Protein AF-A0A818WW73-F1 (afdb_monomer_lite)

Radius of gyration: 96.89 Å; chains: 1; bounding box: 258×107×318 Å

Sequence (1015 aa):
MNTISTVTRDISEFLKHPLIIWAENFIKIENKLSYEQLINSTCFHAIIRSIDPRLQNSRLPNEASDTSSRLVNLDFILRSIRSFVQVGLMSFFYFCFCIAMLCLPKDVLRYTIVAKLPNIYIIAHEPYTEYSFDEIERVLLLLFACSVSGGDQKDIHIQHLTTLDESIQQSLMPHIEELTNEINTIVQPQEYFFNDDFNTDNDKRLKCLFINLLNLINERDHYFEEILELEQDKDTLKQKLELYQSSSSNLINIGAGGGTNSGTNLHSTLSQTSLNTFLNDLETKNPGIEITDYKAKMRQMKSDLDDKMDIIETMREEFDLLQIELNRIKTENISLTQDARLVRVYRDEIDTLNHKLREKDKHEQELERYNKRFYEFDTLKNRVEELETENQILTQTQTHFDEQIKEYRCRINEMLQSETEIMKFKHDIETITNERDLIQEKLSNLLEDKVRLELDLNSTTHTVDTLNSELRQVKFRHDNDDSRSLSISFQIQQTIKSRLLKYDLENKQLNDQLTALKERYEIDMHMKRIDEEKQNIHIQLLNEQIHEYLNNLQCLEVKNDQLAKEKLSLHNQIQDHRIEYEKTRSEYEAHNKHLQLKLNTIQQREQMETTAKFQDIEQENKRLQDRLGEMMQQISQLQIEHDHLTIVKERECALNERIINLQLKYDQLAREHLTTEKRCEMYEKNLKHYETLEHDYLELKHNNECYSRQIAHVNNLEKELIDKQLQYEQLEKENFDFKKQVKQLNEYRLNEEENIRQLKTDYLLLKQRYNEEQFDELTKKLNDACDLTRQIQIKLKKKQDETENLKKTITQNELYIEKLKNDVKHEMDLREELQEKLLNDITVEINENEEKRKTEQVAEMQQRLELALKSDKVHTSIQRSLKETIETLNHHIQDLQSDKSRLQTDLQQATLRIESLQTENLKQHQLNEQIENDRTIALNSCQHFQQTNEQLINDHDQLQKLYTKLEHEFDTTINQLTDQRTTNRMLTKECKYIWIYFNRLKFKSSDSLLLNQFM

pLDDT: mean 75.67, std 18.08, range [29.25, 97.81]

Organism: NCBI:txid433720

InterPro domains:
  IPR036872 CH domain superfamily [G3DSA:1.10.418.10] (5-92)
  IPR036872 CH domain superfamily [G3DSA:1.10.418.10] (100-182)

Secondary structure (DSSP, 8-state):
----------HHHHTT-HHHHHHHHHHT-SSPPPHHHHHTTHHHHHHHHHH-GGGTT---SS---SHHHHHHHHHHHHHHHHHHHHHTTTTTTHHHHTTSTTTS-TTS------SPPP-HHHHHH-TTSHHHHHHHHHHHHHHHHHHHHSSTTHHHHHHHHHTS-HHHHHHHHHHHHHHHHHHTTS--HHHHHS-TT--SHHHHHHHHHHHHHHHHHHHHHHHHHHHHHHHHHHHHHHHHHHHHHHHHTTTTTS-----------------TTHHHHHHHHTTT--HHHHHHHHHHHHHHHHHHHHHHHHHHHHHHHHHHHHHHHHHHHHHHHHHHHHHHHHHHHHHHHHHHHHHHHHHHHHHHHHHHHHHHHHHHHHHHHHHHHHHHHHHHHHHHHHHHHHHHHHHHHHHHHHHHHHHHHHHHHHHHHHHHHHHHHHHHHHHHHHHHHHHHHHHHHHHHHHHHHHHHHHHHH-SS-------------------SSTTSTTTTSTTTTTTHHHHHHHHHHHHHHHHHHHHHHHHHHHHHHHHHHHHHHHHHHHHHHHHHHHHHHHHHHHHHHHHHHHHHHHHHHHHHHHHHHHHHHHHHHHHHHHHHHHHHHHHHHHHHHHHHHHHHHHHHHHHHHHHHHHHHHHHHHHHHHHHHHHHHHHHHHHHHHHHHHHHHHHHHHHHHHHHHHHHHHHHHHHHHHHHHHHHHHHHHHHHHHHHHHHHHHHHHHHHHHHHHHHHHHHHHHHHHHHHHHHHHHHHHHHHHHHTTS---S-------TTS-TTSHHHHHHHHHHHHHHHHHHHHHHHHHHHHHHHHHHHHHHHHHHHHHHHHHHHHHHHHHHHHHHHHHHHHHHHHHHHHHHHHHHHHHHHHHHHHHHHHHHHHHHHHHHHHHHHHHHHHHHHHHHHHHHHHHHHHHHHHHHHHHHHHHHHHHHHHHHHHHHHHHHHHHHHHHHHHHHHHHHHHHHHHHHHHHHHHHHHHHHHHHHHHHHHHHHHHHHHHHTTS--S-----

Foldseek 3Di:
DDDDDDDFQAVVNLCPALLNVVLCLQLVDVDRDDLVCLLQCVSLLSLLCVLDVVCVPPDQPDDPPALLSSLSSVVVSLVSLQCQQFCQVCVVCPVVCVVPVPDDDPQQQGQAQPDDQQDSNCCSPVVRGPSNSVSSVVSSLSSVCSCCPGHPCNVVSVVSLVPDDPVSNVSCVVSVVVCVVSCVVRDNVCVLPPDPPPPDPVSVVVVVVVSVVSVVSVVVVVVVVVVSVVVVVVVVVVVVVVVVVVVVVVVPPPDDDDDDDDDDDDDDDDDPVVVVVVVVCVVPDDVVVVVVVVVVVVVVVVVVVVVVVVVVVVVVVVVVVVVVVVVVVVVVVVVVVVVVVVVVVVVVVVVVVVVVVVVVVVVVVVVVVVVVVVVVVVVVVVVVVVVVVVVVVVVVVVVVVVVVVVVVVVVVVVVVVVVVVVVVVVVVVVVVVVVVVVVVVVVVVVVVVVVVVVVVVVVVVVVVVVVVVVVVVPDDDDDDDDDDDDDDDDDDDPPDPPDPCPPVPPVVVVVVVVVVVVVVVVVVVVVVVVVVVVVVVVVVVVVVVVVVVVVVVVVVVVVVVVVVVVVVVVVVVVVVVVVVVVVVVVVVVVVVVVVVVVVVVVVVVVVVVVVVVVVVVVVVVVVVVVVVVVVVVVVVVVVVVVVVVVVVVVVVVVVVVVVVVVVVVVVVVVVVVVVVVVVVVVVVVVVVVVVVVVVVVVVVVVVVVVVVVVVVVVVVVVVVVVVVVVVVVVVVVVVVVVVVVVVVVVVVVVVVVVVVVVVVVVVVVVVVPDDDDDDDPPPVPPDPVPVVVVVVVVVVVVVVVVVVVVVVVVVVVVVVVVVVVVVVVVVVVVVVVVVVVVVVVVVVVVVVVVVVVVVVVVVVVVVVVVVVVVVVVVVVVVVVVVVVVVVVVVVVVVVVVVVVVVVVVVVVVVVVVVVVVVVVVVVVVVVVVVVVVVVVVVVVVVVVVVVVVVVVVVVVVVVVVVVVVVVVVVVVVVVVVVVVVVVVVVVVVVVVVVVVVVVVVVVVVVPPPDDDDDD

Structure (mmCIF, N/CA/C/O backbone):
data_AF-A0A818WW73-F1
#
_entry.id   AF-A0A818WW73-F1
#
loop_
_atom_site.group_PDB
_atom_site.id
_atom_site.type_symbol
_atom_site.label_atom_id
_atom_site.label_alt_id
_atom_site.label_comp_id
_atom_site.label_asym_id
_atom_site.label_entity_id
_atom_site.label_seq_id
_atom_site.pdbx_PDB_ins_code
_atom_site.Cartn_x
_atom_site.Cartn_y
_atom_site.Cartn_z
_atom_site.occupancy
_atom_site.B_iso_or_equiv
_atom_site.auth_seq_id
_atom_site.auth_comp_id
_atom_site.auth_asym_id
_atom_site.auth_atom_id
_atom_site.pdbx_PDB_model_num
ATOM 1 N N . MET A 1 1 ? -43.833 8.501 -42.785 1.00 41.34 1 MET A N 1
ATOM 2 C CA . MET A 1 1 ? -43.471 9.437 -43.868 1.00 41.34 1 MET A CA 1
ATOM 3 C C . MET A 1 1 ? -43.776 10.844 -43.384 1.00 41.34 1 MET A C 1
ATOM 5 O O . MET A 1 1 ? -44.907 11.270 -43.532 1.00 41.34 1 MET A O 1
ATOM 9 N N . ASN A 1 2 ? -42.806 11.516 -42.761 1.00 32.44 2 ASN A N 1
ATOM 10 C CA . ASN A 1 2 ? -42.858 12.956 -42.501 1.00 32.44 2 ASN A CA 1
ATOM 11 C C . ASN A 1 2 ? -41.559 13.542 -43.055 1.00 32.44 2 ASN A C 1
ATOM 13 O O . ASN A 1 2 ? -40.473 13.234 -42.575 1.00 32.44 2 ASN A O 1
ATOM 17 N N . THR A 1 3 ? -41.697 14.303 -44.130 1.00 40.28 3 THR A N 1
ATOM 18 C CA . THR A 1 3 ? -40.670 15.140 -44.743 1.00 40.28 3 THR A CA 1
ATOM 19 C C . THR A 1 3 ? -40.278 16.246 -43.764 1.00 40.28 3 THR A C 1
ATOM 21 O O . THR A 1 3 ? -41.074 17.154 -43.536 1.00 40.28 3 THR A O 1
ATOM 24 N N . ILE A 1 4 ? -39.079 16.175 -43.181 1.00 36.81 4 ILE A N 1
ATOM 25 C CA . ILE A 1 4 ? -38.466 17.317 -42.492 1.00 36.81 4 ILE A CA 1
ATOM 26 C C . ILE A 1 4 ? -37.754 18.133 -43.569 1.00 36.81 4 ILE A C 1
ATOM 28 O O . ILE A 1 4 ? -36.726 17.726 -44.101 1.00 36.81 4 ILE A O 1
ATOM 32 N N . SER A 1 5 ? -38.365 19.252 -43.939 1.00 36.19 5 SER A N 1
ATOM 33 C CA . SER A 1 5 ? -37.747 20.323 -44.711 1.00 36.19 5 SER A CA 1
ATOM 34 C C . SER A 1 5 ? -36.681 20.999 -43.848 1.00 36.19 5 SER A C 1
ATOM 36 O O . SER A 1 5 ? -37.023 21.725 -42.915 1.00 36.19 5 SER A O 1
ATOM 38 N N . THR A 1 6 ? -35.404 20.763 -44.134 1.00 38.44 6 THR A N 1
ATOM 39 C CA . THR A 1 6 ? -34.298 21.580 -43.618 1.00 38.44 6 THR A CA 1
ATOM 40 C C . THR A 1 6 ? -34.402 22.964 -44.255 1.00 38.44 6 THR A C 1
ATOM 42 O O . THR A 1 6 ? -34.150 23.126 -45.450 1.00 38.44 6 THR A O 1
ATOM 45 N N . VAL A 1 7 ? -34.876 23.940 -43.483 1.00 45.25 7 VAL A N 1
ATOM 46 C CA . VAL A 1 7 ? -34.841 25.359 -43.846 1.00 45.25 7 VAL A CA 1
ATOM 47 C C . VAL A 1 7 ? -33.381 25.782 -43.763 1.00 45.25 7 VAL A C 1
ATOM 49 O O . VAL A 1 7 ? -32.854 25.844 -42.664 1.00 45.25 7 VAL A O 1
ATOM 52 N N . THR A 1 8 ? -32.732 26.024 -44.902 1.00 56.06 8 THR A N 1
ATOM 53 C CA . THR A 1 8 ? -31.373 26.575 -44.932 1.00 56.06 8 THR A CA 1
ATOM 54 C C . THR A 1 8 ? -31.412 28.038 -44.487 1.00 56.06 8 THR A C 1
ATOM 56 O O . THR A 1 8 ? -31.999 28.860 -45.197 1.00 56.06 8 THR A O 1
ATOM 59 N N . ARG A 1 9 ? -30.820 28.366 -43.336 1.00 69.56 9 ARG A N 1
ATOM 60 C CA . ARG A 1 9 ? -30.685 29.730 -42.808 1.00 69.56 9 ARG A CA 1
ATOM 61 C C . ARG A 1 9 ? -29.872 30.580 -43.785 1.00 69.56 9 ARG A C 1
ATOM 63 O O . ARG A 1 9 ? -28.780 30.193 -44.188 1.00 69.56 9 ARG A O 1
ATOM 70 N N . ASP A 1 10 ? -30.394 31.739 -44.177 1.00 78.38 10 ASP A N 1
ATOM 71 C CA . ASP A 1 10 ? -29.673 32.681 -45.045 1.00 78.38 10 ASP A CA 1
ATOM 72 C C . ASP A 1 10 ? -28.818 33.656 -44.209 1.00 78.38 10 ASP A C 1
ATOM 74 O O . ASP A 1 10 ? -29.130 33.936 -43.050 1.00 78.38 10 ASP A O 1
ATOM 78 N N . ILE A 1 11 ? -27.759 34.233 -44.788 1.00 83.31 11 ILE A N 1
ATOM 79 C CA . ILE A 1 11 ? -26.836 35.159 -44.092 1.00 83.31 11 ILE A CA 1
ATOM 80 C C . ILE A 1 11 ? -27.605 36.345 -43.488 1.00 83.31 11 ILE A C 1
ATOM 82 O O . ILE A 1 11 ? -27.305 36.814 -42.389 1.00 83.31 11 ILE A O 1
ATOM 86 N N . SER A 1 12 ? -28.639 36.815 -44.189 1.00 81.50 12 SER A N 1
ATOM 87 C CA . SER A 1 12 ? -29.499 37.920 -43.752 1.00 81.50 12 SER A CA 1
ATOM 88 C C . SER A 1 12 ? -30.340 37.597 -42.506 1.00 81.50 12 SER A C 1
ATOM 90 O O . SER A 1 12 ? -30.694 38.500 -41.741 1.00 81.50 12 SER A O 1
ATOM 92 N N . GLU A 1 13 ? -30.654 36.321 -42.290 1.00 83.88 13 GLU A N 1
ATOM 93 C CA . GLU A 1 13 ? -31.336 35.794 -41.108 1.00 83.88 13 GLU A CA 1
ATOM 94 C C . GLU A 1 13 ? -30.336 35.461 -39.994 1.00 83.88 13 GLU A C 1
ATOM 96 O O . GLU A 1 13 ? -30.617 35.690 -38.816 1.00 83.88 13 GLU A O 1
ATOM 101 N N . PHE A 1 14 ? -29.137 34.997 -40.356 1.00 85.94 14 PHE A N 1
ATOM 102 C CA . PHE A 1 14 ? -28.039 34.803 -39.416 1.00 85.94 14 PHE A CA 1
ATOM 103 C C . PHE A 1 14 ? -27.630 36.111 -38.740 1.00 85.94 14 PHE A C 1
ATOM 105 O O . PHE A 1 14 ? -27.636 36.168 -37.519 1.00 85.94 14 PHE A O 1
ATOM 112 N N . LEU A 1 15 ? -27.410 37.197 -39.488 1.00 86.19 15 LEU A N 1
ATOM 113 C CA . LEU A 1 15 ? -27.005 38.502 -38.936 1.00 86.19 15 LEU A CA 1
ATOM 114 C C . LEU A 1 15 ? -28.018 39.134 -37.959 1.00 86.19 15 LEU A C 1
ATOM 116 O O . LEU A 1 15 ? -27.677 40.079 -37.255 1.00 86.19 15 LEU A O 1
ATOM 120 N N . LYS A 1 16 ? -29.253 38.622 -37.885 1.00 85.19 16 LYS A N 1
ATOM 121 C CA . LYS A 1 16 ? -30.262 39.041 -36.894 1.00 85.19 16 LYS A CA 1
ATOM 122 C C . LYS A 1 16 ? -30.169 38.269 -35.574 1.00 85.19 16 LYS A C 1
ATOM 124 O O . LYS A 1 16 ? -31.027 38.443 -34.712 1.00 85.19 16 LYS A O 1
ATOM 129 N N . HIS A 1 17 ? -29.182 37.389 -35.423 1.00 87.00 17 HIS A N 1
ATOM 130 C CA . HIS A 1 17 ? -29.018 36.578 -34.225 1.00 87.00 17 HIS A CA 1
ATOM 131 C C . HIS A 1 17 ? -28.721 37.444 -32.983 1.00 87.00 17 HIS A C 1
ATOM 133 O O . HIS A 1 17 ? -27.925 38.383 -33.090 1.00 87.00 17 HIS A O 1
ATOM 139 N N . PRO A 1 18 ? -29.276 37.124 -31.795 1.00 85.69 18 PRO A N 1
ATOM 140 C CA . PRO A 1 18 ? -29.065 37.897 -30.567 1.00 85.69 18 PRO A CA 1
ATOM 141 C C . PRO A 1 18 ? -27.594 38.152 -30.217 1.00 85.69 18 PRO A C 1
ATOM 143 O O . PRO A 1 18 ? -27.231 39.278 -29.882 1.00 85.69 18 PRO A O 1
ATOM 146 N N . LEU A 1 19 ? -26.723 37.148 -30.370 1.00 86.56 19 LEU A N 1
ATOM 147 C CA . LEU A 1 19 ? -25.284 37.291 -30.097 1.00 86.56 19 LEU A CA 1
ATOM 148 C C . LEU A 1 19 ? -24.571 38.243 -31.071 1.00 86.56 19 LEU A C 1
ATOM 150 O O . LEU A 1 19 ? -23.595 38.891 -30.704 1.00 86.56 19 LEU A O 1
ATOM 154 N N . ILE A 1 20 ? -25.064 38.364 -32.305 1.00 88.75 20 ILE A N 1
ATOM 155 C CA . ILE A 1 20 ? -24.503 39.284 -33.303 1.00 88.75 20 ILE A CA 1
ATOM 156 C C . ILE A 1 20 ? -24.940 40.713 -33.000 1.00 88.75 20 ILE A C 1
ATOM 158 O O . ILE A 1 20 ? -24.119 41.626 -33.013 1.00 88.75 20 ILE A O 1
ATOM 162 N N . ILE A 1 21 ? -26.215 40.889 -32.648 1.00 86.06 21 ILE A N 1
ATOM 163 C CA . ILE A 1 21 ? -26.753 42.176 -32.199 1.00 86.06 21 ILE A CA 1
ATOM 164 C C . ILE A 1 21 ? -26.016 42.639 -30.935 1.00 86.06 21 ILE A C 1
ATOM 166 O O . ILE A 1 21 ? -25.683 43.818 -30.803 1.00 86.06 21 ILE A O 1
ATOM 170 N N . TRP A 1 22 ? -25.707 41.724 -30.013 1.00 88.31 22 TRP A N 1
ATOM 171 C CA . TRP A 1 22 ? -24.857 42.025 -28.864 1.00 88.31 22 TRP A CA 1
ATOM 172 C C . TRP A 1 22 ? -23.456 42.480 -29.291 1.00 88.31 22 TRP A C 1
ATOM 174 O O . TRP A 1 22 ? -23.020 43.547 -28.861 1.00 88.31 22 TRP A O 1
ATOM 184 N N . ALA A 1 23 ? -22.775 41.725 -30.157 1.00 87.75 23 ALA A N 1
ATOM 185 C CA . ALA A 1 23 ? -21.431 42.053 -30.633 1.00 87.75 23 ALA A CA 1
ATOM 186 C C . ALA A 1 23 ? -21.361 43.433 -31.319 1.00 87.75 23 ALA A C 1
ATOM 188 O O . ALA A 1 23 ? -20.428 44.203 -31.079 1.00 87.75 23 ALA A O 1
ATOM 189 N N . GLU A 1 24 ? -22.373 43.768 -32.126 1.00 86.75 24 GLU A N 1
ATOM 190 C CA . GLU A 1 24 ? -22.513 45.067 -32.796 1.00 86.75 24 GLU A CA 1
ATOM 191 C C . GLU A 1 24 ? -22.608 46.220 -31.782 1.00 86.75 24 GLU A C 1
ATOM 193 O O . GLU A 1 24 ? -21.880 47.214 -31.889 1.00 86.75 24 GLU A O 1
ATOM 198 N N . ASN A 1 25 ? -23.436 46.056 -30.744 1.00 83.81 25 ASN A N 1
ATOM 199 C CA . ASN A 1 25 ? -23.593 47.046 -29.677 1.00 83.81 25 ASN A CA 1
ATOM 200 C C . ASN A 1 25 ? -22.365 47.130 -28.757 1.00 83.81 25 ASN A C 1
ATOM 202 O O . ASN A 1 25 ? -22.019 48.214 -28.290 1.00 83.81 25 ASN A O 1
ATOM 206 N N . PHE A 1 26 ? -21.690 46.007 -28.498 1.00 83.81 26 PHE A N 1
ATOM 207 C CA . PHE A 1 26 ? -20.549 45.925 -27.583 1.00 83.81 26 PHE A CA 1
ATOM 208 C C . PHE A 1 26 ? -19.321 46.692 -28.100 1.00 83.81 26 PHE A C 1
ATOM 210 O O . PHE A 1 26 ? -18.644 47.369 -27.329 1.00 83.81 26 PHE A O 1
ATOM 217 N N . ILE A 1 27 ? -19.061 46.646 -29.412 1.00 82.31 27 ILE A N 1
ATOM 218 C CA . ILE A 1 27 ? -17.929 47.346 -30.050 1.00 82.31 27 ILE A CA 1
ATOM 219 C C . ILE A 1 27 ? -18.314 48.767 -30.510 1.00 82.31 27 ILE A C 1
ATOM 221 O O . ILE A 1 27 ? -17.436 49.565 -30.836 1.00 82.31 27 ILE A O 1
ATOM 225 N N . LYS A 1 28 ? -19.612 49.113 -30.500 1.00 75.19 28 LYS A N 1
ATOM 226 C CA . LYS A 1 28 ? -20.163 50.390 -30.997 1.00 75.19 28 LYS A CA 1
ATOM 227 C C . LYS A 1 28 ? -19.796 50.657 -32.458 1.00 75.19 28 LYS A C 1
ATOM 229 O O . LYS A 1 28 ? -19.246 51.705 -32.798 1.00 75.19 28 LYS A O 1
ATOM 234 N N . ILE A 1 29 ? -20.076 49.692 -33.327 1.00 71.56 29 ILE A N 1
ATOM 235 C CA . ILE A 1 29 ? -19.801 49.831 -34.759 1.00 71.56 29 ILE A CA 1
ATOM 236 C C . ILE A 1 29 ? -20.794 50.846 -35.352 1.00 71.56 29 ILE A C 1
ATOM 238 O O . ILE A 1 29 ? -22.000 50.685 -35.217 1.00 71.56 29 ILE A O 1
ATOM 242 N N . GLU A 1 30 ? -20.298 51.906 -36.003 1.00 59.56 30 GLU A N 1
ATOM 243 C CA . GLU A 1 30 ? -21.150 52.967 -36.581 1.00 59.56 30 GLU A CA 1
ATOM 244 C C . GLU A 1 30 ? -22.038 52.474 -37.744 1.00 59.56 30 GLU A C 1
ATOM 246 O O . GLU A 1 30 ? -23.065 53.078 -38.047 1.00 59.56 30 GLU A O 1
ATOM 251 N N . ASN A 1 31 ? -21.652 51.364 -38.384 1.00 68.50 31 ASN A N 1
ATOM 252 C CA . ASN A 1 31 ? -22.364 50.704 -39.479 1.00 68.50 31 ASN A CA 1
ATOM 253 C C . ASN A 1 31 ? -22.758 49.274 -39.082 1.00 68.50 31 ASN A C 1
ATOM 255 O O . ASN A 1 31 ? -22.082 48.655 -38.265 1.00 68.50 31 ASN A O 1
ATOM 259 N N . LYS A 1 32 ? -23.786 48.716 -39.739 1.00 75.38 32 LYS A N 1
ATOM 260 C CA . LYS A 1 32 ? -24.188 47.316 -39.530 1.00 75.38 32 LYS A CA 1
ATOM 261 C C . LYS A 1 32 ? -23.024 46.356 -39.758 1.00 75.38 32 LYS A C 1
ATOM 263 O O . LYS A 1 32 ? -22.343 46.454 -40.782 1.00 75.38 32 LYS A O 1
ATOM 268 N N . LEU A 1 33 ? -22.843 45.418 -38.828 1.00 82.94 33 LEU A N 1
ATOM 269 C CA . LEU A 1 33 ? -21.800 44.397 -38.898 1.00 82.94 33 LEU A CA 1
ATOM 270 C C . LEU A 1 33 ? -21.932 43.579 -40.195 1.00 82.94 33 LEU A C 1
ATOM 272 O O . LEU A 1 33 ? -22.988 43.011 -40.481 1.00 82.94 33 LEU A O 1
ATOM 276 N N . SER A 1 34 ? -20.854 43.513 -40.980 1.00 85.56 34 SER A N 1
ATOM 277 C CA . SER A 1 34 ? -20.803 42.673 -42.181 1.00 85.56 34 SER A CA 1
ATOM 278 C C . SER A 1 34 ? -20.417 41.241 -41.821 1.00 85.56 34 SER A C 1
ATOM 280 O O . SER A 1 34 ? -19.561 41.015 -40.966 1.00 85.56 34 SER A O 1
ATOM 282 N N . TYR A 1 35 ? -20.980 40.266 -42.534 1.00 87.19 35 TYR A N 1
ATOM 283 C CA . TYR A 1 35 ? -20.645 38.853 -42.349 1.00 87.19 35 TYR A CA 1
ATOM 284 C C . TYR A 1 35 ? -19.152 38.559 -42.599 1.00 87.19 35 TYR A C 1
ATOM 286 O O . TYR A 1 35 ? -18.544 37.750 -41.901 1.00 87.19 35 TYR A O 1
ATOM 294 N N . GLU A 1 36 ? -18.511 39.300 -43.509 1.00 85.31 36 GLU A N 1
ATOM 295 C CA . GLU A 1 36 ? -17.066 39.189 -43.760 1.00 85.31 36 GLU A CA 1
ATOM 296 C C . GLU A 1 36 ? -16.220 39.575 -42.538 1.00 85.31 36 GLU A C 1
ATOM 298 O O . GLU A 1 36 ? -15.144 39.021 -42.333 1.00 85.31 36 GLU A O 1
ATOM 303 N N . GLN A 1 37 ? -16.705 40.482 -41.681 1.00 85.94 37 GLN A N 1
ATOM 304 C CA . GLN A 1 37 ? -15.986 40.884 -40.466 1.00 85.94 37 GLN A CA 1
ATOM 305 C C . GLN A 1 37 ? -15.985 39.788 -39.389 1.00 85.94 37 GLN A C 1
ATOM 307 O O . GLN A 1 37 ? -15.089 39.763 -38.542 1.00 85.94 37 GLN A O 1
ATOM 312 N N . LEU A 1 38 ? -16.962 38.876 -39.426 1.00 87.94 38 LEU A N 1
ATOM 313 C CA . LEU A 1 38 ? -17.020 37.710 -38.544 1.00 87.94 38 LEU A CA 1
ATOM 314 C C . LEU A 1 38 ? -16.046 36.627 -39.018 1.00 87.94 38 LEU A C 1
ATOM 316 O O . LEU A 1 38 ? -15.199 36.186 -38.249 1.00 87.94 38 LEU A O 1
ATOM 320 N N . ILE A 1 39 ? -16.092 36.264 -40.302 1.00 88.19 39 ILE A N 1
ATOM 321 C CA . ILE A 1 39 ? -15.229 35.213 -40.869 1.00 88.19 39 ILE A CA 1
ATOM 322 C C . ILE A 1 39 ? -13.744 35.613 -40.850 1.00 88.19 39 ILE A C 1
ATOM 324 O O . ILE A 1 39 ? -12.871 34.772 -40.649 1.00 88.19 39 ILE A O 1
ATOM 328 N N . ASN A 1 40 ? -13.445 36.900 -41.041 1.00 87.75 40 ASN A N 1
ATOM 329 C CA . ASN A 1 40 ? -12.075 37.416 -41.038 1.00 87.75 40 ASN A CA 1
ATOM 330 C C . ASN A 1 40 ? -11.524 37.683 -39.626 1.00 87.75 40 ASN A C 1
ATOM 332 O O . ASN A 1 40 ? -10.411 38.198 -39.493 1.00 87.75 40 ASN A O 1
ATOM 336 N N . SER A 1 41 ? -12.300 37.370 -38.582 1.00 88.50 41 SER A N 1
ATOM 337 C CA . SER A 1 41 ? -11.969 37.577 -37.166 1.00 88.50 41 SER A CA 1
ATOM 338 C C . SER A 1 41 ? -11.741 39.031 -36.745 1.00 88.50 41 SER A C 1
ATOM 340 O O . SER A 1 41 ? -11.296 39.278 -35.625 1.00 88.50 41 SER A O 1
ATOM 342 N N . THR A 1 42 ? -12.064 40.016 -37.589 1.00 87.69 42 THR A N 1
ATOM 343 C CA . THR A 1 42 ? -11.888 41.443 -37.262 1.00 87.69 42 THR A CA 1
ATOM 344 C C . THR A 1 42 ? -12.858 41.890 -36.175 1.00 87.69 42 THR A C 1
ATOM 346 O O . THR A 1 42 ? -12.466 42.624 -35.267 1.00 87.69 42 THR A O 1
ATOM 349 N N . CYS A 1 43 ? -14.095 41.386 -36.209 1.00 89.06 43 CYS A N 1
ATOM 350 C CA . CYS A 1 43 ? -15.074 41.594 -35.147 1.00 89.06 43 CYS A CA 1
ATOM 351 C C . CYS A 1 43 ? -14.630 40.920 -33.840 1.00 89.06 43 CYS A C 1
ATOM 353 O O . CYS A 1 43 ? -14.523 41.586 -32.813 1.00 89.06 43 CYS A O 1
ATOM 355 N N . PHE A 1 44 ? -14.275 39.631 -33.878 1.00 91.69 44 PHE A N 1
ATOM 356 C CA . PHE A 1 44 ? -13.839 38.892 -32.687 1.00 91.69 44 PHE A CA 1
ATOM 357 C C . PHE A 1 44 ? -12.605 39.506 -32.024 1.00 91.69 44 PHE A C 1
ATOM 359 O O . PHE A 1 44 ? -12.533 39.577 -30.798 1.00 91.69 44 PHE A O 1
ATOM 366 N N . HIS A 1 45 ? -11.656 39.998 -32.826 1.00 89.38 45 HIS A N 1
ATOM 367 C CA . HIS A 1 45 ? -10.463 40.681 -32.329 1.00 89.38 45 HIS A CA 1
ATOM 368 C C . HIS A 1 45 ? -10.799 41.963 -31.569 1.00 89.38 45 HIS A C 1
ATOM 370 O O . HIS A 1 45 ? -10.239 42.218 -30.504 1.00 89.38 45 HIS A O 1
ATOM 376 N N . ALA A 1 46 ? -11.745 42.752 -32.078 1.00 87.31 46 ALA A N 1
ATOM 377 C CA . ALA A 1 46 ? -12.193 43.960 -31.401 1.00 87.31 46 ALA A CA 1
ATOM 378 C C . ALA A 1 46 ? -12.907 43.649 -30.071 1.00 87.31 46 ALA A C 1
ATOM 380 O O . ALA A 1 46 ? -12.667 44.353 -29.091 1.00 87.31 46 ALA A O 1
ATOM 381 N N . ILE A 1 47 ? -13.696 42.567 -30.009 1.00 88.62 47 ILE A N 1
ATOM 382 C CA . ILE A 1 47 ? -14.357 42.098 -28.776 1.00 88.62 47 ILE A CA 1
ATOM 383 C C . ILE A 1 47 ? -13.327 41.622 -27.745 1.00 88.62 47 ILE A C 1
ATOM 385 O O . ILE A 1 47 ? -13.333 42.076 -26.606 1.00 88.62 47 ILE A O 1
ATOM 389 N N . ILE A 1 48 ? -12.405 40.726 -28.114 1.00 86.69 48 ILE A N 1
ATOM 390 C CA . ILE A 1 48 ? -11.435 40.193 -27.143 1.00 86.69 48 ILE A CA 1
ATOM 391 C C . ILE A 1 48 ? -10.471 41.280 -26.646 1.00 86.69 48 ILE A C 1
ATOM 393 O O . ILE A 1 48 ? -10.012 41.222 -25.512 1.00 86.69 48 ILE A O 1
ATOM 397 N N . ARG A 1 49 ? -10.204 42.313 -27.454 1.00 86.69 49 ARG A N 1
ATOM 398 C CA . ARG A 1 49 ? -9.381 43.465 -27.065 1.00 86.69 49 ARG A CA 1
ATOM 399 C C . ARG A 1 49 ? -10.060 44.378 -26.042 1.00 86.69 49 ARG A C 1
ATOM 401 O O . ARG A 1 49 ? -9.355 44.987 -25.237 1.00 86.69 49 ARG A O 1
ATOM 408 N N . SER A 1 50 ? -11.385 44.521 -26.086 1.00 82.75 50 SER A N 1
ATOM 409 C CA . SER A 1 50 ? -12.112 45.262 -25.049 1.00 82.75 50 SER A CA 1
ATOM 410 C C . SER A 1 50 ? -12.275 44.436 -23.774 1.00 82.75 50 SER A C 1
ATOM 412 O O . SER A 1 50 ? -12.257 45.008 -22.690 1.00 82.75 50 SER A O 1
ATOM 414 N N . ILE A 1 51 ? -12.359 43.108 -23.892 1.00 82.06 51 ILE A N 1
ATOM 415 C CA . ILE A 1 51 ? -12.456 42.195 -22.746 1.00 82.06 51 ILE A CA 1
ATOM 416 C C . ILE A 1 51 ? -11.109 42.017 -22.028 1.00 82.06 51 ILE A C 1
ATOM 418 O O . ILE A 1 51 ? -11.071 42.034 -20.799 1.00 82.06 51 ILE A O 1
ATOM 422 N N . ASP A 1 52 ? -10.005 41.857 -22.765 1.00 80.00 52 ASP A N 1
ATOM 423 C CA . ASP A 1 52 ? -8.666 41.627 -22.214 1.00 80.00 52 ASP A CA 1
ATOM 424 C C . ASP A 1 52 ? -7.757 42.863 -22.380 1.00 80.00 52 ASP A C 1
ATOM 426 O O . ASP A 1 52 ? -7.216 43.104 -23.470 1.00 80.00 52 ASP A O 1
ATOM 430 N N . PRO A 1 53 ? -7.481 43.614 -21.293 1.00 75.69 53 PRO A N 1
ATOM 431 C CA . PRO A 1 53 ? -6.592 44.773 -21.325 1.00 75.69 53 PRO A CA 1
ATOM 432 C C . PRO A 1 53 ? -5.179 44.459 -21.838 1.00 75.69 53 PRO A C 1
ATOM 434 O O . PRO A 1 53 ? -4.499 45.343 -22.359 1.00 75.69 53 PRO A O 1
ATOM 437 N N . ARG A 1 54 ? -4.720 43.204 -21.728 1.00 77.25 54 ARG A N 1
ATOM 438 C CA . ARG A 1 54 ? -3.377 42.781 -22.163 1.00 77.25 54 ARG A CA 1
ATOM 439 C C . ARG A 1 54 ? -3.243 42.761 -23.683 1.00 77.25 54 ARG A C 1
ATOM 441 O O . ARG A 1 54 ? -2.143 42.925 -24.207 1.00 77.25 54 ARG A O 1
ATOM 448 N N . LEU A 1 55 ? -4.358 42.607 -24.397 1.00 79.44 55 LEU A N 1
ATOM 449 C CA . LEU A 1 55 ? -4.404 42.549 -25.858 1.00 79.44 55 LEU A CA 1
ATOM 450 C C . LEU A 1 55 ? -4.610 43.924 -26.509 1.00 79.44 55 LEU A C 1
ATOM 452 O O . LEU A 1 55 ? -4.654 44.006 -27.739 1.00 79.44 55 LEU A O 1
ATOM 456 N N . GLN A 1 56 ? -4.652 45.014 -25.728 1.00 75.19 56 GLN A N 1
ATOM 457 C CA . GLN A 1 56 ? -4.860 46.385 -26.219 1.00 75.19 56 GLN A CA 1
ATOM 458 C C . GLN A 1 56 ? -3.859 46.842 -27.288 1.00 75.19 56 GLN A C 1
ATOM 460 O O . GLN A 1 56 ? -4.206 47.714 -28.079 1.00 75.19 56 GLN A O 1
ATOM 465 N N . ASN A 1 57 ? -2.657 46.262 -27.349 1.00 74.69 57 ASN A N 1
ATOM 466 C CA . ASN A 1 57 ? -1.636 46.595 -28.351 1.00 74.69 57 ASN A CA 1
ATOM 467 C C . ASN A 1 57 ? -1.446 45.510 -29.428 1.00 74.69 57 ASN A C 1
ATOM 469 O O . ASN A 1 57 ? -0.592 45.662 -30.300 1.00 74.69 57 ASN A O 1
ATOM 473 N N . SER A 1 58 ? -2.227 44.425 -29.387 1.00 79.94 58 SER A N 1
ATOM 474 C CA . SER A 1 58 ? -2.149 43.342 -30.373 1.00 79.94 58 SER A CA 1
ATOM 475 C C . SER A 1 58 ? -2.842 43.726 -31.686 1.00 79.94 58 SER A C 1
ATOM 477 O O . SER A 1 58 ? -3.837 44.455 -31.690 1.00 79.94 58 SER A O 1
ATOM 479 N N . ARG A 1 59 ? -2.320 43.232 -32.812 1.00 80.81 59 ARG A N 1
ATOM 480 C CA . ARG A 1 59 ? -2.966 43.289 -34.132 1.00 80.81 59 ARG A CA 1
ATOM 481 C C . ARG A 1 59 ? -3.239 41.866 -34.608 1.00 80.81 59 ARG A C 1
ATOM 483 O O . ARG A 1 59 ? -2.537 40.950 -34.186 1.00 80.81 59 ARG A O 1
ATOM 490 N N . LEU A 1 60 ? -4.231 41.702 -35.481 1.00 82.44 60 LEU A N 1
ATOM 491 C CA . LEU A 1 60 ? -4.444 40.428 -36.165 1.00 82.44 60 LEU A CA 1
ATOM 492 C C . LEU A 1 60 ? -3.207 40.058 -37.007 1.00 82.44 60 LEU A C 1
ATOM 494 O O . LEU A 1 60 ? -2.609 40.965 -37.593 1.00 82.44 60 LEU A O 1
ATOM 498 N N . PRO A 1 61 ? -2.831 38.767 -37.068 1.00 79.12 61 PRO A N 1
ATOM 499 C CA . PRO A 1 61 ? -1.653 38.311 -37.805 1.00 79.12 61 PRO A CA 1
ATOM 500 C C . PRO A 1 61 ? -1.663 38.673 -39.296 1.00 79.12 61 PRO A C 1
ATOM 502 O O . PRO A 1 61 ? -0.668 39.202 -39.787 1.00 79.12 61 PRO A O 1
ATOM 505 N N . ASN A 1 62 ? -2.780 38.436 -39.997 1.00 77.12 62 ASN A N 1
ATOM 506 C CA . ASN A 1 62 ? -2.869 38.579 -41.454 1.00 77.12 62 ASN A CA 1
ATOM 507 C C . ASN A 1 62 ? -4.063 39.441 -41.899 1.00 77.12 62 ASN A C 1
ATOM 509 O O . ASN A 1 62 ? -5.117 39.464 -41.256 1.00 77.12 62 ASN A O 1
ATOM 513 N N . GLU A 1 63 ? -3.936 40.082 -43.066 1.00 72.94 63 GLU A N 1
ATOM 514 C CA . GLU A 1 63 ? -5.070 40.658 -43.798 1.00 72.94 63 GLU A CA 1
ATOM 515 C C . GLU A 1 63 ? -5.830 39.520 -44.499 1.00 72.94 63 GLU A C 1
ATOM 517 O O . GLU A 1 63 ? -5.319 38.875 -45.415 1.00 72.94 63 GLU A O 1
ATOM 522 N N . ALA A 1 64 ? -7.034 39.218 -44.010 1.00 63.34 64 ALA A N 1
ATOM 523 C CA . ALA A 1 64 ? -7.799 38.026 -44.372 1.00 63.34 64 ALA A CA 1
ATOM 524 C C . ALA A 1 64 ? -8.292 38.049 -45.834 1.00 63.34 64 ALA A C 1
ATOM 526 O O . ALA A 1 64 ? -9.405 38.483 -46.126 1.00 63.34 64 ALA A O 1
ATOM 527 N N . SER A 1 65 ? -7.442 37.580 -46.746 1.00 63.78 65 SER A N 1
ATOM 528 C CA . SER A 1 65 ? -7.697 37.509 -48.192 1.00 63.78 65 SER A CA 1
ATOM 529 C C . SER A 1 65 ? -7.924 36.079 -48.693 1.00 63.78 65 SER A C 1
ATOM 531 O O . SER A 1 65 ? -8.636 35.878 -49.675 1.00 63.78 65 SER A O 1
ATOM 533 N N . ASP A 1 66 ? -7.378 35.081 -47.999 1.00 77.50 66 ASP A N 1
ATOM 534 C CA . ASP A 1 66 ? -7.450 33.666 -48.353 1.00 77.50 66 ASP A CA 1
ATOM 535 C C . ASP A 1 66 ? -7.873 32.785 -47.160 1.00 77.50 66 ASP A C 1
ATOM 537 O O . ASP A 1 66 ? -8.025 33.236 -46.021 1.00 77.50 66 ASP A O 1
ATOM 541 N N . THR A 1 67 ? -8.156 31.510 -47.432 1.00 81.81 67 THR A N 1
ATOM 542 C CA . THR A 1 67 ? -8.601 30.536 -46.419 1.00 81.81 67 THR A CA 1
ATOM 543 C C . THR A 1 67 ? -7.563 30.335 -45.315 1.00 81.81 67 THR A C 1
ATOM 545 O O . THR A 1 67 ? -7.917 30.313 -44.137 1.00 81.81 67 THR A O 1
ATOM 548 N N . SER A 1 68 ? -6.281 30.279 -45.679 1.00 79.38 68 SER A N 1
ATOM 549 C CA . SER A 1 68 ? -5.176 30.107 -44.735 1.00 79.38 68 SER A CA 1
ATOM 550 C C . SER A 1 68 ? -5.042 31.299 -43.783 1.00 79.38 68 SER A C 1
ATOM 552 O O . SER A 1 68 ? -4.920 31.100 -42.576 1.00 79.38 68 SER A O 1
ATOM 554 N N . SER A 1 69 ? -5.160 32.541 -44.272 1.00 82.19 69 SER A N 1
ATOM 555 C CA . SER A 1 69 ? -5.127 33.726 -43.400 1.00 82.19 69 SER A CA 1
ATOM 556 C C . SER A 1 69 ? -6.321 33.797 -42.453 1.00 82.19 69 SER A C 1
ATOM 558 O O . SER A 1 69 ? -6.166 34.223 -41.309 1.00 82.19 69 SER A O 1
ATOM 560 N N . ARG A 1 70 ? -7.507 33.357 -42.894 1.00 86.62 70 ARG A N 1
ATOM 561 C CA . ARG A 1 70 ? -8.695 33.273 -42.030 1.00 86.62 70 ARG A CA 1
ATOM 562 C C . ARG A 1 70 ? -8.502 32.267 -40.900 1.00 86.62 70 ARG A C 1
ATOM 564 O O . ARG A 1 70 ? -8.790 32.594 -39.752 1.00 86.62 70 ARG A O 1
ATOM 571 N N . LEU A 1 71 ? -7.951 31.093 -41.203 1.00 85.25 71 LEU A N 1
ATOM 572 C CA . LEU A 1 71 ? -7.671 30.060 -40.206 1.00 85.25 71 LEU A CA 1
ATOM 573 C C . LEU A 1 71 ? -6.657 30.534 -39.154 1.00 85.25 71 LEU A C 1
ATOM 575 O O . LEU A 1 71 ? -6.913 30.394 -37.962 1.00 85.25 71 LEU A O 1
ATOM 579 N N . VAL A 1 72 ? -5.560 31.172 -39.579 1.00 84.19 72 VAL A N 1
ATOM 580 C CA . VAL A 1 72 ? -4.546 31.744 -38.669 1.00 84.19 72 VAL A CA 1
ATOM 581 C C . VAL A 1 72 ? -5.148 32.828 -37.771 1.00 84.19 72 VAL A C 1
ATOM 583 O O . VAL A 1 72 ? -4.883 32.875 -36.569 1.00 84.19 72 VAL A O 1
ATOM 586 N N . ASN A 1 73 ? -5.997 33.692 -38.330 1.00 88.69 73 ASN A N 1
ATOM 587 C CA . ASN A 1 73 ? -6.665 34.730 -37.554 1.00 88.69 73 ASN A CA 1
ATOM 588 C C . ASN A 1 73 ? -7.673 34.141 -36.548 1.00 88.69 73 ASN A C 1
ATOM 590 O O . ASN A 1 73 ? -7.772 34.644 -35.432 1.00 88.69 73 ASN A O 1
ATOM 594 N N . LEU A 1 74 ? -8.425 33.097 -36.909 1.00 88.19 74 LEU A N 1
ATOM 595 C CA . LEU A 1 74 ? -9.357 32.404 -36.007 1.00 88.19 74 LEU A CA 1
ATOM 596 C C . LEU A 1 74 ? -8.634 31.629 -34.894 1.00 88.19 74 LEU A C 1
ATOM 598 O O . LEU A 1 74 ? -9.057 31.699 -33.741 1.00 88.19 74 LEU A O 1
ATOM 602 N N . ASP A 1 75 ? -7.524 30.958 -35.209 1.00 85.81 75 ASP A N 1
ATOM 603 C CA . ASP A 1 75 ? -6.662 30.293 -34.222 1.00 85.81 75 ASP A CA 1
ATOM 604 C C . ASP A 1 75 ? -6.103 31.304 -33.210 1.00 85.81 75 ASP A C 1
ATOM 606 O O . ASP A 1 75 ? -6.187 31.095 -31.999 1.00 85.81 75 ASP A O 1
ATOM 610 N N . PHE A 1 76 ? -5.655 32.474 -33.681 1.00 87.00 76 PHE A N 1
ATOM 611 C CA . PHE A 1 76 ? -5.222 33.559 -32.801 1.00 87.00 76 PHE A CA 1
ATOM 612 C C . PHE A 1 76 ? -6.318 33.994 -31.813 1.00 87.00 76 PHE A C 1
ATOM 614 O O . PHE A 1 76 ? -6.039 34.194 -30.626 1.00 87.00 76 PHE A O 1
ATOM 621 N N . ILE A 1 77 ? -7.569 34.121 -32.268 1.00 88.94 77 ILE A N 1
ATOM 622 C CA . ILE A 1 77 ? -8.706 34.462 -31.400 1.00 88.94 77 ILE A CA 1
ATOM 623 C C . ILE A 1 77 ? -8.978 33.355 -30.385 1.00 88.94 77 ILE A C 1
ATOM 625 O O . ILE A 1 77 ? -9.120 33.644 -29.198 1.00 88.94 77 ILE A O 1
ATOM 629 N N . LEU A 1 78 ? -9.013 32.097 -30.819 1.00 85.75 78 LEU A N 1
ATOM 630 C CA . LEU A 1 78 ? -9.305 30.960 -29.949 1.00 85.75 78 LEU A CA 1
ATOM 631 C C . LEU A 1 78 ? -8.221 30.780 -28.871 1.00 85.75 78 LEU A C 1
ATOM 633 O O . LEU A 1 78 ? -8.538 30.607 -27.691 1.00 85.75 78 LEU A O 1
ATOM 637 N N . ARG A 1 79 ? -6.944 30.951 -29.236 1.00 82.94 79 ARG A N 1
ATOM 638 C CA . ARG A 1 79 ? -5.812 30.994 -28.293 1.00 82.94 79 ARG A CA 1
ATOM 639 C C . ARG A 1 79 ? -5.899 32.181 -27.335 1.00 82.94 79 ARG A C 1
ATOM 641 O O . ARG A 1 79 ? -5.595 32.035 -26.151 1.00 82.94 79 ARG A O 1
ATOM 648 N N . SER A 1 80 ? -6.345 33.342 -27.814 1.00 83.31 80 SER A N 1
ATOM 649 C CA . SER A 1 80 ? -6.532 34.538 -26.983 1.00 83.31 80 SER A CA 1
ATOM 650 C C . SER A 1 80 ? -7.645 34.349 -25.949 1.00 83.31 80 SER A C 1
ATOM 652 O O . SER A 1 80 ? -7.440 34.656 -24.777 1.00 83.31 80 SER A O 1
ATOM 654 N N . ILE A 1 81 ? -8.781 33.765 -26.345 1.00 80.75 81 ILE A N 1
ATOM 655 C CA . ILE A 1 81 ? -9.887 33.395 -25.445 1.00 80.75 81 ILE A CA 1
ATOM 656 C C . ILE A 1 81 ? -9.397 32.402 -24.384 1.00 80.75 81 ILE A C 1
ATOM 658 O O . ILE A 1 81 ? -9.601 32.615 -23.189 1.00 80.75 81 ILE A O 1
ATOM 662 N N . ARG A 1 82 ? -8.681 31.348 -24.798 1.00 77.00 82 ARG A N 1
ATOM 663 C CA . ARG A 1 82 ? -8.098 30.343 -23.894 1.00 77.00 82 ARG A CA 1
ATOM 664 C C . ARG A 1 82 ? -7.127 30.975 -22.894 1.00 77.00 82 ARG A C 1
ATOM 666 O O . ARG A 1 82 ? -7.246 30.732 -21.698 1.00 77.00 82 ARG A O 1
ATOM 673 N N . SER A 1 83 ? -6.215 31.823 -23.365 1.00 75.06 83 SER A N 1
ATOM 674 C CA . SER A 1 83 ? -5.255 32.548 -22.522 1.00 75.06 83 SER A CA 1
ATOM 675 C C . SER A 1 83 ? -5.941 33.520 -21.554 1.00 75.06 83 SER A C 1
ATOM 677 O O . SER A 1 83 ? -5.516 33.672 -20.406 1.00 75.06 83 SER A O 1
ATOM 679 N N . PHE A 1 84 ? -7.027 34.171 -21.975 1.00 73.81 84 PHE A N 1
ATOM 680 C CA . PHE A 1 84 ? -7.830 35.026 -21.104 1.00 73.81 84 PHE A CA 1
ATOM 681 C C . PHE A 1 84 ? -8.510 34.234 -19.989 1.00 73.81 84 PHE A C 1
ATOM 683 O O . PHE A 1 84 ? -8.350 34.580 -18.819 1.00 73.81 84 PHE A O 1
ATOM 690 N N . VAL A 1 85 ? -9.178 33.127 -20.321 1.00 67.56 85 VAL A N 1
ATOM 691 C CA . VAL A 1 85 ? -9.822 32.254 -19.327 1.00 67.56 85 VAL A CA 1
ATOM 692 C C . VAL A 1 85 ? -8.793 31.619 -18.382 1.00 67.56 85 VAL A C 1
ATOM 694 O O . VAL A 1 85 ? -9.040 31.528 -17.183 1.00 67.56 85 VAL A O 1
ATOM 697 N N . GLN A 1 86 ? -7.608 31.255 -18.882 1.00 60.53 86 GLN A N 1
ATOM 698 C CA . GLN A 1 86 ? -6.544 30.644 -18.078 1.00 60.53 86 GLN A CA 1
ATOM 699 C C . GLN A 1 86 ? -5.845 31.627 -17.128 1.00 60.53 86 GLN A C 1
ATOM 701 O O . GLN A 1 86 ? -5.529 31.261 -15.997 1.00 60.53 86 GLN A O 1
ATOM 706 N N . VAL A 1 87 ? -5.574 32.862 -17.567 1.00 55.56 87 VAL A N 1
ATOM 707 C CA . VAL A 1 87 ? -4.745 33.820 -16.810 1.00 55.56 87 VAL A CA 1
ATOM 708 C C . VAL A 1 87 ? -5.577 34.865 -16.057 1.00 55.56 87 VAL A C 1
ATOM 710 O O . VAL A 1 87 ? -5.144 35.340 -15.008 1.00 55.56 87 VAL A O 1
ATOM 713 N N . GLY A 1 88 ? -6.780 35.204 -16.529 1.00 50.16 88 GLY A N 1
ATOM 714 C CA . GLY A 1 88 ? -7.638 36.248 -15.949 1.00 50.16 88 GLY A CA 1
ATOM 715 C C . GLY A 1 88 ? -8.056 36.009 -14.492 1.00 50.16 88 GLY A C 1
ATOM 716 O O . GLY A 1 88 ? -8.398 36.956 -13.794 1.00 50.16 88 GLY A O 1
ATOM 717 N N . LEU A 1 89 ? -7.959 34.772 -13.995 1.00 46.56 89 LEU A N 1
ATOM 718 C CA . LEU A 1 89 ? -8.264 34.412 -12.603 1.00 46.56 89 LEU A CA 1
ATOM 719 C C . LEU A 1 89 ? -7.013 34.228 -11.718 1.00 46.56 89 LEU A C 1
ATOM 721 O O . LEU A 1 89 ? -7.138 34.027 -10.510 1.00 46.56 89 LEU A O 1
ATOM 725 N N . MET A 1 90 ? -5.803 34.361 -12.281 1.00 41.22 90 MET A N 1
ATOM 726 C CA . MET A 1 90 ? -4.541 34.372 -11.524 1.00 41.22 90 MET A CA 1
ATOM 727 C C . MET A 1 90 ? -4.260 35.727 -10.853 1.00 41.22 90 MET A C 1
ATOM 729 O O . MET A 1 90 ? -3.585 35.754 -9.823 1.00 41.22 90 MET A O 1
ATOM 733 N N . SER A 1 91 ? -4.809 36.845 -11.354 1.00 40.81 91 SER A N 1
ATOM 734 C CA . SER A 1 91 ? -4.635 38.160 -10.700 1.00 40.81 91 SER A CA 1
ATOM 735 C C . SER A 1 91 ? -5.267 38.238 -9.311 1.00 40.81 91 SER A C 1
ATOM 737 O O . SER A 1 91 ? -4.720 38.902 -8.435 1.00 40.81 91 SER A O 1
ATOM 739 N N . PHE A 1 92 ? -6.346 37.495 -9.054 1.00 39.62 92 PHE A N 1
ATOM 740 C CA . PHE A 1 92 ? -6.935 37.430 -7.712 1.00 39.62 92 PHE A CA 1
ATOM 741 C C . PHE A 1 92 ? -6.095 36.566 -6.747 1.00 39.62 92 PHE A C 1
ATOM 743 O O . PHE A 1 92 ? -6.214 36.680 -5.531 1.00 39.62 92 PHE A O 1
ATOM 750 N N . PHE A 1 93 ? -5.201 35.725 -7.285 1.00 43.09 93 PHE A N 1
ATOM 751 C CA . PHE A 1 93 ? -4.410 34.741 -6.539 1.00 43.09 93 PHE A CA 1
ATOM 752 C C . PHE A 1 93 ? -2.948 35.126 -6.327 1.00 43.09 93 PHE A C 1
ATOM 754 O O . PHE A 1 93 ? -2.254 34.441 -5.577 1.00 43.09 93 PHE A O 1
ATOM 761 N N . TYR A 1 94 ? -2.478 36.245 -6.890 1.00 42.25 94 TYR A N 1
ATOM 762 C CA . TYR A 1 94 ? -1.106 36.722 -6.679 1.00 42.25 94 TYR A CA 1
ATOM 763 C C . TYR A 1 94 ? -0.780 36.976 -5.194 1.00 42.25 94 TYR A C 1
ATOM 765 O O . TYR A 1 94 ? 0.378 36.894 -4.793 1.00 42.25 94 TYR A O 1
ATOM 773 N N . PHE A 1 95 ? -1.797 37.197 -4.351 1.00 36.38 95 PHE A N 1
ATOM 774 C CA . PHE A 1 95 ? -1.628 37.315 -2.900 1.00 36.38 95 PHE A CA 1
ATOM 775 C C . PHE A 1 95 ? -1.381 35.962 -2.198 1.00 36.38 95 PHE A C 1
ATOM 777 O O . PHE A 1 95 ? -0.683 35.909 -1.192 1.00 36.38 95 PHE A O 1
ATOM 784 N N . CYS A 1 96 ? -1.876 34.852 -2.755 1.00 40.00 96 CYS A N 1
ATOM 785 C CA . CYS A 1 96 ? -1.638 33.493 -2.248 1.00 40.00 96 CYS A CA 1
ATOM 786 C C . CYS A 1 96 ? -0.423 32.818 -2.928 1.00 40.00 96 CYS A C 1
ATOM 788 O O . CYS A 1 96 ? 0.260 31.980 -2.336 1.00 40.00 96 CYS A O 1
ATOM 790 N N . PHE A 1 97 ? -0.087 33.252 -4.149 1.00 38.47 97 PHE A N 1
ATOM 791 C CA . PHE A 1 97 ? 1.039 32.764 -4.955 1.00 38.47 97 PHE A CA 1
ATOM 792 C C . PHE A 1 97 ? 2.404 32.940 -4.264 1.00 38.47 97 PHE A C 1
ATOM 794 O O . PHE A 1 97 ? 3.317 32.147 -4.484 1.00 38.47 97 PHE A O 1
ATOM 801 N N . CYS A 1 98 ? 2.534 33.918 -3.362 1.00 41.34 98 CYS A N 1
ATOM 802 C CA . CYS A 1 98 ? 3.756 34.123 -2.581 1.00 41.34 98 CYS A CA 1
ATOM 803 C C . CYS A 1 98 ? 3.957 33.100 -1.444 1.00 41.34 98 CYS A C 1
ATOM 805 O O . CYS A 1 98 ? 5.079 32.968 -0.964 1.00 41.34 98 CYS A O 1
ATOM 807 N N . ILE A 1 99 ? 2.923 32.355 -1.026 1.00 39.56 99 ILE A N 1
ATOM 808 C CA . ILE A 1 99 ? 3.034 31.318 0.022 1.00 39.56 99 ILE A CA 1
ATOM 809 C C . ILE A 1 99 ? 3.125 29.908 -0.595 1.00 39.56 99 ILE A C 1
ATOM 811 O O . ILE A 1 99 ? 3.785 29.031 -0.044 1.00 39.56 99 ILE A O 1
ATOM 815 N N . ALA A 1 100 ? 2.558 29.694 -1.787 1.00 38.09 100 ALA A N 1
ATOM 816 C CA . ALA A 1 100 ? 2.486 28.383 -2.444 1.00 38.09 100 ALA A CA 1
ATOM 817 C C . ALA A 1 100 ? 3.599 28.100 -3.480 1.00 38.09 100 ALA A C 1
ATOM 819 O O . ALA A 1 100 ? 3.464 27.191 -4.299 1.00 38.09 100 ALA A O 1
ATOM 820 N N . MET A 1 101 ? 4.717 28.835 -3.468 1.00 32.03 101 MET A N 1
ATOM 821 C CA . MET A 1 101 ? 5.799 28.658 -4.456 1.00 32.03 101 MET A CA 1
ATOM 822 C C . MET A 1 101 ? 6.653 27.383 -4.250 1.00 32.03 101 MET A C 1
ATOM 824 O O . MET A 1 101 ? 7.596 27.159 -5.004 1.00 32.03 101 MET A O 1
ATOM 828 N N . LEU A 1 102 ? 6.356 26.538 -3.254 1.00 39.88 102 LEU A N 1
ATOM 829 C CA . LEU A 1 102 ? 7.241 25.433 -2.851 1.00 39.88 102 LEU A CA 1
ATOM 830 C C . LEU A 1 102 ? 6.701 24.010 -3.061 1.00 39.88 102 LEU A C 1
ATOM 832 O O . LEU A 1 102 ? 7.464 23.077 -2.832 1.00 39.88 102 LEU A O 1
ATOM 836 N N . CYS A 1 103 ? 5.454 23.792 -3.508 1.00 38.22 103 CYS A N 1
ATOM 837 C CA . CYS A 1 103 ? 4.922 22.414 -3.564 1.00 38.22 103 CYS A CA 1
ATOM 838 C C . CYS A 1 103 ? 3.920 22.045 -4.673 1.00 38.22 103 CYS A C 1
ATOM 840 O O . CYS A 1 103 ? 3.420 20.925 -4.641 1.00 38.22 103 CYS A O 1
ATOM 842 N N . LEU A 1 104 ? 3.648 22.877 -5.686 1.00 38.28 104 LEU A N 1
ATOM 843 C CA . LEU A 1 104 ? 2.883 22.412 -6.856 1.00 38.28 104 LEU A CA 1
ATOM 844 C C . LEU A 1 104 ? 3.514 22.855 -8.186 1.00 38.28 104 LEU A C 1
ATOM 846 O O . LEU A 1 104 ? 3.952 24.003 -8.297 1.00 38.28 104 LEU A O 1
ATOM 850 N N . PRO A 1 105 ? 3.567 21.969 -9.206 1.00 42.62 105 PRO A N 1
ATOM 851 C CA . PRO A 1 105 ? 4.022 22.347 -10.534 1.00 42.62 105 PRO A CA 1
ATOM 852 C C . PRO A 1 105 ? 3.129 23.458 -11.094 1.00 42.62 105 PRO A C 1
ATOM 854 O O . PRO A 1 105 ? 1.906 23.430 -10.944 1.00 42.62 105 PRO A O 1
ATOM 857 N N . LYS A 1 106 ? 3.764 24.433 -11.755 1.00 40.09 106 LYS A N 1
ATOM 858 C CA . LYS A 1 106 ? 3.159 25.650 -12.332 1.00 40.09 106 LYS A CA 1
ATOM 859 C C . LYS A 1 106 ? 1.973 25.392 -13.280 1.00 40.09 106 LYS A C 1
ATOM 861 O O . LYS A 1 106 ? 1.281 26.335 -13.648 1.00 40.09 106 LYS A O 1
ATOM 866 N N . ASP A 1 107 ? 1.718 24.142 -13.650 1.00 44.25 107 ASP A N 1
ATOM 867 C CA . ASP A 1 107 ? 0.719 23.739 -14.635 1.00 44.25 107 ASP A CA 1
ATOM 868 C C . ASP A 1 107 ? -0.658 23.372 -14.055 1.00 44.25 107 ASP A C 1
ATOM 870 O O . ASP A 1 107 ? -1.605 23.215 -14.821 1.00 44.25 107 ASP A O 1
ATOM 874 N N . VAL A 1 108 ? -0.806 23.264 -12.727 1.00 44.09 108 VAL A N 1
ATOM 875 C CA . VAL A 1 108 ? -2.010 22.660 -12.105 1.00 44.09 108 VAL A CA 1
ATOM 876 C C . VAL A 1 108 ? -3.117 23.672 -11.757 1.00 44.09 108 VAL A C 1
ATOM 878 O O . VAL A 1 108 ? -4.263 23.289 -11.551 1.00 44.09 108 VAL A O 1
ATOM 881 N N . LEU A 1 109 ? -2.833 24.977 -11.749 1.00 44.41 109 LEU A N 1
ATOM 882 C CA . LEU A 1 109 ? -3.807 26.028 -11.399 1.00 44.41 109 LEU A CA 1
ATOM 883 C C . LEU A 1 109 ? -4.435 26.700 -12.636 1.00 44.41 109 LEU A C 1
ATOM 885 O O . LEU A 1 109 ? -4.626 27.913 -12.668 1.00 44.41 109 LEU A O 1
ATOM 889 N N . ARG A 1 110 ? -4.741 25.921 -13.679 1.00 51.09 110 ARG A N 1
ATOM 890 C CA . ARG A 1 110 ? -5.365 26.426 -14.912 1.00 51.09 110 ARG A CA 1
ATOM 891 C C . ARG A 1 110 ? -6.886 26.270 -14.847 1.00 51.09 110 ARG A C 1
ATOM 893 O O . ARG A 1 110 ? -7.394 25.153 -14.775 1.00 51.09 110 ARG A O 1
ATOM 900 N N . TYR A 1 111 ? -7.621 27.376 -14.949 1.00 53.59 111 TYR A N 1
ATOM 901 C CA . TYR A 1 111 ? -9.034 27.322 -15.328 1.00 53.59 111 TYR A CA 1
ATOM 902 C C . TYR A 1 111 ? -9.122 26.820 -16.767 1.00 53.59 111 TYR A C 1
ATOM 904 O O . TYR A 1 111 ? -8.536 27.415 -17.672 1.00 53.59 111 TYR A O 1
ATOM 912 N N . THR A 1 112 ? -9.797 25.692 -16.965 1.00 54.91 112 THR A N 1
ATOM 913 C CA . THR A 1 112 ? -9.791 24.980 -18.246 1.00 54.91 112 THR A CA 1
ATOM 914 C C . THR A 1 112 ? -11.214 24.878 -18.784 1.00 54.91 112 THR A C 1
ATOM 916 O O . THR A 1 112 ? -12.130 24.491 -18.060 1.00 54.91 112 THR A O 1
ATOM 919 N N . ILE A 1 113 ? -11.410 25.258 -20.050 1.00 58.69 113 ILE A N 1
ATOM 920 C CA . ILE A 1 113 ? -12.711 25.203 -20.725 1.00 58.69 113 ILE A CA 1
ATOM 921 C C . ILE A 1 113 ? -13.032 23.732 -21.026 1.00 58.69 113 ILE A C 1
ATOM 923 O O . ILE A 1 113 ? -12.416 23.115 -21.896 1.00 58.69 113 ILE A O 1
ATOM 927 N N . VAL A 1 114 ? -14.000 23.162 -20.306 1.00 58.41 114 VAL A N 1
ATOM 928 C CA . VAL A 1 114 ? -14.446 21.772 -20.520 1.00 58.41 114 VAL A CA 1
ATOM 929 C C . VAL A 1 114 ? -15.454 21.665 -21.671 1.00 58.41 114 VAL A C 1
ATOM 931 O O . VAL A 1 114 ? -15.600 20.593 -22.259 1.00 58.41 114 VAL A O 1
ATOM 934 N N . ALA A 1 115 ? -16.071 22.782 -22.068 1.00 62.75 115 ALA A N 1
ATOM 935 C CA . ALA A 1 115 ? -16.960 22.863 -23.224 1.00 62.75 115 ALA A CA 1
ATOM 936 C C . ALA A 1 115 ? -16.255 22.493 -24.545 1.00 62.75 115 ALA A C 1
ATOM 938 O O . ALA A 1 115 ? -15.024 22.515 -24.659 1.00 62.75 115 ALA A O 1
ATOM 939 N N . LYS A 1 116 ? -17.055 22.140 -25.558 1.00 65.50 116 LYS A N 1
ATOM 940 C CA . LYS A 1 116 ? -16.563 21.840 -26.906 1.00 65.50 116 LYS A CA 1
ATOM 941 C C . LYS A 1 116 ? -16.048 23.128 -27.556 1.00 65.50 116 LYS A C 1
ATOM 943 O O . LYS A 1 116 ? -16.799 24.085 -27.714 1.00 65.50 116 LYS A O 1
ATOM 948 N N . LEU A 1 117 ? -14.775 23.137 -27.945 1.00 72.69 117 LEU A N 1
ATOM 949 C CA . LEU A 1 117 ? -14.163 24.271 -28.639 1.00 72.69 117 LEU A CA 1
ATOM 950 C C . LEU A 1 117 ? -14.780 24.449 -30.044 1.00 72.69 117 LEU A C 1
ATOM 952 O O . LEU A 1 117 ? -15.096 23.443 -30.691 1.00 72.69 117 LEU A O 1
ATOM 956 N N . PRO A 1 118 ? -14.950 25.697 -30.526 1.00 83.88 118 PRO A N 1
ATOM 957 C CA . PRO A 1 118 ? -15.427 25.965 -31.875 1.00 83.88 118 PRO A CA 1
ATOM 958 C C . PRO A 1 118 ? -14.493 25.371 -32.927 1.00 83.88 118 PRO A C 1
ATOM 960 O O . PRO A 1 118 ? -13.270 25.503 -32.837 1.00 83.88 118 PRO A O 1
ATOM 963 N N . ASN A 1 119 ? -15.066 24.752 -33.954 1.00 84.81 119 ASN A N 1
ATOM 964 C CA . ASN A 1 119 ? -14.298 24.217 -35.066 1.00 84.81 119 ASN A CA 1
ATOM 965 C C . ASN A 1 119 ? -13.961 25.329 -36.072 1.00 84.81 119 ASN A C 1
ATOM 967 O O . ASN A 1 119 ? -14.692 25.586 -37.030 1.00 84.81 119 ASN A O 1
ATOM 971 N N . ILE A 1 120 ? -12.817 25.977 -35.854 1.00 86.75 120 ILE A N 1
ATOM 972 C CA . ILE A 1 120 ? -12.321 27.073 -36.695 1.00 86.75 120 ILE A CA 1
ATOM 973 C C . ILE A 1 120 ? -11.996 26.649 -38.137 1.00 86.75 120 ILE A C 1
ATOM 975 O O . ILE A 1 120 ? -12.007 27.498 -39.029 1.00 86.75 120 ILE A O 1
ATOM 979 N N . TYR A 1 121 ? -11.771 25.353 -38.392 1.00 84.69 121 TYR A N 1
ATOM 980 C CA . TYR A 1 121 ? -11.536 24.829 -39.740 1.00 84.69 121 TYR A CA 1
ATOM 981 C C . TYR A 1 121 ? -12.781 24.981 -40.622 1.00 84.69 121 TYR A C 1
ATOM 983 O O . TYR A 1 121 ? -12.687 25.462 -41.752 1.00 84.69 121 TYR A O 1
ATOM 991 N N . ILE A 1 122 ? -13.963 24.659 -40.080 1.00 85.38 122 ILE A N 1
ATOM 992 C CA . ILE A 1 122 ? -15.246 24.797 -40.790 1.00 85.38 122 ILE A CA 1
ATOM 993 C C . ILE A 1 122 ? -15.502 26.268 -41.146 1.00 85.38 122 ILE A C 1
ATOM 995 O O . ILE A 1 122 ? -15.880 26.567 -42.276 1.00 85.38 122 ILE A O 1
ATOM 999 N N . ILE A 1 123 ? -15.218 27.194 -40.223 1.00 88.50 123 ILE A N 1
ATOM 1000 C CA . ILE A 1 123 ? -15.397 28.638 -40.451 1.00 88.50 123 ILE A CA 1
ATOM 1001 C C . ILE A 1 123 ? -14.468 29.147 -41.567 1.00 88.50 123 ILE A C 1
ATOM 1003 O O . ILE A 1 123 ? -14.868 29.966 -42.398 1.00 88.50 123 ILE A O 1
ATOM 1007 N N . ALA A 1 124 ? -13.223 28.665 -41.617 1.00 86.25 124 ALA A N 1
ATOM 1008 C CA . ALA A 1 124 ? -12.264 29.086 -42.633 1.00 86.25 124 ALA A CA 1
ATOM 1009 C C . ALA A 1 124 ? -12.588 28.500 -44.022 1.00 86.25 124 ALA A C 1
ATOM 1011 O O . ALA A 1 124 ? -12.630 29.244 -45.011 1.00 86.25 124 ALA A O 1
ATOM 1012 N N . HIS A 1 125 ? -12.826 27.188 -44.110 1.00 83.06 125 HIS A N 1
ATOM 1013 C CA . HIS A 1 125 ? -12.966 26.468 -45.382 1.00 83.06 125 HIS A CA 1
ATOM 1014 C C . HIS A 1 125 ? -14.377 26.513 -45.968 1.00 83.06 125 HIS A C 1
ATOM 1016 O O . HIS A 1 125 ? -14.525 26.571 -47.189 1.00 83.06 125 HIS A O 1
ATOM 1022 N N . GLU A 1 126 ? -15.404 26.541 -45.121 1.00 86.50 126 GLU A N 1
ATOM 1023 C CA . GLU A 1 126 ? -16.810 26.465 -45.525 1.00 86.50 126 GLU A CA 1
ATOM 1024 C C . GLU A 1 126 ? -17.644 27.629 -44.949 1.00 86.50 126 GLU A C 1
ATOM 1026 O O . GLU A 1 126 ? -18.709 27.410 -44.367 1.00 86.50 126 GLU A O 1
ATOM 1031 N N . PRO A 1 127 ? -17.214 28.892 -45.153 1.00 84.50 127 PRO A N 1
ATOM 1032 C CA . PRO A 1 127 ? -17.732 30.072 -44.452 1.00 84.50 127 PRO A CA 1
ATOM 1033 C C . PRO A 1 127 ? -19.213 30.383 -44.705 1.00 84.50 127 PRO A C 1
ATOM 1035 O O . PRO A 1 127 ? -19.788 31.201 -43.999 1.00 84.50 127 PRO A O 1
ATOM 1038 N N . TYR A 1 128 ? -19.841 29.800 -45.726 1.00 86.88 128 TYR A N 1
ATOM 1039 C CA . TYR A 1 128 ? -21.229 30.091 -46.114 1.00 86.88 128 TYR A CA 1
ATOM 1040 C C . TYR A 1 128 ? -22.170 28.902 -45.879 1.00 86.88 128 TYR A C 1
ATOM 1042 O O . TYR A 1 128 ? -23.197 28.779 -46.542 1.00 86.88 128 TYR A O 1
ATOM 1050 N N . THR A 1 129 ? -21.799 28.003 -44.968 1.00 85.88 129 THR A N 1
ATOM 1051 C CA . THR A 1 129 ? -22.599 26.833 -44.585 1.00 85.88 129 THR A CA 1
ATOM 1052 C C . THR A 1 129 ? -23.299 27.051 -43.246 1.00 85.88 129 THR A C 1
ATOM 1054 O O . THR A 1 129 ? -22.820 27.812 -42.407 1.00 85.88 129 THR A O 1
ATOM 1057 N N . GLU A 1 130 ? -24.402 26.335 -43.008 1.00 83.25 130 GLU A N 1
ATOM 1058 C CA . GLU A 1 130 ? -25.074 26.349 -41.699 1.00 83.25 130 GLU A CA 1
ATOM 1059 C C . GLU A 1 130 ? -24.151 25.884 -40.571 1.00 83.25 130 GLU A C 1
ATOM 1061 O O . GLU A 1 130 ? -24.135 26.483 -39.502 1.00 83.25 130 GLU A O 1
ATOM 1066 N N . TYR A 1 131 ? -23.297 24.896 -40.846 1.00 84.44 131 TYR A N 1
ATOM 1067 C CA . TYR A 1 131 ? -22.289 24.442 -39.893 1.00 84.44 131 TYR A CA 1
ATOM 1068 C C . TYR A 1 131 ? -21.323 25.568 -39.504 1.00 84.44 131 TYR A C 1
ATOM 1070 O O . TYR A 1 131 ? -20.988 25.705 -38.333 1.00 84.44 131 TYR A O 1
ATOM 1078 N N . SER A 1 132 ? -20.910 26.421 -40.447 1.00 87.62 132 SER A N 1
ATOM 1079 C CA . SER A 1 132 ? -20.088 27.594 -40.127 1.00 87.62 132 SER A CA 1
ATOM 1080 C C . SER A 1 132 ? -20.845 28.634 -39.301 1.00 87.62 132 SER A C 1
ATOM 1082 O O . SER A 1 132 ? -20.224 29.294 -38.469 1.00 87.62 132 SER A O 1
ATOM 1084 N N . PHE A 1 133 ? -22.151 28.809 -39.511 1.00 89.12 133 PHE A N 1
ATOM 1085 C CA . PHE A 1 133 ? -22.960 29.721 -38.697 1.00 89.12 133 PHE A CA 1
ATOM 1086 C C . PHE A 1 133 ? -23.007 29.264 -37.236 1.00 89.12 133 PHE A C 1
ATOM 1088 O O . PHE A 1 133 ? -22.781 30.081 -36.343 1.00 89.12 133 PHE A O 1
ATOM 1095 N N . ASP A 1 134 ? -23.197 27.964 -37.006 1.00 87.56 134 ASP A N 1
ATOM 1096 C CA . ASP A 1 134 ? -23.201 27.373 -35.665 1.00 87.56 134 ASP A CA 1
ATOM 1097 C C . ASP A 1 134 ? -21.833 27.521 -34.975 1.00 87.56 134 ASP A C 1
ATOM 1099 O O . ASP A 1 134 ? -21.753 27.850 -33.792 1.00 87.56 134 ASP A O 1
ATOM 1103 N N . GLU A 1 135 ? -20.726 27.316 -35.698 1.00 89.00 135 GLU A N 1
ATOM 1104 C CA . GLU A 1 135 ? -19.388 27.485 -35.117 1.00 89.00 135 GLU A CA 1
ATOM 1105 C C . GLU A 1 135 ? -19.060 28.966 -34.830 1.00 89.00 135 GLU A C 1
ATOM 1107 O O . GLU A 1 135 ? -18.446 29.267 -33.805 1.00 89.00 135 GLU A O 1
ATOM 1112 N N . ILE A 1 136 ? -19.517 29.909 -35.665 1.00 89.94 136 ILE A N 1
ATOM 1113 C CA . ILE A 1 136 ? -19.419 31.358 -35.394 1.00 89.94 136 ILE A CA 1
ATOM 1114 C C . ILE A 1 136 ? -20.232 31.736 -34.150 1.00 89.94 136 ILE A C 1
ATOM 1116 O O . ILE A 1 136 ? -19.768 32.533 -33.330 1.00 89.94 136 ILE A O 1
ATOM 1120 N N . GLU A 1 137 ? -21.423 31.155 -33.983 1.00 88.69 137 GLU A N 1
ATOM 1121 C CA . GLU A 1 137 ? -22.253 31.348 -32.794 1.00 88.69 137 GLU A CA 1
ATOM 1122 C C . GLU A 1 137 ? -21.514 30.900 -31.528 1.00 88.69 137 GLU A C 1
ATOM 1124 O O . GLU A 1 137 ? -21.459 31.650 -30.554 1.00 88.69 137 GLU A O 1
ATOM 1129 N N . ARG A 1 138 ? -20.843 29.743 -31.570 1.00 85.69 138 ARG A N 1
ATOM 1130 C CA . ARG A 1 138 ? -20.030 29.246 -30.448 1.00 85.69 138 ARG A CA 1
ATOM 1131 C C . ARG A 1 138 ? -18.840 30.146 -30.121 1.00 85.69 138 ARG A C 1
ATOM 1133 O O . ARG A 1 138 ? -18.541 30.346 -28.945 1.00 85.69 138 ARG A O 1
ATOM 1140 N N . VAL A 1 139 ? -18.167 30.722 -31.124 1.00 87.75 139 VAL A N 1
ATOM 1141 C CA . VAL A 1 139 ? -17.092 31.709 -30.886 1.00 87.75 139 VAL A CA 1
ATOM 1142 C C . VAL A 1 139 ? -17.646 32.946 -30.171 1.00 87.75 139 VAL A C 1
ATOM 1144 O O . VAL A 1 139 ? -17.053 33.413 -29.196 1.00 87.75 139 VAL A O 1
ATOM 1147 N N . LEU A 1 140 ? -18.796 33.463 -30.615 1.00 88.56 140 LEU A N 1
ATOM 1148 C CA . LEU A 1 140 ? -19.452 34.611 -29.984 1.00 88.56 140 LEU A CA 1
ATOM 1149 C C . LEU A 1 140 ? -19.943 34.298 -28.572 1.00 88.56 140 LEU A C 1
ATOM 1151 O O . LEU A 1 140 ? -19.792 35.139 -27.691 1.00 88.56 140 LEU A O 1
ATOM 1155 N N . LEU A 1 141 ? -20.475 33.099 -28.340 1.00 84.12 141 LEU A N 1
ATOM 1156 C CA . LEU A 1 141 ? -20.924 32.654 -27.024 1.00 84.12 141 LEU A CA 1
ATOM 1157 C C . LEU A 1 141 ? -19.755 32.569 -26.032 1.00 84.12 141 LEU A C 1
ATOM 1159 O O . LEU A 1 141 ? -19.880 33.024 -24.897 1.00 84.12 141 LEU A O 1
ATOM 1163 N N . LEU A 1 142 ? -18.589 32.076 -26.465 1.00 80.44 142 LEU A N 1
ATOM 1164 C CA . LEU A 1 142 ? -17.375 32.066 -25.640 1.00 80.44 142 LEU A CA 1
ATOM 1165 C C . LEU A 1 142 ? -16.858 33.476 -25.339 1.00 80.44 142 LEU A C 1
ATOM 1167 O O . LEU A 1 142 ? -16.476 33.763 -24.208 1.00 80.44 142 LEU A O 1
ATOM 1171 N N . LEU A 1 143 ? -16.866 34.382 -26.318 1.00 84.50 143 LEU A N 1
ATOM 1172 C CA . LEU A 1 143 ? -16.491 35.782 -26.091 1.00 84.50 143 LEU A CA 1
ATOM 1173 C C . LEU A 1 143 ? -17.475 36.492 -25.157 1.00 84.50 143 LEU A C 1
ATOM 1175 O O . LEU A 1 143 ? -17.067 37.261 -24.285 1.00 84.50 143 LEU A O 1
ATOM 1179 N N . PHE A 1 144 ? -18.762 36.198 -25.302 1.00 82.00 144 PHE A N 1
ATOM 1180 C CA . PHE A 1 144 ? -19.807 36.674 -24.412 1.00 82.00 144 PHE A CA 1
ATOM 1181 C C . PHE A 1 144 ? -19.582 36.166 -22.980 1.00 82.00 144 PHE A C 1
ATOM 1183 O O . PHE A 1 144 ? -19.541 36.976 -22.052 1.00 82.00 144 PHE A O 1
ATOM 1190 N N . ALA A 1 145 ? -19.288 34.873 -22.804 1.00 75.62 145 ALA A N 1
ATOM 1191 C CA . ALA A 1 145 ? -18.874 34.289 -21.525 1.00 75.62 145 ALA A CA 1
ATOM 1192 C C . ALA A 1 145 ? -17.662 34.991 -20.921 1.00 75.62 145 ALA A C 1
ATOM 1194 O O . ALA A 1 145 ? -17.674 35.342 -19.743 1.00 75.62 145 ALA A O 1
ATOM 1195 N N . CYS A 1 146 ? -16.633 35.264 -21.721 1.00 77.56 146 CYS A N 1
ATOM 1196 C CA . CYS A 1 146 ? -15.470 36.008 -21.253 1.00 77.56 146 CYS A CA 1
ATOM 1197 C C . CYS A 1 146 ? -15.841 37.420 -20.775 1.00 77.56 146 CYS A C 1
ATOM 1199 O O . CYS A 1 146 ? -15.276 37.878 -19.785 1.00 77.56 146 CYS A O 1
ATOM 1201 N N . SER A 1 147 ? -16.805 38.088 -21.418 1.00 77.19 147 SER A N 1
ATOM 1202 C CA . SER A 1 147 ? -17.244 39.435 -21.030 1.00 77.19 147 SER A CA 1
ATOM 1203 C C . SER A 1 147 ? -18.028 39.475 -19.710 1.00 77.19 147 SER A C 1
ATOM 1205 O O . SER A 1 147 ? -17.896 40.445 -18.964 1.00 77.19 147 SER A O 1
ATOM 1207 N N . VAL A 1 148 ? -18.812 38.428 -19.413 1.00 72.00 148 VAL A N 1
ATOM 1208 C CA . VAL A 1 148 ? -19.708 38.355 -18.241 1.00 72.00 148 VAL A CA 1
ATOM 1209 C C . VAL A 1 148 ? -19.053 37.650 -17.045 1.00 72.00 148 VAL A C 1
ATOM 1211 O O . VAL A 1 148 ? -19.312 38.010 -15.898 1.00 72.00 148 VAL A O 1
ATOM 1214 N N . SER A 1 149 ? -18.181 36.667 -17.286 1.00 64.12 149 SER A N 1
ATOM 1215 C CA . SER A 1 149 ? -17.619 35.793 -16.244 1.00 64.12 149 SER A CA 1
ATOM 1216 C C . SER A 1 149 ? -16.125 36.012 -15.963 1.00 64.12 149 SER A C 1
ATOM 1218 O O . SER A 1 149 ? -15.632 35.501 -14.958 1.00 64.12 149 SER A O 1
ATOM 1220 N N . GLY A 1 150 ? -15.387 36.755 -16.801 1.00 59.66 150 GLY A N 1
ATOM 1221 C CA . GLY A 1 150 ? -13.925 36.877 -16.707 1.00 59.66 150 GLY A CA 1
ATOM 1222 C C . GLY A 1 150 ? -13.397 38.302 -16.481 1.00 59.66 150 GLY A C 1
ATOM 1223 O O . GLY A 1 150 ? -13.789 39.238 -17.170 1.00 59.66 150 GLY A O 1
ATOM 1224 N N . GLY A 1 151 ? -12.438 38.449 -15.557 1.00 60.97 151 GLY A N 1
ATOM 1225 C CA . GLY A 1 151 ? -11.574 39.634 -15.414 1.00 60.97 151 GLY A CA 1
ATOM 1226 C C . GLY A 1 151 ? -12.106 40.795 -14.556 1.00 60.97 151 GLY A C 1
ATOM 1227 O O . GLY A 1 151 ? -13.247 40.804 -14.098 1.00 60.97 151 GLY A O 1
ATOM 1228 N N . ASP A 1 152 ? -11.251 41.806 -14.356 1.00 61.81 152 ASP A N 1
ATOM 1229 C CA . ASP A 1 152 ? -11.493 42.962 -13.468 1.00 61.81 152 ASP A CA 1
ATOM 1230 C C . ASP A 1 152 ? -12.544 43.958 -14.007 1.00 61.81 152 ASP A C 1
ATOM 1232 O O . ASP A 1 152 ? -12.978 44.856 -13.290 1.00 61.81 152 ASP A O 1
ATOM 1236 N N . GLN A 1 153 ? -12.958 43.820 -15.274 1.00 67.31 153 GLN A N 1
ATOM 1237 C CA . GLN A 1 153 ? -13.896 44.731 -15.953 1.00 67.31 153 GLN A CA 1
ATOM 1238 C C . GLN A 1 153 ? -15.304 44.144 -16.151 1.00 67.31 153 GLN A C 1
ATOM 1240 O O . GLN A 1 153 ? -16.157 44.795 -16.759 1.00 67.31 153 GLN A O 1
ATOM 1245 N N . LYS A 1 154 ? -15.581 42.949 -15.610 1.00 71.94 154 LYS A N 1
ATOM 1246 C CA . LYS A 1 154 ? -16.877 42.260 -15.752 1.00 71.94 154 LYS A CA 1
ATOM 1247 C C . LYS A 1 154 ? -18.073 43.130 -15.351 1.00 71.94 154 LYS A C 1
ATOM 1249 O O . LYS A 1 154 ? -19.079 43.144 -16.049 1.00 71.94 154 LYS A O 1
ATOM 1254 N N . ASP A 1 155 ? -17.949 43.926 -14.289 1.00 75.88 155 ASP A N 1
ATOM 1255 C CA . ASP A 1 155 ? -19.053 44.746 -13.778 1.00 75.88 155 ASP A CA 1
ATOM 1256 C C . ASP A 1 155 ? -19.435 45.860 -14.766 1.00 75.88 155 ASP A C 1
ATOM 1258 O O . ASP A 1 155 ? -20.609 46.198 -14.901 1.00 75.88 155 ASP A O 1
ATOM 1262 N N . ILE A 1 156 ? -18.458 46.384 -15.517 1.00 78.06 156 ILE A N 1
ATOM 1263 C CA . ILE A 1 156 ? -18.672 47.394 -16.565 1.00 78.06 156 ILE A CA 1
ATOM 1264 C C . ILE A 1 156 ? -19.379 46.758 -17.770 1.00 78.06 156 ILE A C 1
ATOM 1266 O O . ILE A 1 156 ? -20.302 47.348 -18.331 1.00 78.06 156 ILE A O 1
ATOM 1270 N N . HIS A 1 157 ? -18.989 45.541 -18.156 1.00 77.50 157 HIS A N 1
ATOM 1271 C CA . HIS A 1 157 ? -19.617 44.816 -19.265 1.00 77.50 157 HIS A CA 1
ATOM 1272 C C . HIS A 1 157 ? -21.032 44.326 -18.920 1.00 77.50 157 HIS A C 1
ATOM 1274 O O . HIS A 1 157 ? -21.929 44.418 -19.757 1.00 77.50 157 HIS A O 1
ATOM 1280 N N . ILE A 1 158 ? -21.270 43.896 -17.677 1.00 76.50 158 ILE A N 1
ATOM 1281 C CA . ILE A 1 158 ? -22.605 43.546 -17.172 1.00 76.50 158 ILE A CA 1
ATOM 1282 C C . ILE A 1 158 ? -23.500 44.790 -17.118 1.00 76.50 158 ILE A C 1
ATOM 1284 O O . ILE A 1 158 ? -24.653 44.730 -17.536 1.00 76.50 158 ILE A O 1
ATOM 1288 N N . GLN A 1 159 ? -22.980 45.943 -16.682 1.00 78.50 159 GLN A N 1
ATOM 1289 C CA . GLN A 1 159 ? -23.717 47.210 -16.756 1.00 78.50 159 GLN A CA 1
ATOM 1290 C C . GLN A 1 159 ? -24.039 47.611 -18.202 1.00 78.50 159 GLN A C 1
ATOM 1292 O O . GLN A 1 159 ? -25.120 48.119 -18.476 1.00 78.50 159 GLN A O 1
ATOM 1297 N N . HIS A 1 160 ? -23.143 47.349 -19.155 1.00 77.44 160 HIS A N 1
ATOM 1298 C CA . HIS A 1 160 ? -23.433 47.579 -20.570 1.00 77.44 160 HIS A CA 1
ATOM 1299 C C . HIS A 1 160 ? -24.570 46.673 -21.075 1.00 77.44 160 HIS A C 1
ATOM 1301 O O . HIS A 1 160 ? -25.462 47.132 -21.789 1.00 77.44 160 HIS A O 1
ATOM 1307 N N . LEU A 1 161 ? -24.598 45.408 -20.646 1.00 77.56 161 LEU A N 1
ATOM 1308 C CA . LEU A 1 161 ? -25.687 44.470 -20.934 1.00 77.56 161 LEU A CA 1
ATOM 1309 C C . LEU A 1 161 ? -27.035 44.940 -20.375 1.00 77.56 161 LEU A C 1
ATOM 1311 O O . LEU A 1 161 ? -28.037 44.860 -21.085 1.00 77.56 161 LEU A O 1
ATOM 1315 N N . THR A 1 162 ? -27.062 45.501 -19.161 1.00 75.62 162 THR A N 1
ATOM 1316 C CA . THR A 1 162 ? -28.294 46.039 -18.555 1.00 75.62 162 THR A CA 1
ATOM 1317 C C . THR A 1 162 ? -28.782 47.342 -19.197 1.00 75.62 162 THR A C 1
ATOM 1319 O O . THR A 1 162 ? -29.933 47.722 -18.987 1.00 75.62 162 THR A O 1
ATOM 1322 N N . THR A 1 163 ? -27.957 48.004 -20.019 1.00 77.06 163 THR A N 1
ATOM 1323 C CA . THR A 1 163 ? -28.350 49.189 -20.808 1.00 77.06 163 THR A CA 1
ATOM 1324 C C . THR A 1 163 ? -28.884 48.885 -22.213 1.00 77.06 163 THR A C 1
ATOM 1326 O O . THR A 1 163 ? -29.363 49.803 -22.876 1.00 77.06 163 THR A O 1
ATOM 1329 N N . LEU A 1 164 ? -28.819 47.629 -22.675 1.00 79.94 164 LEU A N 1
ATOM 1330 C CA . LEU A 1 164 ? -29.414 47.205 -23.953 1.00 79.94 164 LEU A CA 1
ATOM 1331 C C . LEU A 1 164 ? -30.951 47.205 -23.894 1.00 79.94 164 LEU A C 1
ATOM 1333 O O . LEU A 1 164 ? -31.527 47.073 -22.817 1.00 79.94 164 LEU A O 1
ATOM 1337 N N . ASP A 1 165 ? -31.616 47.297 -25.050 1.00 79.75 165 ASP A N 1
ATOM 1338 C CA . ASP A 1 165 ? -33.082 47.226 -25.127 1.00 79.75 165 ASP A CA 1
ATOM 1339 C C . ASP A 1 165 ? -33.621 45.931 -24.495 1.00 79.75 165 ASP A C 1
ATOM 1341 O O . ASP A 1 165 ? -33.065 44.844 -24.682 1.00 79.75 165 ASP A O 1
ATOM 1345 N N . GLU A 1 166 ? -34.755 46.028 -23.797 1.00 78.56 166 GLU A N 1
ATOM 1346 C CA . GLU A 1 166 ? -35.357 44.920 -23.037 1.00 78.56 166 GLU A CA 1
ATOM 1347 C C . GLU A 1 166 ? -35.653 43.688 -23.916 1.00 78.56 166 GLU A C 1
ATOM 1349 O O . GLU A 1 166 ? -35.487 42.548 -23.481 1.00 78.56 166 GLU A O 1
ATOM 1354 N N . SER A 1 167 ? -35.991 43.893 -25.195 1.00 76.69 167 SER A N 1
ATOM 1355 C CA . SER A 1 167 ? -36.176 42.802 -26.162 1.00 76.69 167 SER A CA 1
ATOM 1356 C C . SER A 1 167 ? -34.879 42.051 -26.481 1.00 76.69 167 SER A C 1
ATOM 1358 O O . SER A 1 167 ? -34.912 40.843 -26.704 1.00 76.69 167 SER A O 1
ATOM 1360 N N . ILE A 1 168 ? -33.737 42.747 -26.499 1.00 77.81 168 ILE A N 1
ATOM 1361 C CA . ILE A 1 168 ? -32.419 42.147 -26.751 1.00 77.81 168 ILE A CA 1
ATOM 1362 C C . ILE A 1 168 ? -31.963 41.389 -25.503 1.00 77.81 168 ILE A C 1
ATOM 1364 O O . ILE A 1 168 ? -31.519 40.248 -25.618 1.00 77.81 168 ILE A O 1
ATOM 1368 N N . GLN A 1 169 ? -32.158 41.965 -24.313 1.00 77.75 169 GLN A N 1
ATOM 1369 C CA . GLN A 1 169 ? -31.866 41.298 -23.041 1.00 77.75 169 GLN A CA 1
ATOM 1370 C C . GLN A 1 169 ? -32.636 39.979 -22.902 1.00 77.75 169 GLN A C 1
ATOM 1372 O O . GLN A 1 169 ? -32.030 38.946 -22.629 1.00 77.75 169 GLN A O 1
ATOM 1377 N N . GLN A 1 170 ? -33.946 39.978 -23.176 1.00 78.94 170 GLN A N 1
ATOM 1378 C CA . GLN A 1 170 ? -34.759 38.756 -23.155 1.00 78.94 170 GLN A CA 1
ATOM 1379 C C . GLN A 1 170 ? -34.294 37.723 -24.189 1.00 78.94 170 GLN A C 1
ATOM 1381 O O . GLN A 1 170 ? -34.308 36.530 -23.902 1.00 78.94 170 GLN A O 1
ATOM 1386 N N . SER A 1 171 ? -33.846 38.166 -25.370 1.00 79.75 171 SER A N 1
ATOM 1387 C CA . SER A 1 171 ? -33.325 37.265 -26.406 1.00 79.75 171 SER A CA 1
ATOM 1388 C C . SER A 1 171 ? -31.946 36.672 -26.090 1.00 79.75 171 SER A C 1
ATOM 1390 O O . SER A 1 171 ? -31.611 35.632 -26.644 1.00 79.75 171 SER A O 1
ATOM 1392 N N . LEU A 1 172 ? -31.170 37.303 -25.199 1.00 80.19 172 LEU A N 1
ATOM 1393 C CA . LEU A 1 172 ? -29.868 36.818 -24.722 1.00 80.19 172 LEU A CA 1
ATOM 1394 C C . LEU A 1 172 ? -29.982 35.919 -23.480 1.00 80.19 172 LEU A C 1
ATOM 1396 O O . LEU A 1 172 ? -29.047 35.179 -23.189 1.00 80.19 172 LEU A O 1
ATOM 1400 N N . MET A 1 173 ? -31.102 35.953 -22.745 1.00 77.06 173 MET A N 1
ATOM 1401 C CA . MET A 1 173 ? -31.292 35.128 -21.541 1.00 77.06 173 MET A CA 1
ATOM 1402 C C . MET A 1 173 ? -31.131 33.617 -21.773 1.00 77.06 173 MET A C 1
ATOM 1404 O O . MET A 1 173 ? -30.466 32.995 -20.949 1.00 77.06 173 MET A O 1
ATOM 1408 N N . PRO A 1 174 ? -31.643 33.012 -22.865 1.00 75.69 174 PRO A N 1
ATOM 1409 C CA . PRO A 1 174 ? -31.416 31.593 -23.142 1.00 75.69 174 PRO A CA 1
ATOM 1410 C C . PRO A 1 174 ? -29.929 31.265 -23.307 1.00 75.69 174 PRO A C 1
ATOM 1412 O O . PRO A 1 174 ? -29.465 30.266 -22.772 1.00 75.69 174 PRO A O 1
ATOM 1415 N N . HIS A 1 175 ? -29.168 32.142 -23.971 1.00 73.38 175 HIS A N 1
ATOM 1416 C CA . HIS A 1 175 ? -27.720 32.000 -24.129 1.00 73.38 175 HIS A CA 1
ATOM 1417 C C . HIS A 1 175 ? -26.971 32.212 -22.808 1.00 73.38 175 HIS A C 1
ATOM 1419 O O . HIS A 1 175 ? -25.961 31.563 -22.583 1.00 73.38 175 HIS A O 1
ATOM 1425 N N . ILE A 1 176 ? -27.463 33.070 -21.903 1.00 68.56 176 ILE A N 1
ATOM 1426 C CA . ILE A 1 176 ? -26.930 33.222 -20.534 1.00 68.56 176 ILE A CA 1
ATOM 1427 C C . ILE A 1 176 ? -27.226 31.974 -19.682 1.00 68.56 176 ILE A C 1
ATOM 1429 O O . ILE A 1 176 ? -26.380 31.559 -18.891 1.00 68.56 176 ILE A O 1
ATOM 1433 N N . GLU A 1 177 ? -28.402 31.358 -19.830 1.00 68.38 177 GLU A N 1
ATOM 1434 C CA . GLU A 1 177 ? -28.759 30.101 -19.157 1.00 68.38 177 GLU A CA 1
ATOM 1435 C C . GLU A 1 177 ? -27.950 28.914 -19.697 1.00 68.38 177 GLU A C 1
ATOM 1437 O O . GLU A 1 177 ? -27.418 28.138 -18.905 1.00 68.38 177 GLU A O 1
ATOM 1442 N N . GLU A 1 178 ? -27.801 28.794 -21.020 1.00 68.88 178 GLU A N 1
ATOM 1443 C CA . GLU A 1 178 ? -26.924 27.820 -21.688 1.00 68.88 178 GLU A CA 1
ATOM 1444 C C . GLU A 1 178 ? -25.489 27.965 -21.182 1.00 68.88 178 GLU A C 1
ATOM 1446 O O . GLU A 1 178 ? -24.878 27.003 -20.727 1.00 68.88 178 GLU A O 1
ATOM 1451 N N . LEU A 1 179 ? -25.010 29.202 -21.117 1.00 62.94 179 LEU A N 1
ATOM 1452 C CA . LEU A 1 179 ? -23.711 29.560 -20.582 1.00 62.94 179 LEU A CA 1
ATOM 1453 C C . LEU A 1 179 ? -23.600 29.253 -19.090 1.00 62.94 179 LEU A C 1
ATOM 1455 O O . LEU A 1 179 ? -22.579 28.742 -18.681 1.00 62.94 179 LEU A O 1
ATOM 1459 N N . THR A 1 180 ? -24.628 29.445 -18.265 1.00 57.78 180 THR A N 1
ATOM 1460 C CA . THR A 1 180 ? -24.584 29.078 -16.834 1.00 57.78 180 THR A CA 1
ATOM 1461 C C . THR A 1 180 ? -24.581 27.555 -16.634 1.00 57.78 180 THR A C 1
ATOM 1463 O O . THR A 1 180 ? -23.875 27.039 -15.765 1.00 57.78 180 THR A O 1
ATOM 1466 N N . ASN A 1 181 ? -25.318 26.816 -17.466 1.00 57.47 181 ASN A N 1
ATOM 1467 C CA . ASN A 1 181 ? -25.374 25.355 -17.429 1.00 57.47 181 ASN A CA 1
ATOM 1468 C C . ASN A 1 181 ? -24.088 24.706 -17.973 1.00 57.47 181 ASN A C 1
ATOM 1470 O O . ASN A 1 181 ? -23.622 23.723 -17.399 1.00 57.47 181 ASN A O 1
ATOM 1474 N N . GLU A 1 182 ? -23.472 25.274 -19.015 1.00 51.75 182 GLU A N 1
ATOM 1475 C CA . GLU A 1 182 ? -22.195 24.817 -19.576 1.00 51.75 182 GLU A CA 1
ATOM 1476 C C . GLU A 1 182 ? -20.968 25.366 -18.819 1.00 51.75 182 GLU A C 1
ATOM 1478 O O . GLU A 1 182 ? -19.943 24.687 -18.746 1.00 51.75 182 GLU A O 1
ATOM 1483 N N . ILE A 1 183 ? -21.044 26.537 -18.172 1.00 48.78 183 ILE A N 1
ATOM 1484 C CA . ILE A 1 183 ? -19.971 27.101 -17.322 1.00 48.78 183 ILE A CA 1
ATOM 1485 C C . ILE A 1 183 ? -19.918 26.462 -15.934 1.00 48.78 183 ILE A C 1
ATOM 1487 O O . ILE A 1 183 ? -18.847 26.459 -15.333 1.00 48.78 183 ILE A O 1
ATOM 1491 N N . ASN A 1 184 ? -20.966 25.777 -15.466 1.00 44.31 184 ASN A N 1
ATOM 1492 C CA . ASN A 1 184 ? -20.822 24.808 -14.365 1.00 44.31 184 ASN A CA 1
ATOM 1493 C C . ASN A 1 184 ? -19.857 23.649 -14.711 1.00 44.31 184 ASN A C 1
ATOM 1495 O O . ASN A 1 184 ? -19.489 22.862 -13.840 1.00 44.31 184 ASN A O 1
ATOM 1499 N N . THR A 1 185 ? -19.397 23.572 -15.965 1.00 47.94 185 THR A N 1
ATOM 1500 C CA . THR A 1 185 ? -18.305 22.704 -16.414 1.00 47.94 185 THR A CA 1
ATOM 1501 C C . THR A 1 185 ? -16.931 23.394 -16.385 1.00 47.94 185 THR A C 1
ATOM 1503 O O . THR A 1 185 ? -15.924 22.716 -16.550 1.00 47.94 185 THR A O 1
ATOM 1506 N N . ILE A 1 186 ? -16.822 24.709 -16.145 1.00 51.62 186 ILE A N 1
ATOM 1507 C CA . ILE A 1 186 ? -15.543 25.351 -15.796 1.00 51.62 186 ILE A CA 1
ATOM 1508 C C . ILE A 1 186 ? -15.262 24.997 -14.344 1.00 51.62 186 ILE A C 1
ATOM 1510 O O . ILE A 1 186 ? -15.797 25.605 -13.418 1.00 51.62 186 ILE A O 1
ATOM 1514 N N . VAL A 1 187 ? -14.429 23.983 -14.134 1.00 50.94 187 VAL A N 1
ATOM 1515 C CA . VAL A 1 187 ? -14.154 23.551 -12.771 1.00 50.94 187 VAL A CA 1
ATOM 1516 C C . VAL A 1 187 ? -13.332 24.612 -12.062 1.00 50.94 187 VAL A C 1
ATOM 1518 O O . VAL A 1 187 ? -12.203 24.900 -12.457 1.00 50.94 187 VAL A O 1
ATOM 1521 N N . GLN A 1 188 ? -13.913 25.192 -11.015 1.00 53.91 188 GLN A N 1
ATOM 1522 C CA . GLN A 1 188 ? -13.224 26.130 -10.149 1.00 53.91 188 GLN A CA 1
ATOM 1523 C C . GLN A 1 188 ? -12.325 25.336 -9.197 1.00 53.91 188 GLN A C 1
ATOM 1525 O O . GLN A 1 188 ? -12.833 24.643 -8.314 1.00 53.91 188 GLN A O 1
ATOM 1530 N N . PRO A 1 189 ? -10.987 25.415 -9.317 1.00 51.38 189 PRO A N 1
ATOM 1531 C CA . PRO A 1 189 ? -10.099 24.666 -8.429 1.00 51.38 189 PRO A CA 1
ATOM 1532 C C . PRO A 1 189 ? -10.217 25.141 -6.969 1.00 51.38 189 PRO A C 1
ATOM 1534 O O . PRO A 1 189 ? -9.802 24.453 -6.040 1.00 51.38 189 PRO A O 1
ATOM 1537 N N . GLN A 1 190 ? -10.786 26.328 -6.751 1.00 48.69 190 GLN A N 1
ATOM 1538 C CA . GLN A 1 190 ? -10.776 27.003 -5.461 1.00 48.69 190 GLN A CA 1
ATOM 1539 C C . GLN A 1 190 ? -11.632 26.301 -4.394 1.00 48.69 190 GLN A C 1
ATOM 1541 O O . GLN A 1 190 ? -11.200 26.211 -3.249 1.00 48.69 190 GLN A O 1
ATOM 1546 N N . GLU A 1 191 ? -12.777 25.720 -4.767 1.00 51.56 191 GLU A N 1
ATOM 1547 C CA . GLU A 1 191 ? -13.680 25.049 -3.814 1.00 51.56 191 GLU A CA 1
ATOM 1548 C C . GLU A 1 191 ? -13.163 23.680 -3.338 1.00 51.56 191 GLU A C 1
ATOM 1550 O O . GLU A 1 191 ? -13.478 23.247 -2.229 1.00 51.56 191 GLU A O 1
ATOM 1555 N N . TYR A 1 192 ? -12.333 23.011 -4.146 1.00 53.38 192 TYR A N 1
ATOM 1556 C CA . TYR A 1 192 ? -11.870 21.642 -3.884 1.00 53.38 192 TYR A CA 1
ATOM 1557 C C . TYR A 1 192 ? -10.444 21.562 -3.318 1.00 53.38 192 TYR A C 1
ATOM 1559 O O . TYR A 1 192 ? -10.109 20.589 -2.636 1.00 53.38 192 TYR A O 1
ATOM 1567 N N . PHE A 1 193 ? -9.586 22.556 -3.585 1.00 52.66 193 PHE A N 1
ATOM 1568 C CA . PHE A 1 193 ? -8.190 22.538 -3.128 1.00 52.66 193 PHE A CA 1
ATOM 1569 C C . PHE A 1 193 ? -7.910 23.347 -1.856 1.00 52.66 193 PHE A C 1
ATOM 1571 O O . PHE A 1 193 ? -6.937 23.008 -1.186 1.00 52.66 193 PHE A O 1
ATOM 1578 N N . PHE A 1 194 ? -8.732 24.346 -1.496 1.00 50.97 194 PHE A N 1
ATOM 1579 C CA . PHE A 1 194 ? -8.425 25.286 -0.397 1.00 50.97 194 PHE A CA 1
ATOM 1580 C C . PHE A 1 194 ? -9.371 25.238 0.813 1.00 50.97 194 PHE A C 1
ATOM 1582 O O . PHE A 1 194 ? -9.176 25.998 1.756 1.00 50.97 194 PHE A O 1
ATOM 1589 N N . ASN A 1 195 ? -10.370 24.355 0.827 1.00 51.16 195 ASN A N 1
ATOM 1590 C CA . ASN A 1 195 ? -11.121 24.081 2.052 1.00 51.16 195 ASN A CA 1
ATOM 1591 C C . ASN A 1 195 ? -10.340 23.049 2.886 1.00 51.16 195 ASN A C 1
ATOM 1593 O O . ASN A 1 195 ? -10.242 21.879 2.510 1.00 51.16 195 ASN A O 1
ATOM 1597 N N . ASP A 1 196 ? -9.769 23.495 4.006 1.00 49.59 196 ASP A N 1
ATOM 1598 C CA . ASP A 1 196 ? -8.931 22.693 4.917 1.00 49.59 196 ASP A CA 1
ATOM 1599 C C . ASP A 1 196 ? -9.703 21.589 5.679 1.00 49.59 196 ASP A C 1
ATOM 1601 O O . ASP A 1 196 ? -9.100 20.767 6.368 1.00 49.59 196 ASP A O 1
ATOM 1605 N N . ASP A 1 197 ? -11.027 21.509 5.516 1.00 50.16 197 ASP A N 1
ATOM 1606 C CA . ASP A 1 197 ? -11.894 20.547 6.215 1.00 50.16 197 ASP A CA 1
ATOM 1607 C C . ASP A 1 197 ? -11.957 19.147 5.559 1.00 50.16 197 ASP A C 1
ATOM 1609 O O . ASP A 1 197 ? -12.601 18.229 6.074 1.00 50.16 197 ASP A O 1
ATOM 1613 N N . PHE A 1 198 ? -11.271 18.934 4.434 1.00 49.97 198 PHE A N 1
ATOM 1614 C CA . PHE A 1 198 ? -11.330 17.688 3.661 1.00 49.97 198 PHE A CA 1
ATOM 1615 C C . PHE A 1 198 ? -10.254 16.667 4.074 1.00 49.97 198 PHE A C 1
ATOM 1617 O O . PHE A 1 198 ? -9.215 16.525 3.424 1.00 49.97 198 PHE A O 1
ATOM 1624 N N . ASN A 1 199 ? -10.510 15.939 5.167 1.00 53.66 199 ASN A N 1
ATOM 1625 C CA . ASN A 1 199 ? -9.605 14.931 5.743 1.00 53.66 199 ASN A CA 1
ATOM 1626 C C . ASN A 1 199 ? -9.995 13.464 5.452 1.00 53.66 199 ASN A C 1
ATOM 1628 O O . ASN A 1 199 ? -9.465 12.550 6.091 1.00 53.66 199 ASN A O 1
ATOM 1632 N N . THR A 1 200 ? -10.894 13.191 4.498 1.00 59.84 200 THR A N 1
ATOM 1633 C CA . THR A 1 200 ? -11.305 11.809 4.181 1.00 59.84 200 THR A CA 1
ATOM 1634 C C . THR A 1 200 ? -10.575 11.223 2.963 1.00 59.84 200 THR A C 1
ATOM 1636 O O . THR A 1 200 ? -10.167 11.932 2.044 1.00 59.84 200 THR A O 1
ATOM 1639 N N . ASP A 1 201 ? -10.419 9.891 2.916 1.00 59.62 201 ASP A N 1
ATOM 1640 C CA . ASP A 1 201 ? -9.827 9.175 1.764 1.00 59.62 201 ASP A CA 1
ATOM 1641 C C . ASP A 1 201 ? -10.610 9.419 0.454 1.00 59.62 201 ASP A C 1
ATOM 1643 O O . ASP A 1 201 ? -10.043 9.357 -0.641 1.00 59.62 201 ASP A O 1
ATOM 1647 N N . ASN A 1 202 ? -11.903 9.748 0.554 1.00 56.97 202 ASN A N 1
ATOM 1648 C CA . ASN A 1 202 ? -12.736 10.123 -0.589 1.00 56.97 202 ASN A CA 1
ATOM 1649 C C . ASN A 1 202 ? -12.320 11.472 -1.185 1.00 56.97 202 ASN A C 1
ATOM 1651 O O . ASN A 1 202 ? -12.300 11.608 -2.407 1.00 56.97 202 ASN A O 1
ATOM 1655 N N . ASP A 1 203 ? -11.891 12.424 -0.359 1.00 61.88 203 ASP A N 1
ATOM 1656 C CA . ASP A 1 203 ? -11.464 13.748 -0.817 1.00 61.88 203 ASP A CA 1
ATOM 1657 C C . ASP A 1 203 ? -10.126 13.677 -1.561 1.00 61.88 203 ASP A C 1
ATOM 1659 O O . ASP A 1 203 ? -9.933 14.332 -2.585 1.00 61.88 203 ASP A O 1
ATOM 1663 N N . LYS A 1 204 ? -9.211 12.804 -1.116 1.00 62.12 204 LYS A N 1
ATOM 1664 C CA . LYS A 1 204 ? -7.961 12.514 -1.843 1.00 62.12 204 LYS A CA 1
ATOM 1665 C C . LYS A 1 204 ? -8.233 11.877 -3.207 1.00 62.12 204 LYS A C 1
ATOM 1667 O O . LYS A 1 204 ? -7.581 12.229 -4.191 1.00 62.12 204 LYS A O 1
ATOM 1672 N N . ARG A 1 205 ? -9.210 10.967 -3.284 1.00 63.84 205 ARG A N 1
ATOM 1673 C CA . ARG A 1 205 ? -9.645 10.347 -4.548 1.00 63.84 205 ARG A CA 1
ATOM 1674 C C . ARG A 1 205 ? -10.313 11.357 -5.478 1.00 63.84 205 ARG A C 1
ATOM 1676 O O . ARG A 1 205 ? -10.004 11.343 -6.665 1.00 63.84 205 ARG A O 1
ATOM 1683 N N . LEU A 1 206 ? -11.150 12.252 -4.954 1.00 60.53 206 LEU A N 1
ATOM 1684 C CA . LEU A 1 206 ? -11.760 13.352 -5.708 1.00 60.53 206 LEU A CA 1
ATOM 1685 C C . LEU A 1 206 ? -10.698 14.314 -6.257 1.00 60.53 206 LEU A C 1
ATOM 1687 O O . LEU A 1 206 ? -10.732 14.637 -7.441 1.00 60.53 206 LEU A O 1
ATOM 1691 N N . LYS A 1 207 ? -9.691 14.679 -5.450 1.00 65.88 207 LYS A N 1
ATOM 1692 C CA . LYS A 1 207 ? -8.537 15.479 -5.900 1.00 65.88 207 LYS A CA 1
ATOM 1693 C C . LYS A 1 207 ? -7.753 14.780 -7.017 1.00 65.88 207 LYS A C 1
ATOM 1695 O O . LYS A 1 207 ? -7.431 15.410 -8.020 1.00 65.88 207 LYS A O 1
ATOM 1700 N N . CYS A 1 208 ? -7.491 13.476 -6.896 1.00 67.69 208 CYS A N 1
ATOM 1701 C CA . CYS A 1 208 ? -6.817 12.705 -7.950 1.00 67.69 208 CYS A CA 1
ATOM 1702 C C . CYS A 1 208 ? -7.660 12.597 -9.229 1.00 67.69 208 CYS A C 1
ATOM 1704 O O . CYS A 1 208 ? -7.132 12.750 -10.328 1.00 67.69 208 CYS A O 1
ATOM 1706 N N . LEU A 1 209 ? -8.968 12.355 -9.099 1.00 69.06 209 LEU A N 1
ATOM 1707 C CA . LEU A 1 209 ? -9.897 12.303 -10.228 1.00 69.06 209 LEU A CA 1
ATOM 1708 C C . LEU A 1 209 ? -9.932 13.644 -10.964 1.00 69.06 209 LEU A C 1
ATOM 1710 O O . LEU A 1 209 ? -9.905 13.675 -12.191 1.00 69.06 209 LEU A O 1
ATOM 1714 N N . PHE A 1 210 ? -9.927 14.741 -10.213 1.00 66.94 210 PHE A N 1
ATOM 1715 C CA . PHE A 1 210 ? -9.908 16.080 -10.768 1.00 66.94 210 PHE A CA 1
ATOM 1716 C C . PHE A 1 210 ? -8.599 16.397 -11.511 1.00 66.94 210 PHE A C 1
ATOM 1718 O O . PHE A 1 210 ? -8.638 16.899 -12.632 1.00 66.94 210 PHE A O 1
ATOM 1725 N N . ILE A 1 211 ? -7.442 16.029 -10.949 1.00 67.38 211 ILE A N 1
ATOM 1726 C CA . ILE A 1 211 ? -6.140 16.162 -11.630 1.00 67.38 211 ILE A CA 1
ATOM 1727 C C . ILE A 1 211 ? -6.115 15.341 -12.927 1.00 67.38 211 ILE A C 1
ATOM 1729 O O . ILE A 1 211 ? -5.665 15.828 -13.962 1.00 67.38 211 ILE A O 1
ATOM 1733 N N . ASN A 1 212 ? -6.643 14.116 -12.902 1.00 68.19 212 ASN A N 1
ATOM 1734 C CA . ASN A 1 212 ? -6.727 13.280 -14.099 1.00 68.19 212 ASN A CA 1
ATOM 1735 C C . ASN A 1 212 ? -7.664 13.878 -15.160 1.00 68.19 212 ASN A C 1
ATOM 1737 O O . ASN A 1 212 ? -7.345 13.819 -16.344 1.00 68.19 212 ASN A O 1
ATOM 1741 N N . LEU A 1 213 ? -8.784 14.487 -14.754 1.00 68.75 213 LEU A N 1
ATOM 1742 C CA . LEU A 1 213 ? -9.685 15.197 -15.665 1.00 68.75 213 LEU A CA 1
ATOM 1743 C C . LEU A 1 213 ? -8.970 16.376 -16.341 1.00 68.75 213 LEU A C 1
ATOM 1745 O O . LEU A 1 213 ? -9.061 16.524 -17.556 1.00 68.75 213 LEU A O 1
ATOM 1749 N N . LEU A 1 214 ? -8.213 17.176 -15.582 1.00 68.50 214 LEU A N 1
ATOM 1750 C CA . LEU A 1 214 ? -7.412 18.272 -16.138 1.00 68.50 214 LEU A CA 1
ATOM 1751 C C . LEU A 1 214 ? -6.356 17.771 -17.132 1.00 68.50 214 LEU A C 1
ATOM 1753 O O . LEU A 1 214 ? -6.193 18.367 -18.195 1.00 68.50 214 LEU A O 1
ATOM 1757 N N . ASN A 1 215 ? -5.678 16.661 -16.827 1.00 69.56 215 ASN A N 1
ATOM 1758 C CA . ASN A 1 215 ? -4.714 16.049 -17.745 1.00 69.56 215 ASN A CA 1
ATOM 1759 C C . ASN A 1 215 ? -5.384 15.580 -19.042 1.00 69.56 215 ASN A C 1
ATOM 1761 O O . ASN A 1 215 ? -4.881 15.883 -20.118 1.00 69.56 215 ASN A O 1
ATOM 1765 N N . LEU A 1 216 ? -6.550 14.933 -18.956 1.00 71.19 216 LEU A N 1
ATOM 1766 C CA . LEU A 1 216 ? -7.318 14.507 -20.131 1.00 71.19 216 LEU A CA 1
ATOM 1767 C C . LEU A 1 216 ? -7.776 15.686 -20.995 1.00 71.19 216 LEU A C 1
ATOM 1769 O O . LEU A 1 216 ? -7.778 15.586 -22.220 1.00 71.19 216 LEU A O 1
ATOM 1773 N N . ILE A 1 217 ? -8.158 16.808 -20.383 1.00 68.06 217 ILE A N 1
ATOM 1774 C CA . ILE A 1 217 ? -8.530 18.009 -21.138 1.00 68.06 217 ILE A CA 1
ATOM 1775 C C . ILE A 1 217 ? -7.298 18.628 -21.811 1.00 68.06 217 ILE A C 1
ATOM 1777 O O . ILE A 1 217 ? -7.376 19.024 -22.970 1.00 68.06 217 ILE A O 1
ATOM 1781 N N . ASN A 1 218 ? -6.150 18.658 -21.129 1.00 69.38 218 ASN A N 1
ATOM 1782 C CA . ASN A 1 218 ? -4.896 19.120 -21.728 1.00 69.38 218 ASN A CA 1
ATOM 1783 C C . ASN A 1 218 ? -4.466 18.234 -22.904 1.00 69.38 218 ASN A C 1
ATOM 1785 O O . ASN A 1 218 ? -4.051 18.760 -23.931 1.00 69.38 218 ASN A O 1
ATOM 1789 N N . GLU A 1 219 ? -4.599 16.912 -22.777 1.00 73.75 219 GLU A N 1
ATOM 1790 C CA . GLU A 1 219 ? -4.347 15.969 -23.869 1.00 73.75 219 GLU A CA 1
ATOM 1791 C C . GLU A 1 219 ? -5.317 16.196 -25.034 1.00 73.75 219 GLU A C 1
ATOM 1793 O O . GLU A 1 219 ? -4.878 16.313 -26.173 1.00 73.75 219 GLU A O 1
ATOM 1798 N N . ARG A 1 220 ? -6.624 16.338 -24.763 1.00 77.25 220 ARG A N 1
ATOM 1799 C CA . ARG A 1 220 ? -7.638 16.670 -25.781 1.00 77.25 220 ARG A CA 1
ATOM 1800 C C . ARG A 1 220 ? -7.258 17.927 -26.559 1.00 77.25 220 ARG A C 1
ATOM 1802 O O . ARG A 1 220 ? -7.331 17.927 -27.784 1.00 77.25 220 ARG A O 1
ATOM 1809 N N . ASP A 1 221 ? -6.895 18.990 -25.850 1.00 69.06 221 ASP A N 1
ATOM 1810 C CA . ASP A 1 221 ? -6.566 20.276 -26.461 1.00 69.06 221 ASP A CA 1
ATOM 1811 C C . ASP A 1 221 ? -5.257 20.194 -27.258 1.00 69.06 221 ASP A C 1
ATOM 1813 O O . ASP A 1 221 ? -5.186 20.733 -28.357 1.00 69.06 221 ASP A O 1
ATOM 1817 N N . HIS A 1 222 ? -4.259 19.463 -26.752 1.00 73.69 222 HIS A N 1
ATOM 1818 C CA . HIS A 1 222 ? -3.008 19.208 -27.466 1.00 73.69 222 HIS A CA 1
ATOM 1819 C C . HIS A 1 222 ? -3.242 18.442 -28.774 1.00 73.69 222 HIS A C 1
ATOM 1821 O O . HIS A 1 222 ? -2.744 18.850 -29.819 1.00 73.69 222 HIS A O 1
ATOM 1827 N N . TYR A 1 223 ? -4.064 17.387 -28.746 1.00 74.50 223 TYR A N 1
ATOM 1828 C CA . TYR A 1 223 ? -4.428 16.658 -29.961 1.00 74.50 223 TYR A CA 1
ATOM 1829 C C . TYR A 1 223 ? -5.239 17.520 -30.931 1.00 74.50 223 TYR A C 1
ATOM 1831 O O . TYR A 1 223 ? -5.108 17.367 -32.140 1.00 74.50 223 TYR A O 1
ATOM 1839 N N . PHE A 1 224 ? -6.079 18.431 -30.434 1.00 71.00 224 PHE A N 1
ATOM 1840 C CA . PHE A 1 224 ? -6.816 19.357 -31.293 1.00 71.00 224 PHE A CA 1
ATOM 1841 C C . PHE A 1 224 ? -5.882 20.352 -32.000 1.00 71.00 224 PHE A C 1
ATOM 1843 O O . PHE A 1 224 ? -6.056 20.598 -33.1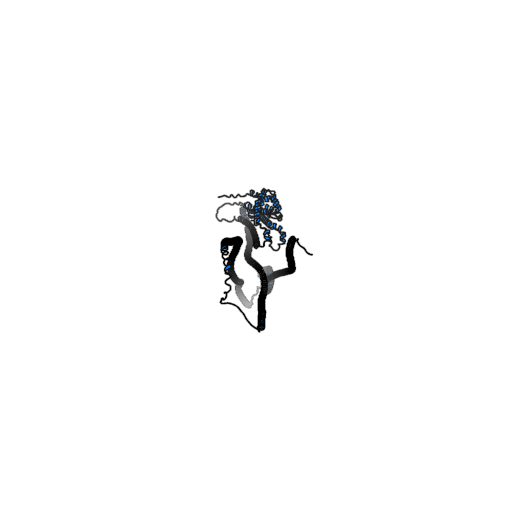92 1.00 71.00 224 PHE A O 1
ATOM 1850 N N . GLU A 1 225 ? -4.872 20.878 -31.298 1.00 74.25 225 GLU A N 1
ATOM 1851 C CA . GLU A 1 225 ? -3.813 21.712 -31.888 1.00 74.25 225 GLU A CA 1
ATOM 1852 C C . GLU A 1 225 ? -3.018 20.934 -32.951 1.00 74.25 225 GLU A C 1
ATOM 1854 O O . GLU A 1 225 ? -2.859 21.422 -34.068 1.00 74.25 225 GLU A O 1
ATOM 1859 N N . GLU A 1 226 ? -2.614 19.695 -32.656 1.00 77.50 226 GLU A N 1
ATOM 1860 C CA . GLU A 1 226 ? -1.891 18.829 -33.599 1.00 77.50 226 GLU A CA 1
ATOM 1861 C C . GLU A 1 226 ? -2.730 18.506 -34.849 1.00 77.50 226 GLU A C 1
ATOM 1863 O O . GLU A 1 226 ? -2.228 18.553 -35.970 1.00 77.50 226 GLU A O 1
ATOM 1868 N N . ILE A 1 227 ? -4.030 18.234 -34.693 1.00 76.00 227 ILE A N 1
ATOM 1869 C CA . ILE A 1 227 ? -4.942 18.002 -35.824 1.00 76.00 227 ILE A CA 1
ATOM 1870 C C . ILE A 1 227 ? -5.037 19.247 -36.715 1.00 76.00 227 ILE A C 1
ATOM 1872 O O . ILE A 1 227 ? -4.979 19.117 -37.938 1.00 76.00 227 ILE A O 1
ATOM 1876 N N . LEU A 1 228 ? -5.149 20.443 -36.128 1.00 72.44 228 LEU A N 1
ATOM 1877 C CA . LEU A 1 228 ? -5.195 21.698 -36.885 1.00 72.44 228 LEU A CA 1
ATOM 1878 C C . LEU A 1 228 ? -3.886 21.963 -37.645 1.00 72.44 228 LEU A C 1
ATOM 1880 O O . LEU A 1 228 ? -3.934 22.388 -38.799 1.00 72.44 228 LEU A O 1
ATOM 1884 N N . GLU A 1 229 ? -2.729 21.689 -37.036 1.00 77.44 229 GLU A N 1
ATOM 1885 C CA . GLU A 1 229 ? -1.418 21.800 -37.693 1.00 77.44 229 GLU A CA 1
ATOM 1886 C C . GLU A 1 229 ? -1.292 20.810 -38.862 1.00 77.44 229 GLU A C 1
ATOM 1888 O O . GLU A 1 229 ? -0.930 21.195 -39.976 1.00 77.44 229 GLU A O 1
ATOM 1893 N N . LEU A 1 230 ? -1.701 19.554 -38.660 1.00 77.69 230 LEU A N 1
ATOM 1894 C CA . LEU A 1 230 ? -1.713 18.534 -39.712 1.00 77.69 230 LEU A CA 1
ATOM 1895 C C . LEU A 1 230 ? -2.666 18.884 -40.865 1.00 77.69 230 LEU A C 1
ATOM 1897 O O . LEU A 1 230 ? -2.385 18.570 -42.026 1.00 77.69 230 LEU A O 1
ATOM 1901 N N . GLU A 1 231 ? -3.798 19.531 -40.583 1.00 70.44 231 GLU A N 1
ATOM 1902 C CA . GLU A 1 231 ? -4.717 20.011 -41.616 1.00 70.44 231 GLU A CA 1
ATOM 1903 C C . GLU A 1 231 ? -4.129 21.177 -42.424 1.00 70.44 231 GLU A C 1
ATOM 1905 O O . GLU A 1 231 ? -4.251 21.173 -43.654 1.00 70.44 231 GLU A O 1
ATOM 1910 N N . GLN A 1 232 ? -3.419 22.108 -41.778 1.00 71.25 232 GLN A N 1
ATOM 1911 C CA . GLN A 1 232 ? -2.677 23.177 -42.460 1.00 71.25 232 GLN A CA 1
ATOM 1912 C C . GLN A 1 232 ? -1.559 22.620 -43.351 1.00 71.25 232 GLN A C 1
ATOM 1914 O O . GLN A 1 232 ? -1.398 23.049 -44.501 1.00 71.25 232 GLN A O 1
ATOM 1919 N N . ASP A 1 233 ? -0.826 21.619 -42.867 1.00 75.06 233 ASP A N 1
ATOM 1920 C CA . ASP A 1 233 ? 0.212 20.933 -43.637 1.00 75.06 233 ASP A CA 1
ATOM 1921 C C . ASP A 1 233 ? -0.377 20.186 -44.839 1.00 75.06 233 ASP A C 1
ATOM 1923 O O . ASP A 1 233 ? 0.162 20.256 -45.949 1.00 75.06 233 ASP A O 1
ATOM 1927 N N . LYS A 1 234 ? -1.528 19.524 -44.663 1.00 75.88 234 LYS A N 1
ATOM 1928 C CA . LYS A 1 234 ? -2.264 18.853 -45.747 1.00 75.88 234 LYS A CA 1
ATOM 1929 C C . LYS A 1 234 ? -2.660 19.832 -46.854 1.00 75.88 234 LYS A C 1
ATOM 1931 O O . LYS A 1 234 ? -2.505 19.504 -48.033 1.00 75.88 234 LYS A O 1
ATOM 1936 N N . ASP A 1 235 ? -3.152 21.016 -46.503 1.00 68.19 235 ASP A N 1
ATOM 1937 C CA . ASP A 1 235 ? -3.571 22.020 -47.485 1.00 68.19 235 ASP A CA 1
ATOM 1938 C C . ASP A 1 235 ? -2.367 22.692 -48.164 1.00 68.19 235 ASP A C 1
ATOM 1940 O O . ASP A 1 235 ? -2.371 22.880 -49.384 1.00 68.19 235 ASP A O 1
ATOM 1944 N N . THR A 1 236 ? -1.270 22.903 -47.430 1.00 73.38 236 THR A N 1
ATOM 1945 C CA . THR A 1 236 ? 0.017 23.349 -47.991 1.00 73.38 236 THR A CA 1
ATOM 1946 C C . THR A 1 236 ? 0.583 22.329 -48.989 1.00 73.38 236 THR A C 1
ATOM 1948 O O . THR A 1 236 ? 1.099 22.689 -50.052 1.00 73.38 236 THR A O 1
ATOM 1951 N N . LEU A 1 237 ? 0.466 21.033 -48.688 1.00 73.62 237 LEU A N 1
ATOM 1952 C CA . LEU A 1 237 ? 0.878 19.948 -49.581 1.00 73.62 237 LEU A CA 1
ATOM 1953 C C . LEU A 1 237 ? -0.034 19.821 -50.804 1.00 73.62 237 LEU A C 1
ATOM 1955 O O . LEU A 1 237 ? 0.477 19.615 -51.905 1.00 73.62 237 LEU A O 1
ATOM 1959 N N . LYS A 1 238 ? -1.355 19.990 -50.655 1.00 73.44 238 LYS A N 1
ATOM 1960 C CA . LYS A 1 238 ? -2.290 20.057 -51.792 1.00 73.44 238 LYS A CA 1
ATOM 1961 C C . LYS A 1 238 ? -1.969 21.222 -52.722 1.00 73.44 238 LYS A C 1
ATOM 1963 O O . LYS A 1 238 ? -1.907 21.015 -53.929 1.00 73.44 238 LYS A O 1
ATOM 1968 N N . GLN A 1 239 ? -1.685 22.405 -52.181 1.00 70.31 239 GLN A N 1
ATOM 1969 C CA . GLN A 1 239 ? -1.319 23.574 -52.981 1.00 70.31 239 GLN A CA 1
ATOM 1970 C C . GLN A 1 239 ? 0.003 23.350 -53.735 1.00 70.31 239 GLN A C 1
ATOM 1972 O O . GLN A 1 239 ? 0.111 23.662 -54.922 1.00 70.31 239 GLN A O 1
ATOM 1977 N N . LYS A 1 240 ? 0.998 22.718 -53.092 1.00 70.12 240 LYS A N 1
ATOM 1978 C CA . LYS A 1 240 ? 2.229 22.269 -53.768 1.00 70.12 240 LYS A CA 1
ATOM 1979 C C . LYS A 1 240 ? 1.932 21.241 -54.865 1.00 70.12 240 LYS A C 1
ATOM 1981 O O . LYS A 1 240 ? 2.499 21.340 -55.950 1.00 70.12 240 LYS A O 1
ATOM 1986 N N . LEU A 1 241 ? 1.040 20.282 -54.620 1.00 69.00 241 LEU A N 1
ATOM 1987 C CA . LEU A 1 241 ? 0.653 19.258 -55.593 1.00 69.00 241 LEU A CA 1
ATOM 1988 C C . LEU A 1 241 ? -0.055 19.859 -56.819 1.00 69.00 241 LEU A C 1
ATOM 1990 O O . LEU A 1 241 ? 0.254 19.471 -57.944 1.00 69.00 241 LEU A O 1
ATOM 1994 N N . GLU A 1 242 ? -0.943 20.834 -56.629 1.00 68.00 242 GLU A N 1
ATOM 1995 C CA . GLU A 1 242 ? -1.606 21.566 -57.717 1.00 68.00 242 GLU A CA 1
ATOM 1996 C C . GLU A 1 242 ? -0.612 22.400 -58.542 1.00 68.00 242 GLU A C 1
ATOM 1998 O O . GLU A 1 242 ? -0.710 22.439 -59.771 1.00 68.00 242 GLU A O 1
ATOM 2003 N N . LEU A 1 243 ? 0.412 22.987 -57.911 1.00 65.94 243 LEU A N 1
ATOM 2004 C CA . LEU A 1 243 ? 1.515 23.669 -58.605 1.00 65.94 243 LEU A CA 1
ATOM 2005 C C . LEU A 1 243 ? 2.389 22.695 -59.418 1.00 65.94 243 LEU A C 1
ATOM 2007 O O . LEU A 1 243 ? 2.785 23.010 -60.545 1.00 65.94 243 LEU A O 1
ATOM 2011 N N . TYR A 1 244 ? 2.642 21.490 -58.897 1.00 62.06 244 TYR A N 1
ATOM 2012 C CA . TYR A 1 244 ? 3.332 20.422 -59.630 1.00 62.06 244 TYR A CA 1
ATOM 2013 C C . TYR A 1 244 ? 2.506 19.911 -60.820 1.00 62.06 244 TYR A C 1
ATOM 2015 O O . TYR A 1 244 ? 3.050 19.715 -61.907 1.00 62.06 244 TYR A O 1
ATOM 2023 N N . GLN A 1 245 ? 1.190 19.746 -60.658 1.00 55.06 245 GLN A N 1
ATOM 2024 C CA . GLN A 1 245 ? 0.292 19.332 -61.741 1.00 55.06 245 GLN A CA 1
ATOM 2025 C C . GLN A 1 245 ? 0.158 20.414 -62.822 1.00 55.06 245 GLN A C 1
ATOM 2027 O O . GLN A 1 245 ? 0.233 20.094 -64.006 1.00 55.06 245 GLN A O 1
ATOM 2032 N N . SER A 1 246 ? 0.087 21.689 -62.428 1.00 52.12 246 SER A N 1
ATOM 2033 C CA . SER A 1 246 ? 0.077 22.842 -63.345 1.00 52.12 246 SER A CA 1
ATOM 2034 C C . SER A 1 246 ? 1.389 22.971 -64.136 1.00 52.12 246 SER A C 1
ATOM 2036 O O . SER A 1 246 ? 1.387 23.335 -65.315 1.00 52.12 246 SER A O 1
ATOM 2038 N N . SER A 1 247 ? 2.516 22.607 -63.516 1.00 52.75 247 SER A N 1
ATOM 2039 C CA . SER A 1 247 ? 3.830 22.539 -64.171 1.00 52.75 247 SER A CA 1
ATOM 2040 C C . SER A 1 247 ? 3.957 21.328 -65.108 1.00 52.75 247 SER A C 1
ATOM 2042 O O . SER A 1 247 ? 4.639 21.402 -66.129 1.00 52.75 247 SER A O 1
ATOM 2044 N N . SER A 1 248 ? 3.254 20.228 -64.813 1.00 44.94 248 SER A N 1
ATOM 2045 C CA . SER A 1 248 ? 3.212 19.019 -65.645 1.00 44.94 248 SER A CA 1
ATOM 2046 C C . SER A 1 248 ? 2.290 19.164 -66.867 1.00 44.94 248 SER A C 1
ATOM 2048 O O . SER A 1 248 ? 2.616 18.665 -67.943 1.00 44.94 248 SER A O 1
ATOM 2050 N N . SER A 1 249 ? 1.198 19.935 -66.778 1.00 39.31 249 SER A N 1
ATOM 2051 C CA . SER A 1 249 ? 0.307 20.206 -67.921 1.00 39.31 249 SER A CA 1
ATOM 2052 C C . SER A 1 249 ? 0.956 21.002 -69.064 1.00 39.31 249 SER A C 1
ATOM 2054 O O . SER A 1 249 ? 0.493 20.905 -70.198 1.00 39.31 249 SER A O 1
ATOM 2056 N N . ASN A 1 250 ? 2.069 21.705 -68.820 1.00 46.91 250 ASN A N 1
ATOM 2057 C CA . ASN A 1 250 ? 2.857 22.353 -69.879 1.00 46.91 250 ASN A CA 1
ATOM 2058 C C . ASN A 1 250 ? 3.803 21.386 -70.625 1.00 46.91 250 ASN A C 1
ATOM 2060 O O . ASN A 1 250 ? 4.410 21.776 -71.621 1.00 46.91 250 ASN A O 1
ATOM 2064 N N . LEU A 1 251 ? 3.913 20.125 -70.184 1.00 44.03 251 LEU A N 1
ATOM 2065 C CA . LEU A 1 251 ? 4.785 19.101 -70.778 1.00 44.03 251 LEU A CA 1
ATOM 2066 C C . LEU A 1 251 ? 4.018 17.935 -71.438 1.00 44.03 251 LEU A C 1
ATOM 2068 O O . LEU A 1 251 ? 4.623 17.153 -72.168 1.00 44.03 251 LEU A O 1
ATOM 2072 N N . ILE A 1 252 ? 2.690 17.835 -71.276 1.00 41.31 252 ILE A N 1
ATOM 2073 C CA . ILE A 1 252 ? 1.866 16.720 -71.804 1.00 41.31 252 ILE A CA 1
ATOM 2074 C C . ILE A 1 252 ? 1.275 17.024 -73.203 1.00 41.31 252 ILE A C 1
ATOM 2076 O O . ILE A 1 252 ? 0.219 16.520 -73.567 1.00 41.31 252 ILE A O 1
ATOM 2080 N N . ASN A 1 253 ? 1.952 17.816 -74.047 1.00 44.22 253 ASN A N 1
ATOM 2081 C CA . ASN A 1 253 ? 1.557 17.948 -75.466 1.00 44.22 253 ASN A CA 1
ATOM 2082 C C . ASN A 1 253 ? 2.610 17.468 -76.475 1.00 44.22 253 ASN A C 1
ATOM 2084 O O . ASN A 1 253 ? 2.539 17.796 -77.657 1.00 44.22 253 ASN A O 1
ATOM 2088 N N . ILE A 1 254 ? 3.581 16.664 -76.037 1.00 45.22 254 ILE A N 1
ATOM 2089 C CA . ILE A 1 254 ? 4.529 16.009 -76.943 1.00 45.22 254 ILE A CA 1
ATOM 2090 C C . ILE A 1 254 ? 4.693 14.557 -76.503 1.00 45.22 254 ILE A C 1
ATOM 2092 O O . ILE A 1 254 ? 5.563 14.236 -75.702 1.00 45.22 254 ILE A O 1
ATOM 2096 N N . GLY A 1 255 ? 3.851 13.665 -77.024 1.00 40.84 255 GLY A N 1
ATOM 2097 C CA . GLY A 1 255 ? 4.138 12.234 -76.919 1.00 40.84 255 GLY A CA 1
ATOM 2098 C C . GLY A 1 255 ? 2.936 11.305 -76.888 1.00 40.84 255 GLY A C 1
ATOM 2099 O O . GLY A 1 255 ? 2.759 10.590 -75.911 1.00 40.84 255 GLY A O 1
ATOM 2100 N N . ALA A 1 256 ? 2.155 11.240 -77.968 1.00 35.91 256 ALA A N 1
ATOM 2101 C CA . ALA A 1 256 ? 1.369 10.044 -78.273 1.00 35.91 256 ALA A CA 1
ATOM 2102 C C . ALA A 1 256 ? 1.021 9.976 -79.768 1.00 35.91 256 ALA A C 1
ATOM 2104 O O . ALA A 1 256 ? 0.411 10.895 -80.303 1.00 35.91 256 ALA A O 1
ATOM 2105 N N . GLY A 1 257 ? 1.360 8.857 -80.418 1.00 32.88 257 GLY A N 1
ATOM 2106 C CA . GLY A 1 257 ? 0.738 8.437 -81.678 1.00 32.88 257 GLY A CA 1
ATOM 2107 C C . GLY A 1 257 ? 1.708 8.181 -82.828 1.00 32.88 257 GLY A C 1
ATOM 2108 O O . GLY A 1 257 ? 2.005 9.073 -83.615 1.00 32.88 257 GLY A O 1
ATOM 2109 N N . GLY A 1 258 ? 2.166 6.935 -82.955 1.00 35.97 258 GLY A N 1
ATOM 2110 C CA . GLY A 1 258 ? 2.799 6.452 -84.176 1.00 35.97 258 GLY A CA 1
ATOM 2111 C C . GLY A 1 258 ? 1.786 6.189 -85.296 1.00 35.97 258 GLY A C 1
ATOM 2112 O O . GLY A 1 258 ? 0.640 5.839 -85.038 1.00 35.97 258 GLY A O 1
ATOM 2113 N N . GLY A 1 259 ? 2.276 6.261 -86.536 1.00 36.97 259 GLY A N 1
ATOM 2114 C CA . GLY A 1 259 ? 1.767 5.467 -87.654 1.00 36.97 259 GLY A CA 1
ATOM 2115 C C . GLY A 1 259 ? 0.663 6.075 -88.527 1.00 36.97 259 GLY A C 1
ATOM 2116 O O . GLY A 1 259 ? -0.496 6.139 -88.146 1.00 36.97 259 GLY A O 1
ATOM 2117 N N . THR A 1 260 ? 1.040 6.274 -89.793 1.00 32.78 260 THR A N 1
ATOM 2118 C CA . THR A 1 260 ? 0.223 6.275 -91.024 1.00 32.78 260 THR A CA 1
ATOM 2119 C C . THR A 1 260 ? -0.386 7.594 -91.525 1.00 32.78 260 THR A C 1
ATOM 2121 O O . THR A 1 260 ? -1.245 8.207 -90.914 1.00 32.78 260 THR A O 1
ATOM 2124 N N . ASN A 1 261 ? 0.118 7.959 -92.711 1.00 37.38 261 ASN A N 1
ATOM 2125 C CA . ASN A 1 261 ? -0.482 8.594 -93.886 1.00 37.38 261 ASN A CA 1
ATOM 2126 C C . ASN A 1 261 ? -1.641 9.599 -93.763 1.00 37.38 261 ASN A C 1
ATOM 2128 O O . ASN A 1 261 ? -2.701 9.320 -93.219 1.00 37.38 261 ASN A O 1
ATOM 2132 N N . SER A 1 262 ? -1.463 10.646 -94.580 1.00 32.94 262 SER A N 1
ATOM 2133 C CA . SER A 1 262 ? -2.465 11.547 -95.167 1.00 32.94 262 SER A CA 1
ATOM 2134 C C . SER A 1 262 ? -2.769 12.829 -94.394 1.00 32.94 262 SER A C 1
ATOM 2136 O O . SER A 1 262 ? -3.596 12.863 -93.498 1.00 32.94 262 SER A O 1
ATOM 2138 N N . GLY A 1 263 ? -2.115 13.900 -94.863 1.00 31.67 263 GLY A N 1
ATOM 2139 C CA . GLY A 1 263 ? -2.699 15.209 -95.173 1.00 31.67 263 GLY A CA 1
ATOM 2140 C C . GLY A 1 263 ? -3.541 15.906 -94.104 1.00 31.67 263 GLY A C 1
ATOM 2141 O O . GLY A 1 263 ? -4.679 15.542 -93.867 1.00 31.67 263 GLY A O 1
ATOM 2142 N N . THR A 1 264 ? -3.075 17.052 -93.612 1.00 35.06 264 THR A N 1
ATOM 2143 C CA . THR A 1 264 ? -3.403 18.364 -94.206 1.00 35.06 264 THR A CA 1
ATOM 2144 C C . THR A 1 264 ? -2.700 19.485 -93.436 1.00 35.06 264 THR A C 1
ATOM 2146 O O . THR A 1 264 ? -2.772 19.554 -92.219 1.00 35.06 264 THR A O 1
ATOM 2149 N N . ASN A 1 265 ? -2.026 20.351 -94.196 1.00 35.53 265 ASN A N 1
ATOM 2150 C CA . ASN A 1 265 ? -1.799 21.779 -93.958 1.00 35.53 265 ASN A CA 1
ATOM 2151 C C . ASN A 1 265 ? -1.636 22.285 -92.514 1.00 35.53 265 ASN A C 1
ATOM 2153 O O . ASN A 1 265 ? -2.609 22.671 -91.874 1.00 35.53 265 ASN A O 1
ATOM 2157 N N . LEU A 1 266 ? -0.381 22.536 -92.132 1.00 35.34 266 LEU A N 1
ATOM 2158 C CA . LEU A 1 266 ? -0.042 23.756 -91.402 1.00 35.34 266 LEU A CA 1
ATOM 2159 C C . LEU A 1 266 ? 0.939 24.578 -92.238 1.00 35.34 266 LEU A C 1
ATOM 2161 O O . LEU A 1 266 ? 2.048 24.175 -92.577 1.00 35.34 266 LEU A O 1
ATOM 2165 N N . HIS A 1 267 ? 0.403 25.717 -92.641 1.00 32.81 267 HIS A N 1
ATOM 2166 C CA . HIS A 1 267 ? 0.941 26.748 -93.495 1.00 32.81 267 HIS A CA 1
ATOM 2167 C C . HIS A 1 267 ? 1.876 27.646 -92.678 1.00 32.81 267 HIS A C 1
ATOM 2169 O O . HIS A 1 267 ? 1.422 28.368 -91.797 1.00 32.81 267 HIS A O 1
ATOM 2175 N N . SER A 1 268 ? 3.167 27.638 -93.005 1.00 38.25 268 SER A N 1
ATOM 2176 C CA . SER A 1 268 ? 4.065 28.763 -92.736 1.00 38.25 268 SER A CA 1
ATOM 2177 C C . SER A 1 268 ? 4.826 29.107 -94.017 1.00 38.25 268 SER A C 1
ATOM 2179 O O . SER A 1 268 ? 5.953 28.677 -94.255 1.00 38.25 268 SER A O 1
ATOM 2181 N N . THR A 1 269 ? 4.171 29.879 -94.882 1.00 35.94 269 THR A N 1
ATOM 2182 C CA . THR A 1 269 ? 4.833 30.893 -95.717 1.00 35.94 269 THR A CA 1
ATOM 2183 C C . THR A 1 269 ? 5.692 31.767 -94.792 1.00 35.94 269 THR A C 1
ATOM 2185 O O . THR A 1 269 ? 5.237 32.113 -93.711 1.00 35.94 269 THR A O 1
ATOM 2188 N N . LEU A 1 270 ? 6.912 32.190 -95.092 1.00 33.72 270 LEU A N 1
ATOM 2189 C CA . LEU A 1 270 ? 7.451 32.620 -96.365 1.00 33.72 270 LEU A CA 1
ATOM 2190 C C . LEU A 1 270 ? 8.959 32.831 -96.165 1.00 33.72 270 LEU A C 1
ATOM 2192 O O . LEU A 1 270 ? 9.358 33.516 -95.231 1.00 33.72 270 LEU A O 1
ATOM 2196 N N . SER A 1 271 ? 9.775 32.304 -97.071 1.00 38.38 271 SER A N 1
ATOM 2197 C CA . SER A 1 271 ? 10.895 33.028 -97.683 1.00 38.38 271 SER A CA 1
ATOM 2198 C C . SER A 1 271 ? 11.492 32.126 -98.757 1.00 38.38 271 SER A C 1
ATOM 2200 O O . SER A 1 271 ? 12.482 31.423 -98.573 1.00 38.38 271 SER A O 1
ATOM 2202 N N . GLN A 1 272 ? 10.861 32.174 -99.928 1.00 47.44 272 GLN A N 1
ATOM 2203 C CA . GLN A 1 272 ? 11.437 31.723 -101.194 1.00 47.44 272 GLN A CA 1
ATOM 2204 C C . GLN A 1 272 ? 12.562 32.660 -101.687 1.00 47.44 272 GLN A C 1
ATOM 2206 O O . GLN A 1 272 ? 12.991 32.571 -102.833 1.00 47.44 272 GLN A O 1
ATOM 2211 N N . THR A 1 273 ? 13.086 33.536 -100.826 1.00 51.47 273 THR A N 1
ATOM 2212 C CA . THR A 1 273 ? 14.221 34.412 -101.132 1.00 51.47 273 THR A CA 1
ATOM 2213 C C . THR A 1 273 ? 15.560 33.693 -100.927 1.00 51.47 273 THR A C 1
ATOM 2215 O O . THR A 1 273 ? 16.549 34.059 -101.547 1.00 51.47 273 THR A O 1
ATOM 2218 N N . SER A 1 274 ? 15.607 32.621 -100.126 1.00 49.62 274 SER A N 1
ATOM 2219 C CA . SER A 1 274 ? 16.863 31.935 -99.773 1.00 49.62 274 SER A CA 1
ATOM 2220 C C . SER A 1 274 ? 17.359 30.926 -100.820 1.00 49.62 274 SER A C 1
ATOM 2222 O O . SER A 1 274 ? 18.555 30.658 -100.880 1.00 49.62 274 SER A O 1
ATOM 2224 N N . LEU A 1 275 ? 16.479 30.391 -101.676 1.00 48.75 275 LEU A N 1
ATOM 2225 C CA . LEU A 1 275 ? 16.868 29.411 -102.706 1.00 48.75 275 LEU A CA 1
ATOM 2226 C C . LEU A 1 275 ? 17.467 30.060 -103.965 1.00 48.75 275 LEU A C 1
ATOM 2228 O O . LEU A 1 275 ? 18.345 29.471 -104.590 1.00 48.75 275 LEU A O 1
ATOM 2232 N N . ASN A 1 276 ? 17.073 31.296 -104.289 1.00 54.44 276 ASN A N 1
ATOM 2233 C CA . ASN A 1 276 ? 17.673 32.053 -105.395 1.00 54.44 276 ASN A CA 1
ATOM 2234 C C . ASN A 1 276 ? 19.028 32.687 -105.024 1.00 54.44 276 ASN A C 1
ATOM 2236 O O . ASN A 1 276 ? 19.833 32.959 -105.911 1.00 54.44 276 ASN A O 1
ATOM 2240 N N . THR A 1 277 ? 19.319 32.867 -103.730 1.00 54.53 277 THR A N 1
ATOM 2241 C CA . THR A 1 277 ? 20.668 33.219 -103.246 1.00 54.53 277 THR A CA 1
ATOM 2242 C C . THR A 1 277 ? 21.592 31.996 -103.257 1.00 54.53 277 THR A C 1
ATOM 2244 O O . THR A 1 277 ? 22.745 32.105 -103.659 1.00 54.53 277 THR A O 1
ATOM 2247 N N . PHE A 1 278 ? 21.076 30.811 -102.907 1.00 53.69 278 PHE A N 1
ATOM 2248 C CA . PHE A 1 278 ? 21.854 29.566 -102.861 1.00 53.69 278 PHE A CA 1
ATOM 2249 C C . PHE A 1 278 ? 22.369 29.118 -104.241 1.00 53.69 278 PHE A C 1
ATOM 2251 O O . PHE A 1 278 ? 23.481 28.612 -104.344 1.00 53.69 278 PHE A O 1
ATOM 2258 N N . LEU A 1 279 ? 21.601 29.348 -105.313 1.00 56.09 279 LEU A N 1
ATOM 2259 C CA . LEU A 1 279 ? 22.009 28.981 -106.676 1.00 56.09 279 LEU A CA 1
ATOM 2260 C C . LEU A 1 279 ? 23.023 29.951 -107.311 1.00 56.09 279 LEU A C 1
ATOM 2262 O O . LEU A 1 279 ? 23.839 29.507 -108.109 1.00 56.09 279 LEU A O 1
ATOM 2266 N N . ASN A 1 280 ? 23.031 31.232 -106.926 1.00 55.50 280 ASN A N 1
ATOM 2267 C CA . ASN A 1 280 ? 24.041 32.198 -107.394 1.00 55.50 280 ASN A CA 1
ATOM 2268 C C . ASN A 1 280 ? 25.365 32.113 -106.606 1.00 55.50 280 ASN A C 1
ATOM 2270 O O . ASN A 1 280 ? 26.425 32.468 -107.121 1.00 55.50 280 ASN A O 1
ATOM 2274 N N . ASP A 1 281 ? 25.319 31.615 -105.368 1.00 50.88 281 ASP A N 1
ATOM 2275 C CA . ASP A 1 281 ? 26.501 31.414 -104.526 1.00 50.88 281 ASP A CA 1
ATOM 2276 C C . ASP A 1 281 ? 27.386 30.243 -105.001 1.00 50.88 281 ASP A C 1
ATOM 2278 O O . ASP A 1 281 ? 28.605 30.301 -104.864 1.00 50.88 281 ASP A O 1
ATOM 2282 N N . LEU A 1 282 ? 26.813 29.216 -105.635 1.00 53.47 282 LEU A N 1
ATOM 2283 C CA . LEU A 1 282 ? 27.558 28.058 -106.157 1.00 53.47 282 LEU A CA 1
ATOM 2284 C C . LEU A 1 282 ? 28.411 28.364 -107.404 1.00 53.47 282 LEU A C 1
ATOM 2286 O O . LEU A 1 282 ? 29.361 27.634 -107.677 1.00 53.47 282 LEU A O 1
ATOM 2290 N N . GLU A 1 283 ? 28.127 29.446 -108.139 1.00 51.72 283 GLU A N 1
ATOM 2291 C CA . GLU A 1 283 ? 28.920 29.854 -109.316 1.00 51.72 283 GLU A CA 1
ATOM 2292 C C . GLU A 1 283 ? 30.040 30.862 -108.995 1.00 51.72 283 GLU A C 1
ATOM 2294 O O . GLU A 1 283 ? 30.876 31.144 -109.853 1.00 51.72 283 GLU A O 1
ATOM 2299 N N . THR A 1 284 ? 30.122 31.374 -107.759 1.00 54.62 284 THR A N 1
ATOM 2300 C CA . THR A 1 284 ? 31.159 32.349 -107.353 1.00 54.62 284 THR A CA 1
ATOM 2301 C C . THR A 1 284 ? 31.949 31.963 -106.100 1.00 54.62 284 THR A C 1
ATOM 2303 O O . THR A 1 284 ? 32.899 32.662 -105.736 1.00 54.62 284 THR A O 1
ATOM 2306 N N . LYS A 1 285 ? 31.634 30.835 -105.453 1.00 50.50 285 LYS A N 1
ATOM 2307 C CA . LYS A 1 285 ? 32.311 30.405 -104.227 1.00 50.50 285 LYS A CA 1
ATOM 2308 C C . LYS A 1 285 ? 33.435 29.417 -104.487 1.00 50.50 285 LYS A C 1
ATOM 2310 O O . LYS A 1 285 ? 33.266 28.323 -105.014 1.00 50.50 285 LYS A O 1
ATOM 2315 N N . ASN A 1 286 ? 34.620 29.825 -104.052 1.00 52.88 286 ASN A N 1
ATOM 2316 C CA . ASN A 1 286 ? 35.805 28.990 -104.002 1.00 52.88 286 ASN A CA 1
ATOM 2317 C C . ASN A 1 286 ? 35.524 27.802 -103.050 1.00 52.88 286 ASN A C 1
ATOM 2319 O O . ASN A 1 286 ? 35.222 28.059 -101.883 1.00 52.88 286 ASN A O 1
ATOM 2323 N N . PRO A 1 287 ? 35.640 26.528 -103.473 1.00 56.84 287 PRO A N 1
ATOM 2324 C CA . PRO A 1 287 ? 35.324 25.354 -102.642 1.00 56.84 287 PRO A CA 1
ATOM 2325 C C . PRO A 1 287 ? 36.089 25.307 -101.309 1.00 56.84 287 PRO A C 1
ATOM 2327 O O . PRO A 1 287 ? 35.668 24.641 -100.367 1.00 56.84 287 PRO A O 1
ATOM 2330 N N . GLY A 1 288 ? 37.185 26.061 -101.183 1.00 58.66 288 GLY A N 1
ATOM 2331 C CA . GLY A 1 288 ? 37.866 26.276 -99.909 1.00 58.66 288 GLY A CA 1
ATOM 2332 C C . GLY A 1 288 ? 37.009 26.970 -98.840 1.00 58.66 288 GLY A C 1
ATOM 2333 O O . GLY A 1 288 ? 37.114 26.586 -97.681 1.00 58.66 288 GLY A O 1
ATOM 2334 N N . ILE A 1 289 ? 36.148 27.929 -99.209 1.00 66.44 289 ILE A N 1
ATOM 2335 C CA . ILE A 1 289 ? 35.345 28.728 -98.262 1.00 66.44 289 ILE A CA 1
ATOM 2336 C C . ILE A 1 289 ? 34.177 27.906 -97.695 1.00 66.44 289 ILE A C 1
ATOM 2338 O O . ILE A 1 289 ? 33.934 27.905 -96.492 1.00 66.44 289 ILE A O 1
ATOM 2342 N N . GLU A 1 290 ? 33.508 27.106 -98.523 1.00 66.50 290 GLU A N 1
ATOM 2343 C CA . GLU A 1 290 ? 32.433 26.226 -98.044 1.00 66.50 290 GLU A CA 1
ATOM 2344 C C . GLU A 1 290 ? 32.980 25.084 -97.186 1.00 66.50 290 GLU A C 1
ATOM 2346 O O . GLU A 1 290 ? 32.410 24.746 -96.151 1.00 66.50 290 GLU A O 1
ATOM 2351 N N . ILE A 1 291 ? 34.145 24.534 -97.544 1.00 66.62 291 ILE A N 1
ATOM 2352 C CA . ILE A 1 291 ? 34.846 23.574 -96.686 1.00 66.62 291 ILE A CA 1
ATOM 2353 C C . ILE A 1 291 ? 35.236 24.231 -95.355 1.00 66.62 291 ILE A C 1
ATOM 2355 O O . ILE A 1 291 ? 35.167 23.562 -94.323 1.00 66.62 291 ILE A O 1
ATOM 2359 N N . THR A 1 292 ? 35.625 25.512 -95.332 1.00 76.19 292 THR A N 1
ATOM 2360 C CA . THR A 1 292 ? 35.884 26.219 -94.068 1.00 76.19 292 THR A CA 1
ATOM 2361 C C . THR A 1 292 ? 34.616 26.468 -93.258 1.00 76.19 292 THR A C 1
ATOM 2363 O O . THR A 1 292 ? 34.665 26.273 -92.047 1.00 76.19 292 THR A O 1
ATOM 2366 N N . ASP A 1 293 ? 33.483 26.775 -93.887 1.00 79.31 293 ASP A N 1
ATOM 2367 C CA . ASP A 1 293 ? 32.206 26.991 -93.195 1.00 79.31 293 ASP A CA 1
ATOM 2368 C C . ASP A 1 293 ? 31.627 25.682 -92.636 1.00 79.31 293 ASP A C 1
ATOM 2370 O O . ASP A 1 293 ? 31.202 25.628 -91.481 1.00 79.31 293 ASP A O 1
ATOM 2374 N N . TYR A 1 294 ? 31.692 24.577 -93.388 1.00 76.31 294 TYR A N 1
ATOM 2375 C CA . TYR A 1 294 ? 31.319 23.254 -92.875 1.00 76.31 294 TYR A CA 1
ATOM 2376 C C . TYR A 1 294 ? 32.282 22.767 -91.786 1.00 76.31 294 TYR A C 1
ATOM 2378 O O . TYR A 1 294 ? 31.839 22.161 -90.810 1.00 76.31 294 TYR A O 1
ATOM 2386 N N . LYS A 1 295 ? 33.584 23.072 -91.886 1.00 75.19 295 LYS A N 1
ATOM 2387 C CA . LYS A 1 295 ? 34.545 22.816 -90.799 1.00 75.19 295 LYS A CA 1
ATOM 2388 C C . LYS A 1 295 ? 34.256 23.677 -89.569 1.00 75.19 295 LYS A C 1
ATOM 2390 O O . LYS A 1 295 ? 34.385 23.170 -88.459 1.00 75.19 295 LYS A O 1
ATOM 2395 N N . ALA A 1 296 ? 33.853 24.935 -89.733 1.00 83.00 296 ALA A N 1
ATOM 2396 C CA . ALA A 1 296 ? 33.465 25.809 -88.630 1.00 83.00 296 ALA A CA 1
ATOM 2397 C C . ALA A 1 296 ? 32.190 25.301 -87.943 1.00 83.00 296 ALA A C 1
ATOM 2399 O O . ALA A 1 296 ? 32.172 25.166 -86.724 1.00 83.00 296 ALA A O 1
ATOM 2400 N N . LYS A 1 297 ? 31.173 24.897 -88.711 1.00 88.50 297 LYS A N 1
ATOM 2401 C CA . LYS A 1 297 ? 29.941 24.304 -88.173 1.00 88.50 297 LYS A CA 1
ATOM 2402 C C . LYS A 1 297 ? 30.183 22.955 -87.493 1.00 88.50 297 LYS A C 1
ATOM 2404 O O . LYS A 1 297 ? 29.559 22.659 -86.482 1.00 88.50 297 LYS A O 1
ATOM 2409 N N . MET A 1 298 ? 31.116 22.152 -88.004 1.00 80.69 298 MET A N 1
ATOM 2410 C CA . MET A 1 298 ? 31.548 20.914 -87.350 1.00 80.69 298 MET A CA 1
ATOM 2411 C C . MET A 1 298 ? 32.282 21.196 -86.033 1.00 80.69 298 MET A C 1
ATOM 2413 O O . MET A 1 298 ? 32.045 20.497 -85.055 1.00 80.69 298 MET A O 1
ATOM 2417 N N . ARG A 1 299 ? 33.128 22.236 -85.977 1.00 90.19 299 ARG A N 1
ATOM 2418 C CA . ARG A 1 299 ? 33.753 22.692 -84.722 1.00 90.19 299 ARG A CA 1
ATOM 2419 C C . ARG A 1 299 ? 32.716 23.208 -83.731 1.00 90.19 299 ARG A C 1
ATOM 2421 O O . ARG A 1 299 ? 32.828 22.888 -82.560 1.00 90.19 299 ARG A O 1
ATOM 2428 N N . GLN A 1 300 ? 31.709 23.942 -84.200 1.00 91.81 300 GLN A N 1
ATOM 2429 C CA . GLN A 1 300 ? 30.625 24.434 -83.357 1.00 91.81 300 GLN A CA 1
ATOM 2430 C C . GLN A 1 300 ? 29.780 23.286 -82.800 1.00 91.81 300 GLN A C 1
ATOM 2432 O O . GLN A 1 300 ? 29.633 23.200 -81.595 1.00 91.81 300 GLN A O 1
ATOM 2437 N N . MET A 1 301 ? 29.312 22.349 -83.633 1.00 87.38 301 MET A N 1
ATOM 2438 C CA . MET A 1 301 ? 28.558 21.186 -83.139 1.00 87.38 301 MET A CA 1
ATOM 2439 C C . MET A 1 301 ? 29.394 20.290 -82.224 1.00 87.38 301 MET A C 1
ATOM 2441 O O . MET A 1 301 ? 28.840 19.645 -81.343 1.00 87.38 301 MET A O 1
ATOM 2445 N N . LYS A 1 302 ? 30.717 20.242 -82.421 1.00 88.19 302 LYS A N 1
ATOM 2446 C CA . LYS A 1 302 ? 31.619 19.554 -81.498 1.00 88.19 302 LYS A CA 1
ATOM 2447 C C . LYS A 1 302 ? 31.725 20.298 -80.163 1.00 88.19 302 LYS A C 1
ATOM 2449 O O . LYS A 1 302 ? 31.571 19.656 -79.142 1.00 88.19 302 LYS A O 1
ATOM 2454 N N . SER A 1 303 ? 31.892 21.621 -80.187 1.00 91.50 303 SER A N 1
ATOM 2455 C CA . SER A 1 303 ? 31.887 22.464 -78.982 1.00 91.50 303 SER A CA 1
ATOM 2456 C C . SER A 1 303 ? 30.565 22.357 -78.223 1.00 91.50 303 SER A C 1
ATOM 2458 O O . SER A 1 303 ? 30.582 22.144 -77.025 1.00 91.50 303 SER A O 1
ATOM 2460 N N . ASP A 1 304 ? 29.425 22.422 -78.916 1.00 91.25 304 ASP A N 1
ATOM 2461 C CA . ASP A 1 304 ? 28.105 22.276 -78.295 1.00 91.25 304 ASP A CA 1
ATOM 2462 C C . ASP A 1 304 ? 27.929 20.871 -77.696 1.00 91.25 304 ASP A C 1
ATOM 2464 O O . ASP A 1 304 ? 27.274 20.710 -76.672 1.00 91.25 304 ASP A O 1
ATOM 2468 N N . LEU A 1 305 ? 28.488 19.835 -78.332 1.00 88.19 305 LEU A N 1
ATOM 2469 C CA . LEU A 1 305 ? 28.459 18.474 -77.801 1.00 88.19 305 LEU A CA 1
ATOM 2470 C C . LEU A 1 305 ? 29.365 18.339 -76.572 1.00 88.19 305 LEU A C 1
ATOM 2472 O O . LEU A 1 305 ? 28.932 17.727 -75.601 1.00 88.19 305 LEU A O 1
ATOM 2476 N N . ASP A 1 306 ? 30.553 18.945 -76.593 1.00 91.69 306 ASP A N 1
ATOM 2477 C CA . ASP A 1 306 ? 31.469 19.022 -75.451 1.00 91.69 306 ASP A CA 1
ATOM 2478 C C . ASP A 1 306 ? 30.798 19.767 -74.271 1.00 91.69 306 ASP A C 1
ATOM 2480 O O . ASP A 1 306 ? 30.700 19.205 -73.185 1.00 91.69 306 ASP A O 1
ATOM 2484 N N . ASP A 1 307 ? 30.161 20.922 -74.503 1.00 93.12 307 ASP A N 1
ATOM 2485 C CA . ASP A 1 307 ? 29.408 21.668 -73.477 1.00 93.12 307 ASP A CA 1
ATOM 2486 C C . ASP A 1 307 ? 28.224 20.861 -72.908 1.00 93.12 307 ASP A C 1
ATOM 2488 O O . ASP A 1 307 ? 27.899 20.933 -71.720 1.00 93.12 307 ASP A O 1
ATOM 2492 N N . LYS A 1 308 ? 27.524 20.084 -73.750 1.00 92.38 308 LYS A N 1
ATOM 2493 C CA . LYS A 1 308 ? 26.437 19.205 -73.287 1.00 92.38 308 LYS A CA 1
ATOM 2494 C C . LYS A 1 308 ? 26.960 18.000 -72.511 1.00 92.38 308 LYS A C 1
ATOM 2496 O O . LYS A 1 308 ? 26.266 17.569 -71.593 1.00 92.38 308 LYS A O 1
ATOM 2501 N N . MET A 1 309 ? 28.131 17.463 -72.856 1.00 90.31 309 MET A N 1
ATOM 2502 C CA . MET A 1 309 ? 28.784 16.416 -72.068 1.00 90.31 309 MET A CA 1
ATOM 2503 C C . MET A 1 309 ? 29.193 16.950 -70.693 1.00 90.31 309 MET A C 1
ATOM 2505 O O . MET A 1 309 ? 28.888 16.291 -69.704 1.00 90.31 309 MET A O 1
ATOM 2509 N N . ASP A 1 310 ? 29.750 18.161 -70.618 1.00 93.81 310 ASP A N 1
ATOM 2510 C CA . ASP A 1 310 ? 30.118 18.801 -69.349 1.00 93.81 310 ASP A CA 1
ATOM 2511 C C . ASP A 1 310 ? 28.894 19.018 -68.443 1.00 93.81 310 ASP A C 1
ATOM 2513 O O . ASP A 1 310 ? 28.936 18.703 -67.257 1.00 93.81 310 ASP A O 1
ATOM 2517 N N . ILE A 1 311 ? 27.759 19.468 -68.997 1.00 93.44 311 ILE A N 1
ATOM 2518 C CA . ILE A 1 311 ? 26.503 19.607 -68.231 1.00 93.44 311 ILE A CA 1
ATOM 2519 C C . ILE A 1 311 ? 25.969 18.247 -67.755 1.00 93.44 311 ILE A C 1
ATOM 2521 O O . ILE A 1 311 ? 25.395 18.144 -66.673 1.00 93.44 311 ILE A O 1
ATOM 2525 N N . ILE A 1 312 ? 26.105 17.191 -68.561 1.00 90.25 312 ILE A N 1
ATOM 2526 C CA . ILE A 1 312 ? 25.688 15.845 -68.144 1.00 90.25 312 ILE A CA 1
ATOM 2527 C C . ILE A 1 312 ? 26.577 15.341 -67.005 1.00 90.25 312 ILE A C 1
ATOM 2529 O O . ILE A 1 312 ? 26.060 14.693 -66.097 1.00 90.25 312 ILE A O 1
ATOM 2533 N N . GLU A 1 313 ? 27.874 15.642 -67.034 1.00 93.88 313 GLU A N 1
ATOM 2534 C CA . GLU A 1 313 ? 28.802 15.250 -65.976 1.00 93.88 313 GLU A CA 1
ATOM 2535 C C . GLU A 1 313 ? 28.489 15.976 -64.664 1.00 93.88 313 GLU A C 1
ATOM 2537 O O . GLU A 1 313 ? 28.328 15.320 -63.638 1.00 93.88 313 GLU A O 1
ATOM 2542 N N . THR A 1 314 ? 28.246 17.291 -64.695 1.00 94.00 314 THR A N 1
ATOM 2543 C CA . THR A 1 314 ? 27.838 18.024 -63.484 1.00 94.00 314 THR A CA 1
ATOM 2544 C C . THR A 1 314 ? 26.501 17.528 -62.929 1.00 94.00 314 THR A C 1
ATOM 2546 O O . THR A 1 314 ? 26.357 17.366 -61.720 1.00 94.00 314 THR A O 1
ATOM 2549 N N . MET A 1 315 ? 25.529 17.201 -63.789 1.00 89.81 315 MET A N 1
ATOM 2550 C CA . MET A 1 315 ? 24.260 16.604 -63.351 1.00 89.81 315 MET A CA 1
ATOM 2551 C C . MET A 1 315 ? 24.434 15.196 -62.763 1.00 89.81 315 MET A C 1
ATOM 2553 O O . MET A 1 315 ? 23.674 14.811 -61.873 1.00 89.81 315 MET A O 1
ATOM 2557 N N . ARG A 1 316 ? 25.407 14.410 -63.243 1.00 94.88 316 ARG A N 1
ATOM 2558 C CA . ARG A 1 316 ? 25.752 13.108 -62.648 1.00 94.88 316 ARG A CA 1
ATOM 2559 C C . ARG A 1 316 ? 26.384 13.281 -61.272 1.00 94.88 316 ARG A C 1
ATOM 2561 O O . ARG A 1 316 ? 25.961 12.596 -60.349 1.00 94.88 316 ARG A O 1
ATOM 2568 N N . GLU A 1 317 ? 27.314 14.221 -61.120 1.00 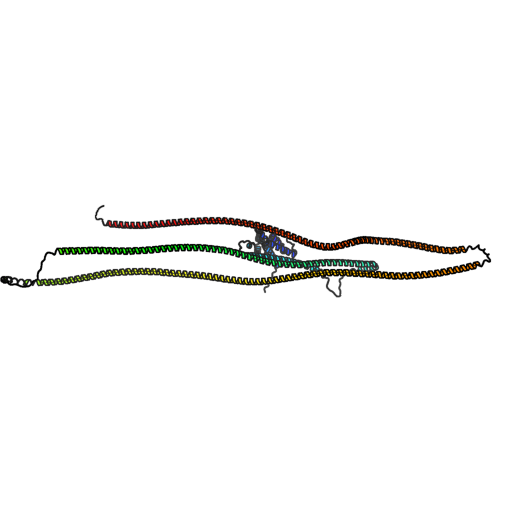96.00 317 GLU A N 1
ATOM 2569 C CA . GLU A 1 317 ? 27.918 14.548 -59.823 1.00 96.00 317 GLU A CA 1
ATOM 2570 C C . GLU A 1 317 ? 26.861 15.025 -58.812 1.00 96.00 317 GLU A C 1
ATOM 2572 O O . GLU A 1 317 ? 26.825 14.546 -57.678 1.00 96.00 317 GLU A O 1
ATOM 2577 N N . GLU A 1 318 ? 25.942 15.909 -59.218 1.00 94.19 318 GLU A N 1
ATOM 2578 C CA . GLU A 1 318 ? 24.815 16.344 -58.379 1.00 94.19 318 GLU A CA 1
ATOM 2579 C C . GLU A 1 318 ? 23.896 15.176 -57.996 1.00 94.19 318 GLU A C 1
ATOM 2581 O O . GLU A 1 318 ? 23.457 15.078 -56.847 1.00 94.19 318 GLU A O 1
ATOM 2586 N N . PHE A 1 319 ? 23.621 14.263 -58.933 1.00 92.69 319 PHE A N 1
ATOM 2587 C CA . PHE A 1 319 ? 22.840 13.060 -58.659 1.00 92.69 319 PHE A CA 1
ATOM 2588 C C . PHE A 1 319 ? 23.537 12.145 -57.645 1.00 92.69 319 PHE A C 1
ATOM 2590 O O . PHE A 1 319 ? 22.888 11.677 -56.709 1.00 92.69 319 PHE A O 1
ATOM 2597 N N . ASP A 1 320 ? 24.846 11.928 -57.778 1.00 95.12 320 ASP A N 1
ATOM 2598 C CA . ASP A 1 320 ? 25.625 11.107 -56.850 1.00 95.12 320 ASP A CA 1
ATOM 2599 C C . ASP A 1 320 ? 25.674 11.734 -55.446 1.00 95.12 320 ASP A C 1
ATOM 2601 O O . ASP A 1 320 ? 25.500 11.031 -54.445 1.00 95.12 320 ASP A O 1
ATOM 2605 N N . LEU A 1 321 ? 25.804 13.062 -55.348 1.00 96.38 321 LEU A N 1
ATOM 2606 C CA . LEU A 1 321 ? 25.715 13.787 -54.076 1.00 96.38 321 LEU A CA 1
ATOM 2607 C C . LEU A 1 321 ? 24.327 13.652 -53.433 1.00 96.38 321 LEU A C 1
ATOM 2609 O O . LEU A 1 321 ? 24.226 13.352 -52.240 1.00 96.38 321 LEU A O 1
ATOM 2613 N N . LEU A 1 322 ? 23.252 13.810 -54.211 1.00 94.50 322 LEU A N 1
ATOM 2614 C CA . LEU A 1 322 ? 21.882 13.604 -53.727 1.00 94.50 322 LEU A CA 1
ATOM 2615 C C . LEU A 1 322 ? 21.639 12.149 -53.306 1.00 94.50 322 LEU A C 1
ATOM 2617 O O . LEU A 1 322 ? 20.930 11.900 -52.330 1.00 94.50 322 LEU A O 1
ATOM 2621 N N . GLN A 1 323 ? 22.245 11.182 -53.994 1.00 95.31 323 GLN A N 1
ATOM 2622 C CA . GLN A 1 323 ? 22.164 9.768 -53.645 1.00 95.31 323 GLN A CA 1
ATOM 2623 C C . GLN A 1 323 ? 22.878 9.473 -52.315 1.00 95.31 323 GLN A C 1
ATOM 2625 O O . GLN A 1 323 ? 22.359 8.704 -51.498 1.00 95.31 323 GLN A O 1
ATOM 2630 N N . ILE A 1 324 ? 24.036 10.098 -52.069 1.00 96.81 324 ILE A N 1
ATOM 2631 C CA . ILE A 1 324 ? 24.755 10.021 -50.788 1.00 96.81 324 ILE A CA 1
ATOM 2632 C C . ILE A 1 324 ? 23.910 10.632 -49.665 1.00 96.81 324 ILE A C 1
ATOM 2634 O O . ILE A 1 324 ? 23.721 9.989 -48.631 1.00 96.81 324 ILE A O 1
ATOM 2638 N N . GLU A 1 325 ? 23.342 11.820 -49.875 1.00 94.88 325 GLU A N 1
ATOM 2639 C CA . GLU A 1 325 ? 22.522 12.499 -48.867 1.00 94.88 325 GLU A CA 1
ATOM 2640 C C . GLU A 1 325 ? 21.227 11.729 -48.562 1.00 94.88 325 GLU A C 1
ATOM 2642 O O . GLU A 1 325 ? 20.854 11.558 -47.401 1.00 94.88 325 GLU A O 1
ATOM 2647 N N . LEU A 1 326 ? 20.580 11.153 -49.580 1.00 92.88 326 LEU A N 1
ATOM 2648 C CA . LEU A 1 326 ? 19.424 10.274 -49.396 1.00 92.88 326 LEU A CA 1
ATOM 2649 C C . LEU A 1 326 ? 19.775 9.045 -48.548 1.00 92.88 326 LEU A C 1
ATOM 2651 O O . LEU A 1 326 ? 18.991 8.637 -47.688 1.00 92.88 326 LEU A O 1
ATOM 2655 N N . ASN A 1 327 ? 20.938 8.435 -48.784 1.00 93.94 327 ASN A N 1
ATOM 2656 C CA . ASN A 1 327 ? 21.401 7.304 -47.986 1.00 93.94 327 ASN A CA 1
ATOM 2657 C C . ASN A 1 327 ? 21.710 7.730 -46.543 1.00 93.94 327 ASN A C 1
ATOM 2659 O O . ASN A 1 327 ? 21.315 7.021 -45.617 1.00 93.94 327 ASN A O 1
ATOM 2663 N N . ARG A 1 328 ? 22.315 8.909 -46.343 1.00 97.81 328 ARG A N 1
ATOM 2664 C CA . ARG A 1 328 ? 22.564 9.495 -45.018 1.00 97.81 328 ARG A CA 1
ATOM 2665 C C . ARG A 1 328 ? 21.259 9.682 -44.239 1.00 97.81 328 ARG A C 1
ATOM 2667 O O . ARG A 1 328 ? 21.123 9.140 -43.143 1.00 97.81 328 ARG A O 1
ATOM 2674 N N . ILE A 1 329 ? 20.260 10.336 -44.838 1.00 92.50 329 ILE A N 1
ATOM 2675 C CA . ILE A 1 329 ? 18.942 10.556 -44.218 1.00 92.50 329 ILE A CA 1
ATOM 2676 C C . ILE A 1 329 ? 18.238 9.224 -43.922 1.00 92.50 329 ILE A C 1
ATOM 2678 O O . ILE A 1 329 ? 17.626 9.071 -42.866 1.00 92.50 329 ILE A O 1
ATOM 2682 N N . LYS A 1 330 ? 18.342 8.219 -44.802 1.00 94.19 330 LYS A N 1
ATOM 2683 C CA . LYS A 1 330 ? 17.790 6.879 -44.532 1.00 94.19 330 LYS A CA 1
ATOM 2684 C C . LYS A 1 330 ? 18.439 6.222 -43.314 1.00 94.19 330 LYS A C 1
ATOM 2686 O O . LYS A 1 330 ? 17.723 5.646 -42.498 1.00 94.19 330 LYS A O 1
ATOM 2691 N N . THR A 1 331 ? 19.764 6.304 -43.175 1.00 94.31 331 THR A N 1
ATOM 2692 C CA . THR A 1 331 ? 20.461 5.756 -41.999 1.00 94.31 331 THR A CA 1
ATOM 2693 C C . THR A 1 331 ? 20.089 6.494 -40.715 1.00 94.31 331 THR A C 1
ATOM 2695 O O . THR A 1 331 ? 19.830 5.853 -39.698 1.00 94.31 331 THR A O 1
ATOM 2698 N N . GLU A 1 332 ? 19.961 7.819 -40.782 1.00 95.31 332 GLU A N 1
ATOM 2699 C CA . GLU A 1 332 ? 19.529 8.660 -39.664 1.00 95.31 332 GLU A CA 1
ATOM 2700 C C . GLU A 1 332 ? 18.092 8.330 -39.236 1.00 95.31 332 GLU A C 1
ATOM 2702 O O . GLU A 1 332 ? 17.830 8.122 -38.056 1.00 95.31 332 GLU A O 1
ATOM 2707 N N . ASN A 1 333 ? 17.171 8.154 -40.188 1.00 90.50 333 ASN A N 1
ATOM 2708 C CA . ASN A 1 333 ? 15.787 7.760 -39.912 1.00 90.50 333 ASN A CA 1
ATOM 2709 C C . ASN A 1 333 ? 15.701 6.383 -39.224 1.00 90.50 333 ASN A C 1
ATOM 2711 O O . ASN A 1 333 ? 14.935 6.200 -38.274 1.00 90.50 333 ASN A O 1
ATOM 2715 N N . ILE A 1 334 ? 16.531 5.422 -39.647 1.00 92.88 334 ILE A N 1
ATOM 2716 C CA . ILE A 1 334 ? 16.624 4.111 -38.989 1.00 92.88 334 ILE A CA 1
ATOM 2717 C C . ILE A 1 334 ? 17.139 4.260 -37.551 1.00 92.88 334 ILE A C 1
ATOM 2719 O O . ILE A 1 334 ? 16.558 3.649 -36.654 1.00 92.88 334 ILE A O 1
ATOM 2723 N N . SER A 1 335 ? 18.171 5.080 -37.319 1.00 94.62 335 SER A N 1
ATOM 2724 C CA . SER A 1 335 ? 18.699 5.355 -35.973 1.00 94.62 335 SER A CA 1
ATOM 2725 C C . SER A 1 335 ? 17.645 6.007 -35.078 1.00 94.62 335 SER A C 1
ATOM 2727 O O . SER A 1 335 ? 17.344 5.485 -34.011 1.00 94.62 335 SER A O 1
ATOM 2729 N N . LEU A 1 336 ? 16.987 7.070 -35.550 1.00 93.56 336 LEU A N 1
ATOM 2730 C CA . LEU A 1 336 ? 15.925 7.758 -34.809 1.00 93.56 336 LEU A CA 1
ATOM 2731 C C . LEU A 1 336 ? 14.743 6.827 -34.498 1.00 93.56 336 LEU A C 1
ATOM 2733 O O . LEU A 1 336 ? 14.149 6.897 -33.424 1.00 93.56 336 LEU A O 1
ATOM 2737 N N . THR A 1 337 ? 14.421 5.901 -35.405 1.00 91.69 337 THR A N 1
ATOM 2738 C CA . THR A 1 337 ? 13.397 4.874 -35.164 1.00 91.69 337 THR A CA 1
ATOM 2739 C C . THR A 1 337 ? 13.826 3.880 -34.079 1.00 91.69 337 THR A C 1
ATOM 2741 O O . THR A 1 337 ? 12.984 3.408 -33.312 1.00 91.69 337 THR A O 1
ATOM 2744 N N . GLN A 1 338 ? 15.113 3.529 -34.002 1.00 94.25 338 GLN A N 1
ATOM 2745 C CA . GLN A 1 338 ? 15.649 2.691 -32.925 1.00 94.25 338 GLN A CA 1
ATOM 2746 C C . GLN A 1 338 ? 15.626 3.439 -31.588 1.00 94.25 338 GLN A C 1
ATOM 2748 O O . GLN A 1 338 ? 15.135 2.884 -30.605 1.00 94.25 338 GLN A O 1
ATOM 2753 N N . ASP A 1 339 ? 16.031 4.707 -31.568 1.00 93.50 339 ASP A N 1
ATOM 2754 C CA . ASP A 1 339 ? 16.001 5.551 -30.371 1.00 93.50 339 ASP A CA 1
ATOM 2755 C C . ASP A 1 339 ? 14.572 5.740 -29.849 1.00 93.50 339 ASP A C 1
ATOM 2757 O O . ASP A 1 339 ? 14.316 5.556 -28.661 1.00 93.50 339 ASP A O 1
ATOM 2761 N N . ALA A 1 340 ? 13.598 5.984 -30.731 1.00 88.50 340 ALA A N 1
ATOM 2762 C CA . ALA A 1 340 ? 12.186 6.063 -30.354 1.00 88.50 340 ALA A CA 1
ATOM 2763 C C . ALA A 1 340 ? 11.671 4.758 -29.713 1.00 88.50 340 ALA A C 1
ATOM 2765 O O . ALA A 1 340 ? 10.862 4.793 -28.780 1.00 88.50 340 ALA A O 1
ATOM 2766 N N . ARG A 1 341 ? 12.154 3.592 -30.171 1.00 94.69 341 ARG A N 1
ATOM 2767 C CA . ARG A 1 341 ? 11.831 2.296 -29.545 1.00 94.69 341 ARG A CA 1
ATOM 2768 C C . ARG A 1 341 ? 12.476 2.161 -28.168 1.00 94.69 341 ARG A C 1
ATOM 2770 O O . ARG A 1 341 ? 11.803 1.697 -27.253 1.00 94.69 341 ARG A O 1
ATOM 2777 N N . LEU A 1 342 ? 13.732 2.580 -28.005 1.00 94.25 342 LEU A N 1
ATOM 2778 C CA . LEU A 1 342 ? 14.425 2.557 -26.712 1.00 94.25 342 LEU A CA 1
ATOM 2779 C C . LEU A 1 342 ? 13.756 3.486 -25.695 1.00 94.25 342 LEU A C 1
ATOM 2781 O O . LEU A 1 342 ? 13.510 3.075 -24.566 1.00 94.25 342 LEU A O 1
ATOM 2785 N N . VAL A 1 343 ? 13.371 4.696 -26.108 1.00 93.12 343 VAL A N 1
ATOM 2786 C CA . VAL A 1 343 ? 12.623 5.637 -25.261 1.00 93.12 343 VAL A CA 1
ATOM 2787 C C . VAL A 1 343 ? 11.290 5.037 -24.806 1.00 93.12 343 VAL A C 1
ATOM 2789 O O . VAL A 1 343 ? 10.922 5.209 -23.646 1.00 93.12 343 VAL A O 1
ATOM 2792 N N . ARG A 1 344 ? 10.581 4.286 -25.665 1.00 93.75 344 ARG A N 1
ATOM 2793 C CA . ARG A 1 344 ? 9.360 3.568 -25.256 1.00 93.75 344 ARG A CA 1
ATOM 2794 C C . ARG A 1 344 ? 9.654 2.511 -24.186 1.00 93.75 344 ARG A C 1
ATOM 2796 O O . ARG A 1 344 ? 8.945 2.476 -23.191 1.00 93.75 344 ARG A O 1
ATOM 2803 N N . VAL A 1 345 ? 10.709 1.711 -24.346 1.00 92.94 345 VAL A N 1
ATOM 2804 C CA . VAL A 1 345 ? 11.102 0.704 -23.341 1.00 92.94 345 VAL A CA 1
ATOM 2805 C C . VAL A 1 345 ? 11.483 1.361 -22.012 1.00 92.94 345 VAL A C 1
ATOM 2807 O O . VAL A 1 345 ? 11.045 0.899 -20.963 1.00 92.94 345 VAL A O 1
ATOM 2810 N N . TYR A 1 346 ? 12.235 2.464 -22.035 1.00 95.12 346 TYR A N 1
ATOM 2811 C CA . TYR A 1 346 ? 12.558 3.203 -20.812 1.00 95.12 346 TYR A CA 1
ATOM 2812 C C . TYR A 1 346 ? 11.326 3.828 -20.162 1.00 95.12 346 TYR A C 1
ATOM 2814 O O . TYR A 1 346 ? 11.250 3.885 -18.939 1.00 95.12 346 TYR A O 1
ATOM 2822 N N . ARG A 1 347 ? 10.342 4.269 -20.951 1.00 93.44 347 ARG A N 1
ATOM 2823 C CA . ARG A 1 347 ? 9.063 4.739 -20.414 1.00 93.44 347 ARG A CA 1
ATOM 2824 C C . ARG A 1 347 ? 8.313 3.609 -19.710 1.00 93.44 347 ARG A C 1
ATOM 2826 O O . ARG A 1 347 ? 7.891 3.807 -18.577 1.00 93.44 347 ARG A O 1
ATOM 2833 N N . ASP A 1 348 ? 8.240 2.429 -20.324 1.00 91.81 348 ASP A N 1
ATOM 2834 C CA . ASP A 1 348 ? 7.633 1.245 -19.707 1.00 91.81 348 ASP A CA 1
ATOM 2835 C C . ASP A 1 348 ? 8.379 0.855 -18.412 1.00 91.81 348 ASP A C 1
ATOM 2837 O O . ASP A 1 348 ? 7.757 0.557 -17.392 1.00 91.81 348 ASP A O 1
ATOM 2841 N N . GLU A 1 349 ? 9.715 0.917 -18.401 1.00 93.38 349 GLU A N 1
ATOM 2842 C CA . GLU A 1 349 ? 10.521 0.668 -17.200 1.00 93.38 349 GLU A CA 1
ATOM 2843 C C . GLU A 1 349 ? 10.233 1.700 -16.099 1.00 93.38 349 GLU A C 1
ATOM 2845 O O . GLU A 1 349 ? 9.965 1.319 -14.957 1.00 93.38 349 GLU A O 1
ATOM 2850 N N . ILE A 1 350 ? 10.196 2.991 -16.438 1.00 91.88 350 ILE A N 1
ATOM 2851 C CA . ILE A 1 350 ? 9.815 4.069 -15.516 1.00 91.88 350 ILE A CA 1
ATOM 2852 C C . ILE A 1 350 ? 8.404 3.834 -14.964 1.00 91.88 350 ILE A C 1
ATOM 2854 O O . ILE A 1 350 ? 8.191 3.999 -13.763 1.00 91.88 350 ILE A O 1
ATOM 2858 N N . ASP A 1 351 ? 7.455 3.389 -15.785 1.00 93.69 351 ASP A N 1
ATOM 2859 C CA . ASP A 1 351 ? 6.090 3.086 -15.350 1.00 93.69 351 ASP A CA 1
ATOM 2860 C C . ASP A 1 351 ? 6.053 1.894 -14.381 1.00 93.69 351 ASP A C 1
ATOM 2862 O O . ASP A 1 351 ? 5.386 1.961 -13.341 1.00 93.69 351 ASP A O 1
ATOM 2866 N N . THR A 1 352 ? 6.836 0.838 -14.630 1.00 92.19 352 THR A N 1
ATOM 2867 C CA . THR A 1 352 ? 6.960 -0.282 -13.678 1.00 92.19 352 THR A CA 1
ATOM 2868 C C . THR A 1 352 ? 7.623 0.136 -12.365 1.00 92.19 352 THR A C 1
ATOM 2870 O O . THR A 1 352 ? 7.200 -0.306 -11.293 1.00 92.19 352 THR A O 1
ATOM 2873 N N . LEU A 1 353 ? 8.638 1.004 -12.412 1.00 92.75 353 LEU A N 1
ATOM 2874 C CA . LEU A 1 353 ? 9.301 1.538 -11.223 1.00 92.75 353 LEU A CA 1
ATOM 2875 C C . LEU A 1 353 ? 8.365 2.454 -10.434 1.00 92.75 353 LEU A C 1
ATOM 2877 O O . LEU A 1 353 ? 8.289 2.335 -9.213 1.00 92.75 353 LEU A O 1
ATOM 2881 N N . ASN A 1 354 ? 7.587 3.294 -11.115 1.00 91.38 354 ASN A N 1
ATOM 2882 C CA . ASN A 1 354 ? 6.564 4.134 -10.499 1.00 91.38 354 ASN A CA 1
ATOM 2883 C C . ASN A 1 354 ? 5.466 3.296 -9.838 1.00 91.38 354 ASN A C 1
ATOM 2885 O O . ASN A 1 354 ? 5.030 3.624 -8.736 1.00 91.38 354 ASN A O 1
ATOM 2889 N N . HIS A 1 355 ? 5.035 2.196 -10.463 1.00 92.88 355 HIS A N 1
ATOM 2890 C CA . HIS A 1 355 ? 4.105 1.259 -9.834 1.00 92.88 355 HIS A CA 1
ATOM 2891 C C . HIS A 1 355 ? 4.710 0.648 -8.562 1.00 92.88 355 HIS A C 1
ATOM 2893 O O . HIS A 1 355 ? 4.079 0.677 -7.508 1.00 92.88 355 HIS A O 1
ATOM 2899 N N . LYS A 1 356 ? 5.954 0.151 -8.622 1.00 94.19 356 LYS A N 1
ATOM 2900 C CA . LYS A 1 356 ? 6.660 -0.394 -7.446 1.00 94.19 356 LYS A CA 1
ATOM 2901 C C . LYS A 1 356 ? 6.829 0.643 -6.333 1.00 94.19 356 LYS A C 1
ATOM 2903 O O . LYS A 1 356 ? 6.686 0.294 -5.165 1.00 94.19 356 LYS A O 1
ATOM 2908 N N . LEU A 1 357 ? 7.103 1.900 -6.680 1.00 91.81 357 LEU A N 1
ATOM 2909 C CA . LEU A 1 357 ? 7.209 2.996 -5.719 1.00 91.81 357 LEU A CA 1
ATOM 2910 C C . LEU A 1 357 ? 5.866 3.259 -5.025 1.00 91.81 357 LEU A C 1
ATOM 2912 O O . LEU A 1 357 ? 5.824 3.323 -3.804 1.00 91.81 357 LEU A O 1
ATOM 2916 N N . ARG A 1 358 ? 4.757 3.299 -5.774 1.00 89.88 358 ARG A N 1
ATOM 2917 C CA . ARG A 1 358 ? 3.412 3.456 -5.192 1.00 89.88 358 ARG A CA 1
ATOM 2918 C C . ARG A 1 358 ? 3.033 2.300 -4.269 1.00 89.88 358 ARG A C 1
ATOM 2920 O O . ARG A 1 358 ? 2.424 2.533 -3.231 1.00 89.88 358 ARG A O 1
ATOM 2927 N N . GLU A 1 359 ? 3.370 1.066 -4.637 1.00 94.38 359 GLU A N 1
ATOM 2928 C CA . GLU A 1 359 ? 3.143 -0.098 -3.770 1.00 94.38 359 GLU A CA 1
ATOM 2929 C C . GLU A 1 359 ? 3.981 -0.012 -2.489 1.00 94.38 359 GLU A C 1
ATOM 2931 O O . GLU A 1 359 ? 3.469 -0.258 -1.398 1.00 94.38 359 GLU A O 1
ATOM 2936 N N . LYS A 1 360 ? 5.241 0.426 -2.590 1.00 94.62 360 LYS A N 1
ATOM 2937 C CA . LYS A 1 360 ? 6.074 0.705 -1.418 1.00 94.62 360 LYS A CA 1
ATOM 2938 C C . LYS A 1 360 ? 5.434 1.770 -0.517 1.00 94.62 360 LYS A C 1
ATOM 2940 O O . LYS A 1 360 ? 5.325 1.530 0.682 1.00 94.62 360 LYS A O 1
ATOM 2945 N N . ASP A 1 361 ? 4.964 2.885 -1.074 1.00 93.38 361 ASP A N 1
ATOM 2946 C CA . ASP A 1 361 ? 4.316 3.955 -0.304 1.00 93.38 361 ASP A CA 1
ATOM 2947 C C . ASP A 1 361 ? 3.037 3.462 0.397 1.00 93.38 361 ASP A C 1
ATOM 2949 O O . ASP A 1 361 ? 2.767 3.833 1.541 1.00 93.38 361 ASP A O 1
ATOM 2953 N N . LYS A 1 362 ? 2.249 2.590 -0.253 1.00 93.69 362 LYS A N 1
ATOM 2954 C CA . LYS A 1 362 ? 1.084 1.941 0.375 1.00 93.69 362 LYS A CA 1
ATOM 2955 C C . LYS A 1 362 ? 1.502 1.077 1.561 1.00 93.69 362 LYS A C 1
ATOM 2957 O O . LYS A 1 362 ? 0.917 1.204 2.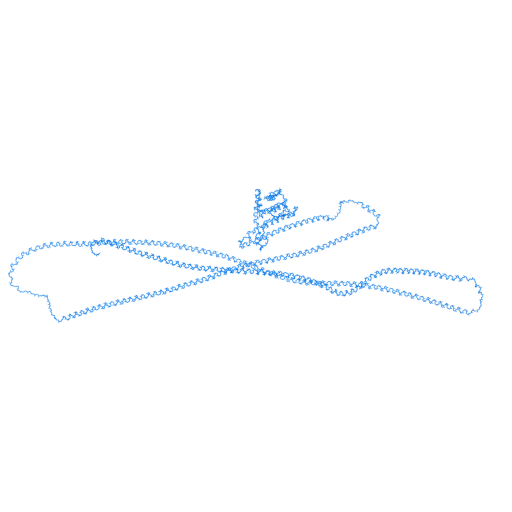634 1.00 93.69 362 LYS A O 1
ATOM 2962 N N . HIS A 1 363 ? 2.519 0.235 1.391 1.00 91.50 363 HIS A N 1
ATOM 2963 C CA . HIS A 1 363 ? 3.021 -0.606 2.475 1.00 91.50 363 HIS A CA 1
ATOM 2964 C C . HIS A 1 363 ? 3.627 0.216 3.620 1.00 91.50 363 HIS A C 1
ATOM 2966 O O . HIS A 1 363 ? 3.430 -0.131 4.781 1.00 91.50 363 HIS A O 1
ATOM 2972 N N . GLU A 1 364 ? 4.310 1.326 3.332 1.00 93.12 364 GLU A N 1
ATOM 2973 C CA . GLU A 1 364 ? 4.804 2.248 4.362 1.00 93.12 364 GLU A CA 1
ATOM 2974 C C . GLU A 1 364 ? 3.650 2.896 5.143 1.00 93.12 364 GLU A C 1
ATOM 2976 O O . GLU A 1 364 ? 3.696 2.949 6.372 1.00 93.12 364 GLU A O 1
ATOM 2981 N N . GLN A 1 365 ? 2.567 3.296 4.469 1.00 93.19 365 GLN A N 1
ATOM 2982 C CA . GLN A 1 365 ? 1.364 3.805 5.139 1.00 93.19 365 GLN A CA 1
ATOM 2983 C C . GLN A 1 365 ? 0.658 2.731 5.977 1.00 93.19 365 GLN A C 1
ATOM 2985 O O . GLN A 1 365 ? 0.168 3.023 7.068 1.00 93.19 365 GLN A O 1
ATOM 2990 N N . GLU A 1 366 ? 0.587 1.489 5.496 1.00 93.69 366 GLU A N 1
ATOM 2991 C CA . GLU A 1 366 ? 0.047 0.364 6.265 1.00 93.69 366 GLU A CA 1
ATOM 2992 C C . GLU A 1 366 ? 0.896 0.073 7.504 1.00 93.69 366 GLU A C 1
ATOM 2994 O O . GLU A 1 366 ? 0.344 -0.080 8.593 1.00 93.69 366 GLU A O 1
ATOM 2999 N N . LEU A 1 367 ? 2.225 0.077 7.376 1.00 93.38 367 LEU A N 1
ATOM 3000 C CA . LEU A 1 367 ? 3.144 -0.046 8.507 1.00 93.38 367 LEU A CA 1
ATOM 3001 C C . LEU A 1 367 ? 2.958 1.092 9.511 1.00 93.38 367 LEU A C 1
ATOM 3003 O O . LEU A 1 367 ? 2.918 0.838 10.711 1.00 93.38 367 LEU A O 1
ATOM 3007 N N . GLU A 1 368 ? 2.778 2.333 9.055 1.00 93.06 368 GLU A N 1
ATOM 3008 C CA . GLU A 1 368 ? 2.498 3.460 9.947 1.00 93.06 368 GLU A CA 1
ATOM 3009 C C . GLU A 1 368 ? 1.157 3.287 10.681 1.00 93.06 368 GLU A C 1
ATOM 3011 O O . GLU A 1 368 ? 1.069 3.534 11.886 1.00 93.06 368 GLU A O 1
ATOM 3016 N N . ARG A 1 369 ? 0.114 2.799 9.993 1.00 94.56 369 ARG A N 1
ATOM 3017 C CA . ARG A 1 369 ? -1.183 2.466 10.610 1.00 94.56 369 ARG A CA 1
ATOM 3018 C C . ARG A 1 369 ? -1.044 1.347 11.642 1.00 94.56 369 ARG A C 1
ATOM 3020 O O . ARG A 1 369 ? -1.610 1.458 12.729 1.00 94.56 369 ARG A O 1
ATOM 3027 N N . TYR A 1 370 ? -0.286 0.294 11.335 1.00 94.12 370 TYR A N 1
ATOM 3028 C CA . TYR A 1 370 ? -0.023 -0.788 12.282 1.00 94.12 370 TYR A CA 1
ATOM 3029 C C . TYR A 1 370 ? 0.798 -0.312 13.480 1.00 94.12 370 TYR A C 1
ATOM 3031 O O . TYR A 1 370 ? 0.463 -0.676 14.602 1.00 94.12 370 TYR A O 1
ATOM 3039 N N . ASN A 1 371 ? 1.786 0.561 13.280 1.00 95.56 371 ASN A N 1
ATOM 3040 C CA . ASN A 1 371 ? 2.558 1.162 14.367 1.00 95.56 371 ASN A CA 1
ATOM 3041 C C . ASN A 1 371 ? 1.682 2.028 15.283 1.00 95.56 371 ASN A C 1
ATOM 3043 O O . ASN A 1 371 ? 1.774 1.906 16.502 1.00 95.56 371 ASN A O 1
ATOM 3047 N N . LYS A 1 372 ? 0.782 2.852 14.725 1.00 94.38 372 LYS A N 1
ATOM 3048 C CA . LYS A 1 372 ? -0.193 3.625 15.520 1.00 94.38 372 LYS A CA 1
ATOM 3049 C C . LYS A 1 372 ? -1.106 2.706 16.327 1.00 94.38 372 LYS A C 1
ATOM 3051 O O . LYS A 1 372 ? -1.271 2.905 17.525 1.00 94.38 372 LYS A O 1
ATOM 3056 N N . ARG A 1 373 ? -1.627 1.649 15.700 1.00 94.00 373 ARG A N 1
ATOM 3057 C CA . ARG A 1 373 ? -2.478 0.663 16.376 1.00 94.00 373 ARG A CA 1
ATOM 3058 C C . ARG A 1 373 ? -1.730 -0.125 17.451 1.00 94.00 373 ARG A C 1
ATOM 3060 O O . ARG A 1 373 ? -2.319 -0.477 18.466 1.00 94.00 373 ARG A O 1
ATOM 3067 N N . PHE A 1 374 ? -0.446 -0.398 17.243 1.00 94.94 374 PHE A N 1
ATOM 3068 C CA . PHE A 1 374 ? 0.409 -1.024 18.245 1.00 94.94 374 PHE A CA 1
ATOM 3069 C C . PHE A 1 374 ? 0.623 -0.093 19.444 1.00 94.94 374 PHE A C 1
ATOM 3071 O O . PHE A 1 374 ? 0.480 -0.526 20.580 1.00 94.94 374 PHE A O 1
ATOM 3078 N N . TYR A 1 375 ? 0.842 1.203 19.204 1.00 93.50 375 TYR A N 1
ATOM 3079 C CA . TYR A 1 375 ? 0.932 2.202 20.271 1.00 93.50 375 TYR A CA 1
ATOM 3080 C C . TYR A 1 375 ? -0.385 2.341 21.061 1.00 93.50 375 TYR A C 1
ATOM 3082 O O . TYR A 1 375 ? -0.387 2.399 22.290 1.00 93.50 375 TYR A O 1
ATOM 3090 N N . GLU A 1 376 ? -1.531 2.330 20.376 1.00 95.12 376 GLU A N 1
ATOM 3091 C CA . GLU A 1 376 ? -2.847 2.274 21.028 1.00 95.12 376 GLU A CA 1
ATOM 3092 C C . GLU A 1 376 ? -3.019 0.987 21.848 1.00 95.12 376 GLU A C 1
ATOM 3094 O O . GLU A 1 376 ? -3.512 1.025 22.973 1.00 95.12 376 GLU A O 1
ATOM 3099 N N . PHE A 1 377 ? -2.568 -0.156 21.330 1.00 95.31 377 PHE A N 1
ATOM 3100 C CA . PHE A 1 377 ? -2.597 -1.414 22.071 1.00 95.31 377 PHE A CA 1
ATOM 3101 C C . PHE A 1 377 ? -1.715 -1.366 23.325 1.00 95.31 377 PHE A C 1
ATOM 3103 O O . PHE A 1 377 ? -2.168 -1.792 24.384 1.00 95.31 377 PHE A O 1
ATOM 3110 N N . ASP A 1 378 ? -0.508 -0.803 23.246 1.00 94.62 378 ASP A N 1
ATOM 3111 C CA . ASP A 1 378 ? 0.389 -0.647 24.397 1.00 94.62 378 ASP A CA 1
ATOM 3112 C C . ASP A 1 378 ? -0.204 0.281 25.464 1.00 94.62 378 ASP A C 1
ATOM 3114 O O . ASP A 1 378 ? -0.136 -0.016 26.656 1.00 94.62 378 ASP A O 1
ATOM 3118 N N . THR A 1 379 ? -0.855 1.376 25.063 1.00 94.62 379 THR A N 1
ATOM 3119 C CA . THR A 1 379 ? -1.533 2.269 26.021 1.00 94.62 379 THR A CA 1
ATOM 3120 C C . THR A 1 379 ? -2.737 1.597 26.684 1.00 94.62 379 THR A C 1
ATOM 3122 O O . THR A 1 379 ? -2.903 1.707 27.899 1.00 94.62 379 THR A O 1
ATOM 3125 N N . LEU A 1 380 ? -3.546 0.847 25.928 1.00 96.25 380 LEU A N 1
ATOM 3126 C CA . LEU A 1 380 ? -4.646 0.055 26.486 1.00 96.25 380 LEU A CA 1
ATOM 3127 C C . LEU A 1 380 ? -4.140 -1.054 27.408 1.00 96.25 380 LEU A C 1
ATOM 3129 O O . LEU A 1 380 ? -4.722 -1.270 28.467 1.00 96.25 380 LEU A O 1
ATOM 3133 N N . LYS A 1 381 ? -3.048 -1.727 27.042 1.00 97.56 381 LYS A N 1
ATOM 3134 C CA . LYS A 1 381 ? -2.402 -2.737 27.877 1.00 97.56 381 LYS A CA 1
ATOM 3135 C C . LYS A 1 381 ? -1.936 -2.133 29.200 1.00 97.56 381 LYS A C 1
ATOM 3137 O O . LYS A 1 381 ? -2.295 -2.666 30.243 1.00 97.56 381 LYS A O 1
ATOM 3142 N N . ASN A 1 382 ? -1.239 -0.996 29.170 1.00 95.88 382 ASN A N 1
ATOM 3143 C CA . ASN A 1 382 ? -0.830 -0.292 30.388 1.00 95.88 382 ASN A CA 1
ATOM 3144 C C . ASN A 1 382 ? -2.046 0.084 31.250 1.00 95.88 382 ASN A C 1
ATOM 3146 O O . ASN A 1 382 ? -2.016 -0.094 32.462 1.00 95.88 382 ASN A O 1
ATOM 3150 N N . ARG A 1 383 ? -3.152 0.530 30.636 1.00 97.25 383 ARG A N 1
ATOM 3151 C CA . ARG A 1 383 ? -4.383 0.846 31.376 1.00 97.25 383 ARG A CA 1
ATOM 3152 C C . ARG A 1 383 ? -5.030 -0.387 32.010 1.00 97.25 383 ARG A C 1
ATOM 3154 O O . ARG A 1 383 ? -5.588 -0.287 33.100 1.00 97.25 383 ARG A O 1
ATOM 3161 N N . VAL A 1 384 ? -4.991 -1.534 31.334 1.00 95.69 384 VAL A N 1
ATOM 3162 C CA . VAL A 1 384 ? -5.461 -2.807 31.898 1.00 95.69 384 VAL A CA 1
ATOM 3163 C C . VAL A 1 384 ? -4.578 -3.221 33.071 1.00 95.69 384 VAL A C 1
ATOM 3165 O O . VAL A 1 384 ? -5.118 -3.527 34.126 1.00 95.69 384 VAL A O 1
ATOM 3168 N N . GLU A 1 385 ? -3.253 -3.154 32.930 1.00 95.56 385 GLU A N 1
ATOM 3169 C CA . GLU A 1 385 ? -2.311 -3.459 34.016 1.00 95.56 385 GLU A CA 1
ATOM 3170 C C . GLU A 1 385 ? -2.530 -2.533 35.230 1.00 95.56 385 GLU A C 1
ATOM 3172 O O . GLU A 1 385 ? -2.604 -3.007 36.362 1.00 95.56 385 GLU A O 1
ATOM 3177 N N . GLU A 1 386 ? -2.742 -1.229 35.019 1.00 95.38 386 GLU A N 1
ATOM 3178 C CA . GLU A 1 386 ? -3.132 -0.293 36.084 1.00 95.38 386 GLU A CA 1
ATOM 3179 C C . GLU A 1 386 ? -4.429 -0.729 36.782 1.00 95.38 386 GLU A C 1
ATOM 3181 O O . GLU A 1 386 ? -4.458 -0.857 38.006 1.00 95.38 386 GLU A O 1
ATOM 3186 N N . LEU A 1 387 ? -5.492 -1.017 36.024 1.00 95.44 387 LEU A N 1
ATOM 3187 C CA . LEU A 1 387 ? -6.775 -1.466 36.577 1.00 95.44 387 LEU A CA 1
ATOM 3188 C C . LEU A 1 387 ? -6.668 -2.811 37.309 1.00 95.44 387 LEU A C 1
ATOM 3190 O O . LEU A 1 387 ? -7.395 -3.043 38.277 1.00 95.44 387 LEU A O 1
ATOM 3194 N N . GLU A 1 388 ? -5.788 -3.708 36.870 1.00 96.44 388 GLU A N 1
ATOM 3195 C CA . GLU A 1 388 ? -5.491 -4.958 37.570 1.00 96.44 388 GLU A CA 1
ATOM 3196 C C . GLU A 1 388 ? -4.807 -4.681 38.912 1.00 96.44 388 GLU A C 1
ATOM 3198 O O . GLU A 1 388 ? -5.214 -5.252 39.927 1.00 96.44 388 GLU A O 1
ATOM 3203 N N . THR A 1 389 ? -3.841 -3.755 38.959 1.00 95.62 389 THR A N 1
ATOM 3204 C CA . THR A 1 389 ? -3.210 -3.347 40.226 1.00 95.62 389 THR A CA 1
ATOM 3205 C C . THR A 1 389 ? -4.193 -2.647 41.168 1.00 95.62 389 THR A C 1
ATOM 3207 O O . THR A 1 389 ? -4.228 -2.971 42.356 1.00 95.62 389 THR A O 1
ATOM 3210 N N . GLU A 1 390 ? -5.055 -1.760 40.658 1.00 96.12 390 GLU A N 1
ATOM 3211 C CA . GLU A 1 390 ? -6.117 -1.111 41.437 1.00 96.12 390 GLU A CA 1
ATOM 3212 C C . GLU A 1 390 ? -7.100 -2.149 42.005 1.00 96.12 390 GLU A C 1
ATOM 3214 O O . GLU A 1 390 ? -7.390 -2.140 43.203 1.00 96.12 390 GLU A O 1
ATOM 3219 N N . ASN A 1 391 ? -7.563 -3.104 41.187 1.00 94.62 391 ASN A N 1
ATOM 3220 C CA . ASN A 1 391 ? -8.425 -4.198 41.648 1.00 94.62 391 ASN A CA 1
ATOM 3221 C C . ASN A 1 391 ? -7.731 -5.093 42.677 1.00 94.62 391 ASN A C 1
ATOM 3223 O O . ASN A 1 391 ? -8.370 -5.547 43.630 1.00 94.62 391 ASN A O 1
ATOM 3227 N N . GLN A 1 392 ? -6.431 -5.345 42.524 1.00 97.00 392 GLN A N 1
ATOM 3228 C CA . GLN A 1 392 ? -5.663 -6.113 43.496 1.00 97.00 392 GLN A CA 1
ATOM 3229 C C . GLN A 1 392 ? -5.596 -5.387 44.845 1.00 97.00 392 GLN A C 1
ATOM 3231 O O . GLN A 1 392 ? -5.835 -6.014 45.878 1.00 97.00 392 GLN A O 1
ATOM 3236 N N . ILE A 1 393 ? -5.345 -4.075 44.850 1.00 96.06 393 ILE A N 1
ATOM 3237 C CA . ILE A 1 393 ? -5.341 -3.248 46.067 1.00 96.06 393 ILE A CA 1
ATOM 3238 C C . ILE A 1 393 ? -6.737 -3.213 46.706 1.00 96.06 393 ILE A C 1
ATOM 3240 O O . ILE A 1 393 ? -6.861 -3.356 47.925 1.00 96.06 393 ILE A O 1
ATOM 3244 N N . LEU A 1 394 ? -7.800 -3.079 45.909 1.00 96.44 394 LEU A N 1
ATOM 3245 C CA . LEU A 1 394 ? -9.181 -3.129 46.400 1.00 96.44 394 LEU A CA 1
ATOM 3246 C C . LEU A 1 394 ? -9.509 -4.485 47.026 1.00 96.44 394 LEU A C 1
ATOM 3248 O O . LEU A 1 394 ? -10.080 -4.535 48.112 1.00 96.44 394 LEU A O 1
ATOM 3252 N N . THR A 1 395 ? -9.089 -5.577 46.388 1.00 96.06 395 THR A N 1
ATOM 3253 C CA . THR A 1 395 ? -9.262 -6.933 46.922 1.00 96.06 395 THR A CA 1
ATOM 3254 C C . THR A 1 395 ? -8.496 -7.095 48.234 1.00 96.06 395 THR A C 1
ATOM 3256 O O . THR A 1 395 ? -9.056 -7.595 49.203 1.00 96.06 395 THR A O 1
ATOM 3259 N N . GLN A 1 396 ? -7.252 -6.612 48.315 1.00 96.19 396 GLN A N 1
ATOM 3260 C CA . GLN A 1 396 ? -6.472 -6.611 49.559 1.00 96.19 396 GLN A CA 1
ATOM 3261 C C . GLN A 1 396 ? -7.169 -5.804 50.666 1.00 96.19 396 GLN A C 1
ATOM 3263 O O . GLN A 1 396 ? -7.292 -6.271 51.799 1.00 96.19 396 GLN A O 1
ATOM 3268 N N . THR A 1 397 ? -7.700 -4.628 50.332 1.00 95.69 397 THR A N 1
ATOM 3269 C CA . THR A 1 397 ? -8.447 -3.770 51.264 1.00 95.69 397 THR A CA 1
ATOM 3270 C C . THR A 1 397 ? -9.732 -4.450 51.744 1.00 95.69 397 THR A C 1
ATOM 3272 O O . THR A 1 397 ? -10.028 -4.448 52.938 1.00 95.69 397 THR A O 1
ATOM 3275 N N . GLN A 1 398 ? -10.467 -5.106 50.843 1.00 96.69 398 GLN A N 1
ATOM 3276 C CA . GLN A 1 398 ? -11.635 -5.910 51.192 1.00 96.69 398 GLN A CA 1
ATOM 3277 C C . GLN A 1 398 ? -11.253 -7.062 52.127 1.00 96.69 398 GLN A C 1
ATOM 3279 O O . GLN A 1 398 ? -11.886 -7.228 53.168 1.00 96.69 398 GLN A O 1
ATOM 3284 N N . THR A 1 399 ? -10.198 -7.823 51.808 1.00 95.38 399 THR A N 1
ATOM 3285 C CA . THR A 1 399 ? -9.742 -8.925 52.669 1.00 95.38 399 THR A CA 1
ATOM 3286 C C . THR A 1 399 ? -9.334 -8.436 54.054 1.00 95.38 399 THR A C 1
ATOM 3288 O O . THR A 1 399 ? -9.645 -9.094 55.042 1.00 95.38 399 THR A O 1
ATOM 3291 N N . HIS A 1 400 ? -8.727 -7.250 54.147 1.00 96.25 400 HIS A N 1
ATOM 3292 C CA . HIS A 1 400 ? -8.383 -6.635 55.423 1.00 96.25 400 HIS A CA 1
ATOM 3293 C C . HIS A 1 400 ? -9.630 -6.299 56.256 1.00 96.25 400 HIS A C 1
ATOM 3295 O O . HIS A 1 400 ? -9.677 -6.597 57.450 1.00 96.25 400 HIS A O 1
ATOM 3301 N N . PHE A 1 401 ? -10.676 -5.734 55.642 1.00 96.94 401 PHE A N 1
ATOM 3302 C CA . PHE A 1 401 ? -11.941 -5.494 56.342 1.00 96.94 401 PHE A CA 1
ATOM 3303 C C . PHE A 1 401 ? -12.649 -6.793 56.741 1.00 96.94 401 PHE A C 1
ATOM 3305 O O . PHE A 1 401 ? -13.189 -6.878 57.844 1.00 96.94 401 PHE A O 1
ATOM 3312 N N . ASP A 1 402 ? -12.607 -7.828 55.902 1.00 95.75 402 ASP A N 1
ATOM 3313 C CA . ASP A 1 402 ? -13.148 -9.145 56.246 1.00 95.75 402 ASP A CA 1
ATOM 3314 C C . ASP A 1 402 ? -12.409 -9.774 57.438 1.00 95.75 402 ASP A C 1
ATOM 3316 O O . ASP A 1 402 ? -13.036 -10.402 58.296 1.00 95.75 402 ASP A O 1
ATOM 3320 N N . GLU A 1 403 ? -11.089 -9.599 57.527 1.00 96.50 403 GLU A N 1
ATOM 3321 C CA . GLU A 1 403 ? -10.284 -10.011 58.681 1.00 96.50 403 GLU A CA 1
ATOM 3322 C C . GLU A 1 403 ? -10.666 -9.242 59.948 1.00 96.50 403 GLU A C 1
ATOM 3324 O O . GLU A 1 403 ? -10.926 -9.876 60.971 1.00 96.50 403 GLU A O 1
ATOM 3329 N N . GLN A 1 404 ? -10.817 -7.915 59.877 1.00 97.12 404 GLN A N 1
ATOM 3330 C CA . GLN A 1 404 ? -11.295 -7.117 61.014 1.00 97.12 404 GLN A CA 1
ATOM 3331 C C . GLN A 1 404 ? -12.696 -7.554 61.468 1.00 97.12 404 GLN A C 1
ATOM 3333 O O . GLN A 1 404 ? -12.952 -7.715 62.661 1.00 97.12 404 GLN A O 1
ATOM 3338 N N . ILE A 1 405 ? -13.618 -7.813 60.533 1.00 95.25 405 ILE A N 1
ATOM 3339 C CA . ILE A 1 405 ? -14.961 -8.316 60.856 1.00 95.25 405 ILE A CA 1
ATOM 3340 C C . ILE A 1 405 ? -14.877 -9.694 61.522 1.00 95.25 405 ILE A C 1
ATOM 3342 O O . ILE A 1 405 ? -15.604 -9.951 62.486 1.00 95.25 405 ILE A O 1
ATOM 3346 N N . LYS A 1 406 ? -14.008 -10.591 61.040 1.00 95.62 406 LYS A N 1
ATOM 3347 C CA . LYS A 1 406 ? -13.770 -11.894 61.681 1.00 95.62 406 LYS A CA 1
ATOM 3348 C C . LYS A 1 406 ? -13.217 -11.727 63.094 1.00 95.62 406 LYS A C 1
ATOM 3350 O O . LYS A 1 406 ? -13.694 -12.417 63.992 1.00 95.62 406 LYS A O 1
ATOM 3355 N N . GLU A 1 407 ? -12.282 -10.806 63.304 1.00 96.31 407 GLU A N 1
ATOM 3356 C CA . GLU A 1 407 ? -11.714 -10.507 64.619 1.00 96.31 407 GLU A CA 1
ATOM 3357 C C . GLU A 1 407 ? -12.787 -9.980 65.585 1.00 96.31 407 GLU A C 1
ATOM 3359 O O . GLU A 1 407 ? -12.949 -10.517 66.682 1.00 96.31 407 GLU A O 1
ATOM 3364 N N . TYR A 1 408 ? -13.613 -9.018 65.156 1.00 92.94 408 TYR A N 1
ATOM 3365 C CA . TYR A 1 408 ? -14.737 -8.531 65.961 1.00 92.94 408 TYR A CA 1
ATOM 3366 C C . TYR A 1 408 ? -15.756 -9.631 66.268 1.00 92.94 408 TYR A C 1
ATOM 3368 O O . TYR A 1 408 ? -16.221 -9.731 67.402 1.00 92.94 408 TYR A O 1
ATOM 3376 N N . ARG A 1 409 ? -16.082 -10.497 65.299 1.00 95.94 409 ARG A N 1
ATOM 3377 C CA . ARG A 1 409 ? -16.960 -11.657 65.532 1.00 95.94 409 ARG A CA 1
ATOM 3378 C C . ARG A 1 409 ? -16.353 -12.641 66.534 1.00 95.94 409 ARG A C 1
ATOM 3380 O O . ARG A 1 409 ? -17.082 -13.136 67.388 1.00 95.94 409 ARG A O 1
ATOM 3387 N N . CYS A 1 410 ? -15.047 -12.908 66.462 1.00 95.62 410 CYS A N 1
ATOM 3388 C CA . CYS A 1 410 ? -14.345 -13.754 67.431 1.00 95.62 410 CYS A CA 1
ATOM 3389 C C . CYS A 1 410 ? -14.429 -13.154 68.839 1.00 95.62 410 CYS A C 1
ATOM 3391 O O . CYS A 1 410 ? -14.858 -13.831 69.769 1.00 95.62 410 CYS A O 1
ATOM 3393 N N . ARG A 1 411 ? -14.155 -11.853 68.973 1.00 95.69 411 ARG A N 1
ATOM 3394 C CA . ARG A 1 411 ? -14.245 -11.127 70.245 1.00 95.69 411 ARG A CA 1
ATOM 3395 C C . ARG A 1 411 ? -15.664 -11.093 70.818 1.00 95.69 411 ARG A C 1
ATOM 3397 O O . ARG A 1 411 ? -15.846 -11.217 72.026 1.00 95.69 411 ARG A O 1
ATOM 3404 N N . ILE A 1 412 ? -16.683 -10.960 69.965 1.00 94.38 412 ILE A N 1
ATOM 3405 C CA . ILE A 1 412 ? -18.090 -11.075 70.377 1.00 94.38 412 ILE A CA 1
ATOM 3406 C C . ILE A 1 412 ? -18.395 -12.493 70.869 1.00 94.38 412 ILE A C 1
ATOM 3408 O O . ILE A 1 412 ? -19.056 -12.643 71.891 1.00 94.38 412 ILE A O 1
ATOM 3412 N N . ASN A 1 413 ? -17.898 -13.532 70.195 1.00 94.62 413 ASN A N 1
ATOM 3413 C CA . ASN A 1 413 ? -18.084 -14.913 70.642 1.00 94.62 413 ASN A CA 1
ATOM 3414 C C . ASN A 1 413 ? -17.391 -15.193 71.983 1.00 94.62 413 ASN A C 1
ATOM 3416 O O . ASN A 1 413 ? -17.981 -15.858 72.828 1.00 94.62 413 ASN A O 1
ATOM 3420 N N . GLU A 1 414 ? -16.185 -14.670 72.210 1.00 95.56 414 GLU A N 1
ATOM 3421 C CA . GLU A 1 414 ? -15.487 -14.762 73.504 1.00 95.56 414 GLU A CA 1
ATOM 3422 C C . GLU A 1 414 ? -16.265 -14.055 74.622 1.00 95.56 414 GLU A C 1
ATOM 3424 O O . GLU A 1 414 ? -16.412 -14.581 75.728 1.00 95.56 414 GLU A O 1
ATOM 3429 N N . MET A 1 415 ? -16.822 -12.879 74.325 1.00 94.56 415 MET A N 1
ATOM 3430 C CA . MET A 1 415 ? -17.695 -12.153 75.246 1.00 94.56 415 MET A CA 1
ATOM 3431 C C . MET A 1 415 ? -18.974 -12.946 75.546 1.00 94.56 415 MET A C 1
ATOM 3433 O O . MET A 1 415 ? -19.318 -13.100 76.713 1.00 94.56 415 MET A O 1
ATOM 3437 N N . LEU A 1 416 ? -19.634 -13.515 74.531 1.00 94.31 416 LEU A N 1
ATOM 3438 C CA . LEU A 1 416 ? -20.808 -14.377 74.708 1.00 94.31 416 LEU A CA 1
ATOM 3439 C C . LEU A 1 416 ? -20.475 -15.628 75.531 1.00 94.31 416 LEU A C 1
ATOM 3441 O O . LEU A 1 416 ? -21.243 -16.001 76.413 1.00 94.31 416 LEU A O 1
ATOM 3445 N N . GLN A 1 417 ? -19.328 -16.271 75.294 1.00 94.44 417 GLN A N 1
ATOM 3446 C CA . GLN A 1 417 ? -18.864 -17.388 76.122 1.00 94.44 417 GLN A CA 1
ATOM 3447 C C . GLN A 1 417 ? -18.697 -16.953 77.581 1.00 94.44 417 GLN A C 1
ATOM 3449 O O . GLN A 1 417 ? -19.253 -17.593 78.473 1.00 94.44 417 GLN A O 1
ATOM 3454 N N . SER A 1 418 ? -18.040 -15.818 77.817 1.00 92.31 418 SER A N 1
ATOM 3455 C CA . SER A 1 418 ? -17.885 -15.243 79.158 1.00 92.31 418 SER A CA 1
ATOM 3456 C C . SER A 1 418 ? -19.241 -14.931 79.810 1.00 92.31 418 SER A C 1
ATOM 3458 O O . SER A 1 418 ? -19.447 -15.230 80.984 1.00 92.31 418 SER A O 1
ATOM 3460 N N . GLU A 1 419 ? -20.214 -14.400 79.062 1.00 93.50 419 GLU A N 1
ATOM 3461 C CA . GLU A 1 419 ? -21.584 -14.191 79.549 1.00 93.50 419 GLU A CA 1
ATOM 3462 C C . GLU A 1 419 ? -22.273 -15.510 79.918 1.00 93.50 419 GLU A C 1
ATOM 3464 O O . GLU A 1 419 ? -22.920 -15.591 80.964 1.00 93.50 419 GLU A O 1
ATOM 3469 N N . THR A 1 420 ? -22.110 -16.569 79.118 1.00 95.00 420 THR A N 1
ATOM 3470 C CA . THR A 1 420 ? -22.670 -17.885 79.461 1.00 95.00 420 THR A CA 1
ATOM 3471 C C . THR A 1 420 ? -22.039 -18.468 80.723 1.00 95.00 420 THR A C 1
ATOM 3473 O O . THR A 1 420 ? -22.748 -19.071 81.528 1.00 95.00 420 THR A O 1
ATOM 3476 N N . GLU A 1 421 ? -20.739 -18.266 80.943 1.00 95.00 421 GLU A N 1
ATOM 3477 C CA . GLU A 1 421 ? -20.060 -18.662 82.181 1.00 95.00 421 GLU A CA 1
ATOM 3478 C C . GLU A 1 421 ? -20.563 -17.859 83.381 1.00 95.00 421 GLU A C 1
ATOM 3480 O O . GLU A 1 421 ? -20.881 -18.443 84.415 1.00 95.00 421 GLU A O 1
ATOM 3485 N N . ILE A 1 422 ? -20.749 -16.544 83.231 1.00 93.75 422 ILE A N 1
ATOM 3486 C CA . ILE A 1 422 ? -21.366 -15.700 84.264 1.00 93.75 422 ILE A CA 1
ATOM 3487 C C . ILE A 1 422 ? -22.770 -16.208 84.611 1.00 93.75 422 ILE A C 1
ATOM 3489 O O . ILE A 1 422 ? -23.125 -16.268 85.788 1.00 93.75 422 ILE A O 1
ATOM 3493 N N . MET A 1 423 ? -23.575 -16.591 83.617 1.00 95.00 423 MET A N 1
ATOM 3494 C CA . MET A 1 423 ? -24.914 -17.136 83.858 1.00 95.00 423 MET A CA 1
ATOM 3495 C C . MET A 1 423 ? -24.870 -18.491 84.575 1.00 95.00 423 MET A C 1
ATOM 3497 O O . MET A 1 423 ? -25.685 -18.714 85.469 1.00 95.00 423 MET A O 1
ATOM 3501 N N . LYS A 1 424 ? -23.899 -19.360 84.258 1.00 95.88 424 LYS A N 1
ATOM 3502 C CA . LYS A 1 424 ? -23.669 -20.611 85.004 1.00 95.88 424 LYS A CA 1
ATOM 3503 C C . LYS A 1 424 ? -23.314 -20.330 86.460 1.00 95.88 424 LYS A C 1
ATOM 3505 O O . LYS A 1 424 ? -23.985 -20.839 87.347 1.00 95.88 424 LYS A O 1
ATOM 3510 N N . PHE A 1 425 ? -22.349 -19.445 86.716 1.00 94.94 425 PHE A N 1
ATOM 3511 C CA . PHE A 1 425 ? -21.975 -19.090 88.086 1.00 94.94 425 PHE A CA 1
ATOM 3512 C C . PHE A 1 425 ? -23.128 -18.449 88.861 1.00 94.94 425 PHE A C 1
ATOM 3514 O O . PHE A 1 425 ? -23.288 -18.725 90.046 1.00 94.94 425 PHE A O 1
ATOM 3521 N N . LYS A 1 426 ? -23.966 -17.629 88.215 1.00 96.12 426 LYS A N 1
ATOM 3522 C CA . LYS A 1 426 ? -25.187 -17.103 88.844 1.00 96.12 426 LYS A CA 1
ATOM 3523 C C . LYS A 1 426 ? -26.151 -18.219 89.242 1.00 96.12 426 LYS A C 1
ATOM 3525 O O . LYS A 1 426 ? -26.657 -18.185 90.357 1.00 96.12 426 LYS A O 1
ATOM 3530 N N . HIS A 1 427 ? -26.377 -19.195 88.365 1.00 95.00 427 HIS A N 1
ATOM 3531 C CA . HIS A 1 427 ? -27.233 -20.343 88.663 1.00 95.00 427 HIS A CA 1
ATOM 3532 C C . HIS A 1 427 ? -26.669 -21.218 89.793 1.00 95.00 427 HIS A C 1
ATOM 3534 O O . HIS A 1 427 ? -27.414 -21.639 90.678 1.00 95.00 427 HIS A O 1
ATOM 3540 N N . ASP A 1 428 ? -25.356 -21.446 89.810 1.00 95.62 428 ASP A N 1
ATOM 3541 C CA . ASP A 1 428 ? -24.687 -22.194 90.878 1.00 95.62 428 ASP A CA 1
ATOM 3542 C C . ASP A 1 428 ? -24.805 -21.461 92.220 1.00 95.62 428 ASP A C 1
ATOM 3544 O O . ASP A 1 428 ? -25.138 -22.072 93.235 1.00 95.62 428 ASP A O 1
ATOM 3548 N N . ILE A 1 429 ? -24.604 -20.137 92.228 1.00 94.19 429 ILE A N 1
ATOM 3549 C CA . ILE A 1 429 ? -24.829 -19.299 93.413 1.00 94.19 429 ILE A CA 1
ATOM 3550 C C . ILE A 1 429 ? -26.280 -19.425 93.877 1.00 94.19 429 ILE A C 1
ATOM 3552 O O . ILE A 1 429 ? -26.500 -19.640 95.063 1.00 94.19 429 ILE A O 1
ATOM 3556 N N . GLU A 1 430 ? -27.252 -19.325 92.967 1.00 96.12 430 GLU A N 1
ATOM 3557 C CA . GLU A 1 430 ? -28.677 -19.434 93.293 1.00 96.12 430 GLU A CA 1
ATOM 3558 C C . GLU A 1 430 ? -29.019 -20.807 93.898 1.00 96.12 430 GLU A C 1
ATOM 3560 O O . GLU A 1 430 ? -29.711 -20.899 94.914 1.00 96.12 430 GLU A O 1
ATOM 3565 N N . THR A 1 431 ? -28.456 -21.880 93.342 1.00 96.38 431 THR A N 1
ATOM 3566 C CA . THR A 1 431 ? -28.611 -23.248 93.856 1.00 96.38 431 THR A CA 1
ATOM 3567 C C . THR A 1 431 ? -28.018 -23.384 95.257 1.00 96.38 431 THR A C 1
ATOM 3569 O O . THR A 1 431 ? -28.702 -23.853 96.165 1.00 96.38 431 THR A O 1
ATOM 3572 N N . ILE A 1 432 ? -26.793 -22.896 95.474 1.00 94.00 432 ILE A N 1
ATOM 3573 C CA . ILE A 1 432 ? -26.143 -22.904 96.792 1.00 94.00 432 ILE A CA 1
ATOM 3574 C C . ILE A 1 432 ? -26.921 -22.042 97.794 1.00 94.00 432 ILE A C 1
ATOM 3576 O O . ILE A 1 432 ? -27.042 -22.419 98.959 1.00 94.00 432 ILE A O 1
ATOM 3580 N N . THR A 1 433 ? -27.473 -20.895 97.382 1.00 93.56 433 THR A N 1
ATOM 3581 C CA . THR A 1 433 ? -28.317 -20.081 98.268 1.00 93.56 433 THR A CA 1
ATOM 3582 C C . THR A 1 433 ? -29.603 -20.803 98.639 1.00 93.56 433 THR A C 1
ATOM 3584 O O . THR A 1 433 ? -29.957 -20.799 99.812 1.00 93.56 433 THR A O 1
ATOM 3587 N N . ASN A 1 434 ? -30.240 -21.507 97.701 1.00 94.31 434 ASN A N 1
ATOM 3588 C CA . ASN A 1 434 ? -31.425 -22.313 97.989 1.00 94.31 434 ASN A CA 1
ATOM 3589 C C . ASN A 1 434 ? -31.099 -23.482 98.932 1.00 94.31 434 ASN A C 1
ATOM 3591 O O . ASN A 1 434 ? -31.854 -23.753 99.863 1.00 94.31 434 ASN A O 1
ATOM 3595 N N . GLU A 1 435 ? -29.961 -24.158 98.743 1.00 93.25 435 GLU A N 1
ATOM 3596 C CA . GLU A 1 435 ? -29.487 -25.200 99.663 1.00 93.25 435 GLU A CA 1
ATOM 3597 C C . GLU A 1 435 ? -29.195 -24.637 101.056 1.00 93.25 435 GLU A C 1
ATOM 3599 O O . GLU A 1 435 ? -29.596 -25.230 102.060 1.00 93.25 435 GLU A O 1
ATOM 3604 N N . ARG A 1 436 ? -28.534 -23.476 101.133 1.00 94.81 436 ARG A N 1
ATOM 3605 C CA . ARG A 1 436 ? -28.288 -22.760 102.389 1.00 94.81 436 ARG A CA 1
ATOM 3606 C C . ARG A 1 436 ? -29.602 -22.425 103.086 1.00 94.81 436 ARG A C 1
ATOM 3608 O O . ARG A 1 436 ? -29.713 -22.667 104.285 1.00 94.81 436 ARG A O 1
ATOM 3615 N N . ASP A 1 437 ? -30.572 -21.889 102.358 1.00 93.81 437 ASP A N 1
ATOM 3616 C CA . ASP A 1 437 ? -31.864 -21.477 102.904 1.00 93.81 437 ASP A CA 1
ATOM 3617 C C . ASP A 1 437 ? -32.671 -22.702 103.370 1.00 93.81 437 ASP A C 1
ATOM 3619 O O . ASP A 1 437 ? -33.215 -22.691 104.472 1.00 93.81 437 ASP A O 1
ATOM 3623 N N . LEU A 1 438 ? -32.626 -23.820 102.635 1.00 94.69 438 LEU A N 1
ATOM 3624 C CA . LEU A 1 438 ? -33.207 -25.099 103.060 1.00 94.69 438 LEU A CA 1
ATOM 3625 C C . LEU A 1 438 ? -32.528 -25.660 104.322 1.00 94.69 438 LEU A C 1
ATOM 3627 O O . LEU A 1 438 ? -33.189 -26.227 105.193 1.00 94.69 438 LEU A O 1
ATOM 3631 N N . ILE A 1 439 ? -31.201 -25.543 104.434 1.00 92.69 439 ILE A N 1
ATOM 3632 C CA . ILE A 1 439 ? -30.465 -25.938 105.645 1.00 92.69 439 ILE A CA 1
ATOM 3633 C C . ILE A 1 439 ? -30.852 -25.033 106.818 1.00 92.69 439 ILE A C 1
ATOM 3635 O O . ILE A 1 439 ? -31.041 -25.540 107.922 1.00 92.69 439 ILE A O 1
ATOM 3639 N N . GLN A 1 440 ? -30.996 -23.724 106.598 1.00 94.19 440 GLN A N 1
ATOM 3640 C CA . GLN A 1 440 ? -31.459 -22.786 107.622 1.00 94.19 440 GLN A CA 1
ATOM 3641 C C . GLN A 1 440 ? -32.885 -23.101 108.076 1.00 94.19 440 GLN A C 1
ATOM 3643 O O . GLN A 1 440 ? -33.136 -23.113 109.278 1.00 94.19 440 GLN A O 1
ATOM 3648 N N . GLU A 1 441 ? -33.791 -23.429 107.155 1.00 93.88 441 GLU A N 1
ATOM 3649 C CA . GLU A 1 441 ? -35.155 -23.855 107.476 1.00 93.88 441 GLU A CA 1
ATOM 3650 C C . GLU A 1 441 ? -35.151 -25.155 108.292 1.00 93.88 441 GLU A C 1
ATOM 3652 O O . GLU A 1 441 ? -35.766 -25.227 109.353 1.00 93.88 441 GLU A O 1
ATOM 3657 N N . LYS A 1 442 ? -34.377 -26.167 107.874 1.00 94.50 442 LYS A N 1
ATOM 3658 C CA . LYS A 1 442 ? -34.201 -27.410 108.646 1.00 94.50 442 LYS A CA 1
ATOM 3659 C C . LYS A 1 442 ? -33.618 -27.152 110.033 1.00 94.50 442 LYS A C 1
ATOM 3661 O O . LYS A 1 442 ? -34.049 -27.783 110.993 1.00 94.50 442 LYS A O 1
ATOM 3666 N N . LEU A 1 443 ? -32.645 -26.249 110.150 1.00 91.19 443 LEU A N 1
ATOM 3667 C CA . LEU A 1 443 ? -32.070 -25.856 111.433 1.00 91.19 443 LEU A CA 1
ATOM 3668 C C . LEU A 1 443 ? -33.114 -25.154 112.309 1.00 91.19 443 LEU A C 1
ATOM 3670 O O . LEU A 1 443 ? -33.190 -25.465 113.493 1.00 91.19 443 LEU A O 1
ATOM 3674 N N . SER A 1 444 ? -33.928 -24.261 111.738 1.00 91.44 444 SER A N 1
ATOM 3675 C CA . SER A 1 444 ? -35.041 -23.606 112.436 1.00 91.44 444 SER A CA 1
ATOM 3676 C C . SER A 1 444 ? -36.047 -24.633 112.944 1.00 91.44 444 SER A C 1
ATOM 3678 O O . SER A 1 444 ? -36.345 -24.639 114.130 1.00 91.44 444 SER A O 1
ATOM 3680 N N . ASN A 1 445 ? -36.476 -25.570 112.095 1.00 92.44 445 ASN A N 1
ATOM 3681 C CA . ASN A 1 445 ? -37.398 -26.643 112.475 1.00 92.44 445 ASN A CA 1
ATOM 3682 C C . ASN A 1 445 ? -36.814 -27.531 113.584 1.00 92.44 445 ASN A C 1
ATOM 3684 O O . ASN A 1 445 ? -37.502 -27.841 114.547 1.00 92.44 445 ASN A O 1
ATOM 3688 N N . LEU A 1 446 ? -35.528 -27.894 113.510 1.00 91.38 446 LEU A N 1
ATOM 3689 C CA . LEU A 1 446 ? -34.858 -28.653 114.574 1.00 91.38 446 LEU A CA 1
ATOM 3690 C C . LEU A 1 446 ? -34.718 -27.853 115.874 1.00 91.38 446 LEU A C 1
ATOM 3692 O O . LEU A 1 446 ? -34.754 -28.438 116.955 1.00 91.38 446 LEU A O 1
ATOM 3696 N N . LEU A 1 447 ? -34.531 -26.533 115.794 1.00 90.38 447 LEU A N 1
ATOM 3697 C CA . LEU A 1 447 ? -34.533 -25.656 116.964 1.00 90.38 447 LEU A CA 1
ATOM 3698 C C . LEU A 1 447 ? -35.937 -25.542 117.565 1.00 90.38 447 LEU A C 1
ATOM 3700 O O . LEU A 1 447 ? -36.062 -25.621 118.783 1.00 90.38 447 LEU A O 1
ATOM 3704 N N . GLU A 1 448 ? -36.977 -25.414 116.742 1.00 91.75 448 GLU A N 1
ATOM 3705 C CA . GLU A 1 448 ? -38.377 -25.442 117.174 1.00 91.75 448 GLU A CA 1
ATOM 3706 C C . GLU A 1 448 ? -38.732 -26.781 117.826 1.00 91.75 448 GLU A C 1
ATOM 3708 O O . GLU A 1 448 ? -39.271 -26.792 118.931 1.00 91.75 448 GLU A O 1
ATOM 3713 N N . ASP A 1 449 ? -38.350 -27.905 117.216 1.00 90.31 449 ASP A N 1
ATOM 3714 C CA . ASP A 1 449 ? -38.521 -29.246 117.778 1.00 90.31 449 ASP A CA 1
ATOM 3715 C C . ASP A 1 449 ? -37.731 -29.413 119.078 1.00 90.31 449 ASP A C 1
ATOM 3717 O O . ASP A 1 449 ? -38.249 -29.969 120.043 1.00 90.31 449 ASP A O 1
ATOM 3721 N N . LYS A 1 450 ? -36.498 -28.895 119.154 1.00 88.88 450 LYS A N 1
ATOM 3722 C CA . LYS A 1 450 ? -35.709 -28.891 120.392 1.00 88.88 450 LYS A CA 1
ATOM 3723 C C . LYS A 1 450 ? -36.415 -28.097 121.492 1.00 88.88 450 LYS A C 1
ATOM 3725 O O . LYS A 1 450 ? -36.516 -28.597 122.606 1.00 88.88 450 LYS A O 1
ATOM 3730 N N . VAL A 1 451 ? -36.912 -26.895 121.196 1.00 90.94 451 VAL A N 1
ATOM 3731 C CA . VAL A 1 451 ? -37.664 -26.068 122.156 1.00 90.94 451 VAL A CA 1
ATOM 3732 C C . VAL A 1 451 ? -38.953 -26.771 122.575 1.00 90.94 451 VAL A C 1
ATOM 3734 O O . VAL A 1 451 ? -39.285 -26.796 123.757 1.00 90.94 451 VAL A O 1
ATOM 3737 N N . ARG A 1 452 ? -39.667 -27.391 121.633 1.00 91.06 452 ARG A N 1
ATOM 3738 C CA . ARG A 1 452 ? -40.877 -28.167 121.908 1.00 91.06 452 ARG A CA 1
ATOM 3739 C C . ARG A 1 452 ? -40.584 -29.370 122.799 1.00 91.06 452 ARG A C 1
ATOM 3741 O O . ARG A 1 452 ? -41.299 -29.577 123.769 1.00 91.06 452 ARG A O 1
ATOM 3748 N N . LEU A 1 453 ? -39.513 -30.111 122.528 1.00 87.19 453 LEU A N 1
ATOM 3749 C CA . LEU A 1 453 ? -39.061 -31.220 123.367 1.00 87.19 453 LEU A CA 1
ATOM 3750 C C . LEU A 1 453 ? -38.575 -30.747 124.742 1.00 87.19 453 LEU A C 1
ATOM 3752 O O . LEU A 1 453 ? -38.802 -31.446 125.720 1.00 87.19 453 LEU A O 1
ATOM 3756 N N . GLU A 1 454 ? -37.941 -29.577 124.854 1.00 84.00 454 GLU A N 1
ATOM 3757 C CA . GLU A 1 454 ? -37.594 -28.964 126.146 1.00 84.00 454 GLU A CA 1
ATOM 3758 C C . GLU A 1 454 ? -38.850 -28.559 126.936 1.00 84.00 454 GLU A C 1
ATOM 3760 O O . GLU A 1 454 ? -38.895 -28.749 128.153 1.00 84.00 454 GLU A O 1
ATOM 3765 N N . LEU A 1 455 ? -39.889 -28.049 126.265 1.00 86.00 455 LEU A N 1
ATOM 3766 C CA . LEU A 1 455 ? -41.193 -27.767 126.872 1.00 86.00 455 LEU A CA 1
ATOM 3767 C C . LEU A 1 455 ? -41.908 -29.050 127.303 1.00 86.00 455 LEU A C 1
ATOM 3769 O O . LEU A 1 455 ? -42.396 -29.111 128.430 1.00 86.00 455 LEU A O 1
ATOM 3773 N N . ASP A 1 456 ? -41.932 -30.077 126.454 1.00 85.38 456 ASP A N 1
ATOM 3774 C CA . ASP A 1 456 ? -42.505 -31.383 126.777 1.00 85.38 456 ASP A CA 1
ATOM 3775 C C . ASP A 1 456 ? -41.734 -32.023 127.936 1.00 85.38 456 ASP A C 1
ATOM 3777 O O . ASP A 1 456 ? -42.357 -32.463 128.900 1.00 85.38 456 ASP A O 1
ATOM 3781 N N . LEU A 1 457 ? -40.395 -31.980 127.927 1.00 82.31 457 LEU A N 1
ATOM 3782 C CA . LEU A 1 457 ? -39.558 -32.420 129.041 1.00 82.31 457 LEU A CA 1
ATOM 3783 C C . LEU A 1 457 ? -39.935 -31.662 130.314 1.00 82.31 457 LEU A C 1
ATOM 3785 O O . LEU A 1 457 ? -40.305 -32.317 131.276 1.00 82.31 457 LEU A O 1
ATOM 3789 N N . ASN A 1 458 ? -39.957 -30.325 130.308 1.00 79.94 458 ASN A N 1
ATOM 3790 C CA . ASN A 1 458 ? -40.365 -29.509 131.459 1.00 79.94 458 ASN A CA 1
ATOM 3791 C C . ASN A 1 458 ? -41.790 -29.812 131.939 1.00 79.94 458 ASN A C 1
ATOM 3793 O O . ASN A 1 458 ? -42.036 -29.842 133.144 1.00 79.94 458 ASN A O 1
ATOM 3797 N N . SER A 1 459 ? -42.727 -30.069 131.024 1.00 78.06 459 SER A N 1
ATOM 3798 C CA . SER A 1 459 ? -44.084 -30.490 131.370 1.00 78.06 459 SER A CA 1
ATOM 3799 C C . SER A 1 459 ? -44.075 -31.865 132.037 1.00 78.06 459 SER A C 1
ATOM 3801 O O . SER A 1 459 ? -44.732 -32.042 133.059 1.00 78.06 459 SER A O 1
ATOM 3803 N N . THR A 1 460 ? -43.261 -32.810 131.550 1.00 74.50 460 THR A N 1
ATOM 3804 C CA . THR A 1 460 ? -43.105 -34.118 132.187 1.00 74.50 460 THR A CA 1
ATOM 3805 C C . THR A 1 460 ? -42.410 -34.005 133.539 1.00 74.50 460 THR A C 1
ATOM 3807 O O . THR A 1 460 ? -42.878 -34.632 134.484 1.00 74.50 460 THR A O 1
ATOM 3810 N N . THR A 1 461 ? -41.397 -33.148 133.706 1.00 73.06 461 THR A N 1
ATOM 3811 C CA . THR A 1 461 ? -40.805 -32.837 135.015 1.00 73.06 461 THR A CA 1
ATOM 3812 C C . THR A 1 461 ? -41.847 -32.234 135.948 1.00 73.06 461 THR A C 1
ATOM 3814 O O . THR A 1 461 ? -41.942 -32.672 137.083 1.00 73.06 461 THR A O 1
ATOM 3817 N N . HIS A 1 462 ? -42.713 -31.334 135.472 1.00 73.38 462 HIS A N 1
ATOM 3818 C CA . HIS A 1 462 ? -43.834 -30.810 136.254 1.00 73.38 462 HIS A CA 1
ATOM 3819 C C . HIS A 1 462 ? -44.887 -31.873 136.592 1.00 73.38 462 HIS A C 1
ATOM 3821 O O . HIS A 1 462 ? -45.421 -31.854 137.701 1.00 73.38 462 HIS A O 1
ATOM 3827 N N . THR A 1 463 ? -45.176 -32.828 135.701 1.00 73.25 463 THR A N 1
ATOM 3828 C CA . THR A 1 463 ? -46.041 -33.979 136.022 1.00 73.25 463 THR A CA 1
ATOM 3829 C C . THR A 1 463 ? -45.379 -34.933 137.015 1.00 73.25 463 THR A C 1
ATOM 3831 O O . THR A 1 463 ? -46.039 -35.455 137.902 1.00 73.25 463 THR A O 1
ATOM 3834 N N . VAL A 1 464 ? -44.061 -35.119 136.935 1.00 68.00 464 VAL A N 1
ATOM 3835 C CA . VAL A 1 464 ? -43.274 -35.896 137.896 1.00 68.00 464 VAL A CA 1
ATOM 3836 C C . VAL A 1 464 ? -43.182 -35.159 139.231 1.00 68.00 464 VAL A C 1
ATOM 3838 O O . VAL A 1 464 ? -43.248 -35.806 140.264 1.00 68.00 464 VAL A O 1
ATOM 3841 N N . ASP A 1 465 ? -43.107 -33.830 139.250 1.00 62.84 465 ASP A N 1
ATOM 3842 C CA . ASP A 1 465 ? -43.107 -33.002 140.458 1.00 62.84 465 ASP A CA 1
ATOM 3843 C C . ASP A 1 465 ? -44.491 -32.934 141.110 1.00 62.84 465 ASP A C 1
ATOM 3845 O O . ASP A 1 465 ? -44.587 -32.991 142.334 1.00 62.84 465 ASP A O 1
ATOM 3849 N N . THR A 1 466 ? -45.571 -32.889 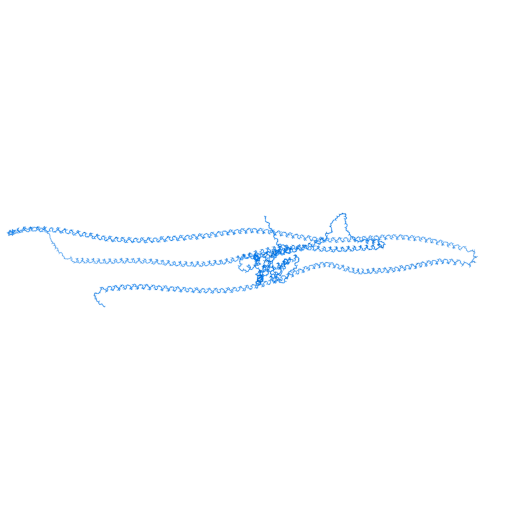140.324 1.00 66.38 466 THR A N 1
ATOM 3850 C CA . THR A 1 466 ? -46.951 -32.990 140.830 1.00 66.38 466 THR A CA 1
ATOM 3851 C C . THR A 1 466 ? -47.249 -34.397 141.331 1.00 66.38 466 THR A C 1
ATOM 3853 O O . THR A 1 466 ? -47.692 -34.523 142.469 1.00 66.38 466 THR A O 1
ATOM 3856 N N . LEU A 1 467 ? -46.868 -35.452 140.606 1.00 61.91 467 LEU A N 1
ATOM 3857 C CA . LEU A 1 467 ? -46.942 -36.833 141.097 1.00 61.91 467 LEU A CA 1
ATOM 3858 C C . LEU A 1 467 ? -46.025 -37.063 142.308 1.00 61.91 467 LEU A C 1
ATOM 3860 O O . LEU A 1 467 ? -46.420 -37.763 143.229 1.00 61.91 467 LEU A O 1
ATOM 3864 N N . ASN A 1 468 ? -44.847 -36.434 142.396 1.00 57.16 468 ASN A N 1
ATOM 3865 C CA . ASN A 1 468 ? -43.992 -36.450 143.592 1.00 57.16 468 ASN A CA 1
ATOM 3866 C C . ASN A 1 468 ? -44.579 -35.618 144.748 1.00 57.16 468 ASN A C 1
ATOM 3868 O O . ASN A 1 468 ? -44.298 -35.921 145.909 1.00 57.16 468 ASN A O 1
ATOM 3872 N N . SER A 1 469 ? -45.394 -34.594 144.468 1.00 58.59 469 SER A N 1
ATOM 3873 C CA . SER A 1 469 ? -46.153 -33.832 145.470 1.00 58.59 469 SER A CA 1
ATOM 3874 C C . SER A 1 469 ? -47.363 -34.621 145.991 1.00 58.59 469 SER A C 1
ATOM 3876 O O . SER A 1 469 ? -47.608 -34.636 147.197 1.00 58.59 469 SER A O 1
ATOM 3878 N N . GLU A 1 470 ? -48.025 -35.390 145.122 1.00 57.97 470 GLU A N 1
ATOM 3879 C CA . GLU A 1 470 ? -49.126 -36.304 145.449 1.00 57.97 470 GLU A CA 1
ATOM 3880 C C . GLU A 1 470 ? -48.612 -37.556 146.185 1.00 57.97 470 GLU A C 1
ATOM 3882 O O . GLU A 1 470 ? -49.177 -37.963 147.202 1.00 57.97 470 GLU A O 1
ATOM 3887 N N . LEU A 1 471 ? -47.447 -38.095 145.805 1.00 49.25 471 LEU A N 1
ATOM 3888 C CA . LEU A 1 471 ? -46.765 -39.185 146.520 1.00 49.25 471 LEU A CA 1
ATOM 3889 C C . LEU A 1 471 ? -46.256 -38.754 147.914 1.00 49.25 471 LEU A C 1
ATOM 3891 O O . LEU A 1 471 ? -46.053 -39.599 148.790 1.00 49.25 471 LEU A O 1
ATOM 3895 N N . ARG A 1 472 ? -46.068 -37.444 148.151 1.00 47.09 472 ARG A N 1
ATOM 3896 C CA . ARG A 1 472 ? -45.721 -36.861 149.464 1.00 47.09 472 ARG A CA 1
ATOM 3897 C C . ARG A 1 472 ? -46.943 -36.497 150.321 1.00 47.09 472 ARG A C 1
ATOM 3899 O O . ARG A 1 472 ? -46.762 -36.286 151.519 1.00 47.09 472 ARG A O 1
ATOM 3906 N N . GLN A 1 473 ? -48.160 -36.488 149.768 1.00 44.59 473 GLN A N 1
ATOM 3907 C CA . GLN A 1 473 ? -49.406 -36.197 150.500 1.00 44.59 473 GLN A CA 1
ATOM 3908 C C . GLN A 1 473 ? -50.290 -37.430 150.791 1.00 44.59 473 GLN A C 1
ATOM 3910 O O . GLN A 1 473 ? -51.203 -37.335 151.606 1.00 44.59 473 GLN A O 1
ATOM 3915 N N . VAL A 1 474 ? -49.982 -38.621 150.259 1.00 42.38 474 VAL A N 1
ATOM 3916 C CA . VAL A 1 474 ? -50.797 -39.851 150.445 1.00 42.38 474 VAL A CA 1
ATOM 3917 C C . VAL A 1 474 ? -50.192 -40.834 151.474 1.00 42.38 474 VAL A C 1
ATOM 3919 O O . VAL A 1 474 ? -50.217 -42.051 151.316 1.00 42.38 474 VAL A O 1
ATOM 3922 N N . LYS A 1 475 ? -49.652 -40.331 152.597 1.00 39.59 475 LYS A N 1
ATOM 3923 C CA . LYS A 1 475 ? -49.118 -41.177 153.695 1.00 39.59 475 LYS A CA 1
ATOM 3924 C C . LYS A 1 475 ? -49.796 -41.032 155.067 1.00 39.59 475 LYS A C 1
ATOM 3926 O O . LYS A 1 475 ? -49.187 -41.427 156.055 1.00 39.59 475 LYS A O 1
ATOM 3931 N N . PHE A 1 476 ? -51.055 -40.571 155.148 1.00 36.12 476 PHE A N 1
ATOM 3932 C CA . PHE A 1 476 ? -51.888 -40.678 156.368 1.00 36.12 476 PHE A CA 1
ATOM 3933 C C . PHE A 1 476 ? -53.426 -40.712 156.088 1.00 36.12 476 PHE A C 1
ATOM 3935 O O . PHE A 1 476 ? -54.037 -39.660 155.984 1.00 36.12 476 PHE A O 1
ATOM 3942 N N . ARG A 1 477 ? -54.000 -41.943 156.046 1.00 33.16 477 ARG A N 1
ATOM 3943 C CA . ARG A 1 477 ? -55.388 -42.442 156.376 1.00 33.16 477 ARG A CA 1
ATOM 3944 C C . ARG A 1 477 ? -56.631 -41.868 155.623 1.00 33.16 477 ARG A C 1
ATOM 3946 O O . ARG A 1 477 ? -56.780 -40.660 155.582 1.00 33.16 477 ARG A O 1
ATOM 3953 N N . HIS A 1 478 ? -57.501 -42.634 154.917 1.00 29.25 478 HIS A N 1
ATOM 3954 C CA . HIS A 1 478 ? -58.512 -43.694 155.281 1.00 29.25 478 HIS A CA 1
ATOM 3955 C C . HIS A 1 478 ? -59.620 -43.160 156.240 1.00 29.25 478 HIS A C 1
ATOM 3957 O O . HIS A 1 478 ? -59.233 -42.577 157.247 1.00 29.25 478 HIS A O 1
ATOM 3963 N N . ASP A 1 479 ? -60.959 -43.220 156.049 1.00 31.86 479 ASP A N 1
ATOM 3964 C CA . ASP A 1 479 ? -61.918 -44.227 155.515 1.00 31.86 479 ASP A CA 1
ATOM 3965 C C . ASP A 1 479 ? -63.350 -43.630 155.256 1.00 31.86 479 ASP A C 1
ATOM 3967 O O . ASP A 1 479 ? -63.783 -42.800 156.052 1.00 31.86 479 ASP A O 1
ATOM 3971 N N . ASN A 1 480 ? -64.055 -44.121 154.209 1.00 31.39 480 ASN A N 1
ATOM 3972 C CA . ASN A 1 480 ? -65.475 -44.588 154.045 1.00 31.39 480 ASN A CA 1
ATOM 3973 C C . ASN A 1 480 ? -66.721 -43.805 154.577 1.00 31.39 480 ASN A C 1
ATOM 3975 O O . ASN A 1 480 ? -66.661 -43.201 155.638 1.00 31.39 480 ASN A O 1
ATOM 3979 N N . ASP A 1 481 ? -67.968 -43.909 154.068 1.00 29.61 481 ASP A N 1
ATOM 3980 C CA . ASP A 1 481 ? -68.627 -44.314 152.798 1.00 29.61 481 ASP A CA 1
ATOM 3981 C C . ASP A 1 481 ? -70.185 -44.187 152.964 1.00 29.61 481 ASP A C 1
ATOM 3983 O O . ASP A 1 481 ? -70.688 -44.219 154.089 1.00 29.61 481 ASP A O 1
ATOM 3987 N N . ASP A 1 482 ? -70.915 -44.129 151.837 1.00 32.16 482 ASP A N 1
ATOM 3988 C CA . ASP A 1 482 ? -72.219 -44.773 151.517 1.00 32.16 482 ASP A CA 1
ATOM 3989 C C . ASP A 1 482 ? -73.631 -44.386 152.049 1.00 32.16 482 ASP A C 1
ATOM 3991 O O . ASP A 1 482 ? -73.827 -44.047 153.217 1.00 32.16 482 ASP A O 1
ATOM 3995 N N . SER A 1 483 ? -74.655 -44.641 151.184 1.00 33.97 483 SER A N 1
ATOM 3996 C CA . SER A 1 483 ? -76.006 -45.256 151.446 1.00 33.97 483 SER A CA 1
ATOM 3997 C C . SER A 1 483 ? -77.171 -44.621 150.628 1.00 33.97 483 SER A C 1
ATOM 3999 O O . SER A 1 483 ? -77.263 -43.404 150.558 1.00 33.97 483 SER A O 1
ATOM 4001 N N . ARG A 1 484 ? -78.203 -45.302 150.074 1.00 41.75 484 ARG A N 1
ATOM 4002 C CA . ARG A 1 484 ? -78.854 -46.583 150.440 1.00 41.75 484 ARG A CA 1
ATOM 4003 C C . ARG A 1 484 ? -79.933 -47.040 149.426 1.00 41.75 484 ARG A C 1
ATOM 4005 O O . ARG A 1 484 ? -80.619 -46.213 148.831 1.00 41.75 484 ARG A O 1
ATOM 4012 N N . SER A 1 485 ? -80.204 -48.350 149.407 1.00 39.06 485 SER A N 1
ATOM 4013 C CA . SER A 1 485 ? -81.467 -49.006 148.998 1.00 39.06 485 SER A CA 1
ATOM 4014 C C . SER A 1 485 ? -82.059 -49.827 150.178 1.00 39.06 485 SER A C 1
ATOM 4016 O O . SER A 1 485 ? -81.364 -50.063 151.166 1.00 39.06 485 SER A O 1
ATOM 4018 N N . LEU A 1 486 ? -83.356 -50.189 150.130 1.00 42.78 486 LEU A N 1
ATOM 4019 C CA . LEU A 1 486 ? -84.228 -50.625 151.254 1.00 42.78 486 LEU A CA 1
ATOM 4020 C C . LEU A 1 486 ? -85.030 -51.914 150.942 1.00 42.78 486 LEU A C 1
ATOM 4022 O O . LEU A 1 486 ? -85.385 -52.120 149.784 1.00 42.78 486 LEU A O 1
ATOM 4026 N N . SER A 1 487 ? -85.441 -52.684 151.977 1.00 44.81 487 SER A N 1
ATOM 4027 C CA . SER A 1 487 ? -86.662 -53.531 151.959 1.00 44.81 487 SER A CA 1
ATOM 4028 C C . SER A 1 487 ? -87.226 -53.956 153.346 1.00 44.81 487 SER A C 1
ATOM 4030 O O . SER A 1 487 ? -86.528 -54.589 154.134 1.00 44.81 487 SER A O 1
ATOM 4032 N N . ILE A 1 488 ? -88.533 -53.656 153.518 1.00 37.91 488 ILE A N 1
ATOM 4033 C CA . ILE A 1 488 ? -89.667 -54.372 154.171 1.00 37.91 488 ILE A CA 1
ATOM 4034 C C . ILE A 1 488 ? -89.982 -54.331 155.692 1.00 37.91 488 ILE A C 1
ATOM 4036 O O . ILE A 1 488 ? -89.189 -54.662 156.562 1.00 37.91 488 ILE A O 1
ATOM 4040 N N . SER A 1 489 ? -91.286 -54.091 155.921 1.00 34.16 489 SER A N 1
ATOM 4041 C CA . SER A 1 489 ? -92.152 -54.326 157.091 1.00 34.16 489 SER A CA 1
ATOM 4042 C C . SER A 1 489 ? -92.311 -53.167 158.087 1.00 34.16 489 SER A C 1
ATOM 4044 O O . SER A 1 489 ? -91.462 -52.923 158.933 1.00 34.16 489 SER A O 1
ATOM 4046 N N . PHE A 1 490 ? -93.391 -52.379 158.014 1.00 36.81 490 PHE A N 1
ATOM 4047 C CA . PHE A 1 490 ? -94.767 -52.802 158.352 1.00 36.81 490 PHE A CA 1
ATOM 4048 C C . PHE A 1 490 ? -94.805 -53.269 159.819 1.00 36.81 490 PHE A C 1
ATOM 4050 O O . PHE A 1 490 ? -94.422 -54.386 160.152 1.00 36.81 490 PHE A O 1
ATOM 4057 N N . GLN A 1 491 ? -95.065 -52.330 160.731 1.00 42.66 491 GLN A N 1
ATOM 4058 C CA . GLN A 1 491 ? -96.420 -52.099 161.254 1.00 42.66 491 GLN A CA 1
ATOM 4059 C C . GLN A 1 491 ? -96.896 -53.249 162.124 1.00 42.66 491 GLN A C 1
ATOM 4061 O O . GLN A 1 491 ? -97.523 -54.167 161.617 1.00 42.66 491 GLN A O 1
ATOM 4066 N N . ILE A 1 492 ? -96.775 -53.079 163.438 1.00 44.25 492 ILE A N 1
ATOM 4067 C CA . ILE A 1 492 ? -97.892 -53.348 164.344 1.00 44.25 492 ILE A CA 1
ATOM 4068 C C . ILE A 1 492 ? -97.851 -52.285 165.451 1.00 44.25 492 ILE A C 1
ATOM 4070 O O . ILE A 1 492 ? -96.784 -51.902 165.909 1.00 44.25 492 ILE A O 1
ATOM 4074 N N . GLN A 1 493 ? -99.038 -51.855 165.883 1.00 35.41 493 GLN A N 1
ATOM 4075 C CA . GLN A 1 493 ? -99.358 -51.024 167.063 1.00 35.41 493 GLN A CA 1
ATOM 4076 C C . GLN A 1 493 ? -99.792 -49.582 166.814 1.00 35.41 493 GLN A C 1
ATOM 4078 O O . GLN A 1 493 ? -99.893 -48.739 167.700 1.00 35.41 493 GLN A O 1
ATOM 4083 N N . GLN A 1 494 ? -100.339 -49.423 165.622 1.00 44.31 494 GLN A N 1
ATOM 4084 C CA . GLN A 1 494 ? -101.692 -48.923 165.419 1.00 44.31 494 GLN A CA 1
ATOM 4085 C C . GLN A 1 494 ? -102.765 -49.766 166.169 1.00 44.31 494 GLN A C 1
ATOM 4087 O O . GLN A 1 494 ? -103.437 -50.588 165.549 1.00 44.31 494 GLN A O 1
ATOM 4092 N N . THR A 1 495 ? -102.996 -49.587 167.483 1.00 45.16 495 THR A N 1
ATOM 4093 C CA . THR A 1 495 ? -104.257 -50.112 168.092 1.00 45.16 495 THR A CA 1
ATOM 4094 C C . THR A 1 495 ? -104.870 -49.331 169.263 1.00 45.16 495 THR A C 1
ATOM 4096 O O . THR A 1 495 ? -105.802 -49.837 169.872 1.00 45.16 495 THR A O 1
ATOM 4099 N N . ILE A 1 496 ? -104.467 -48.092 169.586 1.00 49.03 496 ILE A N 1
ATOM 4100 C CA . ILE A 1 496 ? -105.120 -47.382 170.720 1.00 49.03 496 ILE A CA 1
ATOM 4101 C C . ILE A 1 496 ? -105.951 -46.136 170.355 1.00 49.03 496 ILE A C 1
ATOM 4103 O O . ILE A 1 496 ? -106.931 -45.872 171.041 1.00 49.03 496 ILE A O 1
ATOM 4107 N N . LYS A 1 497 ? -105.724 -45.401 169.256 1.00 50.28 497 LYS A N 1
ATOM 4108 C CA . LYS A 1 497 ? -106.487 -44.142 169.020 1.00 50.28 497 LYS A CA 1
ATOM 4109 C C . LYS A 1 497 ? -107.694 -44.219 168.058 1.00 50.28 497 LYS A C 1
ATOM 4111 O O . LYS A 1 497 ? -108.336 -43.208 167.795 1.00 50.28 497 LYS A O 1
ATOM 4116 N N . SER A 1 498 ? -108.081 -45.421 167.623 1.00 49.31 498 SER A N 1
ATOM 4117 C CA . SER A 1 498 ? -109.125 -45.728 166.616 1.00 49.31 498 SER A CA 1
ATOM 4118 C C . SER A 1 498 ? -110.605 -45.439 166.989 1.00 49.31 498 SER A C 1
ATOM 4120 O O . SER A 1 498 ? -111.494 -46.071 166.420 1.00 49.31 498 SER A O 1
ATOM 4122 N N . ARG A 1 499 ? -110.961 -44.526 167.903 1.00 55.78 499 ARG A N 1
ATOM 4123 C CA . ARG A 1 499 ? -112.401 -44.272 168.190 1.00 55.78 499 ARG A CA 1
ATOM 4124 C C . ARG A 1 499 ? -112.894 -42.826 168.144 1.00 55.78 499 ARG A C 1
ATOM 4126 O O . ARG A 1 499 ? -114.105 -42.650 168.165 1.00 55.78 499 ARG A O 1
ATOM 4133 N N . LEU A 1 500 ? -112.035 -41.817 167.973 1.00 49.12 500 LEU A N 1
ATOM 4134 C CA . LEU A 1 500 ? -112.505 -40.422 167.871 1.00 49.12 500 LEU A CA 1
ATOM 4135 C C . LEU A 1 500 ? -112.792 -39.960 166.422 1.00 49.12 500 LEU A C 1
ATOM 4137 O O . LEU A 1 500 ? -113.666 -39.131 166.215 1.00 49.12 500 LEU A O 1
ATOM 4141 N N . LEU A 1 501 ? -112.148 -40.561 165.409 1.00 61.06 501 LEU A N 1
ATOM 4142 C CA . LEU A 1 501 ? -112.231 -40.153 163.989 1.00 61.06 501 LEU A CA 1
ATOM 4143 C C . LEU A 1 501 ? -113.586 -40.454 163.304 1.00 61.06 501 LEU A C 1
ATOM 4145 O O . LEU A 1 501 ? -113.792 -40.107 162.146 1.00 61.06 501 LEU A O 1
ATOM 4149 N N . LYS A 1 502 ? -114.521 -41.122 163.991 1.00 64.06 502 LYS A N 1
ATOM 4150 C CA . LYS A 1 502 ? -115.792 -41.546 163.384 1.00 64.06 502 LYS A CA 1
ATOM 4151 C C . LYS A 1 502 ? -116.764 -40.379 163.145 1.00 64.06 502 LYS A C 1
ATOM 4153 O O . LYS A 1 502 ? -117.636 -40.518 162.300 1.00 64.06 502 LYS A O 1
ATOM 4158 N N . TYR A 1 503 ? -116.598 -39.243 163.827 1.00 59.72 503 TYR A N 1
ATOM 4159 C CA . TYR A 1 503 ? -117.495 -38.090 163.667 1.00 59.72 503 TYR A CA 1
ATOM 4160 C C . TYR A 1 503 ? -117.043 -37.067 162.602 1.00 59.72 503 TYR A C 1
ATOM 4162 O O . TYR A 1 503 ? -117.884 -36.335 162.094 1.00 59.72 503 TYR A O 1
ATOM 4170 N N . ASP A 1 504 ? -115.770 -37.059 162.184 1.00 60.59 504 ASP A N 1
ATOM 4171 C CA . ASP A 1 504 ? -115.254 -36.086 161.195 1.00 60.59 504 ASP A CA 1
ATOM 4172 C C . ASP A 1 504 ? -115.464 -36.504 159.726 1.00 60.59 504 ASP A C 1
ATOM 4174 O O . ASP A 1 504 ? -115.440 -35.668 158.823 1.00 60.59 504 ASP A O 1
ATOM 4178 N N . LEU A 1 505 ? -115.673 -37.796 159.455 1.00 66.50 505 LEU A N 1
ATOM 4179 C CA . LEU A 1 505 ? -115.743 -38.316 158.082 1.00 66.50 505 LEU A CA 1
ATOM 4180 C C . LEU A 1 505 ? -117.095 -38.082 157.387 1.00 66.50 505 LEU A C 1
ATOM 4182 O O . LEU A 1 505 ? -117.134 -38.032 156.159 1.00 66.50 505 LEU A O 1
ATOM 4186 N N . GLU A 1 506 ? -118.184 -37.883 158.131 1.00 67.69 506 GLU A N 1
ATOM 4187 C CA . GLU A 1 506 ? -119.531 -37.791 157.544 1.00 67.69 506 GLU A CA 1
ATOM 4188 C C . GLU A 1 506 ? -119.834 -36.403 156.937 1.00 67.69 506 GLU A C 1
ATOM 4190 O O . GLU A 1 506 ? -120.514 -36.310 155.919 1.00 67.69 506 GLU A O 1
ATOM 4195 N N . ASN A 1 507 ? -119.242 -35.320 157.458 1.00 57.84 507 ASN A N 1
ATOM 4196 C CA . ASN A 1 507 ? -119.430 -33.963 156.911 1.00 57.84 507 ASN A CA 1
ATOM 4197 C C . ASN A 1 507 ? -118.594 -33.671 155.648 1.00 57.84 507 ASN A C 1
ATOM 4199 O O . ASN A 1 507 ? -118.877 -32.713 154.930 1.00 57.84 507 ASN A O 1
ATOM 4203 N N . LYS A 1 508 ? -117.570 -34.480 155.347 1.00 69.44 508 LYS A N 1
ATOM 4204 C CA . LYS A 1 508 ? -116.674 -34.252 154.199 1.00 69.44 508 LYS A CA 1
ATOM 4205 C C . LYS A 1 508 ? -117.246 -34.793 152.880 1.00 69.44 508 LYS A C 1
ATOM 4207 O O . LYS A 1 508 ? -117.069 -34.177 151.836 1.00 69.44 508 LYS A O 1
ATOM 4212 N N . GLN A 1 509 ? -118.009 -35.886 152.929 1.00 67.94 509 GLN A N 1
ATOM 4213 C CA . GLN A 1 509 ? -118.517 -36.563 151.727 1.00 67.94 509 GLN A CA 1
ATOM 4214 C C . GLN A 1 509 ? -119.582 -35.773 150.946 1.00 67.94 509 GLN A C 1
ATOM 4216 O O . GLN A 1 509 ? -119.705 -35.966 149.739 1.00 67.94 509 GLN A O 1
ATOM 4221 N N . LEU A 1 510 ? -120.325 -34.863 151.588 1.00 59.16 510 LEU A N 1
ATOM 4222 C CA . LEU A 1 510 ? -121.332 -34.040 150.901 1.00 59.16 510 LEU A CA 1
ATOM 4223 C C . LEU A 1 510 ? -120.728 -32.871 150.096 1.00 59.16 510 LEU A C 1
ATOM 4225 O O . LEU A 1 510 ? -121.383 -32.372 149.185 1.00 59.16 510 LEU A O 1
ATOM 4229 N N . ASN A 1 511 ? -119.486 -32.452 150.376 1.00 64.31 511 ASN A N 1
ATOM 4230 C CA . ASN A 1 511 ? -118.847 -31.313 149.699 1.00 64.31 511 ASN A CA 1
ATOM 4231 C C . ASN A 1 511 ? -118.084 -31.723 148.422 1.00 64.31 511 ASN A C 1
ATOM 4233 O O . ASN A 1 511 ? -118.041 -30.967 147.453 1.00 64.31 511 ASN A O 1
ATOM 4237 N N . ASP A 1 512 ? -117.545 -32.945 148.382 1.00 68.44 512 ASP A N 1
ATOM 4238 C CA . ASP A 1 512 ? -116.716 -33.436 147.269 1.00 68.44 512 ASP A CA 1
ATOM 4239 C C . ASP A 1 512 ? -117.517 -33.712 145.975 1.00 68.44 512 ASP A C 1
ATOM 4241 O O . ASP A 1 512 ? -116.956 -33.739 144.881 1.00 68.44 512 ASP A O 1
ATOM 4245 N N . GLN A 1 513 ? -118.841 -33.886 146.057 1.00 68.81 513 GLN A N 1
ATOM 4246 C CA . GLN A 1 513 ? -119.673 -34.162 144.874 1.00 68.81 513 GLN A CA 1
ATOM 4247 C C . GLN A 1 513 ? -120.032 -32.905 144.061 1.00 68.81 513 GLN A C 1
ATOM 4249 O O . GLN A 1 513 ? -120.382 -33.014 142.886 1.00 68.81 513 GLN A O 1
ATOM 4254 N N . LEU A 1 514 ? -119.932 -31.708 144.649 1.00 58.31 514 LEU A N 1
ATOM 4255 C CA . LEU A 1 514 ? -120.342 -30.454 144.001 1.00 58.31 514 LEU A CA 1
ATOM 4256 C C . LEU A 1 514 ? -119.198 -29.810 143.188 1.00 58.31 514 LEU A C 1
ATOM 4258 O O . LEU A 1 514 ? -119.450 -29.116 142.203 1.00 58.31 514 LEU A O 1
ATOM 4262 N N . THR A 1 515 ? -117.940 -30.071 143.547 1.00 67.38 515 THR A N 1
ATOM 4263 C CA . THR A 1 515 ? -116.741 -29.559 142.856 1.00 67.38 515 THR A CA 1
ATOM 4264 C C . THR A 1 515 ? -116.452 -30.287 141.539 1.00 67.38 515 THR A C 1
ATOM 4266 O O . THR A 1 515 ? -116.163 -29.635 140.537 1.00 67.38 515 THR A O 1
ATOM 4269 N N . ALA A 1 516 ? -116.648 -31.608 141.482 1.00 70.94 516 ALA A N 1
ATOM 4270 C CA . ALA A 1 516 ? -116.328 -32.420 140.301 1.00 70.94 516 ALA A CA 1
ATOM 4271 C C . ALA A 1 516 ? -117.129 -32.054 139.028 1.00 70.94 516 ALA A C 1
ATOM 4273 O O . ALA A 1 516 ? -116.657 -32.259 137.909 1.00 70.94 516 ALA A O 1
ATOM 4274 N N . LEU A 1 517 ? -118.341 -31.502 139.167 1.00 66.44 517 LEU A N 1
ATOM 4275 C CA . LEU A 1 517 ? -119.177 -31.126 138.016 1.00 66.44 517 LEU A CA 1
ATOM 4276 C C . LEU A 1 517 ? -118.784 -29.781 137.380 1.00 66.44 517 LEU A C 1
ATOM 4278 O O . LEU A 1 517 ? -119.064 -29.582 136.200 1.00 66.44 517 LEU A O 1
ATOM 4282 N N . LYS A 1 518 ? -118.114 -28.876 138.109 1.00 67.25 518 LYS A N 1
ATOM 4283 C CA . LYS A 1 518 ? -117.646 -27.590 137.555 1.00 67.25 518 LYS A CA 1
ATOM 4284 C C . LYS A 1 518 ? -116.366 -27.740 136.729 1.00 67.25 518 LYS A C 1
ATOM 4286 O O . LYS A 1 518 ? -116.278 -27.165 135.648 1.00 67.25 518 LYS A O 1
ATOM 4291 N N . GLU A 1 519 ? -115.430 -28.576 137.176 1.00 70.00 519 GLU A N 1
ATOM 4292 C CA . GLU A 1 519 ? -114.143 -28.797 136.492 1.00 70.00 519 GLU A CA 1
ATOM 4293 C C . GLU A 1 519 ? -114.313 -29.401 135.087 1.00 70.00 519 GLU A C 1
ATOM 4295 O O . GLU A 1 519 ? -113.556 -29.099 134.167 1.00 70.00 519 GLU A O 1
ATOM 4300 N N . ARG A 1 520 ? -115.356 -30.213 134.873 1.00 72.44 520 ARG A N 1
ATOM 4301 C CA . ARG A 1 520 ? -115.580 -30.892 133.587 1.00 72.44 520 ARG A CA 1
ATOM 4302 C C . ARG A 1 520 ? -116.008 -29.951 132.452 1.00 72.44 520 ARG A C 1
ATOM 4304 O O . ARG A 1 520 ? -115.698 -30.234 131.301 1.00 72.44 520 ARG A O 1
ATOM 4311 N N . TYR A 1 521 ? -116.694 -28.848 132.760 1.00 74.56 521 TYR A N 1
ATOM 4312 C CA . TYR A 1 521 ? -117.117 -27.858 131.758 1.00 74.56 521 TYR A CA 1
ATOM 4313 C C . TYR A 1 521 ? -115.958 -26.947 131.312 1.00 74.56 521 TYR A C 1
ATOM 4315 O O . TYR A 1 521 ? -115.865 -26.583 130.141 1.00 74.56 521 TYR A O 1
ATOM 4323 N N . GLU A 1 522 ? -115.038 -26.610 132.221 1.00 73.12 522 GLU A N 1
ATOM 4324 C CA . GLU A 1 522 ? -113.881 -25.757 131.913 1.00 73.12 522 GLU A CA 1
ATOM 4325 C C . GLU A 1 522 ? -112.852 -26.456 131.010 1.00 73.12 522 GLU A C 1
ATOM 4327 O O . GLU A 1 522 ? -112.282 -25.817 130.122 1.00 73.12 522 GLU A O 1
ATOM 4332 N N . ILE A 1 523 ? -112.666 -27.771 131.171 1.00 77.12 523 ILE A N 1
ATOM 4333 C CA . ILE A 1 523 ? -111.751 -28.569 130.337 1.00 77.12 523 ILE A CA 1
ATOM 4334 C C . ILE A 1 523 ? -112.204 -28.587 128.867 1.00 77.12 523 ILE A C 1
ATOM 4336 O O . ILE A 1 523 ? -111.382 -28.397 127.967 1.00 77.12 523 ILE A O 1
ATOM 4340 N N . ASP A 1 524 ? -113.507 -28.736 128.609 1.00 76.81 524 ASP A N 1
ATOM 4341 C CA . ASP A 1 524 ? -114.054 -28.811 127.244 1.00 76.81 524 ASP A CA 1
ATOM 4342 C C . ASP A 1 524 ? -113.884 -27.483 126.475 1.00 76.81 524 ASP A C 1
ATOM 4344 O O . ASP A 1 524 ? -113.565 -27.465 125.284 1.00 76.81 524 ASP A O 1
ATOM 4348 N N . MET A 1 525 ? -114.001 -26.343 127.168 1.00 75.38 525 MET A N 1
ATOM 4349 C CA . MET A 1 525 ? -113.737 -25.013 126.594 1.00 75.38 525 MET A CA 1
ATOM 4350 C C . MET A 1 525 ? -112.249 -24.714 126.370 1.00 75.38 525 MET A C 1
ATOM 4352 O O . MET A 1 525 ? -111.912 -23.853 125.552 1.00 75.38 525 MET A O 1
ATOM 4356 N N . HIS A 1 526 ? -111.348 -25.398 127.074 1.00 75.31 526 HIS A N 1
ATOM 4357 C CA . HIS A 1 526 ? -109.907 -25.275 126.854 1.00 75.31 526 HIS A CA 1
ATOM 4358 C C . HIS A 1 526 ? -109.438 -26.082 125.639 1.00 75.31 526 HIS A C 1
ATOM 4360 O O . HIS A 1 526 ? -108.655 -25.571 124.840 1.00 75.31 526 HIS A O 1
ATOM 4366 N N . MET A 1 527 ? -109.967 -27.295 125.456 1.00 74.31 527 MET A N 1
ATOM 4367 C CA . MET A 1 527 ? -109.677 -28.149 124.297 1.00 74.31 527 MET A CA 1
ATOM 4368 C C . MET A 1 527 ? -109.993 -27.451 122.968 1.00 74.31 527 MET A C 1
ATOM 4370 O O . MET A 1 527 ? -109.159 -27.428 122.067 1.00 74.31 527 MET A O 1
ATOM 4374 N N . LYS A 1 528 ? -111.154 -26.791 122.874 1.00 76.56 528 LYS A N 1
ATOM 4375 C CA . LYS A 1 528 ? -111.572 -26.106 121.642 1.00 76.56 528 LYS A CA 1
ATOM 4376 C C . LYS A 1 528 ? -110.660 -24.927 121.259 1.00 76.56 528 LYS A C 1
ATOM 4378 O O . LYS A 1 528 ? -110.405 -24.715 120.080 1.00 76.56 528 LYS A O 1
ATOM 4383 N N . ARG A 1 529 ? -110.122 -24.200 122.249 1.00 75.62 529 ARG A N 1
ATOM 4384 C CA . ARG A 1 529 ? -109.152 -23.108 122.027 1.00 75.62 529 ARG A CA 1
ATOM 4385 C C . ARG A 1 529 ? -107.804 -23.613 121.514 1.00 75.62 529 ARG A C 1
ATOM 4387 O O . ARG A 1 529 ? -107.225 -22.997 120.627 1.00 75.62 529 ARG A O 1
ATOM 4394 N N . ILE A 1 530 ? -107.331 -24.744 122.035 1.00 78.25 530 ILE A N 1
ATOM 4395 C CA . ILE A 1 530 ? -106.069 -25.356 121.592 1.00 78.25 530 ILE A CA 1
ATOM 4396 C C . ILE A 1 530 ? -106.168 -25.822 120.131 1.00 78.25 530 ILE A C 1
ATOM 4398 O O . ILE A 1 530 ? -105.209 -25.679 119.371 1.00 78.25 530 ILE A O 1
ATOM 4402 N N . ASP A 1 531 ? -107.320 -26.357 119.718 1.00 77.12 531 ASP A N 1
ATOM 4403 C CA . ASP A 1 531 ? -107.525 -26.791 118.332 1.00 77.12 531 ASP A CA 1
ATOM 4404 C C . ASP A 1 531 ? -107.557 -25.608 117.344 1.00 77.12 531 ASP A C 1
ATOM 4406 O O . ASP A 1 531 ? -106.972 -25.702 116.261 1.00 77.12 531 ASP A O 1
ATOM 4410 N N . GLU A 1 532 ? -108.150 -24.471 117.724 1.00 76.38 532 GLU A N 1
ATOM 4411 C CA . GLU A 1 532 ? -108.118 -23.235 116.924 1.00 76.38 532 GLU A CA 1
ATOM 4412 C C . GLU A 1 532 ? -106.695 -22.644 116.820 1.00 76.38 532 GLU A C 1
ATOM 4414 O O . GLU A 1 532 ? -106.267 -22.234 115.737 1.00 76.38 532 GLU A O 1
ATOM 4419 N N . GLU A 1 533 ? -105.908 -22.666 117.902 1.00 77.88 533 GLU A N 1
ATOM 4420 C CA . GLU A 1 533 ? -104.506 -22.215 117.890 1.00 77.88 533 GLU A CA 1
ATOM 4421 C C . GLU A 1 533 ? -103.612 -23.082 116.990 1.00 77.88 533 GLU A C 1
ATOM 4423 O O . GLU A 1 533 ? -102.797 -22.553 116.229 1.00 77.88 533 GLU A O 1
ATOM 4428 N N . LYS A 1 534 ? -103.793 -24.410 117.000 1.00 80.56 534 LYS A N 1
ATOM 4429 C CA . LYS A 1 534 ? -103.051 -25.319 116.107 1.00 80.56 534 LYS A CA 1
ATOM 4430 C C . LYS A 1 534 ? -103.312 -25.032 114.630 1.00 80.56 534 LYS A C 1
ATOM 4432 O O . LYS A 1 534 ? -102.376 -25.077 113.831 1.00 80.56 534 LYS A O 1
ATOM 4437 N N . GLN A 1 535 ? -104.559 -24.736 114.261 1.00 79.31 535 GLN A N 1
ATOM 4438 C CA . GLN A 1 535 ? -104.897 -24.381 112.880 1.00 79.31 535 GLN A CA 1
ATOM 4439 C C . GLN A 1 535 ? -104.243 -23.058 112.460 1.00 79.31 535 GLN A C 1
ATOM 4441 O O . GLN A 1 535 ? -103.712 -22.968 111.353 1.00 79.31 535 GLN A O 1
ATOM 4446 N N . ASN A 1 536 ? -104.192 -22.066 113.354 1.00 80.06 536 ASN A N 1
ATOM 4447 C CA . ASN A 1 536 ? -103.541 -20.782 113.078 1.00 80.06 536 ASN A CA 1
ATOM 4448 C C . ASN A 1 536 ? -102.024 -20.914 112.851 1.00 80.06 536 ASN A C 1
ATOM 4450 O O . ASN A 1 536 ? -101.489 -20.325 111.910 1.00 80.06 536 ASN A O 1
ATOM 4454 N N . ILE A 1 537 ? -101.336 -21.727 113.658 1.00 81.50 537 ILE A N 1
ATOM 4455 C CA . ILE A 1 537 ? -99.890 -21.970 113.501 1.00 81.50 537 ILE A CA 1
ATOM 4456 C C . ILE A 1 537 ? -99.594 -22.679 112.170 1.00 81.50 537 ILE A C 1
ATOM 4458 O O . ILE A 1 537 ? -98.628 -22.341 111.486 1.00 81.50 537 ILE A O 1
ATOM 4462 N N . HIS A 1 538 ? -100.439 -23.631 111.757 1.00 82.81 538 HIS A N 1
ATOM 4463 C CA . HIS A 1 538 ? -100.266 -24.325 110.478 1.00 82.81 538 HIS A CA 1
ATOM 4464 C C . HIS A 1 538 ? -100.383 -23.374 109.275 1.00 82.81 538 HIS A C 1
ATOM 4466 O O . HIS A 1 538 ? -99.595 -23.468 108.334 1.00 82.81 538 HIS A O 1
ATOM 4472 N N . ILE A 1 539 ? -101.320 -22.421 109.328 1.00 81.69 539 ILE A N 1
ATOM 4473 C CA . ILE A 1 539 ? -101.490 -21.396 108.288 1.00 81.69 539 ILE A CA 1
ATOM 4474 C C . ILE A 1 539 ? -100.285 -20.443 108.244 1.00 81.69 539 ILE A C 1
ATOM 4476 O O . ILE A 1 539 ? -99.834 -20.087 107.155 1.00 81.69 539 ILE A O 1
ATOM 4480 N N . GLN A 1 540 ? -99.727 -20.050 109.395 1.00 82.50 540 GLN A N 1
ATOM 4481 C CA . GLN A 1 540 ? -98.524 -19.207 109.438 1.00 82.50 540 GLN A CA 1
ATOM 4482 C C . GLN A 1 540 ? -97.311 -19.887 108.798 1.00 82.50 540 GLN A C 1
ATOM 4484 O O . GLN A 1 540 ? -96.662 -19.279 107.948 1.00 82.50 540 GLN A O 1
ATOM 4489 N N . LEU A 1 541 ? -97.055 -21.155 109.133 1.00 84.00 541 LEU A N 1
ATOM 4490 C CA . LEU A 1 541 ? -95.923 -21.898 108.576 1.00 84.00 541 LEU A CA 1
ATOM 4491 C C . LEU A 1 541 ? -96.041 -22.062 107.051 1.00 84.00 541 LEU A C 1
ATOM 4493 O O . LEU A 1 541 ? -95.052 -21.956 106.327 1.00 84.00 541 LEU A O 1
ATOM 4497 N N . LEU A 1 542 ? -97.261 -22.283 106.549 1.00 85.31 542 LEU A N 1
ATOM 4498 C CA . LEU A 1 542 ? -97.512 -22.383 105.112 1.00 85.31 542 LEU A CA 1
ATOM 4499 C C . LEU A 1 542 ? -97.273 -21.043 104.394 1.00 85.31 542 LEU A C 1
ATOM 4501 O O . LEU A 1 542 ? -96.701 -21.024 103.305 1.00 85.31 542 LEU A O 1
ATOM 4505 N N . ASN A 1 543 ? -97.660 -19.921 105.008 1.00 81.69 543 ASN A N 1
ATOM 4506 C CA . ASN A 1 543 ? -97.411 -18.588 104.453 1.00 81.69 543 ASN A CA 1
ATOM 4507 C C . ASN A 1 543 ? -95.917 -18.230 104.430 1.00 81.69 543 ASN A C 1
ATOM 4509 O O . ASN A 1 543 ? -95.461 -17.634 103.456 1.00 81.69 543 ASN A O 1
ATOM 4513 N N . GLU A 1 544 ? -95.145 -18.616 105.449 1.00 84.50 544 GLU A N 1
ATOM 4514 C CA . GLU A 1 544 ? -93.685 -18.437 105.454 1.00 84.50 544 GLU A CA 1
ATOM 4515 C C . GLU A 1 544 ? -93.010 -19.241 104.340 1.00 84.50 544 GLU A C 1
ATOM 4517 O O . GLU A 1 544 ? -92.200 -18.689 103.595 1.00 84.50 544 GLU A O 1
ATOM 4522 N N . GLN A 1 545 ? -93.408 -20.503 104.149 1.00 85.94 545 GLN A N 1
ATOM 4523 C CA . GLN A 1 545 ? -92.893 -21.330 103.055 1.00 85.94 545 GLN A CA 1
ATOM 4524 C C . GLN A 1 545 ? -93.211 -20.716 101.686 1.00 85.94 545 GLN A C 1
ATOM 4526 O O . GLN A 1 545 ? -92.331 -20.622 100.833 1.00 85.94 545 GLN A O 1
ATOM 4531 N N . ILE A 1 546 ? -94.444 -20.245 101.469 1.00 85.38 546 ILE A N 1
ATOM 4532 C CA . ILE A 1 546 ? -94.825 -19.569 100.218 1.00 85.38 546 ILE A CA 1
ATOM 4533 C C . ILE A 1 546 ? -93.999 -18.292 100.007 1.00 85.38 546 ILE A C 1
ATOM 4535 O O . ILE A 1 546 ? -93.547 -18.041 98.889 1.00 85.38 546 ILE A O 1
ATOM 4539 N N . HIS A 1 547 ? -93.755 -17.503 101.058 1.00 83.62 547 HIS A N 1
ATOM 4540 C CA . HIS A 1 547 ? -92.914 -16.309 100.964 1.00 83.62 547 HIS A CA 1
ATOM 4541 C C . HIS A 1 547 ? -91.462 -16.631 100.601 1.00 83.62 547 HIS A C 1
ATOM 4543 O O . HIS A 1 547 ? -90.869 -15.927 99.781 1.00 83.62 547 HIS A O 1
ATOM 4549 N N . GLU A 1 548 ? -90.899 -17.700 101.159 1.00 86.94 548 GLU A N 1
ATOM 4550 C CA . GLU A 1 548 ? -89.552 -18.159 100.822 1.00 86.94 548 GLU A CA 1
ATOM 4551 C C . GLU A 1 548 ? -89.467 -18.629 99.360 1.00 86.94 548 GLU A C 1
ATOM 4553 O O . GLU A 1 548 ? -88.546 -18.244 98.635 1.00 86.94 548 GLU A O 1
ATOM 4558 N N . TYR A 1 549 ? -90.470 -19.374 98.877 1.00 85.12 549 TYR A N 1
ATOM 4559 C CA . TYR A 1 549 ? -90.556 -19.772 97.468 1.00 85.12 549 TYR A CA 1
ATOM 4560 C C . TYR A 1 549 ? -90.678 -18.570 96.521 1.00 85.12 549 TYR A C 1
ATOM 4562 O O . TYR A 1 549 ? -90.003 -18.545 95.490 1.00 85.12 549 TYR A O 1
ATOM 4570 N N . LEU A 1 550 ? -91.487 -17.562 96.864 1.00 85.88 550 LEU A N 1
ATOM 4571 C CA . LEU A 1 550 ? -91.639 -16.345 96.058 1.00 85.88 550 LEU A CA 1
ATOM 4572 C C . LEU A 1 550 ? -90.348 -15.516 96.012 1.00 85.88 550 LEU A C 1
ATOM 4574 O O . LEU A 1 550 ? -89.945 -15.083 94.933 1.00 85.88 550 LEU A O 1
ATOM 4578 N N . ASN A 1 551 ? -89.655 -15.351 97.142 1.00 84.94 551 ASN A N 1
ATOM 4579 C CA . ASN A 1 551 ? -88.370 -14.647 97.184 1.00 84.94 551 ASN A CA 1
ATOM 4580 C C . ASN A 1 551 ? -87.287 -15.377 96.376 1.00 84.94 551 ASN A C 1
ATOM 4582 O O . ASN A 1 551 ? -86.517 -14.741 95.654 1.00 84.94 551 ASN A O 1
ATOM 4586 N N . ASN A 1 552 ? -87.242 -16.709 96.446 1.00 86.75 552 ASN A N 1
ATOM 4587 C CA . ASN A 1 552 ? -86.307 -17.504 95.651 1.00 86.75 552 ASN A CA 1
ATOM 4588 C C . ASN A 1 552 ? -86.594 -17.396 94.146 1.00 86.75 552 ASN A C 1
ATOM 4590 O O . ASN A 1 552 ? -85.658 -17.239 93.361 1.00 86.75 552 ASN A O 1
ATOM 4594 N N . LEU A 1 553 ? -87.869 -17.419 93.740 1.00 84.25 553 LEU A N 1
ATOM 4595 C CA . LEU A 1 553 ? -88.277 -17.177 92.351 1.00 84.25 553 LEU A CA 1
ATOM 4596 C C . LEU A 1 553 ? -87.844 -15.789 91.865 1.00 84.25 553 LEU A C 1
ATOM 4598 O O . LEU A 1 553 ? -87.237 -15.683 90.803 1.00 84.25 553 LEU A O 1
ATOM 4602 N N . GLN A 1 554 ? -88.058 -14.746 92.669 1.00 85.44 554 GLN A N 1
ATOM 4603 C CA . GLN A 1 554 ? -87.679 -13.378 92.314 1.00 85.44 554 GLN A CA 1
ATOM 4604 C C . GLN A 1 554 ? -86.152 -13.201 92.198 1.00 85.44 554 GLN A C 1
ATOM 4606 O O . GLN A 1 554 ? -85.661 -12.561 91.268 1.00 85.44 554 GLN A O 1
ATOM 4611 N N . CYS A 1 555 ? -85.370 -13.814 93.093 1.00 85.81 555 CYS A N 1
ATOM 4612 C CA . CYS A 1 555 ? -83.907 -13.833 92.992 1.00 85.81 555 CYS A CA 1
ATOM 4613 C C . CYS A 1 555 ? -83.415 -14.577 91.740 1.00 85.81 555 CYS A C 1
ATOM 4615 O O . CYS A 1 555 ? -82.448 -14.149 91.103 1.00 85.81 555 CYS A O 1
ATOM 4617 N N . LEU A 1 556 ? -84.073 -15.681 91.371 1.00 85.31 556 LEU A N 1
ATOM 4618 C CA . LEU A 1 556 ? -83.759 -16.425 90.153 1.00 85.31 556 LEU A CA 1
ATOM 4619 C C . LEU A 1 556 ? -84.102 -15.628 88.888 1.00 85.31 556 LEU A C 1
ATOM 4621 O O . LEU A 1 556 ? -83.301 -15.641 87.955 1.00 85.31 556 LEU A O 1
ATOM 4625 N N . GLU A 1 557 ? -85.215 -14.891 88.863 1.00 86.19 557 GLU A N 1
ATOM 4626 C CA . GLU A 1 557 ? -85.571 -13.994 87.752 1.00 86.19 557 GLU A CA 1
ATOM 4627 C C . GLU A 1 557 ? -84.528 -12.890 87.552 1.00 86.19 557 GLU A C 1
ATOM 4629 O O . GLU A 1 557 ? -84.012 -12.732 86.446 1.00 86.19 557 GLU A O 1
ATOM 4634 N N . VAL A 1 558 ? -84.117 -12.200 88.623 1.00 88.94 558 VAL A N 1
ATOM 4635 C CA . VAL A 1 558 ? -83.075 -11.158 88.541 1.00 88.94 558 VAL A CA 1
ATOM 4636 C C . VAL A 1 558 ? -81.751 -11.728 88.026 1.00 88.94 558 VAL A C 1
ATOM 4638 O O . VAL A 1 558 ? -81.075 -11.100 87.207 1.00 88.94 558 VAL A O 1
ATOM 4641 N N . LYS A 1 559 ? -81.376 -12.932 88.472 1.00 89.12 559 LYS A N 1
ATOM 4642 C CA . LYS A 1 559 ? -80.158 -13.604 88.002 1.00 89.12 559 LYS A CA 1
ATOM 4643 C C . LYS A 1 559 ? -80.263 -14.013 86.529 1.00 89.12 559 LYS A C 1
ATOM 4645 O O . LYS A 1 559 ? -79.280 -13.911 85.799 1.00 89.12 559 LYS A O 1
ATOM 4650 N N . ASN A 1 560 ? -81.442 -14.435 86.077 1.00 88.12 560 ASN A N 1
ATOM 4651 C CA . ASN A 1 560 ? -81.687 -14.787 84.681 1.00 88.12 560 ASN A CA 1
ATOM 4652 C C . ASN A 1 560 ? -81.650 -13.547 83.770 1.00 88.12 560 ASN A C 1
ATOM 4654 O O . ASN A 1 560 ? -81.048 -13.590 82.699 1.00 88.12 560 ASN A O 1
ATOM 4658 N N . ASP A 1 561 ? -82.185 -12.414 84.229 1.00 89.00 561 ASP A N 1
ATOM 4659 C CA . ASP A 1 561 ? -82.106 -11.131 83.521 1.00 89.00 561 ASP A CA 1
ATOM 4660 C C . ASP A 1 561 ? -80.666 -10.613 83.403 1.00 89.00 561 ASP A C 1
ATOM 4662 O O . ASP A 1 561 ? -80.274 -10.069 82.366 1.00 89.00 561 ASP A O 1
ATOM 4666 N N . GLN A 1 562 ? -79.850 -10.788 84.447 1.00 89.56 562 GLN A N 1
ATOM 4667 C CA . GLN A 1 562 ? -78.423 -10.456 84.404 1.00 89.56 562 GLN A CA 1
ATOM 4668 C C . GLN A 1 562 ? -77.674 -11.344 83.406 1.00 89.56 562 GLN A C 1
ATOM 4670 O O . GLN A 1 562 ? -76.966 -10.823 82.544 1.00 89.56 562 GLN A O 1
ATOM 4675 N N . LEU A 1 563 ? -77.906 -12.660 83.442 1.00 90.06 563 LEU A N 1
ATOM 4676 C CA . LEU A 1 563 ? -77.325 -13.598 82.479 1.00 90.06 563 LEU A CA 1
ATOM 4677 C C . LEU A 1 563 ? -77.771 -13.303 81.040 1.00 90.06 563 LEU A C 1
ATOM 4679 O O . LEU A 1 563 ? -76.968 -13.407 80.115 1.00 90.06 563 LEU A O 1
ATOM 4683 N N . ALA A 1 564 ? -79.023 -12.891 80.828 1.00 89.31 564 ALA A N 1
ATOM 4684 C CA . ALA A 1 564 ? -79.515 -12.489 79.514 1.00 89.31 564 ALA A CA 1
ATOM 4685 C C . ALA A 1 564 ? -78.793 -11.235 78.990 1.00 89.31 564 ALA A C 1
ATOM 4687 O O . ALA A 1 564 ? -78.421 -11.186 77.815 1.00 89.31 564 ALA A O 1
ATOM 4688 N N . LYS A 1 565 ? -78.537 -10.246 79.857 1.00 90.25 565 LYS A N 1
ATOM 4689 C CA . LYS A 1 565 ? -77.776 -9.035 79.507 1.00 90.25 565 LYS A CA 1
ATOM 4690 C C . LYS A 1 565 ? -76.304 -9.334 79.224 1.00 90.25 565 LYS A C 1
ATOM 4692 O O . LYS A 1 565 ? -75.772 -8.828 78.239 1.00 90.25 565 LYS A O 1
ATOM 4697 N N . GLU A 1 566 ? -75.657 -10.173 80.029 1.00 89.38 566 GLU A N 1
ATOM 4698 C CA . GLU A 1 566 ? -74.274 -10.606 79.789 1.00 89.38 566 GLU A CA 1
ATOM 4699 C C . GLU A 1 566 ? -74.151 -11.402 78.489 1.00 89.38 566 GLU A C 1
ATOM 4701 O O . GLU A 1 566 ? -73.262 -11.134 77.682 1.00 89.38 566 GLU A O 1
ATOM 4706 N N . LYS A 1 567 ? -75.094 -12.315 78.225 1.00 89.75 567 LYS A N 1
ATOM 4707 C CA . LYS A 1 567 ? -75.162 -13.062 76.965 1.00 89.75 567 LYS A CA 1
ATOM 4708 C C . LYS A 1 567 ? -75.307 -12.130 75.762 1.00 89.75 567 LYS A C 1
ATOM 4710 O O . LYS A 1 567 ? -74.643 -12.351 74.754 1.00 89.75 567 LYS A O 1
ATOM 4715 N N . LEU A 1 568 ? -76.141 -11.092 75.860 1.00 91.94 568 LEU A N 1
ATOM 4716 C CA . LEU A 1 568 ? -76.304 -10.093 74.798 1.00 91.94 568 LEU A CA 1
ATOM 4717 C C . LEU A 1 568 ? -75.026 -9.260 74.600 1.00 91.94 568 LEU A C 1
ATOM 4719 O O . LEU A 1 568 ? -74.609 -9.037 73.468 1.00 91.94 568 LEU A O 1
ATOM 4723 N N . SER A 1 569 ? -74.377 -8.844 75.691 1.00 91.00 569 SER A N 1
ATOM 4724 C CA . SER A 1 569 ? -73.115 -8.093 75.653 1.00 91.00 569 SER A CA 1
ATOM 4725 C C . SER A 1 569 ? -71.987 -8.896 74.995 1.00 91.00 569 SER A C 1
ATOM 4727 O O . SER A 1 569 ? -71.337 -8.413 74.069 1.00 91.00 569 SER A O 1
ATOM 4729 N N . LEU A 1 570 ? -71.806 -10.157 75.403 1.00 91.56 570 LEU A N 1
ATOM 4730 C CA . LEU A 1 570 ? -70.819 -11.064 74.813 1.00 91.56 570 LEU A CA 1
ATOM 4731 C C . LEU A 1 570 ? -71.130 -11.370 73.346 1.00 91.56 570 LEU A C 1
ATOM 4733 O O . LEU A 1 570 ? -70.219 -11.439 72.527 1.00 91.56 570 LEU A O 1
ATOM 4737 N N . HIS A 1 571 ? -72.410 -11.520 72.995 1.00 89.81 571 HIS A N 1
ATOM 4738 C CA . HIS A 1 571 ? -72.815 -11.712 71.606 1.00 89.81 571 HIS A CA 1
ATOM 4739 C C . HIS A 1 571 ? -72.421 -10.518 70.729 1.00 89.81 571 HIS A C 1
ATOM 4741 O O . HIS A 1 571 ? -71.842 -10.719 69.662 1.00 89.81 571 HIS A O 1
ATOM 4747 N N . ASN A 1 572 ? -72.650 -9.293 71.210 1.00 91.38 572 ASN A N 1
ATOM 4748 C CA . ASN A 1 572 ? -72.252 -8.080 70.499 1.00 91.38 572 ASN A CA 1
ATOM 4749 C C . ASN A 1 572 ? -70.725 -7.968 70.372 1.00 91.38 572 ASN A C 1
ATOM 4751 O O . ASN A 1 572 ? -70.235 -7.719 69.279 1.00 91.38 572 ASN A O 1
ATOM 4755 N N . GLN A 1 573 ? -69.962 -8.254 71.433 1.00 91.81 573 GLN A N 1
ATOM 4756 C CA . GLN A 1 573 ? -68.492 -8.247 71.367 1.00 91.81 573 GLN A CA 1
ATOM 4757 C C . GLN A 1 573 ? -67.939 -9.277 70.371 1.00 91.81 573 GLN A C 1
ATOM 4759 O O . GLN A 1 573 ? -67.023 -8.975 69.608 1.00 91.81 573 GLN A O 1
ATOM 4764 N N . ILE A 1 574 ? -68.505 -10.488 70.337 1.00 89.81 574 ILE A N 1
ATOM 4765 C CA . ILE A 1 574 ? -68.128 -11.514 69.352 1.00 89.81 574 ILE A CA 1
ATOM 4766 C C . ILE A 1 574 ? -68.458 -11.039 67.933 1.00 89.81 574 ILE A C 1
ATOM 4768 O O . ILE A 1 574 ? -67.675 -11.268 67.011 1.00 89.81 574 ILE A O 1
ATOM 4772 N N . GLN A 1 575 ? -69.602 -10.383 67.745 1.00 90.00 575 GLN A N 1
ATOM 4773 C CA . GLN A 1 575 ? -70.011 -9.867 66.446 1.00 90.00 575 GLN A CA 1
ATOM 4774 C C . GLN A 1 575 ? -69.113 -8.717 65.970 1.00 90.00 575 GLN A C 1
ATOM 4776 O O . GLN A 1 575 ? -68.688 -8.737 64.815 1.00 90.00 575 GLN A O 1
ATOM 4781 N N . ASP A 1 576 ? -68.751 -7.784 66.848 1.00 90.25 576 ASP A N 1
ATOM 4782 C CA . ASP A 1 576 ? -67.835 -6.684 66.536 1.00 90.25 576 ASP A CA 1
ATOM 4783 C C . ASP A 1 576 ? -66.438 -7.209 66.172 1.00 90.25 576 ASP A C 1
ATOM 4785 O O . ASP A 1 576 ? -65.896 -6.857 65.122 1.00 90.25 576 ASP A O 1
ATOM 4789 N N . HIS A 1 577 ? -65.893 -8.146 66.957 1.00 88.94 577 HIS A N 1
ATOM 4790 C CA . HIS A 1 577 ? -64.621 -8.799 66.632 1.00 88.94 577 HIS A CA 1
ATOM 4791 C C . HIS A 1 577 ? -64.673 -9.576 65.316 1.00 88.94 577 HIS A C 1
ATOM 4793 O O . HIS A 1 577 ? -63.692 -9.605 64.573 1.00 88.94 577 HIS A O 1
ATOM 4799 N N . ARG A 1 578 ? -65.813 -10.195 64.992 1.00 91.56 578 ARG A N 1
ATOM 4800 C CA . ARG A 1 578 ? -65.990 -10.895 63.718 1.00 91.56 578 ARG A CA 1
ATOM 4801 C C . ARG A 1 578 ? -65.976 -9.925 62.534 1.00 91.56 578 ARG A C 1
ATOM 4803 O O . ARG A 1 578 ? -65.336 -10.227 61.530 1.00 91.56 578 ARG A O 1
ATOM 4810 N N . ILE A 1 579 ? -66.625 -8.768 62.665 1.00 91.00 579 ILE A N 1
ATOM 4811 C CA . ILE A 1 579 ? -66.625 -7.711 61.642 1.00 91.00 579 ILE A CA 1
ATOM 4812 C C . ILE A 1 579 ? -65.208 -7.151 61.450 1.00 91.00 579 ILE A C 1
ATOM 4814 O O . ILE A 1 579 ? -64.757 -6.977 60.318 1.00 91.00 579 ILE A O 1
ATOM 4818 N N . GLU A 1 580 ? -64.477 -6.907 62.537 1.00 89.06 580 GLU A N 1
ATOM 4819 C CA . GLU A 1 580 ? -63.104 -6.396 62.486 1.00 89.06 580 GLU A CA 1
ATOM 4820 C C . GLU A 1 580 ? -62.124 -7.418 61.875 1.00 89.06 580 GLU A C 1
ATOM 4822 O O . GLU A 1 580 ? -61.271 -7.069 61.050 1.00 89.06 580 GLU A O 1
ATOM 4827 N N . TYR A 1 581 ? -62.301 -8.705 62.185 1.00 89.00 581 TYR A N 1
ATOM 4828 C CA . TYR A 1 581 ? -61.545 -9.795 61.568 1.00 89.00 581 TYR A CA 1
ATOM 4829 C C . TYR A 1 581 ? -61.850 -9.953 60.067 1.00 89.00 581 TYR A C 1
ATOM 4831 O O . TYR A 1 581 ? -60.936 -10.112 59.259 1.00 89.00 581 TYR A O 1
ATOM 4839 N N . GLU A 1 582 ? -63.119 -9.876 59.652 1.00 89.50 582 GLU A N 1
ATOM 4840 C CA . GLU A 1 582 ? -63.494 -9.927 58.229 1.00 89.50 582 GLU A CA 1
ATOM 4841 C C . GLU A 1 582 ? -62.954 -8.712 57.455 1.00 89.50 582 GLU A C 1
ATOM 4843 O O . GLU A 1 582 ? -62.477 -8.864 56.326 1.00 89.50 582 GLU A O 1
ATOM 4848 N N . LYS A 1 583 ? -62.935 -7.525 58.073 1.00 90.75 583 LYS A N 1
ATOM 4849 C CA . LYS A 1 583 ? -62.356 -6.316 57.476 1.00 90.75 583 LYS A CA 1
ATOM 4850 C C . LYS A 1 583 ? -60.844 -6.439 57.273 1.00 90.75 583 LYS A C 1
ATOM 4852 O O . LYS A 1 583 ? -60.366 -6.237 56.159 1.00 90.75 583 LYS A O 1
ATOM 4857 N N . THR A 1 584 ? -60.100 -6.821 58.312 1.00 88.88 584 THR A N 1
ATOM 4858 C CA . THR A 1 584 ? -58.639 -7.012 58.219 1.00 88.88 584 THR A CA 1
ATOM 4859 C C . THR A 1 584 ? -58.282 -8.100 57.211 1.00 88.88 584 THR A C 1
ATOM 4861 O O . THR A 1 584 ? -57.409 -7.903 56.368 1.00 88.88 584 THR A O 1
ATOM 4864 N N . ARG A 1 585 ? -59.013 -9.221 57.202 1.00 91.19 585 ARG A N 1
ATOM 4865 C CA . ARG A 1 585 ? -58.854 -10.269 56.187 1.00 91.19 585 ARG A CA 1
ATOM 4866 C C . ARG A 1 585 ? -59.076 -9.742 54.766 1.00 91.19 585 ARG A C 1
ATOM 4868 O O . ARG A 1 585 ? -58.282 -10.059 53.883 1.00 91.19 585 ARG A O 1
ATOM 4875 N N . SER A 1 586 ? -60.110 -8.932 54.537 1.00 88.50 586 SER A N 1
ATOM 4876 C CA . SER A 1 586 ? -60.372 -8.330 53.223 1.00 88.50 586 SER A CA 1
ATOM 4877 C C . SER A 1 586 ? -59.257 -7.372 52.787 1.00 88.50 586 SER A C 1
ATOM 4879 O O . SER A 1 586 ? -58.907 -7.340 51.607 1.00 88.50 586 SER A O 1
ATOM 4881 N N . GLU A 1 587 ? -58.691 -6.596 53.712 1.00 88.31 587 GLU A N 1
ATOM 4882 C CA . GLU A 1 587 ? -57.558 -5.703 53.439 1.00 88.31 587 GLU A CA 1
ATOM 4883 C C . GLU A 1 587 ? -56.293 -6.501 53.076 1.00 88.31 587 GLU A C 1
ATOM 4885 O O . GLU A 1 587 ? -55.619 -6.173 52.096 1.00 88.31 587 GLU A O 1
ATOM 4890 N N . TYR A 1 588 ? -56.019 -7.607 53.777 1.00 88.25 588 TYR A N 1
ATOM 4891 C CA . TYR A 1 588 ? -54.923 -8.519 53.433 1.00 88.25 588 TYR A CA 1
ATOM 4892 C C . TYR A 1 588 ? -55.132 -9.221 52.086 1.00 88.25 588 TYR A C 1
ATOM 4894 O O . TYR A 1 588 ? -54.193 -9.309 51.297 1.00 88.25 588 TYR A O 1
ATOM 4902 N N . GLU A 1 589 ? -56.344 -9.692 51.779 1.00 88.31 589 GLU A N 1
ATOM 4903 C CA . GLU A 1 589 ? -56.659 -10.302 50.479 1.00 88.31 589 GLU A CA 1
ATOM 4904 C C . GLU A 1 589 ? -56.507 -9.290 49.328 1.00 88.31 589 GLU A C 1
ATOM 4906 O O . GLU A 1 589 ? -55.977 -9.633 48.266 1.00 88.31 589 GLU A O 1
ATOM 4911 N N . ALA A 1 590 ? -56.898 -8.029 49.538 1.00 88.12 590 ALA A N 1
ATOM 4912 C CA . ALA A 1 590 ? -56.679 -6.952 48.575 1.00 88.12 590 ALA A CA 1
ATOM 4913 C C . ALA A 1 590 ? -55.184 -6.635 48.393 1.00 88.12 590 ALA A C 1
ATOM 4915 O O . ALA A 1 590 ? -54.718 -6.493 47.259 1.00 88.12 590 ALA A O 1
ATOM 4916 N N . HIS A 1 591 ? -54.417 -6.583 49.487 1.00 88.12 591 HIS A N 1
ATOM 4917 C CA . HIS A 1 591 ? -52.973 -6.361 49.435 1.00 88.12 591 HIS A CA 1
ATOM 4918 C C . HIS A 1 591 ? -52.249 -7.501 48.711 1.00 88.12 591 HIS A C 1
ATOM 4920 O O . HIS A 1 591 ? -51.436 -7.236 47.828 1.00 88.12 591 HIS A O 1
ATOM 4926 N N . ASN A 1 592 ? -52.604 -8.759 48.993 1.00 87.62 592 ASN A N 1
ATOM 4927 C CA . ASN A 1 592 ? -52.045 -9.923 48.303 1.00 87.62 592 ASN A CA 1
ATOM 4928 C C . ASN A 1 592 ? -52.358 -9.905 46.806 1.00 87.62 592 ASN A C 1
ATOM 4930 O O . ASN A 1 592 ? -51.457 -10.111 45.998 1.00 87.62 592 ASN A O 1
ATOM 4934 N N . LYS A 1 593 ? -53.600 -9.588 46.412 1.00 90.06 593 LYS A N 1
ATOM 4935 C CA . LYS A 1 593 ? -53.948 -9.419 44.991 1.00 90.06 593 LYS A CA 1
ATOM 4936 C C . LYS A 1 593 ? -53.130 -8.313 44.329 1.00 90.06 593 LYS A C 1
ATOM 4938 O O . LYS A 1 593 ? -52.665 -8.489 43.204 1.00 90.06 593 LYS A O 1
ATOM 4943 N N . HIS A 1 594 ? -52.927 -7.185 45.010 1.00 88.19 594 HIS A N 1
ATOM 4944 C CA . HIS A 1 594 ? -52.106 -6.103 44.474 1.00 88.19 594 HIS A CA 1
ATOM 4945 C C . HIS A 1 594 ? -50.635 -6.516 44.328 1.00 88.19 594 HIS A C 1
ATOM 4947 O O . HIS A 1 594 ? -50.026 -6.240 43.291 1.00 88.19 594 HIS A O 1
ATOM 4953 N N . LEU A 1 595 ? -50.082 -7.211 45.325 1.00 89.19 595 LEU A N 1
ATOM 4954 C CA . LEU A 1 595 ? -48.721 -7.738 45.281 1.00 89.19 595 LEU A CA 1
ATOM 4955 C C . LEU A 1 595 ? -48.555 -8.724 44.123 1.00 89.19 595 LEU A C 1
ATOM 4957 O O . LEU A 1 595 ? -47.608 -8.610 43.356 1.00 89.19 595 LEU A O 1
ATOM 4961 N N . GLN A 1 596 ? -49.519 -9.626 43.941 1.00 88.19 596 GLN A N 1
ATOM 4962 C CA . GLN A 1 596 ? -49.522 -10.620 42.871 1.00 88.19 596 GLN A CA 1
ATOM 4963 C C . GLN A 1 596 ? -49.590 -9.966 41.481 1.00 88.19 596 GLN A C 1
ATOM 4965 O O . GLN A 1 596 ? -48.867 -10.367 40.572 1.00 88.19 596 GLN A O 1
ATOM 4970 N N . LEU A 1 597 ? -50.378 -8.896 41.321 1.00 90.88 597 LEU A N 1
ATOM 4971 C CA . LEU A 1 597 ? -50.410 -8.099 40.088 1.00 90.88 597 LEU A CA 1
ATOM 4972 C C . LEU A 1 597 ? -49.082 -7.375 39.816 1.00 90.88 597 LEU A C 1
ATOM 4974 O O . LEU A 1 597 ? -48.624 -7.368 38.672 1.00 90.88 597 LEU A O 1
ATOM 4978 N N . LYS A 1 598 ? -48.449 -6.792 40.844 1.00 88.06 598 LYS A N 1
ATOM 4979 C CA . LYS A 1 598 ? -47.118 -6.164 40.731 1.00 88.06 598 LYS A CA 1
ATOM 4980 C C . LYS A 1 598 ? -46.038 -7.179 40.362 1.00 88.06 598 LYS A C 1
ATOM 4982 O O . LYS A 1 598 ? -45.202 -6.904 39.511 1.00 88.06 598 LYS A O 1
ATOM 4987 N N . LEU A 1 599 ? -46.080 -8.358 40.970 1.00 87.38 599 LEU A N 1
ATOM 4988 C CA . LEU A 1 599 ? -45.118 -9.424 40.718 1.00 87.38 599 LEU A CA 1
ATOM 4989 C C . LEU A 1 599 ? -45.248 -9.947 39.280 1.00 87.38 599 LEU A C 1
ATOM 4991 O O . LEU A 1 599 ? -44.245 -10.048 38.581 1.00 87.38 599 LEU A O 1
ATOM 4995 N N . ASN A 1 600 ? -46.478 -10.131 38.787 1.00 87.56 600 ASN A N 1
ATOM 4996 C CA . ASN A 1 600 ? -46.732 -10.493 37.388 1.00 87.56 600 ASN A CA 1
ATOM 4997 C C . ASN A 1 600 ? -46.274 -9.409 36.397 1.00 87.56 600 ASN A C 1
ATOM 4999 O O . ASN A 1 600 ? -45.730 -9.733 35.345 1.00 87.56 600 ASN A O 1
ATOM 5003 N N . THR A 1 601 ? -46.464 -8.123 36.711 1.00 86.88 601 THR A N 1
ATOM 5004 C CA . THR A 1 601 ? -46.006 -7.027 35.832 1.00 86.88 601 THR A CA 1
ATOM 5005 C C . THR A 1 601 ? -44.485 -6.894 35.805 1.00 86.88 601 THR A C 1
ATOM 5007 O O . THR A 1 601 ? -43.924 -6.603 34.749 1.00 86.88 601 THR A O 1
ATOM 5010 N N . ILE A 1 602 ? -43.806 -7.141 36.928 1.00 84.00 602 ILE A N 1
ATOM 5011 C CA . ILE A 1 602 ? -42.339 -7.189 36.982 1.00 84.00 602 ILE A CA 1
ATOM 5012 C C . ILE A 1 602 ? -41.818 -8.399 36.199 1.00 84.00 602 ILE A C 1
ATOM 5014 O O . ILE A 1 602 ? -40.958 -8.220 35.344 1.00 84.00 602 ILE A O 1
ATOM 5018 N N . GLN A 1 603 ? -42.395 -9.591 36.394 1.00 86.50 603 GLN A N 1
ATOM 5019 C CA . GLN A 1 603 ? -42.023 -10.789 35.631 1.00 86.50 603 GLN A CA 1
ATOM 5020 C C . GLN A 1 603 ? -42.221 -10.611 34.122 1.00 86.50 603 GLN A C 1
ATOM 5022 O O . GLN A 1 603 ? -41.364 -11.012 33.340 1.00 86.50 603 GLN A O 1
ATOM 5027 N N . GLN A 1 604 ? -43.316 -9.976 33.691 1.00 84.44 604 GLN A N 1
ATOM 5028 C CA . GLN A 1 604 ? -43.526 -9.663 32.275 1.00 84.44 604 GLN A CA 1
ATOM 5029 C C . GLN A 1 604 ? -42.491 -8.668 31.745 1.00 84.44 604 GLN A C 1
ATOM 5031 O O . GLN A 1 604 ? -41.988 -8.858 30.643 1.00 84.44 604 GLN A O 1
ATOM 5036 N N . ARG A 1 605 ? -42.133 -7.628 32.511 1.00 81.81 605 ARG A N 1
ATOM 5037 C CA . ARG A 1 605 ? -41.063 -6.699 32.113 1.00 81.81 605 ARG A CA 1
ATOM 5038 C C . ARG A 1 605 ? -39.717 -7.400 31.984 1.00 81.81 605 ARG A C 1
ATOM 5040 O O . ARG A 1 605 ? -39.039 -7.194 30.988 1.00 81.81 605 ARG A O 1
ATOM 5047 N N . GLU A 1 606 ? -39.367 -8.247 32.941 1.00 81.62 606 GLU A N 1
ATOM 5048 C CA . GLU A 1 606 ? -38.112 -8.999 32.935 1.00 81.62 606 GLU A CA 1
ATOM 5049 C C . GLU A 1 606 ? -38.055 -9.999 31.766 1.00 81.62 606 GLU A C 1
ATOM 5051 O O . GLU A 1 606 ? -37.037 -10.099 31.082 1.00 81.62 606 GLU A O 1
ATOM 5056 N N . GLN A 1 607 ? -39.166 -10.671 31.443 1.00 81.00 607 GLN A N 1
ATOM 5057 C CA . GLN A 1 607 ? -39.269 -11.513 30.244 1.00 81.00 607 GLN A CA 1
ATOM 5058 C C . GLN A 1 607 ? -39.153 -10.704 28.945 1.00 81.00 607 GLN A C 1
ATOM 5060 O O . GLN A 1 607 ? -38.467 -11.127 28.018 1.00 81.00 607 GLN A O 1
ATOM 5065 N N . MET A 1 608 ? -39.780 -9.530 28.861 1.00 81.19 608 MET A N 1
ATOM 5066 C CA . MET A 1 608 ? -39.676 -8.658 27.683 1.00 81.19 608 MET A CA 1
ATOM 5067 C C . MET A 1 608 ? -38.262 -8.083 27.517 1.00 81.19 608 MET A C 1
ATOM 5069 O O . MET A 1 608 ? -37.767 -7.965 26.402 1.00 81.19 608 MET A O 1
ATOM 5073 N N . GLU A 1 609 ? -37.578 -7.764 28.615 1.00 81.62 609 GLU A N 1
ATOM 5074 C CA . GLU A 1 609 ? -36.215 -7.232 28.584 1.00 81.62 609 GLU A CA 1
ATOM 5075 C C . GLU A 1 609 ? -35.183 -8.317 28.243 1.00 81.62 609 GLU A C 1
ATOM 5077 O O . GLU A 1 609 ? -34.265 -8.081 27.460 1.00 81.62 609 GLU A O 1
ATOM 5082 N N . THR A 1 610 ? -35.349 -9.530 28.778 1.00 80.75 610 THR A N 1
ATOM 5083 C CA . THR A 1 610 ? -34.496 -10.680 28.431 1.00 80.75 610 THR A CA 1
ATOM 5084 C C . THR A 1 610 ? -34.717 -11.145 26.993 1.00 80.75 610 THR A C 1
ATOM 5086 O O . THR A 1 610 ? -33.743 -11.457 26.312 1.00 80.75 610 THR A O 1
ATOM 5089 N N . THR A 1 611 ? -35.956 -11.135 26.491 1.00 83.31 611 THR A N 1
ATOM 5090 C CA . THR A 1 611 ? -36.248 -11.455 25.080 1.00 83.31 611 THR A CA 1
ATOM 5091 C C . THR A 1 611 ? -35.732 -10.387 24.118 1.00 83.31 611 THR A C 1
ATOM 5093 O O . THR A 1 611 ? -35.177 -10.749 23.084 1.00 83.31 611 THR A O 1
ATOM 5096 N N . ALA A 1 612 ? -35.820 -9.100 24.470 1.00 84.25 612 ALA A N 1
ATOM 5097 C CA . ALA A 1 612 ? -35.210 -8.021 23.691 1.00 84.25 612 ALA A CA 1
ATOM 5098 C C . ALA A 1 612 ? -33.678 -8.154 23.641 1.00 84.25 612 ALA A C 1
ATOM 5100 O O . ALA A 1 612 ? -33.101 -8.183 22.559 1.00 84.25 612 ALA A O 1
ATOM 5101 N N . LYS A 1 613 ? -33.023 -8.360 24.795 1.00 87.44 613 LYS A N 1
ATOM 5102 C CA . LYS A 1 613 ? -31.571 -8.609 24.865 1.00 87.44 613 LYS A CA 1
ATOM 5103 C C . LYS A 1 613 ? -31.156 -9.843 24.059 1.00 87.44 613 LYS A C 1
ATOM 5105 O O . LYS A 1 613 ? -30.121 -9.825 23.401 1.00 87.44 613 LYS A O 1
ATOM 5110 N N . PHE A 1 614 ? -31.954 -10.910 24.090 1.00 86.94 614 PHE A N 1
ATOM 5111 C CA . PHE A 1 614 ? -31.702 -12.109 23.291 1.00 86.94 614 PHE A CA 1
ATOM 5112 C C . PHE A 1 614 ? -31.807 -11.826 21.786 1.00 86.94 614 PHE A C 1
ATOM 5114 O O . PHE A 1 614 ? -30.930 -12.244 21.037 1.00 86.94 614 PHE A O 1
ATOM 5121 N N . GLN A 1 615 ? -32.822 -11.073 21.349 1.00 88.44 615 GLN A N 1
ATOM 5122 C CA . GLN A 1 615 ? -32.958 -10.659 19.949 1.00 88.44 615 GLN A CA 1
ATOM 5123 C C . GLN A 1 615 ? -31.809 -9.761 19.484 1.00 88.44 615 GLN A C 1
ATOM 5125 O O . GLN A 1 615 ? -31.326 -9.946 18.370 1.00 88.44 615 GLN A O 1
ATOM 5130 N N . ASP A 1 616 ? -31.342 -8.833 20.319 1.00 88.94 616 ASP A N 1
ATOM 5131 C CA . ASP A 1 616 ? -30.197 -7.977 19.992 1.00 88.94 616 ASP A CA 1
ATOM 5132 C C . ASP A 1 616 ? -28.916 -8.808 19.820 1.00 88.94 616 ASP A C 1
ATOM 5134 O O . ASP A 1 616 ? -28.185 -8.635 18.844 1.00 88.94 616 ASP A O 1
ATOM 5138 N N . ILE A 1 617 ? -28.676 -9.775 20.715 1.00 88.50 617 ILE A N 1
ATOM 5139 C CA . ILE A 1 617 ? -27.545 -10.712 20.614 1.00 88.50 617 ILE A CA 1
ATOM 5140 C C . ILE A 1 617 ? -27.670 -11.603 19.369 1.00 88.50 617 ILE A C 1
ATOM 5142 O O . ILE A 1 617 ? -26.673 -11.875 18.705 1.00 88.50 617 ILE A O 1
ATOM 5146 N N . GLU A 1 618 ? -28.872 -12.066 19.027 1.00 87.31 618 GLU A N 1
ATOM 5147 C CA . GLU A 1 618 ? -29.115 -12.898 17.844 1.00 87.31 618 GLU A CA 1
ATOM 5148 C C . GLU A 1 618 ? -28.905 -12.110 16.539 1.00 87.31 618 GLU A C 1
ATOM 5150 O O . GLU A 1 618 ? -28.281 -12.614 15.602 1.00 87.31 618 GLU A O 1
ATOM 5155 N N . GLN A 1 619 ? -29.345 -10.848 16.494 1.00 90.69 619 GLN A N 1
ATOM 5156 C CA . GLN A 1 619 ? -29.073 -9.944 15.375 1.00 90.69 619 GLN A CA 1
ATOM 5157 C C . GLN A 1 619 ? -27.579 -9.649 15.232 1.00 90.69 619 GLN A C 1
ATOM 5159 O O . GLN A 1 619 ? -27.060 -9.672 14.115 1.00 90.69 619 GLN A O 1
ATOM 5164 N N . GLU A 1 620 ? -26.878 -9.408 16.339 1.00 88.94 620 GLU A N 1
ATOM 5165 C CA . GLU A 1 620 ? -25.441 -9.145 16.309 1.00 88.94 620 GLU A CA 1
ATOM 5166 C C . GLU A 1 620 ? -24.645 -10.394 15.909 1.00 88.94 620 GLU A C 1
ATOM 5168 O O . GLU A 1 620 ? -23.757 -10.314 15.063 1.00 88.94 620 GLU A O 1
ATOM 5173 N N . ASN A 1 621 ? -25.023 -11.580 16.397 1.00 85.44 621 ASN A N 1
ATOM 5174 C CA . ASN A 1 621 ? -24.443 -12.846 15.942 1.00 85.44 621 ASN A CA 1
ATOM 5175 C C . ASN A 1 621 ? -24.646 -13.070 14.442 1.00 85.44 621 ASN A C 1
ATOM 5177 O O . ASN A 1 621 ? -23.728 -13.531 13.765 1.00 85.44 621 ASN A O 1
ATOM 5181 N N . LYS A 1 622 ? -25.819 -12.721 13.905 1.00 92.69 622 LYS A N 1
ATOM 5182 C CA . LYS A 1 622 ? -26.077 -12.808 12.467 1.00 92.69 622 LYS A CA 1
ATOM 5183 C C . LYS A 1 622 ? -25.179 -11.855 11.675 1.00 92.69 622 LYS A C 1
ATOM 5185 O O . LYS A 1 622 ? -24.554 -12.283 10.711 1.00 92.69 622 LYS A O 1
ATOM 5190 N N . ARG A 1 623 ? -25.023 -10.604 12.124 1.00 91.50 623 ARG A N 1
ATOM 5191 C CA . ARG A 1 623 ? -24.090 -9.642 11.506 1.00 91.50 623 ARG A CA 1
ATOM 5192 C C . ARG A 1 623 ? -22.645 -10.130 11.544 1.00 91.50 623 ARG A C 1
ATOM 5194 O O . ARG A 1 623 ? -21.922 -9.972 10.565 1.00 91.50 623 ARG A O 1
ATOM 5201 N N . LEU A 1 624 ? -22.220 -10.726 12.657 1.00 90.06 624 LEU A N 1
ATOM 5202 C CA . LEU A 1 624 ? -20.882 -11.302 12.785 1.00 90.06 624 LEU A CA 1
ATOM 5203 C C . LEU A 1 624 ? -20.692 -12.505 11.854 1.00 90.06 624 LEU A C 1
ATOM 5205 O O . LEU A 1 624 ? -19.628 -12.628 11.254 1.00 90.06 624 LEU A O 1
ATOM 5209 N N . GLN A 1 625 ? -21.706 -13.358 11.684 1.00 90.75 625 GLN A N 1
ATOM 5210 C CA . GLN A 1 625 ? -21.675 -14.462 10.718 1.00 90.75 625 GLN A CA 1
ATOM 5211 C C . GLN A 1 625 ? -21.608 -13.968 9.270 1.00 90.75 625 GLN A C 1
ATOM 5213 O O . GLN A 1 625 ? -20.800 -14.485 8.500 1.00 90.75 625 GLN A O 1
ATOM 5218 N N . ASP A 1 626 ? -22.391 -12.948 8.915 1.00 92.31 626 ASP A N 1
ATOM 5219 C CA . ASP A 1 626 ? -22.360 -12.341 7.582 1.00 92.31 626 ASP A CA 1
ATOM 5220 C C . ASP A 1 626 ? -20.973 -11.733 7.303 1.00 92.31 626 ASP A C 1
ATOM 5222 O O . ASP A 1 626 ? -20.355 -12.018 6.277 1.00 92.31 626 ASP A O 1
ATOM 5226 N N . ARG A 1 627 ? -20.407 -11.004 8.275 1.00 91.94 627 ARG A N 1
ATOM 5227 C CA . ARG A 1 627 ? -19.062 -10.414 8.178 1.00 91.94 627 ARG A CA 1
ATOM 5228 C C . ARG A 1 627 ? -17.947 -11.460 8.122 1.00 91.94 627 ARG A C 1
ATOM 5230 O O . ARG A 1 627 ? -16.963 -11.275 7.407 1.00 91.94 627 ARG A O 1
ATOM 5237 N N . LEU A 1 628 ? -18.090 -12.571 8.847 1.00 91.06 628 LEU A N 1
ATOM 5238 C CA . LEU A 1 628 ? -17.188 -13.719 8.739 1.00 91.06 628 LEU A CA 1
ATOM 5239 C C . LEU A 1 628 ? -17.260 -14.327 7.328 1.00 91.06 628 LEU A C 1
ATOM 5241 O O . LEU A 1 628 ? -16.225 -14.654 6.752 1.00 91.06 628 LEU A O 1
ATOM 5245 N N . GLY A 1 629 ? -18.464 -14.444 6.758 1.00 91.75 629 GLY A N 1
ATOM 5246 C CA . GLY A 1 629 ? -18.689 -14.883 5.380 1.00 91.75 629 GLY A CA 1
ATOM 5247 C C . GLY A 1 629 ? -17.997 -13.986 4.353 1.00 91.75 629 GLY A C 1
ATOM 5248 O O . GLY A 1 629 ? -17.277 -14.486 3.488 1.00 91.75 629 GLY A O 1
ATOM 5249 N N . GLU A 1 630 ? -18.136 -12.668 4.497 1.00 92.75 630 GLU A N 1
ATOM 5250 C CA . GLU A 1 630 ? -17.454 -11.677 3.655 1.00 92.75 630 GLU A CA 1
ATOM 5251 C C . GLU A 1 630 ? -15.927 -11.782 3.766 1.00 92.75 630 GLU A C 1
ATOM 5253 O O . GLU A 1 630 ? -15.237 -11.819 2.745 1.00 92.75 630 GLU A O 1
ATOM 5258 N N . MET A 1 631 ? -15.382 -11.902 4.984 1.00 88.88 631 MET A N 1
ATOM 5259 C CA . MET A 1 631 ? -13.940 -12.093 5.182 1.00 88.88 631 MET A CA 1
ATOM 5260 C C . MET A 1 631 ? -13.446 -13.406 4.565 1.00 88.88 631 MET A C 1
ATOM 5262 O O . MET A 1 631 ? -12.394 -13.418 3.931 1.00 88.88 631 MET A O 1
ATOM 5266 N N . MET A 1 632 ? -14.196 -14.506 4.687 1.00 89.31 632 MET A N 1
ATOM 5267 C CA . MET A 1 632 ? -13.842 -15.775 4.035 1.00 89.31 632 MET A CA 1
ATOM 5268 C C . MET A 1 632 ? -13.851 -15.658 2.505 1.00 89.31 632 MET A C 1
ATOM 5270 O O . MET A 1 632 ? -12.975 -16.217 1.843 1.00 89.31 632 MET A O 1
ATOM 5274 N N . GLN A 1 633 ? -14.791 -14.903 1.931 1.00 92.94 633 GLN A N 1
ATOM 5275 C CA . GLN A 1 633 ? -14.837 -14.656 0.490 1.00 92.94 633 GLN A CA 1
ATOM 5276 C C . GLN A 1 633 ? -13.660 -13.788 0.020 1.00 92.94 633 GLN A C 1
ATOM 5278 O O . GLN A 1 633 ? -13.058 -14.093 -1.009 1.00 92.94 633 GLN A O 1
ATOM 5283 N N . GLN A 1 634 ? -13.285 -12.761 0.789 1.00 94.06 634 GLN A N 1
ATOM 5284 C CA . GLN A 1 634 ? -12.095 -11.946 0.523 1.00 94.06 634 GLN A CA 1
ATOM 5285 C C . GLN A 1 634 ? -10.810 -12.772 0.604 1.00 94.06 634 GLN A C 1
ATOM 5287 O O . GLN A 1 634 ? -9.973 -12.680 -0.288 1.00 94.06 634 GLN A O 1
ATOM 5292 N N . ILE A 1 635 ? -10.673 -13.631 1.619 1.00 90.12 635 ILE A N 1
ATOM 5293 C CA . ILE A 1 635 ? -9.535 -14.554 1.731 1.00 90.12 635 ILE A CA 1
ATOM 5294 C C . ILE A 1 635 ? -9.478 -15.467 0.504 1.00 90.12 635 ILE A C 1
ATOM 5296 O O . ILE A 1 635 ? -8.423 -15.595 -0.106 1.00 90.12 635 ILE A O 1
ATOM 5300 N N . SER A 1 636 ? -10.610 -16.038 0.079 1.00 91.19 636 SER A N 1
ATOM 5301 C CA . SER A 1 636 ? -10.655 -16.873 -1.125 1.00 91.19 636 SER A CA 1
ATOM 5302 C C . SER A 1 636 ? -10.266 -16.109 -2.396 1.00 91.19 636 SER A C 1
ATOM 5304 O O . SER A 1 636 ? -9.614 -16.689 -3.260 1.00 91.19 636 SER A O 1
ATOM 5306 N N . GLN A 1 637 ? -10.655 -14.838 -2.532 1.00 92.19 637 GLN A N 1
ATOM 5307 C CA . GLN A 1 637 ? -10.255 -13.996 -3.666 1.00 92.19 637 GLN A CA 1
ATOM 5308 C C . GLN A 1 637 ? -8.752 -13.704 -3.647 1.00 92.19 637 GLN A C 1
ATOM 5310 O O . GLN A 1 637 ? -8.091 -13.887 -4.667 1.00 92.19 637 GLN A O 1
ATOM 5315 N N . LEU A 1 638 ? -8.205 -13.342 -2.485 1.00 88.62 638 LEU A N 1
ATOM 5316 C CA . LEU A 1 638 ? -6.769 -13.120 -2.306 1.00 88.62 638 LEU A CA 1
ATOM 5317 C C . LEU A 1 638 ? -5.954 -14.392 -2.569 1.00 88.62 638 LEU A C 1
ATOM 5319 O O . LEU A 1 638 ? -4.863 -14.313 -3.124 1.00 88.62 638 LEU A O 1
ATOM 5323 N N . GLN A 1 639 ? -6.484 -15.571 -2.231 1.00 91.75 639 GLN A N 1
ATOM 5324 C CA . GLN A 1 639 ? -5.848 -16.853 -2.543 1.00 91.75 639 GLN A CA 1
ATOM 5325 C C . GLN A 1 639 ? -5.745 -17.076 -4.061 1.00 91.75 639 GLN A C 1
ATOM 5327 O O . GLN A 1 639 ? -4.688 -17.449 -4.561 1.00 91.75 639 GLN A O 1
ATOM 5332 N N . ILE A 1 640 ? -6.825 -16.798 -4.801 1.00 93.31 640 ILE A N 1
ATOM 5333 C CA . ILE A 1 640 ? -6.849 -16.912 -6.268 1.00 93.31 640 ILE A CA 1
ATOM 5334 C C . ILE A 1 640 ? -5.877 -15.909 -6.901 1.00 93.31 640 ILE A C 1
ATOM 5336 O O . ILE A 1 640 ? -5.160 -16.248 -7.843 1.00 93.31 640 ILE A O 1
ATOM 5340 N N . GLU A 1 641 ? -5.830 -14.682 -6.384 1.00 89.12 641 GLU A N 1
ATOM 5341 C CA . GLU A 1 641 ? -4.902 -13.654 -6.853 1.00 89.12 641 GLU A CA 1
ATOM 5342 C C . GLU A 1 641 ? -3.442 -14.032 -6.565 1.00 89.12 641 GLU A C 1
ATOM 5344 O O . GLU A 1 641 ? -2.583 -13.897 -7.438 1.00 89.12 641 GLU A O 1
ATOM 5349 N N . HIS A 1 642 ? -3.164 -14.601 -5.390 1.00 91.12 642 HIS A N 1
ATOM 5350 C CA . HIS A 1 642 ? -1.854 -15.141 -5.035 1.00 91.12 642 HIS A CA 1
ATOM 5351 C C . HIS A 1 642 ? -1.423 -16.277 -5.978 1.00 91.12 642 HIS A C 1
ATOM 5353 O O . HIS A 1 642 ? -0.290 -16.281 -6.473 1.00 91.12 642 HIS A O 1
ATOM 5359 N N . ASP A 1 643 ? -2.313 -17.227 -6.269 1.00 91.62 643 ASP A N 1
ATOM 5360 C CA . ASP A 1 643 ? -2.030 -18.328 -7.195 1.00 91.62 643 ASP A CA 1
ATOM 5361 C C . ASP A 1 643 ? -1.781 -17.803 -8.618 1.00 91.62 643 ASP A C 1
ATOM 5363 O O . ASP A 1 643 ? -0.832 -18.220 -9.286 1.00 91.62 643 ASP A O 1
ATOM 5367 N N . HIS A 1 644 ? -2.560 -16.812 -9.064 1.00 91.12 644 HIS A N 1
ATOM 5368 C CA . HIS A 1 644 ? -2.345 -16.148 -10.348 1.00 91.12 644 HIS A CA 1
ATOM 5369 C C . HIS A 1 644 ? -0.984 -15.433 -10.407 1.00 91.12 644 HIS A C 1
ATOM 5371 O O . HIS A 1 644 ? -0.237 -15.604 -11.373 1.00 91.12 644 HIS A O 1
ATOM 5377 N N . LEU A 1 645 ? -0.621 -14.674 -9.369 1.00 88.19 645 LEU A N 1
ATOM 5378 C CA . LEU A 1 645 ? 0.681 -14.004 -9.271 1.00 88.19 645 LEU A CA 1
ATOM 5379 C C . LEU A 1 645 ? 1.845 -14.999 -9.258 1.00 88.19 645 LEU A C 1
ATOM 5381 O O . LEU A 1 645 ? 2.897 -14.721 -9.834 1.00 88.19 645 LEU A O 1
ATOM 5385 N N . THR A 1 646 ? 1.661 -16.167 -8.645 1.00 90.75 646 THR A N 1
ATOM 5386 C CA . THR A 1 646 ? 2.667 -17.237 -8.635 1.00 90.75 646 THR A CA 1
ATOM 5387 C C . THR A 1 646 ? 2.912 -17.771 -10.049 1.00 90.75 646 THR A C 1
ATOM 5389 O O . THR A 1 646 ? 4.060 -17.845 -10.486 1.00 90.75 646 THR A O 1
ATOM 5392 N N . ILE A 1 647 ? 1.845 -18.023 -10.817 1.00 93.38 647 ILE A N 1
ATOM 5393 C CA . ILE A 1 647 ? 1.943 -18.442 -12.227 1.00 93.38 647 ILE A CA 1
ATOM 5394 C C . ILE A 1 647 ? 2.626 -17.366 -13.087 1.00 93.38 647 ILE A C 1
ATOM 5396 O O . ILE A 1 647 ? 3.426 -17.686 -13.970 1.00 93.38 647 ILE A O 1
ATOM 5400 N N . VAL A 1 648 ? 2.326 -16.084 -12.853 1.00 89.69 648 VAL A N 1
ATOM 5401 C CA . VAL A 1 648 ? 2.976 -14.974 -13.570 1.00 89.69 648 VAL A CA 1
ATOM 5402 C C . VAL A 1 648 ? 4.475 -14.932 -13.265 1.00 89.69 648 VAL A C 1
ATOM 5404 O O . VAL A 1 648 ? 5.269 -14.868 -14.202 1.00 89.69 648 VAL A O 1
ATOM 5407 N N . LYS A 1 649 ? 4.879 -15.071 -11.994 1.00 88.19 649 LYS A N 1
ATOM 5408 C CA . LYS A 1 649 ? 6.298 -15.136 -11.603 1.00 88.19 649 LYS A CA 1
ATOM 5409 C C . LYS A 1 649 ? 7.034 -16.301 -12.263 1.00 88.19 649 LYS A C 1
ATOM 5411 O O . LYS A 1 649 ? 8.144 -16.119 -12.753 1.00 88.19 649 LYS A O 1
ATOM 5416 N N . GLU A 1 650 ? 6.427 -17.485 -12.324 1.00 90.62 650 GLU A N 1
ATOM 5417 C CA . GLU A 1 650 ? 7.028 -18.641 -13.007 1.00 90.62 650 GLU A CA 1
ATOM 5418 C C . GLU A 1 650 ? 7.222 -18.385 -14.510 1.00 90.62 650 GLU A C 1
ATOM 5420 O O . GLU A 1 650 ? 8.265 -18.730 -15.073 1.00 90.62 650 GLU A O 1
ATOM 5425 N N . ARG A 1 651 ? 6.258 -17.722 -15.166 1.00 92.19 651 ARG A N 1
ATOM 5426 C CA . ARG A 1 651 ? 6.384 -17.314 -16.576 1.00 92.19 651 ARG A CA 1
ATOM 5427 C C . ARG A 1 651 ? 7.485 -16.279 -16.788 1.00 92.19 651 ARG A C 1
ATOM 5429 O O . ARG A 1 651 ? 8.226 -16.394 -17.763 1.00 92.19 651 ARG A O 1
ATOM 5436 N N . GLU A 1 652 ? 7.610 -15.296 -15.900 1.00 83.50 652 GLU A N 1
ATOM 5437 C CA . GLU A 1 652 ? 8.688 -14.304 -15.955 1.00 83.50 652 GLU A CA 1
ATOM 5438 C C . GLU A 1 652 ? 10.061 -14.951 -15.757 1.00 83.50 652 GLU A C 1
ATOM 5440 O O . GLU A 1 652 ? 10.976 -14.673 -16.529 1.00 83.50 652 GLU A O 1
ATOM 5445 N N . CYS A 1 653 ? 10.206 -15.876 -14.802 1.00 91.94 653 CYS A N 1
ATOM 5446 C CA . CYS A 1 653 ? 11.439 -16.646 -14.628 1.00 91.94 653 CYS A CA 1
ATOM 5447 C C . CYS A 1 653 ? 11.805 -17.433 -15.896 1.00 91.94 653 CYS A C 1
ATOM 5449 O O . CYS A 1 653 ? 12.945 -17.359 -16.350 1.00 91.94 653 CYS A O 1
ATOM 5451 N N . ALA A 1 654 ? 10.841 -18.117 -16.522 1.00 91.12 654 ALA A N 1
ATOM 5452 C CA . ALA A 1 654 ? 11.077 -18.854 -17.765 1.00 91.12 654 ALA A CA 1
ATOM 5453 C C . ALA A 1 654 ? 11.455 -17.934 -18.945 1.00 91.12 654 ALA A C 1
ATOM 5455 O O . ALA A 1 654 ? 12.296 -18.286 -19.778 1.00 91.12 654 ALA A O 1
ATOM 5456 N N . LEU A 1 655 ? 10.854 -16.742 -19.030 1.00 90.75 655 LEU A N 1
ATOM 5457 C CA . LEU A 1 655 ? 11.227 -15.729 -20.020 1.00 90.75 655 LEU A CA 1
ATOM 5458 C C . LEU A 1 655 ? 12.635 -15.185 -19.762 1.00 90.75 655 LEU A C 1
ATOM 5460 O O . LEU A 1 655 ? 13.413 -15.080 -20.708 1.00 90.75 655 LEU A O 1
ATOM 5464 N N . ASN A 1 656 ? 12.990 -14.918 -18.506 1.00 89.88 656 ASN A N 1
ATOM 5465 C CA . ASN A 1 656 ? 14.326 -14.468 -18.122 1.00 89.88 656 ASN A CA 1
ATOM 5466 C C . ASN A 1 656 ? 15.392 -15.517 -18.454 1.00 89.88 656 ASN A C 1
ATOM 5468 O O . ASN A 1 656 ? 16.403 -15.183 -19.069 1.00 89.88 656 ASN A O 1
ATOM 5472 N N . GLU A 1 657 ? 15.149 -16.796 -18.158 1.00 90.06 657 GLU A N 1
ATOM 5473 C CA . GLU A 1 657 ? 16.037 -17.884 -18.586 1.00 90.06 657 GLU A CA 1
ATOM 5474 C C . GLU A 1 657 ? 16.183 -17.933 -20.113 1.00 90.06 657 GLU A C 1
ATOM 5476 O O . GLU A 1 657 ? 17.279 -18.141 -20.640 1.00 90.06 657 GLU A O 1
ATOM 5481 N N . ARG A 1 658 ? 15.097 -17.704 -20.860 1.00 94.00 658 ARG A N 1
ATOM 5482 C CA . ARG A 1 658 ? 15.146 -17.656 -22.326 1.00 94.00 658 ARG A CA 1
ATOM 5483 C C . ARG A 1 658 ? 15.949 -16.462 -22.843 1.00 94.00 658 ARG A C 1
ATOM 5485 O O . ARG A 1 658 ? 16.697 -16.633 -23.804 1.00 94.00 658 ARG A O 1
ATOM 5492 N N . ILE A 1 659 ? 15.820 -15.290 -22.224 1.00 89.06 659 ILE A N 1
ATOM 5493 C CA . ILE A 1 659 ? 16.602 -14.092 -22.559 1.00 89.06 659 ILE A CA 1
ATOM 5494 C C . ILE A 1 659 ? 18.087 -14.348 -22.299 1.00 89.06 659 ILE A C 1
ATOM 5496 O O . ILE A 1 659 ? 18.892 -14.137 -23.201 1.00 89.06 659 ILE A O 1
ATOM 5500 N N . ILE A 1 660 ? 18.443 -14.902 -21.135 1.00 91.50 660 ILE A N 1
ATOM 5501 C CA . ILE A 1 660 ? 19.831 -15.261 -20.799 1.00 91.50 660 ILE A CA 1
ATOM 5502 C C . ILE A 1 660 ? 20.404 -16.230 -21.842 1.00 91.50 660 ILE A C 1
ATOM 5504 O O . ILE A 1 660 ? 21.500 -16.018 -22.358 1.00 91.50 660 ILE A O 1
ATOM 5508 N N . ASN A 1 661 ? 19.648 -17.264 -22.222 1.00 93.19 661 ASN A N 1
ATOM 5509 C CA . ASN A 1 661 ? 20.074 -18.214 -23.252 1.00 93.19 661 ASN A CA 1
ATOM 5510 C C . ASN A 1 661 ? 20.245 -17.564 -24.636 1.00 93.19 661 ASN A C 1
ATOM 5512 O O . ASN A 1 661 ? 21.181 -17.895 -25.367 1.00 93.19 661 ASN A O 1
ATOM 5516 N N . LEU A 1 662 ? 19.358 -16.638 -25.014 1.00 91.94 662 LEU A N 1
ATOM 5517 C CA . LEU A 1 662 ? 19.479 -15.886 -26.266 1.00 91.94 662 LEU A CA 1
ATOM 5518 C C . LEU A 1 662 ? 20.685 -14.946 -26.250 1.00 91.94 662 LEU A C 1
ATOM 5520 O O . LEU A 1 662 ? 21.367 -14.839 -27.266 1.00 91.94 662 LEU A O 1
ATOM 5524 N N . GLN A 1 663 ? 20.983 -14.326 -25.112 1.00 89.94 663 GLN A N 1
ATOM 5525 C CA . GLN A 1 663 ? 22.128 -13.440 -24.942 1.00 89.94 663 GLN A CA 1
ATOM 5526 C C . GLN A 1 663 ? 23.448 -14.215 -25.017 1.00 89.94 663 GLN A C 1
ATOM 5528 O O . GLN A 1 663 ? 24.334 -13.837 -25.774 1.00 89.94 663 GLN A O 1
ATOM 5533 N N . LEU A 1 664 ? 23.531 -15.386 -24.376 1.00 93.31 664 LEU A N 1
ATOM 5534 C CA . LEU A 1 664 ? 24.674 -16.295 -24.532 1.00 93.31 664 LEU A CA 1
ATOM 5535 C C . LEU A 1 664 ? 24.873 -16.730 -25.991 1.00 93.31 664 LEU A C 1
ATOM 5537 O O . LEU A 1 664 ? 26.005 -16.797 -26.477 1.00 93.31 664 LEU A O 1
ATOM 5541 N N . LYS A 1 665 ? 23.777 -17.008 -26.708 1.00 92.81 665 LYS A N 1
ATOM 5542 C CA . LYS A 1 665 ? 23.826 -17.364 -28.130 1.00 92.81 665 LYS A CA 1
ATOM 5543 C C . LYS A 1 665 ? 24.267 -16.182 -28.995 1.00 92.81 665 LYS A C 1
ATOM 5545 O O . LYS A 1 665 ? 25.049 -16.378 -29.923 1.00 92.81 665 LYS A O 1
ATOM 5550 N N . TYR A 1 666 ? 23.805 -14.974 -28.684 1.00 91.88 666 TYR A N 1
ATOM 5551 C CA . TYR A 1 666 ? 24.241 -13.743 -29.337 1.00 91.88 666 TYR A CA 1
ATOM 5552 C C . TYR A 1 666 ? 25.739 -13.499 -29.123 1.00 91.88 666 TYR A C 1
ATOM 5554 O O . TYR A 1 666 ? 26.460 -13.296 -30.093 1.00 91.88 666 TYR A O 1
ATOM 5562 N N . ASP A 1 667 ? 26.240 -13.639 -27.894 1.00 90.81 667 ASP A N 1
ATOM 5563 C CA . ASP A 1 667 ? 27.665 -13.488 -27.577 1.00 90.81 667 ASP A CA 1
ATOM 5564 C C . ASP A 1 667 ? 28.536 -14.546 -28.268 1.00 90.81 667 ASP A C 1
ATOM 5566 O O . ASP A 1 667 ? 29.702 -14.308 -28.597 1.00 90.81 667 ASP A O 1
ATOM 5570 N N . GLN A 1 668 ? 28.004 -15.752 -28.479 1.00 94.12 668 GLN A N 1
ATOM 5571 C CA . GLN A 1 668 ? 28.675 -16.772 -29.281 1.00 94.12 668 GLN A CA 1
ATOM 5572 C C . GLN A 1 668 ? 28.728 -16.371 -30.763 1.00 94.12 668 GLN A C 1
ATOM 5574 O O . GLN A 1 668 ? 29.807 -16.390 -31.352 1.00 94.12 668 GLN A O 1
ATOM 5579 N N . LEU A 1 669 ? 27.601 -15.945 -31.341 1.00 92.12 669 LEU A N 1
ATOM 5580 C CA . LEU A 1 669 ? 27.519 -15.463 -32.725 1.00 92.12 669 LEU A CA 1
ATOM 5581 C C . LEU A 1 669 ? 28.413 -14.240 -32.969 1.00 92.12 669 LEU A C 1
ATOM 5583 O O . LEU A 1 669 ? 29.086 -14.174 -33.992 1.00 92.12 669 LEU A O 1
ATOM 5587 N N . ALA A 1 670 ? 28.481 -13.302 -32.024 1.00 87.81 670 ALA A N 1
ATOM 5588 C CA . ALA A 1 670 ? 29.350 -12.131 -32.105 1.00 87.81 670 ALA A CA 1
ATOM 5589 C C . ALA A 1 670 ? 30.837 -12.524 -32.113 1.00 87.81 670 ALA A C 1
ATOM 5591 O O . ALA A 1 670 ? 31.625 -11.985 -32.892 1.00 87.81 670 ALA A O 1
ATOM 5592 N N . ARG A 1 671 ? 31.229 -13.514 -31.298 1.00 92.88 671 ARG A N 1
ATOM 5593 C CA . ARG A 1 671 ? 32.592 -14.071 -31.319 1.00 92.88 671 ARG A CA 1
ATOM 5594 C C . ARG A 1 671 ? 32.901 -14.762 -32.642 1.00 92.88 671 ARG A C 1
ATOM 5596 O O . ARG A 1 671 ? 33.977 -14.544 -33.194 1.00 92.88 671 ARG A O 1
ATOM 5603 N N . GLU A 1 672 ? 31.971 -15.557 -33.164 1.00 92.19 672 GLU A N 1
ATOM 5604 C CA . GLU A 1 672 ? 32.112 -16.190 -34.478 1.00 92.19 672 GLU A CA 1
ATOM 5605 C C . GLU A 1 672 ? 32.255 -15.129 -35.582 1.00 92.19 672 GLU A C 1
ATOM 5607 O O . GLU A 1 672 ? 33.203 -15.208 -36.365 1.00 92.19 672 GLU A O 1
ATOM 5612 N N . HIS A 1 673 ? 31.429 -14.078 -35.568 1.00 90.06 673 HIS A N 1
ATOM 5613 C CA . HIS A 1 673 ? 31.516 -12.959 -36.509 1.00 90.06 673 HIS A CA 1
ATOM 5614 C C . HIS A 1 673 ? 32.889 -12.273 -36.469 1.00 90.06 673 HIS A C 1
ATOM 5616 O O . HIS A 1 673 ? 33.535 -12.121 -37.505 1.00 90.06 673 HIS A O 1
ATOM 5622 N N . LEU A 1 674 ? 33.395 -11.951 -35.274 1.00 93.12 674 LEU A N 1
ATOM 5623 C CA . LEU A 1 674 ? 34.720 -11.349 -35.106 1.00 93.12 674 LEU A CA 1
ATOM 5624 C C . LEU A 1 674 ? 35.837 -12.257 -35.647 1.00 93.12 674 LEU A C 1
ATOM 5626 O O . LEU A 1 674 ? 36.814 -11.788 -36.232 1.00 93.12 674 LEU A O 1
ATOM 5630 N N . THR A 1 675 ? 35.721 -13.577 -35.466 1.00 92.00 675 THR A N 1
ATOM 5631 C CA . THR A 1 675 ? 36.702 -14.514 -36.039 1.00 92.00 675 THR A CA 1
ATOM 5632 C C . THR A 1 675 ? 36.612 -14.596 -37.559 1.00 92.00 675 THR A C 1
ATOM 5634 O O . THR A 1 675 ? 37.648 -14.703 -38.217 1.00 92.00 675 THR A O 1
ATOM 5637 N N . THR A 1 676 ? 35.408 -14.527 -38.135 1.00 90.69 676 THR A N 1
ATOM 5638 C CA . THR A 1 676 ? 35.234 -14.495 -39.592 1.00 90.69 676 THR A CA 1
ATOM 5639 C C . THR A 1 676 ? 35.740 -13.192 -40.192 1.00 90.69 676 THR A C 1
ATOM 5641 O O . THR A 1 676 ? 36.412 -13.234 -41.214 1.00 90.69 676 THR A O 1
ATOM 5644 N N . GLU A 1 677 ? 35.527 -12.065 -39.522 1.00 91.19 677 GLU A N 1
ATOM 5645 C CA . GLU A 1 677 ? 36.013 -10.751 -39.939 1.00 91.19 677 GLU A CA 1
ATOM 5646 C C . GLU A 1 677 ? 37.545 -10.711 -39.982 1.00 91.19 677 GLU A C 1
ATOM 5648 O O . GLU A 1 677 ? 38.124 -10.409 -41.023 1.00 91.19 677 GLU A O 1
ATOM 5653 N N . LYS A 1 678 ? 38.221 -11.191 -38.928 1.00 92.12 678 LYS A N 1
ATOM 5654 C CA . LYS A 1 678 ? 39.689 -11.347 -38.927 1.00 92.12 678 LYS A CA 1
ATOM 5655 C C . LYS A 1 678 ? 40.197 -12.249 -40.055 1.00 92.12 678 LYS A C 1
ATOM 5657 O O . LYS A 1 678 ? 41.291 -12.040 -40.579 1.00 92.12 678 LYS A O 1
ATOM 5662 N N . ARG A 1 679 ? 39.429 -13.278 -40.432 1.00 93.69 679 ARG A N 1
ATOM 5663 C CA . ARG A 1 679 ? 39.762 -14.131 -41.583 1.00 93.69 679 ARG A CA 1
ATOM 5664 C C . ARG A 1 679 ? 39.574 -13.387 -42.903 1.00 93.69 679 ARG A C 1
ATOM 5666 O O . ARG A 1 679 ? 40.429 -13.534 -43.769 1.00 93.69 679 ARG A O 1
ATOM 5673 N N . CYS A 1 680 ? 38.514 -12.596 -43.054 1.00 89.88 680 CYS A N 1
ATOM 5674 C CA . CYS A 1 680 ? 38.303 -11.747 -44.226 1.00 89.88 680 CYS A CA 1
ATOM 5675 C C . CYS A 1 680 ? 39.445 -10.738 -44.388 1.00 89.88 680 CYS A C 1
ATOM 5677 O O . CYS A 1 680 ? 40.054 -10.706 -45.450 1.00 89.88 680 CYS A O 1
ATOM 5679 N N . GLU A 1 681 ? 39.837 -10.031 -43.324 1.00 89.50 681 GLU A N 1
ATOM 5680 C CA . GLU A 1 681 ? 40.989 -9.116 -43.348 1.00 89.50 681 GLU A CA 1
ATOM 5681 C C . GLU A 1 681 ? 42.292 -9.821 -43.762 1.00 89.50 681 GLU A C 1
ATOM 5683 O O . GLU A 1 681 ? 43.114 -9.274 -44.501 1.00 89.50 681 GLU A O 1
ATOM 5688 N N . MET A 1 682 ? 42.509 -11.053 -43.288 1.00 93.00 682 MET A N 1
ATOM 5689 C CA . MET A 1 682 ? 43.657 -11.863 -43.700 1.00 93.00 682 MET A CA 1
ATOM 5690 C C . MET A 1 682 ? 43.586 -12.212 -45.193 1.00 93.00 682 MET A C 1
ATOM 5692 O O . MET A 1 682 ? 44.595 -12.107 -45.891 1.00 93.00 682 MET A O 1
ATOM 5696 N N . TYR A 1 683 ? 42.417 -12.615 -45.696 1.00 90.69 683 TYR A N 1
ATOM 5697 C CA . TYR A 1 683 ? 42.237 -12.910 -47.117 1.00 90.69 683 TYR A CA 1
ATOM 5698 C C . TYR A 1 683 ? 42.389 -11.662 -47.992 1.00 90.69 683 TYR A C 1
ATOM 5700 O O . TYR A 1 683 ? 43.002 -11.766 -49.048 1.00 90.69 683 TYR A O 1
ATOM 5708 N N . GLU A 1 684 ? 41.942 -10.489 -47.547 1.00 91.44 684 GLU A N 1
ATOM 5709 C CA . GLU A 1 684 ? 42.171 -9.219 -48.245 1.00 91.44 684 GLU A CA 1
ATOM 5710 C C . GLU A 1 684 ? 43.656 -8.854 -48.311 1.00 91.44 684 GLU A C 1
ATOM 5712 O O . GLU A 1 684 ? 44.152 -8.452 -49.363 1.00 91.44 684 GLU A O 1
ATOM 5717 N N . LYS A 1 685 ? 44.398 -9.027 -47.209 1.00 92.06 685 LYS A N 1
ATOM 5718 C CA . LYS A 1 685 ? 45.858 -8.835 -47.207 1.00 92.06 685 LYS A CA 1
ATOM 5719 C C . LYS A 1 685 ? 46.547 -9.787 -48.181 1.00 92.06 685 LYS A C 1
ATOM 5721 O O . LYS A 1 685 ? 47.436 -9.365 -48.917 1.00 92.06 685 LYS A O 1
ATOM 5726 N N . ASN A 1 686 ? 46.120 -11.048 -48.211 1.00 91.62 686 ASN A N 1
ATOM 5727 C CA . ASN A 1 686 ? 46.649 -12.029 -49.153 1.00 91.62 686 ASN A CA 1
ATOM 5728 C C . ASN A 1 686 ? 46.292 -11.673 -50.600 1.00 91.62 686 ASN A C 1
ATOM 5730 O O . ASN A 1 686 ? 47.149 -11.796 -51.467 1.00 91.62 686 ASN A O 1
ATOM 5734 N N . LEU A 1 687 ? 45.072 -11.199 -50.865 1.00 90.81 687 LEU A N 1
ATOM 5735 C CA . LEU A 1 687 ? 44.651 -10.770 -52.198 1.00 90.81 687 LEU A CA 1
ATOM 5736 C C . LEU A 1 687 ? 45.515 -9.611 -52.699 1.00 90.81 687 LEU A C 1
ATOM 5738 O O . LEU A 1 687 ? 46.090 -9.720 -53.774 1.00 90.81 687 LEU A O 1
ATOM 5742 N N . LYS A 1 688 ? 45.715 -8.573 -51.876 1.00 91.62 688 LYS A N 1
ATOM 5743 C CA . LYS A 1 688 ? 46.623 -7.459 -52.199 1.00 91.62 688 LYS A CA 1
ATOM 5744 C C . LYS A 1 688 ? 48.043 -7.943 -52.482 1.00 91.62 688 LYS A C 1
ATOM 5746 O O . LYS A 1 688 ? 48.697 -7.447 -53.391 1.00 91.62 688 LYS A O 1
ATOM 5751 N N . HIS A 1 689 ? 48.527 -8.930 -51.726 1.00 92.25 689 HIS A N 1
ATOM 5752 C CA . HIS A 1 689 ? 49.832 -9.529 -51.991 1.00 92.25 689 HIS A CA 1
ATOM 5753 C C . HIS A 1 689 ? 49.875 -10.257 -53.346 1.00 92.25 689 HIS A C 1
ATOM 5755 O O . HIS A 1 689 ? 50.841 -10.098 -54.093 1.00 92.25 689 HIS A O 1
ATOM 5761 N N . TYR A 1 690 ? 48.830 -11.008 -53.701 1.00 90.25 690 TYR A N 1
ATOM 5762 C CA . TYR A 1 690 ? 48.732 -11.647 -55.015 1.00 90.25 690 TYR A CA 1
ATOM 5763 C C . TYR A 1 690 ? 48.639 -10.630 -56.156 1.00 90.25 690 TYR A C 1
ATOM 5765 O O . TYR A 1 690 ? 49.319 -10.816 -57.158 1.00 90.25 690 TYR A O 1
ATOM 5773 N N . GLU A 1 691 ? 47.889 -9.540 -55.987 1.00 90.75 691 GLU A N 1
ATOM 5774 C CA . GLU A 1 691 ? 47.821 -8.439 -56.958 1.00 90.75 691 GLU A CA 1
ATOM 5775 C C . GLU A 1 691 ? 49.199 -7.797 -57.172 1.00 90.75 691 GLU A C 1
ATOM 5777 O O . GLU A 1 691 ? 49.611 -7.585 -58.312 1.00 90.75 691 GLU A O 1
ATOM 5782 N N . THR A 1 692 ? 49.961 -7.549 -56.096 1.00 92.12 692 THR A N 1
ATOM 5783 C CA . THR A 1 692 ? 51.342 -7.047 -56.227 1.00 92.12 692 THR A CA 1
ATOM 5784 C C . THR A 1 692 ? 52.248 -8.041 -56.948 1.00 92.12 692 THR A C 1
ATOM 5786 O O . THR A 1 692 ? 53.024 -7.648 -57.811 1.00 92.12 692 THR A O 1
ATOM 5789 N N . LEU A 1 693 ? 52.114 -9.337 -56.656 1.00 91.81 693 LEU A N 1
ATOM 5790 C CA . LEU A 1 693 ? 52.928 -10.368 -57.293 1.00 91.81 693 LEU A CA 1
ATOM 5791 C C . LEU A 1 693 ? 52.584 -10.534 -58.783 1.00 91.81 693 LEU A C 1
ATOM 5793 O O . LEU A 1 693 ? 53.468 -10.792 -59.597 1.00 91.81 693 LEU A O 1
ATOM 5797 N N . GLU A 1 694 ? 51.310 -10.388 -59.149 1.00 90.12 694 GLU A N 1
ATOM 5798 C CA . GLU A 1 694 ? 50.867 -10.382 -60.543 1.00 90.12 694 GLU A CA 1
ATOM 5799 C C . GLU A 1 694 ? 51.409 -9.158 -61.291 1.00 90.12 694 GLU A C 1
ATOM 5801 O O . GLU A 1 694 ? 51.894 -9.300 -62.414 1.00 90.12 694 GLU A O 1
ATOM 5806 N N . HIS A 1 695 ? 51.403 -7.981 -60.657 1.00 91.50 695 HIS A N 1
ATOM 5807 C CA . HIS A 1 695 ? 52.015 -6.778 -61.216 1.00 91.50 695 HIS A CA 1
ATOM 5808 C C . HIS A 1 695 ? 53.516 -6.973 -61.476 1.00 91.50 695 HIS A C 1
ATOM 5810 O O . HIS A 1 695 ? 53.963 -6.781 -62.608 1.00 91.50 695 HIS A O 1
ATOM 5816 N N . ASP A 1 696 ? 54.261 -7.458 -60.477 1.00 92.06 696 ASP A N 1
ATOM 5817 C CA . ASP A 1 696 ? 55.693 -7.753 -60.598 1.00 92.06 696 ASP A CA 1
ATOM 5818 C C . ASP A 1 696 ? 55.958 -8.781 -61.711 1.00 92.06 696 ASP A C 1
ATOM 5820 O O . ASP A 1 696 ? 56.889 -8.635 -62.504 1.00 92.06 696 ASP A O 1
ATOM 5824 N N . TYR A 1 697 ? 55.124 -9.823 -61.821 1.00 92.12 697 TYR A N 1
ATOM 5825 C CA . TYR A 1 697 ? 55.232 -10.823 -62.885 1.00 92.12 697 TYR A CA 1
ATOM 5826 C C . TYR A 1 697 ? 55.012 -10.216 -64.278 1.00 92.12 697 TYR A C 1
ATOM 5828 O O . TYR A 1 697 ? 55.759 -10.529 -65.212 1.00 92.12 697 TYR A O 1
ATOM 5836 N N . LEU A 1 698 ? 54.005 -9.353 -64.436 1.00 92.38 698 LEU A N 1
ATOM 5837 C CA . LEU A 1 698 ? 53.720 -8.670 -65.699 1.00 92.38 698 LEU A CA 1
ATOM 5838 C C . LEU A 1 698 ? 54.845 -7.704 -66.086 1.00 92.38 698 LEU A C 1
ATOM 5840 O O . LEU A 1 698 ? 55.235 -7.674 -67.255 1.00 92.38 698 LEU A O 1
ATOM 5844 N N . GLU A 1 699 ? 55.411 -6.977 -65.124 1.00 91.81 699 GLU A N 1
ATOM 5845 C CA . GLU A 1 699 ? 56.569 -6.111 -65.345 1.00 91.81 699 GLU A CA 1
ATOM 5846 C C . GLU A 1 699 ? 57.798 -6.930 -65.767 1.00 91.81 699 GLU A C 1
ATOM 5848 O O . GLU A 1 699 ? 58.448 -6.630 -66.772 1.00 91.81 699 GLU A O 1
ATOM 5853 N N . LEU A 1 700 ? 58.073 -8.043 -65.079 1.00 91.00 700 LEU A N 1
ATOM 5854 C CA . LEU A 1 700 ? 59.173 -8.941 -65.430 1.00 91.00 700 LEU A CA 1
ATOM 5855 C C . LEU A 1 700 ? 58.988 -9.568 -66.820 1.00 91.00 700 LEU A C 1
ATOM 5857 O O . LEU A 1 700 ? 59.960 -9.763 -67.558 1.00 91.00 700 LEU A O 1
ATOM 5861 N N . LYS A 1 701 ? 57.746 -9.891 -67.196 1.00 90.12 701 LYS A N 1
ATOM 5862 C CA . LYS A 1 701 ? 57.402 -10.380 -68.535 1.00 90.12 701 LYS A CA 1
ATOM 5863 C C . LYS A 1 701 ? 57.647 -9.302 -69.589 1.00 90.12 701 LYS A C 1
ATOM 5865 O O . LYS A 1 701 ? 58.281 -9.596 -70.601 1.00 90.12 701 LYS A O 1
ATOM 5870 N N . HIS A 1 702 ? 57.218 -8.066 -69.339 1.00 90.25 702 HIS A N 1
ATOM 5871 C CA . HIS A 1 702 ? 57.474 -6.936 -70.232 1.00 90.25 702 HIS A CA 1
ATOM 5872 C C . HIS A 1 702 ? 58.977 -6.694 -70.423 1.00 90.25 702 HIS A C 1
ATOM 5874 O O . HIS A 1 702 ? 59.451 -6.568 -71.553 1.00 90.25 702 HIS A O 1
ATOM 5880 N N . ASN A 1 703 ? 59.746 -6.726 -69.333 1.00 91.38 703 ASN A N 1
ATOM 5881 C CA . ASN A 1 703 ? 61.200 -6.594 -69.374 1.00 91.38 703 ASN A CA 1
ATOM 5882 C C . ASN A 1 703 ? 61.850 -7.728 -70.182 1.00 91.38 703 ASN A C 1
ATOM 5884 O O . ASN A 1 703 ? 62.681 -7.461 -71.049 1.00 91.38 703 ASN A O 1
ATOM 5888 N N . ASN A 1 704 ? 61.425 -8.982 -69.992 1.00 89.06 704 ASN A N 1
ATOM 5889 C CA . ASN A 1 704 ? 61.893 -10.112 -70.804 1.00 89.06 704 ASN A CA 1
ATOM 5890 C C . ASN A 1 704 ? 61.558 -9.964 -72.295 1.00 89.06 704 ASN A C 1
ATOM 5892 O O . ASN A 1 704 ? 62.380 -10.306 -73.149 1.00 89.06 704 ASN A O 1
ATOM 5896 N N . GLU A 1 705 ? 60.378 -9.444 -72.636 1.00 91.44 705 GLU A N 1
ATOM 5897 C CA . GLU A 1 705 ? 60.017 -9.148 -74.025 1.00 91.44 705 GLU A CA 1
ATOM 5898 C C . GLU A 1 705 ? 60.906 -8.042 -74.613 1.00 91.44 705 GLU A C 1
ATOM 5900 O O . GLU A 1 705 ? 61.369 -8.166 -75.749 1.00 91.44 705 GLU A O 1
ATOM 5905 N N . CYS A 1 706 ? 61.201 -6.990 -73.845 1.00 91.62 706 CYS A N 1
ATOM 5906 C CA . CYS A 1 706 ? 62.129 -5.931 -74.241 1.00 91.62 706 CYS A CA 1
ATOM 5907 C C . CYS A 1 706 ? 63.551 -6.466 -74.455 1.00 91.62 706 CYS A C 1
ATOM 5909 O O . CYS A 1 706 ? 64.136 -6.203 -75.508 1.00 91.62 706 CYS A O 1
ATOM 5911 N N . TYR A 1 707 ? 64.078 -7.282 -73.537 1.00 89.75 707 TYR A N 1
ATOM 5912 C CA . TYR A 1 707 ? 65.377 -7.938 -73.715 1.00 89.75 707 TYR A CA 1
ATOM 5913 C C . TYR A 1 707 ? 65.384 -8.874 -74.924 1.00 89.75 707 TYR A C 1
ATOM 5915 O O . TYR A 1 707 ? 66.339 -8.870 -75.695 1.00 89.75 707 TYR A O 1
ATOM 5923 N N . SER A 1 708 ? 64.302 -9.616 -75.167 1.00 89.94 708 SER A N 1
ATOM 5924 C CA . SER A 1 708 ? 64.181 -10.475 -76.351 1.00 89.94 708 SER A CA 1
ATOM 5925 C C . SER A 1 708 ? 64.210 -9.665 -77.653 1.00 89.94 708 SER A C 1
ATOM 5927 O O . SER A 1 708 ? 64.874 -10.067 -78.610 1.00 89.94 708 SER A O 1
ATOM 5929 N N . ARG A 1 709 ? 63.550 -8.496 -77.694 1.00 90.12 709 ARG A N 1
ATOM 5930 C CA . ARG A 1 709 ? 63.622 -7.570 -78.840 1.00 90.12 709 ARG A CA 1
ATOM 5931 C C . ARG A 1 709 ? 65.026 -6.993 -79.016 1.00 90.12 709 ARG A C 1
ATOM 5933 O O . ARG A 1 709 ? 65.503 -6.923 -80.146 1.00 90.12 709 ARG A O 1
ATOM 5940 N N . GLN A 1 710 ? 65.697 -6.617 -77.927 1.00 89.00 710 GLN A N 1
ATOM 5941 C CA . GLN A 1 710 ? 67.081 -6.135 -77.972 1.00 89.00 710 GLN A CA 1
ATOM 5942 C C . GLN A 1 710 ? 68.029 -7.217 -78.499 1.00 89.00 710 GLN A C 1
ATOM 5944 O O . GLN A 1 710 ? 68.797 -6.949 -79.416 1.00 89.00 710 GLN A O 1
ATOM 5949 N N . ILE A 1 711 ? 67.925 -8.454 -78.006 1.00 87.00 711 ILE A N 1
ATOM 5950 C CA . ILE A 1 711 ? 68.710 -9.594 -78.502 1.00 87.00 711 ILE A CA 1
ATOM 5951 C C . ILE A 1 711 ? 68.435 -9.836 -79.991 1.00 87.00 711 ILE A C 1
ATOM 5953 O O . ILE A 1 711 ? 69.369 -10.032 -80.764 1.00 87.00 711 ILE A O 1
ATOM 5957 N N . ALA A 1 712 ? 67.174 -9.777 -80.431 1.00 88.94 712 ALA A N 1
ATOM 5958 C CA . ALA A 1 712 ? 66.837 -9.904 -81.848 1.00 88.94 712 ALA A CA 1
ATOM 5959 C C . ALA A 1 712 ? 67.467 -8.789 -82.702 1.00 88.94 712 ALA A C 1
ATOM 5961 O O . ALA A 1 712 ? 67.936 -9.055 -83.808 1.00 88.94 712 ALA A O 1
ATOM 5962 N N . HIS A 1 713 ? 67.516 -7.557 -82.188 1.00 88.94 713 HIS A N 1
ATOM 5963 C CA . HIS A 1 713 ? 68.187 -6.446 -82.855 1.00 88.94 713 HIS A CA 1
ATOM 5964 C C . HIS A 1 713 ? 69.704 -6.661 -82.946 1.00 88.94 713 HIS A C 1
ATOM 5966 O O . HIS A 1 713 ? 70.263 -6.509 -84.030 1.00 88.94 713 HIS A O 1
ATOM 5972 N N . VAL A 1 714 ? 70.352 -7.100 -81.860 1.00 87.62 714 VAL A N 1
ATOM 5973 C CA . VAL A 1 714 ? 71.785 -7.444 -81.871 1.00 87.62 714 VAL A CA 1
ATOM 5974 C C . VAL A 1 714 ? 72.070 -8.562 -82.876 1.00 87.62 714 VAL A C 1
ATOM 5976 O O . VAL A 1 714 ? 72.956 -8.408 -83.708 1.00 87.62 714 VAL A O 1
ATOM 5979 N N . ASN A 1 715 ? 71.268 -9.629 -82.897 1.00 89.31 715 ASN A N 1
ATOM 5980 C CA . ASN A 1 715 ? 71.424 -10.721 -83.865 1.00 89.31 715 ASN A CA 1
ATOM 5981 C C . ASN A 1 715 ? 71.273 -10.250 -85.326 1.00 89.31 715 ASN A C 1
ATOM 5983 O O . ASN A 1 715 ? 71.901 -10.806 -86.228 1.00 89.31 715 ASN A O 1
ATOM 5987 N N . ASN A 1 716 ? 70.433 -9.242 -85.588 1.00 90.38 716 ASN A N 1
ATOM 5988 C CA . ASN A 1 716 ? 70.317 -8.649 -86.922 1.00 90.38 716 ASN A CA 1
ATOM 5989 C C . ASN A 1 716 ? 71.558 -7.824 -87.283 1.00 90.38 716 ASN A C 1
ATOM 5991 O O . ASN A 1 716 ? 72.063 -7.967 -88.394 1.00 90.38 716 ASN A O 1
ATOM 5995 N N . LEU A 1 717 ? 72.084 -7.028 -86.348 1.00 88.50 717 LEU A N 1
ATOM 5996 C CA . LEU A 1 717 ? 73.339 -6.297 -86.545 1.00 88.50 717 LEU A CA 1
ATOM 5997 C C . LEU A 1 717 ? 74.522 -7.249 -86.766 1.00 88.50 717 LEU A C 1
ATOM 5999 O O . LEU A 1 717 ? 75.367 -6.990 -87.618 1.00 88.50 717 LEU A O 1
ATOM 6003 N N . GLU A 1 718 ? 74.572 -8.376 -86.052 1.00 86.94 718 GLU A N 1
ATOM 6004 C CA . GLU A 1 718 ? 75.581 -9.417 -86.274 1.00 86.94 718 GLU A CA 1
ATOM 6005 C C . GLU A 1 718 ? 75.482 -10.018 -87.680 1.00 86.94 718 GLU A C 1
ATOM 6007 O O . GLU A 1 718 ? 76.506 -10.201 -88.337 1.00 86.94 718 GLU A O 1
ATOM 6012 N N . LYS A 1 719 ? 74.269 -10.274 -88.189 1.00 88.88 719 LYS A N 1
ATOM 6013 C CA . LYS A 1 719 ? 74.078 -10.716 -89.581 1.00 88.88 719 LYS A CA 1
ATOM 6014 C C . LYS A 1 719 ? 74.547 -9.671 -90.588 1.00 88.88 719 LYS A C 1
ATOM 6016 O O . LYS A 1 719 ? 75.286 -10.020 -91.503 1.00 88.88 719 LYS A O 1
ATOM 6021 N N . GLU A 1 720 ? 74.170 -8.405 -90.408 1.00 88.69 720 GLU A N 1
ATOM 6022 C CA . GLU A 1 720 ? 74.632 -7.317 -91.280 1.00 88.69 720 GLU A CA 1
ATOM 6023 C C . GLU A 1 720 ? 76.161 -7.183 -91.255 1.00 88.69 720 GLU A C 1
ATOM 6025 O O . GLU A 1 720 ? 76.787 -6.974 -92.296 1.00 88.69 720 GLU A O 1
ATOM 6030 N N . LEU A 1 721 ? 76.784 -7.357 -90.086 1.00 87.56 721 LEU A N 1
ATOM 6031 C CA . LEU A 1 721 ? 78.236 -7.358 -89.944 1.00 87.56 721 LEU A CA 1
ATOM 6032 C C . LEU A 1 721 ? 78.877 -8.533 -90.695 1.00 87.56 721 LEU A C 1
ATOM 6034 O O . LEU A 1 721 ? 79.865 -8.325 -91.399 1.00 87.56 721 LEU A O 1
ATOM 6038 N N . ILE A 1 722 ? 78.316 -9.741 -90.587 1.00 88.94 722 ILE A N 1
ATOM 6039 C CA . ILE A 1 722 ? 78.778 -10.926 -91.327 1.00 88.94 722 ILE A CA 1
ATOM 6040 C C . ILE A 1 722 ? 78.665 -10.693 -92.841 1.00 88.94 722 ILE A C 1
ATOM 6042 O O . ILE A 1 722 ? 79.622 -10.950 -93.573 1.00 88.94 722 ILE A O 1
ATOM 6046 N N . ASP A 1 723 ? 77.548 -10.138 -93.317 1.00 89.25 723 ASP A N 1
ATOM 6047 C CA . ASP A 1 723 ? 77.357 -9.812 -94.735 1.00 89.25 723 ASP A CA 1
ATOM 6048 C C . ASP A 1 723 ? 78.390 -8.782 -95.221 1.00 89.25 723 ASP A C 1
ATOM 6050 O O . ASP A 1 723 ? 78.950 -8.908 -96.316 1.00 89.25 723 ASP A O 1
ATOM 6054 N N . LYS A 1 724 ? 78.707 -7.779 -94.392 1.00 87.19 724 LYS A N 1
ATOM 6055 C CA . LYS A 1 724 ? 79.757 -6.792 -94.687 1.00 87.19 724 LYS A CA 1
ATOM 6056 C C . LYS A 1 724 ? 81.158 -7.398 -94.678 1.00 87.19 724 LYS A C 1
ATOM 6058 O O . LYS A 1 724 ? 81.967 -7.032 -95.530 1.00 87.19 724 LYS A O 1
ATOM 6063 N N . GLN A 1 725 ? 81.448 -8.335 -93.776 1.00 87.31 725 GLN A N 1
ATOM 6064 C CA . GLN A 1 725 ? 82.714 -9.075 -93.765 1.00 87.31 725 GLN A CA 1
ATOM 6065 C C . GLN A 1 725 ? 82.878 -9.924 -95.034 1.00 87.31 725 GLN A C 1
ATOM 6067 O O . GLN A 1 725 ? 83.938 -9.884 -95.656 1.00 87.31 725 GLN A O 1
ATOM 6072 N N . LEU A 1 726 ? 81.820 -10.607 -95.481 1.00 88.50 726 LEU A N 1
ATOM 6073 C CA . LEU A 1 726 ? 81.801 -11.347 -96.749 1.00 88.50 726 LEU A CA 1
ATOM 6074 C C . LEU A 1 726 ? 82.044 -10.433 -97.960 1.00 88.50 726 LEU A C 1
ATOM 6076 O O . LEU A 1 726 ? 82.824 -10.785 -98.846 1.00 88.50 726 LEU A O 1
ATOM 6080 N N . GLN A 1 727 ? 81.422 -9.247 -97.991 1.00 89.38 727 GLN A N 1
ATOM 6081 C CA . GLN A 1 727 ? 81.682 -8.237 -99.029 1.00 89.38 727 GLN A CA 1
ATOM 6082 C C . GLN A 1 727 ? 83.144 -7.771 -99.015 1.00 89.38 727 GLN A C 1
ATOM 6084 O O . GLN A 1 727 ? 83.759 -7.634 -100.073 1.00 89.38 727 GLN A O 1
ATOM 6089 N N . TYR A 1 728 ? 83.719 -7.552 -97.831 1.00 82.06 728 TYR A N 1
ATOM 6090 C CA . TYR A 1 728 ? 85.120 -7.160 -97.699 1.00 82.06 728 TYR A CA 1
ATOM 6091 C C . TYR A 1 728 ? 86.067 -8.249 -98.220 1.00 82.06 728 TYR A C 1
ATOM 6093 O O . TYR A 1 728 ? 86.975 -7.954 -98.994 1.00 82.06 728 TYR A O 1
ATOM 6101 N N . GLU A 1 729 ? 85.824 -9.515 -97.871 1.00 86.25 729 GLU A N 1
ATOM 6102 C CA . GLU A 1 729 ? 86.637 -10.645 -98.334 1.00 86.25 729 GLU A CA 1
ATOM 6103 C C . GLU A 1 729 ? 86.552 -10.835 -99.864 1.00 86.25 729 GLU A C 1
ATOM 6105 O O . GLU A 1 729 ? 87.539 -11.193 -100.511 1.00 86.25 729 GLU A O 1
ATOM 6110 N N . GLN A 1 730 ? 85.391 -10.559 -100.472 1.00 84.88 730 GLN A N 1
ATOM 6111 C CA . GLN A 1 730 ? 85.237 -10.533 -101.933 1.00 84.88 730 GLN A CA 1
ATOM 6112 C C . GLN A 1 730 ? 86.081 -9.425 -102.574 1.00 84.88 730 GLN A C 1
ATOM 6114 O O . GLN A 1 730 ? 86.847 -9.700 -103.498 1.00 84.88 730 GLN A O 1
ATOM 6119 N N . LEU A 1 731 ? 86.010 -8.198 -102.050 1.00 84.00 731 LEU A N 1
ATOM 6120 C CA . LEU A 1 731 ? 86.823 -7.075 -102.530 1.00 84.00 731 LEU A CA 1
ATOM 6121 C C . LEU A 1 731 ? 88.328 -7.313 -102.334 1.00 84.00 731 LEU A C 1
ATOM 6123 O O . LEU A 1 731 ? 89.148 -6.845 -103.127 1.00 84.00 731 LEU A O 1
ATOM 6127 N N . GLU A 1 732 ? 88.718 -8.041 -101.287 1.00 85.31 732 GLU A N 1
ATOM 6128 C CA . GLU A 1 732 ? 90.110 -8.424 -101.056 1.00 85.31 732 GLU A CA 1
ATOM 6129 C C . GLU A 1 732 ? 90.594 -9.454 -102.089 1.00 85.31 732 GLU A C 1
ATOM 6131 O O . GLU A 1 732 ? 91.702 -9.312 -102.617 1.00 85.31 732 GLU A O 1
ATOM 6136 N N . LYS A 1 733 ? 89.750 -10.430 -102.456 1.00 85.62 733 LYS A N 1
ATOM 6137 C CA . LYS A 1 733 ? 90.021 -11.371 -103.559 1.00 85.62 733 LYS A CA 1
ATOM 6138 C C . LYS A 1 733 ? 90.158 -10.645 -104.896 1.00 85.62 733 LYS A C 1
ATOM 6140 O O . LYS A 1 733 ? 91.139 -10.873 -105.601 1.00 85.62 733 LYS A O 1
ATOM 6145 N N . GLU A 1 734 ? 89.261 -9.710 -105.206 1.00 85.50 734 GLU A N 1
ATOM 6146 C CA . GLU A 1 734 ? 89.364 -8.879 -106.414 1.00 85.50 734 GLU A CA 1
ATOM 6147 C C . GLU A 1 734 ? 90.661 -8.054 -106.427 1.00 85.50 734 GLU A C 1
ATOM 6149 O O . GLU A 1 734 ? 91.384 -8.033 -107.423 1.00 85.50 734 GLU A O 1
ATOM 6154 N N . ASN A 1 735 ? 91.030 -7.434 -105.301 1.00 81.50 735 ASN A N 1
ATOM 6155 C CA . ASN A 1 735 ? 92.305 -6.722 -105.168 1.00 81.50 735 ASN A CA 1
ATOM 6156 C C . ASN A 1 735 ? 93.523 -7.639 -105.339 1.00 81.50 735 ASN A C 1
ATOM 6158 O O . ASN A 1 735 ? 94.545 -7.223 -105.898 1.00 81.50 735 ASN A O 1
ATOM 6162 N N . PHE A 1 736 ? 93.452 -8.873 -104.843 1.00 86.50 736 PHE A N 1
ATOM 6163 C CA . PHE A 1 736 ? 94.503 -9.864 -105.031 1.00 86.50 736 PHE A CA 1
ATOM 6164 C C . PHE A 1 736 ? 94.647 -10.251 -106.509 1.00 86.50 736 PHE A C 1
ATOM 6166 O O . PHE A 1 736 ? 95.768 -10.275 -107.027 1.00 86.50 736 PHE A O 1
ATOM 6173 N N . ASP A 1 737 ? 93.534 -10.468 -107.207 1.00 85.00 737 ASP A N 1
ATOM 6174 C CA . ASP A 1 737 ? 93.522 -10.768 -108.637 1.00 85.00 737 ASP A CA 1
ATOM 6175 C C . ASP A 1 737 ? 94.044 -9.591 -109.471 1.00 85.00 737 ASP A C 1
ATOM 6177 O O . ASP A 1 737 ? 94.891 -9.792 -110.348 1.00 85.00 737 ASP A O 1
ATOM 6181 N N . PHE A 1 738 ? 93.668 -8.349 -109.139 1.00 82.25 738 PHE A N 1
ATOM 6182 C CA . PHE A 1 738 ? 94.251 -7.155 -109.758 1.00 8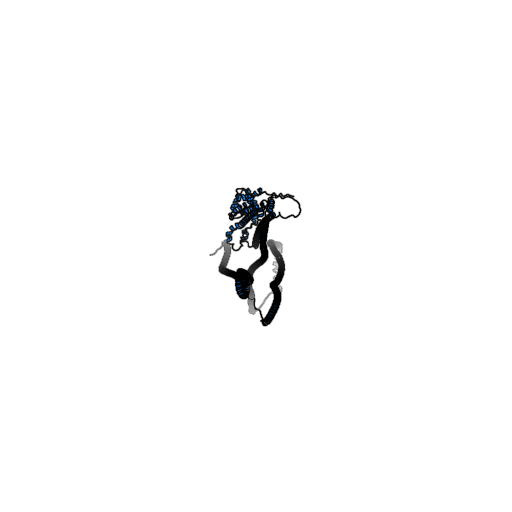2.25 738 PHE A CA 1
ATOM 6183 C C . PHE A 1 738 ? 95.758 -7.054 -109.498 1.00 82.25 738 PHE A C 1
ATOM 6185 O O . PHE A 1 738 ? 96.528 -6.798 -110.425 1.00 82.25 738 PHE A O 1
ATOM 6192 N N . LYS A 1 739 ? 96.232 -7.329 -108.274 1.00 83.56 739 LYS A N 1
ATOM 6193 C CA . LYS A 1 739 ? 97.677 -7.384 -107.979 1.00 83.56 739 LYS A CA 1
ATOM 6194 C C . LYS A 1 739 ? 98.388 -8.466 -108.792 1.00 83.56 739 LYS A C 1
ATOM 6196 O O . LYS A 1 739 ? 99.518 -8.243 -109.229 1.00 83.56 739 LYS A O 1
ATOM 6201 N N . LYS A 1 740 ? 97.761 -9.625 -109.008 1.00 82.00 740 LYS A N 1
ATOM 6202 C CA . LYS A 1 740 ? 98.309 -10.702 -109.843 1.00 82.00 740 LYS A CA 1
ATOM 6203 C C . LYS A 1 740 ? 98.385 -10.288 -111.314 1.00 82.00 740 LYS A C 1
ATOM 6205 O O . LYS A 1 740 ? 99.430 -10.492 -111.926 1.00 82.00 740 LYS A O 1
ATOM 6210 N N . GLN A 1 741 ? 97.348 -9.640 -111.850 1.00 82.75 741 GLN A N 1
ATOM 6211 C CA . GLN A 1 741 ? 97.371 -9.068 -113.203 1.00 82.75 741 GLN A CA 1
ATOM 6212 C C . GLN A 1 741 ? 98.475 -8.013 -113.354 1.00 82.75 741 GLN A C 1
ATOM 6214 O O . GLN A 1 741 ? 99.238 -8.047 -114.316 1.00 82.75 741 GLN A O 1
ATOM 6219 N N . VAL A 1 742 ? 98.631 -7.121 -112.371 1.00 80.75 742 VAL A N 1
ATOM 6220 C CA . VAL A 1 742 ? 99.707 -6.118 -112.360 1.00 80.75 742 VAL A CA 1
ATOM 6221 C C . VAL A 1 742 ? 101.091 -6.777 -112.313 1.00 80.75 742 VAL A C 1
ATOM 6223 O O . VAL A 1 742 ? 102.008 -6.323 -112.998 1.00 80.75 742 VAL A O 1
ATOM 6226 N N . LYS A 1 743 ? 101.267 -7.863 -111.548 1.00 79.50 743 LYS A N 1
ATOM 6227 C CA . LYS A 1 743 ? 102.522 -8.637 -111.542 1.00 79.50 743 LYS A CA 1
ATOM 6228 C C . LYS A 1 743 ? 102.813 -9.272 -112.902 1.00 79.50 743 LYS A C 1
ATOM 6230 O O . LYS A 1 743 ? 103.925 -9.111 -113.389 1.00 79.50 743 LYS A O 1
ATOM 6235 N N . GLN A 1 744 ? 101.825 -9.902 -113.539 1.00 79.81 744 GLN A N 1
ATOM 6236 C CA . GLN A 1 744 ? 101.982 -10.485 -114.878 1.00 79.81 744 GLN A CA 1
ATOM 6237 C C . GLN A 1 744 ? 102.361 -9.424 -115.920 1.00 79.81 744 GLN A C 1
ATOM 6239 O O . GLN A 1 744 ? 103.293 -9.623 -116.691 1.00 79.81 744 GLN A O 1
ATOM 6244 N N . LEU A 1 745 ? 101.703 -8.260 -115.910 1.00 77.94 745 LEU A N 1
ATOM 6245 C CA . LEU A 1 745 ? 102.048 -7.143 -116.799 1.00 77.94 745 LEU A CA 1
ATOM 6246 C C . LEU A 1 745 ? 103.469 -6.614 -116.553 1.00 77.94 745 LEU A C 1
ATOM 6248 O O . LEU A 1 745 ? 104.169 -6.270 -117.504 1.00 77.94 745 LEU A O 1
ATOM 6252 N N . ASN A 1 746 ? 103.921 -6.574 -115.297 1.00 78.50 746 ASN A N 1
ATOM 6253 C CA . ASN A 1 746 ? 105.301 -6.208 -114.977 1.00 78.50 746 ASN A CA 1
ATOM 6254 C C . ASN A 1 746 ? 106.315 -7.263 -115.452 1.00 78.50 746 ASN A C 1
ATOM 6256 O O . ASN A 1 746 ? 107.389 -6.874 -115.902 1.00 78.50 746 ASN A O 1
ATOM 6260 N N . GLU A 1 747 ? 105.997 -8.560 -115.393 1.00 76.50 747 GLU A N 1
ATOM 6261 C CA . GLU A 1 747 ? 106.843 -9.628 -115.953 1.00 76.50 747 GLU A CA 1
ATOM 6262 C C . GLU A 1 747 ? 106.930 -9.540 -117.483 1.00 76.50 747 GLU A C 1
ATOM 6264 O O . GLU A 1 747 ? 108.029 -9.622 -118.031 1.00 76.50 747 GLU A O 1
ATOM 6269 N N . TYR A 1 748 ? 105.815 -9.270 -118.176 1.00 77.50 748 TYR A N 1
ATOM 6270 C CA . TYR A 1 748 ? 105.834 -8.982 -119.617 1.00 77.50 748 TYR A CA 1
ATOM 6271 C C . TYR A 1 748 ? 106.721 -7.777 -119.942 1.00 77.50 748 TYR A C 1
ATOM 6273 O O . TYR A 1 748 ? 107.552 -7.856 -120.846 1.00 77.50 748 TYR A O 1
ATOM 6281 N N . ARG A 1 749 ? 106.605 -6.691 -119.165 1.00 77.81 749 ARG A N 1
ATOM 6282 C CA . ARG A 1 749 ? 107.463 -5.508 -119.317 1.00 77.81 749 ARG A CA 1
ATOM 6283 C C . ARG A 1 749 ? 108.944 -5.841 -119.097 1.00 77.81 749 ARG A C 1
ATOM 6285 O O . ARG A 1 749 ? 109.788 -5.353 -119.839 1.00 77.81 749 ARG A O 1
ATOM 6292 N N . LEU A 1 750 ? 109.268 -6.676 -118.106 1.00 74.31 750 LEU A N 1
ATOM 6293 C CA . LEU A 1 750 ? 110.649 -7.073 -117.810 1.00 74.31 750 LEU A CA 1
ATOM 6294 C C . LEU A 1 750 ? 111.253 -7.935 -118.935 1.00 74.31 750 LEU A C 1
ATOM 6296 O O . LEU A 1 750 ? 112.396 -7.711 -119.326 1.00 74.31 750 LEU A O 1
ATOM 6300 N N . ASN A 1 751 ? 110.472 -8.863 -119.499 1.00 76.12 751 ASN A N 1
ATOM 6301 C CA . ASN A 1 751 ? 110.885 -9.665 -120.656 1.00 76.12 751 ASN A CA 1
ATOM 6302 C C . ASN A 1 751 ? 111.094 -8.804 -121.912 1.00 76.12 751 ASN A C 1
ATOM 6304 O O . ASN A 1 751 ? 112.035 -9.038 -122.671 1.00 76.12 751 ASN A O 1
ATOM 6308 N N . GLU A 1 752 ? 110.257 -7.786 -122.144 1.00 74.50 752 GLU A N 1
ATOM 6309 C CA . GLU A 1 752 ? 110.493 -6.819 -123.225 1.00 74.50 752 GLU A CA 1
ATOM 6310 C C . GLU A 1 752 ? 111.779 -6.010 -122.997 1.00 74.50 752 GLU A C 1
ATOM 6312 O O . GLU A 1 752 ? 112.554 -5.806 -123.933 1.00 74.50 752 GLU A O 1
ATOM 6317 N N . GLU A 1 753 ? 112.059 -5.598 -121.757 1.00 74.12 753 GLU A N 1
ATOM 6318 C CA . GLU A 1 753 ? 113.312 -4.924 -121.405 1.00 74.12 753 GLU A CA 1
ATOM 6319 C C . GLU A 1 753 ? 114.548 -5.824 -121.607 1.00 74.12 753 GLU A C 1
ATOM 6321 O O . GLU A 1 753 ? 115.586 -5.336 -122.066 1.00 74.12 753 GLU A O 1
ATOM 6326 N N . GLU A 1 754 ? 114.462 -7.129 -121.325 1.00 72.75 754 GLU A N 1
ATOM 6327 C CA . GLU A 1 754 ? 115.532 -8.096 -121.616 1.00 72.75 754 GLU A CA 1
ATOM 6328 C C . GLU A 1 754 ? 115.732 -8.327 -123.118 1.00 72.75 754 GLU A C 1
ATOM 6330 O O . GLU A 1 754 ? 116.876 -8.298 -123.582 1.00 72.75 754 GLU A O 1
ATOM 6335 N N . ASN A 1 755 ? 114.652 -8.437 -123.898 1.00 73.88 755 ASN A N 1
ATOM 6336 C CA . ASN A 1 755 ? 114.730 -8.496 -125.362 1.00 73.88 755 ASN A CA 1
ATOM 6337 C C . ASN A 1 755 ? 115.417 -7.245 -125.936 1.00 73.88 755 ASN A C 1
ATOM 6339 O O . ASN A 1 755 ? 116.275 -7.344 -126.815 1.00 73.88 755 ASN A O 1
ATOM 6343 N N . ILE A 1 756 ? 115.112 -6.057 -125.400 1.00 73.56 756 ILE A N 1
ATOM 6344 C CA . ILE A 1 756 ? 115.782 -4.805 -125.782 1.00 73.56 756 ILE A CA 1
ATOM 6345 C C . ILE A 1 756 ? 117.272 -4.826 -125.392 1.00 73.56 756 ILE A C 1
ATOM 6347 O O . ILE A 1 756 ? 118.110 -4.311 -126.139 1.00 73.56 756 ILE A O 1
ATOM 6351 N N . ARG A 1 757 ? 117.646 -5.428 -124.253 1.00 74.06 757 ARG A N 1
ATOM 6352 C CA . ARG A 1 757 ? 119.059 -5.584 -123.855 1.00 74.06 757 ARG A CA 1
ATOM 6353 C C . ARG A 1 757 ? 119.821 -6.549 -124.765 1.00 74.06 757 ARG A C 1
ATOM 6355 O O . ARG A 1 757 ? 120.961 -6.227 -125.109 1.00 74.06 757 ARG A O 1
ATOM 6362 N N . GLN A 1 758 ? 119.212 -7.658 -125.190 1.00 71.12 758 GLN A N 1
ATOM 6363 C CA . GLN A 1 758 ? 119.794 -8.585 -126.174 1.00 71.12 758 GLN A CA 1
ATOM 6364 C C . GLN A 1 758 ? 120.007 -7.900 -127.532 1.00 71.12 758 GLN A C 1
ATOM 6366 O O . GLN A 1 758 ? 121.123 -7.890 -128.047 1.00 71.12 758 GLN A O 1
ATOM 6371 N N . LEU A 1 759 ? 119.008 -7.163 -128.032 1.00 71.94 759 LEU A N 1
ATOM 6372 C CA . LEU A 1 759 ? 119.141 -6.380 -129.271 1.00 71.94 759 LEU A CA 1
ATOM 6373 C C . LEU A 1 759 ? 120.272 -5.335 -129.195 1.00 71.94 759 LEU A C 1
ATOM 6375 O O . LEU A 1 759 ? 120.962 -5.052 -130.175 1.00 71.94 759 LEU A O 1
ATOM 6379 N N . LYS A 1 760 ? 120.487 -4.755 -128.008 1.00 74.62 760 LYS A N 1
ATOM 6380 C CA . LYS A 1 760 ? 121.551 -3.773 -127.754 1.00 74.62 760 LYS A CA 1
ATOM 6381 C C . LYS A 1 760 ? 122.944 -4.410 -127.669 1.00 74.62 760 LYS A C 1
ATOM 6383 O O . LYS A 1 760 ? 123.927 -3.737 -127.984 1.00 74.62 760 LYS A O 1
ATOM 6388 N N . THR A 1 761 ? 123.042 -5.678 -127.264 1.00 70.44 761 THR A N 1
ATOM 6389 C CA . THR A 1 761 ? 124.307 -6.433 -127.249 1.00 70.44 761 THR A CA 1
ATOM 6390 C C . THR A 1 761 ? 124.682 -6.914 -128.652 1.00 70.44 761 THR A C 1
ATOM 6392 O O . THR A 1 761 ? 125.840 -6.755 -129.044 1.00 70.44 761 THR A O 1
ATOM 6395 N N . ASP A 1 762 ? 123.704 -7.334 -129.458 1.00 68.31 762 ASP A N 1
ATOM 6396 C CA . ASP A 1 762 ? 123.895 -7.662 -130.879 1.00 68.31 762 ASP A CA 1
ATOM 6397 C C . ASP A 1 762 ? 124.332 -6.435 -131.703 1.00 68.31 762 ASP A C 1
ATOM 6399 O O . ASP A 1 762 ? 125.246 -6.514 -132.529 1.00 68.31 762 ASP A O 1
ATOM 6403 N N . TYR A 1 763 ? 123.769 -5.257 -131.405 1.00 63.16 763 TYR A N 1
ATOM 6404 C CA . TYR A 1 763 ? 124.193 -3.980 -131.993 1.00 63.16 763 TYR A CA 1
ATOM 6405 C C . TYR A 1 763 ? 125.653 -3.612 -131.656 1.00 63.16 763 TYR A C 1
ATOM 6407 O O . TYR A 1 763 ? 126.367 -3.053 -132.494 1.00 63.16 763 TYR A O 1
ATOM 6415 N N . LEU A 1 764 ? 126.137 -3.933 -130.449 1.00 67.44 764 LEU A N 1
ATOM 6416 C CA . LEU A 1 764 ? 127.520 -3.647 -130.048 1.00 67.44 764 LEU A CA 1
ATOM 6417 C C . LEU A 1 764 ? 128.538 -4.602 -130.694 1.00 67.44 764 LEU A C 1
ATOM 6419 O O . LEU A 1 764 ? 129.647 -4.165 -131.005 1.00 67.44 764 LEU A O 1
ATOM 6423 N N . LEU A 1 765 ? 128.165 -5.863 -130.944 1.00 60.06 765 LEU A N 1
ATOM 6424 C CA . LEU A 1 765 ? 129.023 -6.844 -131.621 1.00 60.06 765 LEU A CA 1
ATOM 6425 C C . LEU A 1 765 ? 129.195 -6.533 -133.121 1.00 60.06 765 LEU A C 1
ATOM 6427 O O . LEU A 1 765 ? 130.262 -6.776 -133.686 1.00 60.06 765 LEU A O 1
ATOM 6431 N N . LEU A 1 766 ? 128.175 -5.936 -133.755 1.00 57.59 766 LEU A N 1
ATOM 6432 C CA . LEU A 1 766 ? 128.215 -5.501 -135.158 1.00 57.59 766 LEU A CA 1
ATOM 6433 C C . LEU A 1 766 ? 129.053 -4.219 -135.352 1.00 57.59 766 LEU A C 1
ATOM 6435 O O . LEU A 1 766 ? 129.714 -4.047 -136.375 1.00 57.59 766 LEU A O 1
ATOM 6439 N N . LYS A 1 767 ? 129.108 -3.358 -134.325 1.00 52.03 767 LYS A N 1
ATOM 6440 C CA . LYS A 1 767 ? 129.891 -2.110 -134.293 1.00 52.03 767 LYS A CA 1
ATOM 6441 C C . LYS A 1 767 ? 131.417 -2.323 -134.231 1.00 52.03 767 LYS A C 1
ATOM 6443 O O . LYS A 1 767 ? 132.161 -1.400 -134.541 1.00 52.03 767 LYS A O 1
ATOM 6448 N N . GLN A 1 768 ? 131.905 -3.513 -133.864 1.00 50.31 768 GLN A N 1
ATOM 6449 C CA . GLN A 1 768 ? 133.344 -3.819 -133.755 1.00 50.31 768 GLN A CA 1
ATOM 6450 C C . GLN A 1 768 ? 133.975 -4.457 -135.011 1.00 50.31 768 GLN A C 1
ATOM 6452 O O . GLN A 1 768 ? 135.179 -4.699 -135.010 1.00 50.31 768 GLN A O 1
ATOM 6457 N N . ARG A 1 769 ? 133.213 -4.703 -136.092 1.00 43.28 769 ARG A N 1
ATOM 6458 C CA . ARG A 1 769 ? 133.740 -5.298 -137.343 1.00 43.28 769 ARG A CA 1
ATOM 6459 C C . ARG A 1 769 ? 133.765 -4.375 -138.565 1.00 43.28 769 ARG A C 1
ATOM 6461 O O . ARG A 1 769 ? 134.179 -4.828 -139.623 1.00 43.28 769 ARG A O 1
ATOM 6468 N N . TYR A 1 770 ? 133.352 -3.113 -138.450 1.00 36.75 770 TYR A N 1
ATOM 6469 C CA . TYR A 1 770 ? 133.234 -2.223 -139.611 1.00 36.75 770 TYR A CA 1
ATOM 6470 C C . TYR A 1 770 ? 133.855 -0.845 -139.338 1.00 36.75 770 TYR A C 1
ATOM 6472 O O . TYR A 1 770 ? 133.167 0.157 -139.177 1.00 36.75 770 TYR A O 1
ATOM 6480 N N . ASN A 1 771 ? 135.186 -0.825 -139.257 1.00 37.38 771 ASN A N 1
ATOM 6481 C CA . ASN A 1 771 ? 135.994 0.347 -139.585 1.00 37.38 771 ASN A CA 1
ATOM 6482 C C . ASN A 1 771 ? 136.702 0.031 -140.907 1.00 37.38 771 ASN A C 1
ATOM 6484 O O . ASN A 1 771 ? 137.817 -0.468 -140.879 1.00 37.38 771 ASN A O 1
ATOM 6488 N N . GLU A 1 772 ? 136.024 0.276 -142.026 1.00 35.75 772 GLU A N 1
ATOM 6489 C CA . GLU A 1 772 ? 136.623 0.553 -143.337 1.00 35.75 772 GLU A CA 1
ATOM 6490 C C . GLU A 1 772 ? 135.543 1.203 -144.224 1.00 35.75 772 GLU A C 1
ATOM 6492 O O . GLU A 1 772 ? 134.629 0.544 -144.703 1.00 35.75 772 GLU A O 1
ATOM 6497 N N . GLU A 1 773 ? 135.647 2.537 -144.315 1.00 39.38 773 GLU A N 1
ATOM 6498 C CA . GLU A 1 773 ? 135.383 3.395 -145.486 1.00 39.38 773 GLU A CA 1
ATOM 6499 C C . GLU A 1 773 ? 133.959 3.385 -146.107 1.00 39.38 773 GLU A C 1
ATOM 6501 O O . GLU A 1 773 ? 133.492 2.390 -146.633 1.00 39.38 773 GLU A O 1
ATOM 6506 N N . GLN A 1 774 ? 133.187 4.478 -146.179 1.00 39.44 774 GLN A N 1
ATOM 6507 C CA . GLN A 1 774 ? 133.558 5.880 -146.360 1.00 39.44 774 GLN A CA 1
ATOM 6508 C C . GLN A 1 774 ? 132.575 6.833 -145.666 1.00 39.44 774 GLN A C 1
ATOM 6510 O O . GLN A 1 774 ? 131.358 6.806 -145.849 1.00 39.44 774 GLN A O 1
ATOM 6515 N N . PHE A 1 775 ? 133.188 7.708 -144.883 1.00 30.48 775 PHE A N 1
ATOM 6516 C CA . PHE A 1 775 ? 132.736 9.022 -144.471 1.00 30.48 775 PHE A CA 1
ATOM 6517 C C . PHE A 1 775 ? 132.995 9.946 -145.668 1.00 30.48 775 PHE A C 1
ATOM 6519 O O . PHE A 1 775 ? 134.152 10.077 -146.048 1.00 30.48 775 PHE A O 1
ATOM 6526 N N . ASP A 1 776 ? 131.952 10.487 -146.300 1.00 37.28 776 ASP A N 1
ATOM 6527 C CA . ASP A 1 776 ? 131.903 11.871 -146.806 1.00 37.28 776 ASP A CA 1
ATOM 6528 C C . ASP A 1 776 ? 130.729 12.075 -147.770 1.00 37.28 776 ASP A C 1
ATOM 6530 O O . ASP A 1 776 ? 130.870 12.147 -148.983 1.00 37.28 776 ASP A O 1
ATOM 6534 N N . GLU A 1 777 ? 129.548 12.293 -147.196 1.00 34.75 777 GLU A N 1
ATOM 6535 C CA . GLU A 1 777 ? 128.797 13.495 -147.573 1.00 34.75 777 GLU A CA 1
ATOM 6536 C C . GLU A 1 777 ? 128.077 14.042 -146.337 1.00 34.75 777 GLU A C 1
ATOM 6538 O O . GLU A 1 777 ? 126.864 14.233 -146.256 1.00 34.75 777 GLU A O 1
ATOM 6543 N N . LEU A 1 778 ? 128.895 14.299 -145.316 1.00 38.19 778 LEU A N 1
ATOM 6544 C CA . LEU A 1 778 ? 128.544 14.956 -144.063 1.00 38.19 778 LEU A CA 1
ATOM 6545 C C . LEU A 1 778 ? 128.381 16.475 -144.234 1.00 38.19 778 LEU A C 1
ATOM 6547 O O . LEU A 1 778 ? 128.607 17.233 -143.293 1.00 38.19 778 LEU A O 1
ATOM 6551 N N . THR A 1 779 ? 127.968 16.937 -145.418 1.00 37.75 779 THR A N 1
ATOM 6552 C CA . THR A 1 779 ? 128.012 18.369 -145.737 1.00 37.75 779 THR A CA 1
ATOM 6553 C C . THR A 1 779 ? 126.880 18.819 -146.654 1.00 37.75 779 THR A C 1
ATOM 6555 O O . THR A 1 779 ? 127.044 19.663 -147.525 1.00 37.75 779 THR A O 1
ATOM 6558 N N . LYS A 1 780 ? 125.665 18.355 -146.351 1.00 37.78 780 LYS A N 1
ATOM 6559 C CA . LYS A 1 780 ? 124.487 19.239 -146.385 1.00 37.78 780 LYS A CA 1
ATOM 6560 C C . LYS A 1 780 ? 123.797 19.335 -145.017 1.00 37.78 780 LYS A C 1
ATOM 6562 O O . LYS A 1 780 ? 122.607 19.611 -144.921 1.00 37.78 780 LYS A O 1
ATOM 6567 N N . LYS A 1 781 ? 124.571 19.168 -143.932 1.00 54.38 781 LYS A N 1
ATOM 6568 C CA . LYS A 1 781 ? 124.248 19.697 -142.595 1.00 54.38 781 LYS A CA 1
ATOM 6569 C C . LYS A 1 781 ? 124.350 21.228 -142.604 1.00 54.38 781 LYS A C 1
ATOM 6571 O O . LYS A 1 781 ? 125.295 21.777 -142.044 1.00 54.38 781 LYS A O 1
ATOM 6576 N N . LEU A 1 782 ? 123.406 21.925 -143.240 1.00 40.16 782 LEU A N 1
ATOM 6577 C CA . LEU A 1 782 ? 123.324 23.373 -143.026 1.00 40.16 782 LEU A CA 1
ATOM 6578 C C . LEU A 1 782 ? 121.939 24.006 -143.110 1.00 40.16 782 LEU A C 1
ATOM 6580 O O . LEU A 1 782 ? 121.804 25.061 -142.512 1.00 40.16 782 LEU A O 1
ATOM 6584 N N . ASN A 1 783 ? 120.913 23.411 -143.737 1.00 36.84 783 ASN A N 1
ATOM 6585 C CA . ASN A 1 783 ? 119.717 24.223 -144.010 1.00 36.84 783 ASN A CA 1
ATOM 6586 C C . ASN A 1 783 ? 118.354 23.823 -143.455 1.00 36.84 783 ASN A C 1
ATOM 6588 O O . ASN A 1 783 ? 117.522 24.711 -143.480 1.00 36.84 783 ASN A O 1
ATOM 6592 N N . ASP A 1 784 ? 118.110 22.661 -142.835 1.00 37.59 784 ASP A N 1
ATOM 6593 C CA . ASP A 1 784 ? 116.800 22.446 -142.180 1.00 37.59 784 ASP A CA 1
ATOM 6594 C C . ASP A 1 784 ? 116.873 21.492 -140.957 1.00 37.59 784 ASP A C 1
ATOM 6596 O O . ASP A 1 784 ? 116.289 20.418 -140.953 1.00 37.59 784 ASP A O 1
ATOM 6600 N N . ALA A 1 785 ? 117.528 21.762 -139.822 1.00 52.59 785 ALA A N 1
ATOM 6601 C CA . ALA A 1 785 ? 117.595 23.000 -139.028 1.00 52.59 785 ALA A CA 1
ATOM 6602 C C . ALA A 1 785 ? 116.247 23.733 -138.800 1.00 52.59 785 ALA A C 1
ATOM 6604 O O . ALA A 1 785 ? 116.140 24.508 -137.851 1.00 52.59 785 ALA A O 1
ATOM 6605 N N . CYS A 1 786 ? 115.190 23.397 -139.551 1.00 45.03 786 CYS A N 1
ATOM 6606 C CA . CYS A 1 786 ? 113.857 23.992 -139.448 1.00 45.03 786 CYS A CA 1
ATOM 6607 C C . CYS A 1 786 ? 112.751 22.988 -139.057 1.00 45.03 786 CYS A C 1
ATOM 6609 O O . CYS A 1 786 ? 111.755 23.414 -138.477 1.00 45.03 786 CYS A O 1
ATOM 6611 N N . ASP A 1 787 ? 112.937 21.666 -139.214 1.00 46.97 787 ASP A N 1
ATOM 6612 C CA . ASP A 1 787 ? 111.875 20.684 -138.896 1.00 46.97 787 ASP A CA 1
ATOM 6613 C C . ASP A 1 787 ? 112.028 19.949 -137.550 1.00 46.97 787 ASP A C 1
ATOM 6615 O O . ASP A 1 787 ? 111.045 19.449 -136.995 1.00 46.97 787 ASP A O 1
ATOM 6619 N N . LEU A 1 788 ? 113.214 19.980 -136.928 1.00 51.06 788 LEU A N 1
ATOM 6620 C CA . LEU A 1 788 ? 113.430 19.425 -135.580 1.00 51.06 788 LEU A CA 1
ATOM 6621 C C . LEU A 1 788 ? 113.157 20.447 -134.452 1.00 51.06 788 LEU A C 1
ATOM 6623 O O . LEU A 1 788 ? 112.904 20.058 -133.312 1.00 51.06 788 LEU A O 1
ATOM 6627 N N . THR A 1 789 ? 113.068 21.742 -134.786 1.00 47.97 789 THR A N 1
ATOM 6628 C CA . THR A 1 789 ? 112.580 22.809 -133.887 1.00 47.97 789 THR A CA 1
ATOM 6629 C C . THR A 1 789 ? 111.041 22.855 -133.843 1.00 47.97 789 THR A C 1
ATOM 6631 O O . THR A 1 789 ? 110.464 23.239 -132.827 1.00 47.97 789 THR A O 1
ATOM 6634 N N . ARG A 1 790 ? 110.347 22.332 -134.871 1.00 47.84 790 ARG A N 1
ATOM 6635 C CA . ARG A 1 790 ? 108.873 22.239 -134.919 1.00 47.84 790 ARG A CA 1
ATOM 6636 C C . ARG A 1 790 ? 108.316 20.957 -134.278 1.00 47.84 790 ARG A C 1
ATOM 6638 O O . ARG A 1 790 ? 107.230 20.988 -133.700 1.00 47.84 790 ARG A O 1
ATOM 6645 N N . GLN A 1 791 ? 109.064 19.848 -134.270 1.00 55.38 791 GLN A N 1
ATOM 6646 C CA . GLN A 1 791 ? 108.630 18.599 -133.614 1.00 55.38 791 GLN A CA 1
ATOM 6647 C C . GLN A 1 791 ? 108.895 18.552 -132.094 1.00 55.38 791 GLN A C 1
ATOM 6649 O O . GLN A 1 791 ? 108.202 17.820 -131.381 1.00 55.38 791 GLN A O 1
ATOM 6654 N N . ILE A 1 792 ? 109.788 19.399 -131.562 1.00 55.78 792 ILE A N 1
ATOM 6655 C CA . ILE A 1 792 ? 109.929 19.623 -130.109 1.00 55.78 792 ILE A CA 1
ATOM 6656 C C . ILE A 1 792 ? 108.896 20.650 -129.601 1.00 55.78 792 ILE A C 1
ATOM 6658 O O . ILE A 1 792 ? 108.381 20.485 -128.498 1.00 55.78 792 ILE A O 1
ATOM 6662 N N . GLN A 1 793 ? 108.450 21.607 -130.428 1.00 52.62 793 GLN A N 1
ATOM 6663 C CA . GLN A 1 793 ? 107.340 22.519 -130.097 1.00 52.62 793 GLN A CA 1
ATOM 6664 C C . GLN A 1 793 ? 105.941 21.865 -130.155 1.00 52.62 793 GLN A C 1
ATOM 6666 O O . GLN A 1 793 ? 105.039 22.318 -129.458 1.00 52.62 793 GLN A O 1
ATOM 6671 N N . ILE A 1 794 ? 105.748 20.747 -130.873 1.00 58.50 794 ILE A N 1
ATOM 6672 C CA . ILE A 1 794 ? 104.476 19.982 -130.871 1.00 58.50 794 ILE A CA 1
ATOM 6673 C C . ILE A 1 794 ? 104.378 19.001 -129.682 1.00 58.50 794 ILE A C 1
ATOM 6675 O O . ILE A 1 794 ? 103.281 18.759 -129.174 1.00 58.50 794 ILE A O 1
ATOM 6679 N N . LYS A 1 795 ? 105.503 18.504 -129.143 1.00 55.84 795 LYS A N 1
ATOM 6680 C CA . LYS A 1 795 ? 105.520 17.770 -127.858 1.00 55.84 795 LYS A CA 1
ATOM 6681 C C . LYS A 1 795 ? 105.540 18.701 -126.635 1.00 55.84 795 LYS A C 1
ATOM 6683 O O . LYS A 1 795 ? 105.002 18.317 -125.601 1.00 55.84 795 LYS A O 1
ATOM 6688 N N . LEU A 1 796 ? 106.021 19.944 -126.770 1.00 53.56 796 LEU A N 1
ATOM 6689 C CA . LEU A 1 796 ? 105.799 21.012 -125.782 1.00 53.56 796 LEU A CA 1
ATOM 6690 C C . LEU A 1 796 ? 104.372 21.579 -125.822 1.00 53.56 796 LEU A C 1
ATOM 6692 O O . LEU A 1 796 ? 103.885 21.954 -124.765 1.00 53.56 796 LEU A O 1
ATOM 6696 N N . LYS A 1 797 ? 103.656 21.535 -126.961 1.00 54.25 797 LYS A N 1
ATOM 6697 C CA . LYS A 1 797 ? 102.215 21.851 -127.015 1.00 54.25 797 LYS A CA 1
ATOM 6698 C C . LYS A 1 797 ? 101.336 20.737 -126.430 1.00 54.25 797 LYS A C 1
ATOM 6700 O O . LYS A 1 797 ? 100.407 21.048 -125.710 1.00 54.25 797 LYS A O 1
ATOM 6705 N N . LYS A 1 798 ? 101.692 19.451 -126.590 1.00 58.34 798 LYS A N 1
ATOM 6706 C CA . LYS A 1 798 ? 101.034 18.340 -125.859 1.00 58.34 798 LYS A CA 1
ATOM 6707 C C . LYS A 1 798 ? 101.367 18.307 -124.361 1.00 58.34 798 LYS A C 1
ATOM 6709 O O . LYS A 1 798 ? 100.497 17.968 -123.572 1.00 58.34 798 LYS A O 1
ATOM 6714 N N . LYS A 1 799 ? 102.565 18.740 -123.942 1.00 59.25 799 LYS A N 1
ATOM 6715 C CA . LYS A 1 799 ? 102.862 18.995 -122.519 1.00 59.25 799 LYS A CA 1
ATOM 6716 C C . LYS A 1 799 ? 102.245 20.300 -122.000 1.00 59.25 799 LYS A C 1
ATOM 6718 O O . LYS A 1 799 ? 101.967 20.342 -120.809 1.00 59.25 799 LYS A O 1
ATOM 6723 N N . GLN A 1 800 ? 101.978 21.304 -122.848 1.00 55.91 800 GLN A N 1
ATOM 6724 C CA . GLN A 1 800 ? 101.190 22.507 -122.524 1.00 55.91 800 GLN A CA 1
ATOM 6725 C C . GLN A 1 800 ? 99.686 22.236 -122.470 1.00 55.91 800 GLN A C 1
ATOM 6727 O O . GLN A 1 800 ? 99.059 22.791 -121.588 1.00 55.91 800 GLN A O 1
ATOM 6732 N N . ASP A 1 801 ? 99.131 21.330 -123.278 1.00 59.06 801 ASP A N 1
ATOM 6733 C CA . ASP A 1 801 ? 97.748 20.844 -123.155 1.00 59.06 801 ASP A CA 1
ATOM 6734 C C . ASP A 1 801 ? 97.612 19.862 -121.978 1.00 59.06 801 ASP A C 1
ATOM 6736 O O . ASP A 1 801 ? 96.567 19.810 -121.346 1.00 59.06 801 ASP A O 1
ATOM 6740 N N . GLU A 1 802 ? 98.678 19.148 -121.589 1.00 61.22 802 GLU A N 1
ATOM 6741 C CA . GLU A 1 802 ? 98.742 18.420 -120.313 1.00 61.22 802 GLU A CA 1
ATOM 6742 C C . GLU A 1 802 ? 98.980 19.352 -119.115 1.00 61.22 802 GLU A C 1
ATOM 6744 O O . GLU A 1 802 ? 98.494 19.031 -118.043 1.00 61.22 802 GLU A O 1
ATOM 6749 N N . THR A 1 803 ? 99.634 20.518 -119.255 1.00 59.97 803 THR A N 1
ATOM 6750 C CA . THR A 1 803 ? 99.684 21.550 -118.193 1.00 59.97 803 THR A CA 1
ATOM 6751 C C . THR A 1 803 ? 98.468 22.472 -118.197 1.00 59.97 803 THR A C 1
ATOM 6753 O O . THR A 1 803 ? 98.200 23.063 -117.163 1.00 59.97 803 THR A O 1
ATOM 6756 N N . GLU A 1 804 ? 97.688 22.560 -119.278 1.00 61.41 804 GLU A N 1
ATOM 6757 C CA . GLU A 1 804 ? 96.369 23.204 -119.315 1.00 61.41 804 GLU A CA 1
ATOM 6758 C C . GLU A 1 804 ? 95.261 22.248 -118.872 1.00 61.41 804 GLU A C 1
ATOM 6760 O O . GLU A 1 804 ? 94.341 22.693 -118.204 1.00 61.41 804 GLU A O 1
ATOM 6765 N N . ASN A 1 805 ? 95.369 20.940 -119.132 1.00 65.12 805 ASN A N 1
ATOM 6766 C CA . ASN A 1 805 ? 94.515 19.921 -118.524 1.00 65.12 805 ASN A CA 1
ATOM 6767 C C . ASN A 1 805 ? 94.912 19.660 -117.077 1.00 65.12 805 ASN A C 1
ATOM 6769 O O . ASN A 1 805 ? 94.017 19.493 -116.272 1.00 65.12 805 ASN A O 1
ATOM 6773 N N . LEU A 1 806 ? 96.188 19.723 -116.682 1.00 62.03 806 LEU A N 1
ATOM 6774 C CA . LEU A 1 806 ? 96.567 19.770 -115.266 1.00 62.03 806 LEU A CA 1
ATOM 6775 C C . LEU A 1 806 ? 96.271 21.133 -114.643 1.00 62.03 806 LEU A C 1
ATOM 6777 O O . LEU A 1 806 ? 95.985 21.139 -113.468 1.00 62.03 806 LEU A O 1
ATOM 6781 N N . LYS A 1 807 ? 96.219 22.261 -115.366 1.00 61.25 807 LYS A N 1
ATOM 6782 C CA . LYS A 1 807 ? 95.662 23.526 -114.838 1.00 61.25 807 LYS A CA 1
ATOM 6783 C C . LYS A 1 807 ? 94.139 23.553 -114.837 1.00 61.25 807 LYS A C 1
ATOM 6785 O O . LYS A 1 807 ? 93.604 24.250 -114.000 1.00 61.25 807 LYS A O 1
ATOM 6790 N N . LYS A 1 808 ? 93.434 22.794 -115.682 1.00 64.69 808 LYS A N 1
ATOM 6791 C CA . LYS A 1 808 ? 91.982 22.532 -115.614 1.00 64.69 808 LYS A CA 1
ATOM 6792 C C . LYS A 1 808 ? 91.648 21.486 -114.570 1.00 64.69 808 LYS A C 1
ATOM 6794 O O . LYS A 1 808 ? 90.605 21.599 -113.969 1.00 64.69 808 LYS A O 1
ATOM 6799 N N . THR A 1 809 ? 92.556 20.558 -114.283 1.00 66.56 809 THR A N 1
ATOM 6800 C CA . THR A 1 809 ? 92.462 19.599 -113.177 1.00 66.56 809 THR A CA 1
ATOM 6801 C C . THR A 1 809 ? 92.953 20.234 -111.881 1.00 66.56 809 THR A C 1
ATOM 6803 O O . THR A 1 809 ? 92.474 19.853 -110.841 1.00 66.56 809 THR A O 1
ATOM 6806 N N . ILE A 1 810 ? 93.832 21.241 -111.902 1.00 63.75 810 ILE A N 1
ATOM 6807 C CA . ILE A 1 810 ? 94.223 22.061 -110.742 1.00 63.75 810 ILE A CA 1
ATOM 6808 C C . ILE A 1 810 ? 93.230 23.202 -110.534 1.00 63.75 810 ILE A C 1
ATOM 6810 O O . ILE A 1 810 ? 92.982 23.493 -109.391 1.00 63.75 810 ILE A O 1
ATOM 6814 N N . THR A 1 811 ? 92.553 23.749 -111.552 1.00 65.62 811 THR A N 1
ATOM 6815 C CA . THR A 1 811 ? 91.402 24.661 -111.364 1.00 65.62 811 THR A CA 1
ATOM 6816 C C . THR A 1 811 ? 90.099 23.913 -111.108 1.00 65.62 811 THR A C 1
ATOM 6818 O O . THR A 1 811 ? 89.259 24.444 -110.406 1.00 65.62 811 THR A O 1
ATOM 6821 N N . GLN A 1 812 ? 89.928 22.667 -111.571 1.00 68.25 812 GLN A N 1
ATOM 6822 C CA . GLN A 1 812 ? 88.888 21.751 -111.084 1.00 68.25 812 GLN A CA 1
ATOM 6823 C C . GLN A 1 812 ? 89.245 21.196 -109.716 1.00 68.25 812 GLN A C 1
ATOM 6825 O O . GLN A 1 812 ? 88.328 21.017 -108.944 1.00 68.25 812 GLN A O 1
ATOM 6830 N N . ASN A 1 813 ? 90.520 20.984 -109.374 1.00 67.19 813 ASN A N 1
ATOM 6831 C CA . ASN A 1 813 ? 90.933 20.636 -108.016 1.00 67.19 813 ASN A CA 1
ATOM 6832 C C . ASN A 1 813 ? 90.998 21.861 -107.111 1.00 67.19 813 ASN A C 1
ATOM 6834 O O . ASN A 1 813 ? 90.884 21.677 -105.923 1.00 67.19 813 ASN A O 1
ATOM 6838 N N . GLU A 1 814 ? 91.099 23.089 -107.613 1.00 64.88 814 GLU A N 1
ATOM 6839 C CA . GLU A 1 814 ? 90.926 24.332 -106.855 1.00 64.88 814 GLU A CA 1
ATOM 6840 C C . GLU A 1 814 ? 89.439 24.647 -106.741 1.00 64.88 814 GLU A C 1
ATOM 6842 O O . GLU A 1 814 ? 89.042 25.024 -105.664 1.00 64.88 814 GLU A O 1
ATOM 6847 N N . LEU A 1 815 ? 88.590 24.350 -107.737 1.00 67.19 815 LEU A N 1
ATOM 6848 C CA . LEU A 1 815 ? 87.121 24.326 -107.622 1.00 67.19 815 LEU A CA 1
ATOM 6849 C C . LEU A 1 815 ? 86.599 23.122 -106.832 1.00 67.19 815 LEU A C 1
ATOM 6851 O O . LEU A 1 815 ? 85.474 23.185 -106.364 1.00 67.19 815 LEU A O 1
ATOM 6855 N N . TYR A 1 816 ? 87.376 22.047 -106.671 1.00 69.44 816 TYR A N 1
ATOM 6856 C CA . TYR A 1 816 ? 87.098 20.876 -105.827 1.00 69.44 816 TYR A CA 1
ATOM 6857 C C . TYR A 1 816 ? 87.755 21.023 -104.460 1.00 69.44 816 TYR A C 1
ATOM 6859 O O . TYR A 1 816 ? 87.257 20.443 -103.523 1.00 69.44 816 TYR A O 1
ATOM 6867 N N . ILE A 1 817 ? 88.793 21.845 -104.298 1.00 68.12 817 ILE A N 1
ATOM 6868 C CA . ILE A 1 817 ? 89.313 22.342 -103.016 1.00 68.12 817 ILE A CA 1
ATOM 6869 C C . ILE A 1 817 ? 88.500 23.558 -102.570 1.00 68.12 817 ILE A C 1
ATOM 6871 O O . ILE A 1 817 ? 88.469 23.833 -101.388 1.00 68.12 817 ILE A O 1
ATOM 6875 N N . GLU A 1 818 ? 87.794 24.254 -103.459 1.00 66.56 818 GLU A N 1
ATOM 6876 C CA . GLU A 1 818 ? 86.839 25.329 -103.170 1.00 66.56 818 GLU A CA 1
ATOM 6877 C C . GLU A 1 818 ? 85.415 24.784 -103.062 1.00 66.56 818 GLU A C 1
ATOM 6879 O O . GLU A 1 818 ? 84.667 25.301 -102.254 1.00 66.56 818 GLU A O 1
ATOM 6884 N N . LYS A 1 819 ? 85.072 23.658 -103.713 1.00 68.75 819 LYS A N 1
ATOM 6885 C CA . LYS A 1 819 ? 83.966 22.780 -103.295 1.00 68.75 819 LYS A CA 1
ATOM 6886 C C . LYS A 1 819 ? 84.301 22.077 -101.998 1.00 68.75 819 LYS A C 1
ATOM 6888 O O . LYS A 1 819 ? 83.499 22.194 -101.118 1.00 68.75 819 LYS A O 1
ATOM 6893 N N . LEU A 1 820 ? 85.482 21.497 -101.787 1.00 68.75 820 LEU A N 1
ATOM 6894 C CA . LEU A 1 820 ? 85.862 20.920 -100.489 1.00 68.75 820 LEU A CA 1
ATOM 6895 C C . LEU A 1 820 ? 86.103 21.990 -99.423 1.00 68.75 820 LEU A C 1
ATOM 6897 O O . LEU A 1 820 ? 85.951 21.679 -98.262 1.00 68.75 820 LEU A O 1
ATOM 6901 N N . LYS A 1 821 ? 86.429 23.246 -99.753 1.00 66.69 821 LYS A N 1
ATOM 6902 C CA . LYS A 1 821 ? 86.410 24.370 -98.798 1.00 66.69 821 LYS A CA 1
ATOM 6903 C C . LYS A 1 821 ? 85.012 24.932 -98.631 1.00 66.69 821 LYS A C 1
ATOM 6905 O O . LYS A 1 821 ? 84.766 25.438 -97.557 1.00 66.69 821 LYS A O 1
ATOM 6910 N N . ASN A 1 822 ? 84.111 24.831 -99.609 1.00 68.56 822 ASN A N 1
ATOM 6911 C CA . ASN A 1 822 ? 82.683 25.120 -99.453 1.00 68.56 822 ASN A CA 1
ATOM 6912 C C . ASN A 1 822 ? 81.913 23.941 -98.847 1.00 68.56 822 ASN A C 1
ATOM 6914 O O . ASN A 1 822 ? 80.848 24.183 -98.327 1.00 68.56 822 ASN A O 1
ATOM 6918 N N . ASP A 1 823 ? 82.464 22.729 -98.827 1.00 69.44 823 ASP A N 1
ATOM 6919 C CA . ASP A 1 823 ? 81.952 21.507 -98.204 1.00 69.44 823 ASP A CA 1
ATOM 6920 C C . ASP A 1 823 ? 82.608 21.341 -96.830 1.00 69.44 823 ASP A C 1
ATOM 6922 O O . ASP A 1 823 ? 81.985 20.777 -95.959 1.00 69.44 823 ASP A O 1
ATOM 6926 N N . VAL A 1 824 ? 83.807 21.898 -96.589 1.00 68.38 824 VAL A N 1
ATOM 6927 C CA . VAL A 1 824 ? 84.404 22.137 -95.257 1.00 68.38 824 VAL A CA 1
ATOM 6928 C C . VAL A 1 824 ? 83.866 23.428 -94.639 1.00 68.38 824 VAL A C 1
ATOM 6930 O O . VAL A 1 824 ? 83.835 23.527 -93.425 1.00 68.38 824 VAL A O 1
ATOM 6933 N N . LYS A 1 825 ? 83.389 24.394 -95.438 1.00 67.19 825 LYS A N 1
ATOM 6934 C CA . LYS A 1 825 ? 82.610 25.555 -94.980 1.00 67.19 825 LYS A CA 1
ATOM 6935 C C . LYS A 1 825 ? 81.135 25.207 -94.830 1.00 67.19 825 LYS A C 1
ATOM 6937 O O . LYS A 1 825 ? 80.560 25.649 -93.868 1.00 67.19 825 LYS A O 1
ATOM 6942 N N . HIS A 1 826 ? 80.566 24.321 -95.648 1.00 66.56 826 HIS A N 1
ATOM 6943 C CA . HIS A 1 826 ? 79.263 23.704 -95.396 1.00 66.56 826 HIS A CA 1
ATOM 6944 C C . HIS A 1 826 ? 79.361 22.646 -94.294 1.00 66.56 826 HIS A C 1
ATOM 6946 O O . HIS A 1 826 ? 78.408 22.531 -93.563 1.00 66.56 826 HIS A O 1
ATOM 6952 N N . GLU A 1 827 ? 80.488 21.960 -94.061 1.00 66.62 827 GLU A N 1
ATOM 6953 C CA . GLU A 1 827 ? 80.731 21.157 -92.845 1.00 66.62 827 GLU A CA 1
ATOM 6954 C C . GLU A 1 827 ? 81.140 22.012 -91.644 1.00 66.62 827 GLU A C 1
ATOM 6956 O O . GLU A 1 827 ? 80.980 21.538 -90.533 1.00 66.62 827 GLU A O 1
ATOM 6961 N N . MET A 1 828 ? 81.650 23.240 -91.808 1.00 64.62 828 MET A N 1
ATOM 6962 C CA . MET A 1 828 ? 81.842 24.204 -90.711 1.00 64.62 828 MET A CA 1
ATOM 6963 C C . MET A 1 828 ? 80.541 24.929 -90.378 1.00 64.62 828 MET A C 1
ATOM 6965 O O . MET A 1 828 ? 80.305 25.139 -89.205 1.00 64.62 828 MET A O 1
ATOM 6969 N N . ASP A 1 829 ? 79.687 25.222 -91.358 1.00 67.19 829 ASP A N 1
ATOM 6970 C CA . ASP A 1 829 ? 78.351 25.801 -91.191 1.00 67.19 829 ASP A CA 1
ATOM 6971 C C . ASP A 1 829 ? 77.365 24.703 -90.734 1.00 67.19 829 ASP A C 1
ATOM 6973 O O . ASP A 1 829 ? 76.527 24.962 -89.888 1.00 67.19 829 ASP A O 1
ATOM 6977 N N . LEU A 1 830 ? 77.524 23.443 -91.171 1.00 66.38 830 LEU A N 1
ATOM 6978 C CA . LEU A 1 830 ? 76.828 22.260 -90.637 1.00 66.38 830 LEU A CA 1
ATOM 6979 C C . LEU A 1 830 ? 77.465 21.788 -89.321 1.00 66.38 830 LEU A C 1
ATOM 6981 O O . LEU A 1 830 ? 76.758 21.179 -88.539 1.00 66.38 830 LEU A O 1
ATOM 6985 N N . ARG A 1 831 ? 78.743 22.088 -89.013 1.00 66.75 831 ARG A N 1
ATOM 6986 C CA . ARG A 1 831 ? 79.326 21.965 -87.655 1.00 66.75 831 ARG A CA 1
ATOM 6987 C C . ARG A 1 831 ? 78.959 23.128 -86.757 1.00 66.75 831 ARG A C 1
ATOM 6989 O O . ARG A 1 831 ? 78.961 22.895 -85.566 1.00 66.75 831 ARG A O 1
ATOM 6996 N N . GLU A 1 832 ? 78.651 24.319 -87.254 1.00 64.00 832 GLU A N 1
ATOM 6997 C CA . GLU A 1 832 ? 78.088 25.422 -86.468 1.00 64.00 832 GLU A CA 1
ATOM 6998 C C . GLU A 1 832 ? 76.589 25.179 -86.244 1.00 64.00 832 GLU A C 1
ATOM 7000 O O . GLU A 1 832 ? 76.131 25.363 -85.129 1.00 64.00 832 GLU A O 1
ATOM 7005 N N . GLU A 1 833 ? 75.861 24.591 -87.200 1.00 64.50 833 GLU A N 1
ATOM 7006 C CA . GLU A 1 833 ? 74.465 24.140 -87.050 1.00 64.50 833 GLU A CA 1
ATOM 7007 C C . GLU A 1 833 ? 74.358 22.812 -86.254 1.00 64.50 833 GLU A C 1
ATOM 7009 O O . GLU A 1 833 ? 73.399 22.601 -85.508 1.00 64.50 833 GLU A O 1
ATOM 7014 N N . LEU A 1 834 ? 75.376 21.936 -86.309 1.00 61.34 834 LEU A N 1
ATOM 7015 C CA . LEU A 1 834 ? 75.551 20.786 -85.405 1.00 61.34 834 LEU A CA 1
ATOM 7016 C C . LEU A 1 834 ? 76.216 21.172 -84.081 1.00 61.34 834 LEU A C 1
ATOM 7018 O O . LEU A 1 834 ? 76.021 20.431 -83.137 1.00 61.34 834 LEU A O 1
ATOM 7022 N N . GLN A 1 835 ? 76.948 22.285 -83.947 1.00 57.41 835 GLN A N 1
ATOM 7023 C CA . GLN A 1 835 ? 77.399 22.831 -82.655 1.00 57.41 835 GLN A CA 1
ATOM 7024 C C . GLN A 1 835 ? 76.307 23.670 -82.007 1.00 57.41 835 GLN A C 1
ATOM 7026 O O . GLN A 1 835 ? 76.301 23.740 -80.795 1.00 57.41 835 GLN A O 1
ATOM 7031 N N . GLU A 1 836 ? 75.356 24.240 -82.743 1.00 60.91 836 GLU A N 1
ATOM 7032 C CA . GLU A 1 836 ? 74.158 24.875 -82.186 1.00 60.91 836 GLU A CA 1
ATOM 7033 C C . GLU A 1 836 ? 73.113 23.813 -81.791 1.00 60.91 836 GLU A C 1
ATOM 7035 O O . GLU A 1 836 ? 72.467 23.945 -80.752 1.00 60.91 836 GLU A O 1
ATOM 7040 N N . LYS A 1 837 ? 73.043 22.677 -82.510 1.00 60.56 837 LYS A N 1
ATOM 7041 C CA . LYS A 1 837 ? 72.332 21.468 -82.045 1.00 60.56 837 LYS A CA 1
ATOM 7042 C C . LYS A 1 837 ? 73.065 20.715 -80.933 1.00 60.56 837 LYS A C 1
ATOM 7044 O O . LYS A 1 837 ? 72.412 20.343 -79.979 1.00 60.56 837 LYS A O 1
ATOM 7049 N N . LEU A 1 838 ? 74.393 20.576 -80.962 1.00 62.06 838 LEU A N 1
ATOM 7050 C CA . LEU A 1 838 ? 75.185 19.948 -79.891 1.00 62.06 838 LEU A CA 1
ATOM 7051 C C . LEU A 1 838 ? 75.341 20.869 -78.674 1.00 62.06 838 LEU A C 1
ATOM 7053 O O . LEU A 1 838 ? 75.514 20.365 -77.581 1.00 62.06 838 LEU A O 1
ATOM 7057 N N . LEU A 1 839 ? 75.250 22.197 -78.800 1.00 55.19 839 LEU A N 1
ATOM 7058 C CA . LEU A 1 839 ? 75.175 23.118 -77.659 1.00 55.19 839 LEU A CA 1
ATOM 7059 C C . LEU A 1 839 ? 73.757 23.141 -77.075 1.00 55.19 839 LEU A C 1
ATOM 7061 O O . LEU A 1 839 ? 73.642 23.243 -75.862 1.00 55.19 839 LEU A O 1
ATOM 7065 N N . ASN A 1 840 ? 72.693 22.945 -77.863 1.00 58.06 840 ASN A N 1
ATOM 7066 C CA . ASN A 1 840 ? 71.360 22.662 -77.311 1.00 58.06 840 ASN A CA 1
ATOM 7067 C C . ASN A 1 840 ? 71.269 21.256 -76.692 1.00 58.06 840 ASN A C 1
ATOM 7069 O O . ASN A 1 840 ? 70.728 21.128 -75.599 1.00 58.06 840 ASN A O 1
ATOM 7073 N N . ASP A 1 841 ? 71.892 20.241 -77.289 1.00 60.16 841 ASP A N 1
ATOM 7074 C CA . ASP A 1 841 ? 71.920 18.880 -76.749 1.00 60.16 841 ASP A CA 1
ATOM 7075 C C . ASP A 1 841 ? 72.871 18.770 -75.543 1.00 60.16 841 ASP A C 1
ATOM 7077 O O . ASP A 1 841 ? 72.515 18.105 -74.588 1.00 60.16 841 ASP A O 1
ATOM 7081 N N . ILE A 1 842 ? 73.997 19.498 -75.472 1.00 58.66 842 ILE A N 1
ATOM 7082 C CA . ILE A 1 842 ? 74.876 19.583 -74.282 1.00 58.66 842 ILE A CA 1
ATOM 7083 C C . ILE A 1 842 ? 74.300 20.530 -73.214 1.00 58.66 842 ILE A C 1
ATOM 7085 O O . ILE A 1 842 ? 74.581 20.339 -72.038 1.00 58.66 842 ILE A O 1
ATOM 7089 N N . THR A 1 843 ? 73.444 21.505 -73.545 1.00 55.31 843 THR A N 1
ATOM 7090 C CA . THR A 1 843 ? 72.697 22.266 -72.517 1.00 55.31 843 THR A CA 1
ATOM 7091 C C . THR A 1 843 ? 71.537 21.437 -71.953 1.00 55.31 843 THR A C 1
ATOM 7093 O O . THR A 1 843 ? 71.238 21.548 -70.767 1.00 55.31 843 THR A O 1
ATOM 7096 N N . VAL A 1 844 ? 70.936 20.540 -72.743 1.00 60.72 844 VAL A N 1
ATOM 7097 C CA . VAL A 1 844 ? 70.000 19.515 -72.250 1.00 60.72 844 VAL A CA 1
ATOM 7098 C C . VAL A 1 844 ? 70.748 18.404 -71.502 1.00 60.72 844 VAL A C 1
ATOM 7100 O O . VAL A 1 844 ? 70.308 18.019 -70.433 1.00 60.72 844 VAL A O 1
ATOM 7103 N N . GLU A 1 845 ? 71.939 17.984 -71.929 1.00 61.03 845 GLU A N 1
ATOM 7104 C CA . GLU A 1 845 ? 72.709 16.890 -71.319 1.00 61.03 845 GLU A CA 1
ATOM 7105 C C . GLU A 1 845 ? 73.577 17.335 -70.120 1.00 61.03 845 GLU A C 1
ATOM 7107 O O . GLU A 1 845 ? 73.859 16.515 -69.257 1.00 61.03 845 GLU A O 1
ATOM 7112 N N . ILE A 1 846 ? 73.957 18.616 -69.979 1.00 56.16 846 ILE A N 1
ATOM 7113 C CA . ILE A 1 846 ? 74.534 19.195 -68.741 1.00 56.16 846 ILE A CA 1
ATOM 7114 C C . ILE A 1 846 ? 73.428 19.531 -67.738 1.00 56.16 846 ILE A C 1
ATOM 7116 O O . ILE A 1 846 ? 73.640 19.313 -66.549 1.00 56.16 846 ILE A O 1
ATOM 7120 N N . ASN A 1 847 ? 72.234 19.955 -68.171 1.00 53.44 847 ASN A N 1
ATOM 7121 C CA . ASN A 1 847 ? 71.086 20.050 -67.261 1.00 53.44 847 ASN A CA 1
ATOM 7122 C C . ASN A 1 847 ? 70.590 18.653 -66.837 1.00 53.44 847 ASN A C 1
ATOM 7124 O O . ASN A 1 847 ? 70.299 18.459 -65.662 1.00 53.44 847 ASN A O 1
ATOM 7128 N N . GLU A 1 848 ? 70.619 17.647 -67.716 1.00 55.25 848 GLU A N 1
ATOM 7129 C CA . GLU A 1 848 ? 70.292 16.253 -67.387 1.00 55.25 848 GLU A CA 1
ATOM 7130 C C . GLU A 1 848 ? 71.436 15.500 -66.679 1.00 55.25 848 GLU A C 1
ATOM 7132 O O . GLU A 1 848 ? 71.137 14.579 -65.929 1.00 55.25 848 GLU A O 1
ATOM 7137 N N . ASN A 1 849 ? 72.725 15.865 -66.820 1.00 52.06 849 ASN A N 1
ATOM 7138 C CA . ASN A 1 849 ? 73.843 15.276 -66.049 1.00 52.06 849 ASN A CA 1
ATOM 7139 C C . ASN A 1 849 ? 74.185 16.023 -64.751 1.00 52.06 849 ASN A C 1
ATOM 7141 O O . ASN A 1 849 ? 74.697 15.388 -63.827 1.00 52.06 849 ASN A O 1
ATOM 7145 N N . GLU A 1 850 ? 73.890 17.319 -64.607 1.00 52.09 850 GLU A N 1
ATOM 7146 C CA . GLU A 1 850 ? 73.838 17.957 -63.286 1.00 52.09 850 GLU A CA 1
ATOM 7147 C C . GLU A 1 850 ? 72.589 17.518 -62.516 1.00 52.09 850 GLU A C 1
ATOM 7149 O O . GLU A 1 850 ? 72.708 17.297 -61.311 1.00 52.09 850 GLU A O 1
ATOM 7154 N N . GLU A 1 851 ? 71.441 17.282 -63.172 1.00 51.19 851 GLU A N 1
ATOM 7155 C CA . GLU A 1 851 ? 70.327 16.564 -62.543 1.00 51.19 851 GLU A CA 1
ATOM 7156 C C . GLU A 1 851 ? 70.643 15.084 -62.312 1.00 51.19 851 GLU A C 1
ATOM 7158 O O . GLU A 1 851 ? 70.302 14.612 -61.240 1.00 51.19 851 GLU A O 1
ATOM 7163 N N . LYS A 1 852 ? 71.356 14.346 -63.180 1.00 53.81 852 LYS A N 1
ATOM 7164 C CA . LYS A 1 852 ? 71.745 12.938 -62.917 1.00 53.81 852 LYS A CA 1
ATOM 7165 C C . LYS A 1 852 ? 72.842 12.771 -61.870 1.00 53.81 852 LYS A C 1
ATOM 7167 O O . LYS A 1 852 ? 72.750 11.856 -61.071 1.00 53.81 852 LYS A O 1
ATOM 7172 N N . ARG A 1 853 ? 73.828 13.668 -61.749 1.00 50.38 853 ARG A N 1
ATOM 7173 C CA . ARG A 1 853 ? 74.809 13.621 -60.640 1.00 50.38 853 ARG A CA 1
ATOM 7174 C C . ARG A 1 853 ? 74.258 14.168 -59.330 1.00 50.38 853 ARG A C 1
ATOM 7176 O O . ARG A 1 853 ? 74.619 13.642 -58.277 1.00 50.38 853 ARG A O 1
ATOM 7183 N N . LYS A 1 854 ? 73.360 15.163 -59.369 1.00 51.06 854 LYS A N 1
ATOM 7184 C CA . LYS A 1 854 ? 72.572 15.525 -58.186 1.00 51.06 854 LYS A CA 1
ATOM 7185 C C . LYS A 1 854 ? 71.601 14.403 -57.839 1.00 51.06 854 LYS A C 1
ATOM 7187 O O . LYS A 1 854 ? 71.535 14.117 -56.665 1.00 51.06 854 LYS A O 1
ATOM 7192 N N . THR A 1 855 ? 70.965 13.697 -58.777 1.00 53.59 855 THR A N 1
ATOM 7193 C CA . THR A 1 855 ? 70.060 12.558 -58.500 1.00 53.59 855 THR A CA 1
ATOM 7194 C C . THR A 1 855 ? 70.756 11.222 -58.268 1.00 53.59 855 THR A C 1
ATOM 7196 O O . THR A 1 855 ? 70.126 10.383 -57.664 1.00 53.59 855 THR A O 1
ATOM 7199 N N . GLU A 1 856 ? 72.033 11.006 -58.593 1.00 52.19 856 GLU A N 1
ATOM 7200 C CA . GLU A 1 856 ? 72.790 9.801 -58.194 1.00 52.19 856 GLU A CA 1
ATOM 7201 C C . GLU A 1 856 ? 73.464 9.981 -56.827 1.00 52.19 856 GLU A C 1
ATOM 7203 O O . GLU A 1 856 ? 73.408 9.072 -56.004 1.00 52.19 856 GLU A O 1
ATOM 7208 N N . GLN A 1 857 ? 73.993 11.171 -56.498 1.00 48.16 857 GLN A N 1
ATOM 7209 C CA . GLN A 1 857 ? 74.368 11.484 -55.108 1.00 48.16 857 GLN A CA 1
ATOM 7210 C C . GLN A 1 857 ? 73.138 11.694 -54.219 1.00 48.16 857 GLN A C 1
ATOM 7212 O O . GLN A 1 857 ? 73.191 11.352 -53.042 1.00 48.16 857 GLN A O 1
ATOM 7217 N N . VAL A 1 858 ? 72.017 12.186 -54.757 1.00 52.16 858 VAL A N 1
ATOM 7218 C CA . VAL A 1 858 ? 70.722 12.185 -54.067 1.00 52.16 858 VAL A CA 1
ATOM 7219 C C . VAL A 1 858 ? 70.075 10.805 -54.118 1.00 52.16 858 VAL A C 1
ATOM 7221 O O . VAL A 1 858 ? 69.395 10.542 -53.160 1.00 52.16 858 VAL A O 1
ATOM 7224 N N . ALA A 1 859 ? 70.341 9.878 -55.049 1.00 54.12 859 ALA A N 1
ATOM 7225 C CA . ALA A 1 859 ? 69.823 8.496 -55.011 1.00 54.12 859 ALA A CA 1
ATOM 7226 C C . ALA A 1 859 ? 70.624 7.596 -54.073 1.00 54.12 859 ALA A C 1
ATOM 7228 O O . ALA A 1 859 ? 70.036 6.769 -53.399 1.00 54.12 859 ALA A O 1
ATOM 7229 N N . GLU A 1 860 ? 71.939 7.767 -53.936 1.00 49.53 860 GLU A N 1
ATOM 7230 C CA . GLU A 1 860 ? 72.726 7.032 -52.936 1.00 49.53 860 GLU A CA 1
ATOM 7231 C C . GLU A 1 860 ? 72.501 7.620 -51.525 1.00 49.53 860 GLU A C 1
ATOM 7233 O O . GLU A 1 860 ? 72.415 6.893 -50.528 1.00 49.53 860 GLU A O 1
ATOM 7238 N N . MET A 1 861 ? 72.276 8.939 -51.436 1.00 50.28 861 MET A N 1
ATOM 7239 C CA . MET A 1 861 ? 71.803 9.601 -50.219 1.00 50.28 861 MET A CA 1
ATOM 7240 C C . MET A 1 861 ? 70.304 9.361 -49.972 1.00 50.28 861 MET A C 1
ATOM 7242 O O . MET A 1 861 ? 69.949 9.284 -48.809 1.00 50.28 861 MET A O 1
ATOM 7246 N N . GLN A 1 862 ? 69.458 9.128 -50.988 1.00 49.41 862 GLN A N 1
ATOM 7247 C CA . GLN A 1 862 ? 68.038 8.729 -50.905 1.00 49.41 862 GLN A CA 1
ATOM 7248 C C . GLN A 1 862 ? 67.875 7.230 -50.735 1.00 49.41 862 GLN A C 1
ATOM 7250 O O . GLN A 1 862 ? 66.837 6.843 -50.253 1.00 49.41 862 GLN A O 1
ATOM 7255 N N . GLN A 1 863 ? 68.858 6.384 -51.028 1.00 49.69 863 GLN A N 1
ATOM 7256 C CA . GLN A 1 863 ? 68.832 4.960 -50.692 1.00 49.69 863 GLN A CA 1
ATOM 7257 C C . GLN A 1 863 ? 69.258 4.774 -49.229 1.00 49.69 863 GLN A C 1
ATOM 7259 O O . GLN A 1 863 ? 68.674 3.969 -48.501 1.00 49.69 863 GLN A O 1
ATOM 7264 N N . ARG A 1 864 ? 70.192 5.610 -48.737 1.00 50.00 864 ARG A N 1
ATOM 7265 C CA . ARG A 1 864 ? 70.438 5.797 -47.294 1.00 50.00 864 ARG A CA 1
ATOM 7266 C C . ARG A 1 864 ? 69.290 6.538 -46.593 1.00 50.00 864 ARG A C 1
ATOM 7268 O O . ARG A 1 864 ? 68.973 6.180 -45.460 1.00 50.00 864 ARG A O 1
ATOM 7275 N N . LEU A 1 865 ? 68.618 7.484 -47.259 1.00 49.38 865 LEU A N 1
ATOM 7276 C CA . LEU A 1 865 ? 67.400 8.133 -46.762 1.00 49.38 865 LEU A CA 1
ATOM 7277 C C . LEU A 1 865 ? 66.162 7.247 -46.942 1.00 49.38 865 LEU A C 1
ATOM 7279 O O . LEU A 1 865 ? 65.245 7.454 -46.189 1.00 49.38 865 LEU A O 1
ATOM 7283 N N . GLU A 1 866 ? 66.103 6.253 -47.836 1.00 48.56 866 GLU A N 1
ATOM 7284 C CA . GLU A 1 866 ? 64.985 5.302 -48.034 1.00 48.56 866 GLU A CA 1
ATOM 7285 C C . GLU A 1 866 ? 65.080 4.130 -47.072 1.00 48.56 866 GLU A C 1
ATOM 7287 O O . GLU A 1 866 ? 64.061 3.602 -46.640 1.00 48.56 866 GLU A O 1
ATOM 7292 N N . LEU A 1 867 ? 66.290 3.755 -46.660 1.00 51.22 867 LEU A N 1
ATOM 7293 C CA . LEU A 1 867 ? 66.482 2.929 -45.472 1.00 51.22 867 LEU A CA 1
ATOM 7294 C C . LEU A 1 867 ? 66.150 3.716 -44.190 1.00 51.22 867 LEU A C 1
ATOM 7296 O O . LEU A 1 867 ? 65.597 3.129 -43.261 1.00 51.22 867 LEU A O 1
ATOM 7300 N N . ALA A 1 868 ? 66.357 5.040 -44.171 1.00 49.84 868 ALA A N 1
ATOM 7301 C CA . ALA A 1 868 ? 65.845 5.929 -43.120 1.00 49.84 868 ALA A CA 1
ATOM 7302 C C . ALA A 1 868 ? 64.360 6.347 -43.305 1.00 49.84 868 ALA A C 1
ATOM 7304 O O . ALA A 1 868 ? 63.723 6.723 -42.338 1.00 49.84 868 ALA A O 1
ATOM 7305 N N . LEU A 1 869 ? 63.756 6.214 -44.494 1.00 47.25 869 LEU A N 1
ATOM 7306 C CA . LEU A 1 869 ? 62.354 6.548 -44.820 1.00 47.25 869 LEU A CA 1
ATOM 7307 C C . LEU A 1 869 ? 61.472 5.299 -44.878 1.00 47.25 869 LEU A C 1
ATOM 7309 O O . LEU A 1 869 ? 60.253 5.403 -44.854 1.00 47.25 869 LEU A O 1
ATOM 7313 N N . LYS A 1 870 ? 62.048 4.094 -44.865 1.00 50.91 870 LYS A N 1
ATOM 7314 C CA . LYS A 1 870 ? 61.378 2.877 -44.392 1.00 50.91 870 LYS A CA 1
ATOM 7315 C C . LYS A 1 870 ? 61.307 2.866 -42.870 1.00 50.91 870 LYS A C 1
ATOM 7317 O O . LYS A 1 870 ? 60.300 2.401 -42.344 1.00 50.91 870 LYS A O 1
ATOM 7322 N N . SER A 1 871 ? 62.285 3.457 -42.172 1.00 49.91 871 SER A N 1
ATOM 7323 C CA . SER A 1 871 ? 62.088 3.808 -40.764 1.00 49.91 871 SER A CA 1
ATOM 7324 C C . SER A 1 871 ? 61.144 5.003 -40.598 1.00 49.91 871 SER A C 1
ATOM 7326 O O . SER A 1 871 ? 60.446 5.005 -39.599 1.00 49.91 871 SER A O 1
ATOM 7328 N N . ASP A 1 872 ? 60.994 5.899 -41.590 1.00 49.97 872 ASP A N 1
ATOM 7329 C CA . ASP A 1 872 ? 60.044 7.032 -41.568 1.00 49.97 872 ASP A CA 1
ATOM 7330 C C . ASP A 1 872 ? 58.625 6.722 -42.116 1.00 49.97 872 ASP A C 1
ATOM 7332 O O . ASP A 1 872 ? 57.672 7.423 -41.807 1.00 49.97 872 ASP A O 1
ATOM 7336 N N . LYS A 1 873 ? 58.415 5.634 -42.874 1.00 54.66 873 LYS A N 1
ATOM 7337 C CA . LYS A 1 873 ? 57.089 5.046 -43.189 1.00 54.66 873 LYS A CA 1
ATOM 7338 C C . LYS A 1 873 ? 56.576 4.212 -42.022 1.00 54.66 873 LYS A C 1
ATOM 7340 O O . LYS A 1 873 ? 55.392 4.251 -41.698 1.00 54.66 873 LYS A O 1
ATOM 7345 N N . VAL A 1 874 ? 57.489 3.517 -41.343 1.00 56.34 874 VAL A N 1
ATOM 7346 C CA . VAL A 1 874 ? 57.234 2.970 -40.011 1.00 56.34 874 VAL A CA 1
ATOM 7347 C C . VAL A 1 874 ? 57.066 4.115 -39.013 1.00 56.34 874 VAL A C 1
ATOM 7349 O O . VAL A 1 874 ? 56.137 4.038 -38.234 1.00 56.34 874 VAL A O 1
ATOM 7352 N N . HIS A 1 875 ? 57.822 5.217 -39.081 1.00 54.41 875 HIS A N 1
ATOM 7353 C CA . HIS A 1 875 ? 57.629 6.387 -38.218 1.00 54.41 875 HIS A CA 1
ATOM 7354 C C . HIS A 1 875 ? 56.308 7.073 -38.519 1.00 54.41 875 HIS A C 1
ATOM 7356 O O . HIS A 1 875 ? 55.598 7.309 -37.577 1.00 54.41 875 HIS A O 1
ATOM 7362 N N . THR A 1 876 ? 55.891 7.303 -39.764 1.00 60.81 876 THR A N 1
ATOM 7363 C CA . THR A 1 876 ? 54.599 7.937 -40.099 1.00 60.81 876 THR A CA 1
ATOM 7364 C C . THR A 1 876 ? 53.405 7.011 -39.879 1.00 60.81 876 THR A C 1
ATOM 7366 O O . THR A 1 876 ? 52.335 7.496 -39.530 1.00 60.81 876 THR A O 1
ATOM 7369 N N . SER A 1 877 ? 53.551 5.687 -40.007 1.00 59.69 877 SER A N 1
ATOM 7370 C CA . SER A 1 877 ? 52.526 4.723 -39.574 1.00 59.69 877 SER A CA 1
ATOM 7371 C C . SER A 1 877 ? 52.464 4.616 -38.050 1.00 59.69 877 SER A C 1
ATOM 7373 O O . SER A 1 877 ? 51.374 4.621 -37.490 1.00 59.69 877 SER A O 1
ATOM 7375 N N . ILE A 1 878 ? 53.615 4.577 -37.369 1.00 63.09 878 ILE A N 1
ATOM 7376 C CA . ILE A 1 878 ? 53.715 4.600 -35.907 1.00 63.09 878 ILE A CA 1
ATOM 7377 C C . ILE A 1 878 ? 53.248 5.949 -35.376 1.00 63.09 878 ILE A C 1
ATOM 7379 O O . ILE A 1 878 ? 52.585 5.942 -34.366 1.00 63.09 878 ILE A O 1
ATOM 7383 N N . GLN A 1 879 ? 53.500 7.069 -36.048 1.00 60.19 879 GLN A N 1
ATOM 7384 C CA . GLN A 1 879 ? 53.152 8.446 -35.681 1.00 60.19 879 GLN A CA 1
ATOM 7385 C C . GLN A 1 879 ? 51.695 8.744 -36.009 1.00 60.19 879 GLN A C 1
ATOM 7387 O O . GLN A 1 879 ? 51.080 9.486 -35.263 1.00 60.19 879 GLN A O 1
ATOM 7392 N N . ARG A 1 880 ? 51.105 8.129 -37.044 1.00 70.00 880 ARG A N 1
ATOM 7393 C CA . ARG A 1 880 ? 49.651 8.144 -37.270 1.00 70.00 880 ARG A CA 1
ATOM 7394 C C . ARG A 1 880 ? 48.937 7.263 -36.237 1.00 70.00 880 ARG A C 1
ATOM 7396 O O . ARG A 1 880 ? 48.000 7.745 -35.623 1.00 70.00 880 ARG A O 1
ATOM 7403 N N . SER A 1 881 ? 49.473 6.082 -35.904 1.00 67.75 881 SER A N 1
ATOM 7404 C CA . SER A 1 881 ? 48.965 5.263 -34.787 1.00 67.75 881 SER A CA 1
ATOM 7405 C C . SER A 1 881 ? 49.223 5.891 -33.410 1.00 67.75 881 SER A C 1
ATOM 7407 O O . SER A 1 881 ? 48.405 5.764 -32.508 1.00 67.75 881 SER A O 1
ATOM 7409 N N . LEU A 1 882 ? 50.333 6.620 -33.231 1.00 71.06 882 LEU A N 1
ATOM 7410 C CA . LEU A 1 882 ? 50.643 7.369 -32.014 1.00 71.06 882 LEU A CA 1
ATOM 7411 C C . LEU A 1 882 ? 49.733 8.580 -31.934 1.00 71.06 882 LEU A C 1
ATOM 7413 O O . LEU A 1 882 ? 49.311 8.920 -30.850 1.00 71.06 882 LEU A O 1
ATOM 7417 N N . LYS A 1 883 ? 49.421 9.230 -33.056 1.00 76.31 883 LYS A N 1
ATOM 7418 C CA . LYS A 1 883 ? 48.509 10.369 -33.105 1.00 76.31 883 LYS A CA 1
ATOM 7419 C C . LYS A 1 883 ? 47.075 9.934 -32.833 1.00 76.31 883 LYS A C 1
ATOM 7421 O O . LYS A 1 883 ? 46.441 10.565 -32.009 1.00 76.31 883 LYS A O 1
ATOM 7426 N N . GLU A 1 884 ? 46.613 8.826 -33.405 1.00 75.94 884 GLU A N 1
ATOM 7427 C CA . GLU A 1 884 ? 45.312 8.226 -33.080 1.00 75.94 884 GLU A CA 1
ATOM 7428 C C . GLU A 1 884 ? 45.268 7.748 -31.618 1.00 75.94 884 GLU A C 1
ATOM 7430 O O . GLU A 1 884 ? 44.317 8.036 -30.897 1.00 75.94 884 GLU A O 1
ATOM 7435 N N . THR A 1 885 ? 46.321 7.096 -31.107 1.00 74.81 885 THR A N 1
ATOM 7436 C CA . THR A 1 885 ? 46.368 6.711 -29.682 1.00 74.81 885 THR A CA 1
ATOM 7437 C C . THR A 1 885 ? 46.498 7.917 -28.749 1.00 74.81 885 THR A C 1
ATOM 7439 O O . THR A 1 885 ? 45.885 7.917 -27.692 1.00 74.81 885 THR A O 1
ATOM 7442 N N . ILE A 1 886 ? 47.208 8.979 -29.132 1.00 75.88 886 ILE A N 1
ATOM 7443 C CA . ILE A 1 886 ? 47.269 10.251 -28.396 1.00 75.88 886 ILE A CA 1
ATOM 7444 C C . ILE A 1 886 ? 45.922 10.973 -28.462 1.00 75.88 886 ILE A C 1
ATOM 7446 O O . ILE A 1 886 ? 45.506 11.531 -27.459 1.00 75.88 886 ILE A O 1
ATOM 7450 N N . GLU A 1 887 ? 45.215 10.958 -29.590 1.00 80.06 887 GLU A N 1
ATOM 7451 C CA . GLU A 1 887 ? 43.881 11.550 -29.731 1.00 80.06 887 GLU A CA 1
ATOM 7452 C C . GLU A 1 887 ? 42.854 10.789 -28.890 1.00 80.06 887 GLU A C 1
ATOM 7454 O O . GLU A 1 887 ? 42.117 11.422 -28.142 1.00 80.06 887 GLU A O 1
ATOM 7459 N N . THR A 1 888 ? 42.871 9.453 -28.899 1.00 80.25 888 THR A N 1
ATOM 7460 C CA . THR A 1 888 ? 42.024 8.636 -28.007 1.00 80.25 888 THR A CA 1
ATOM 7461 C C . THR A 1 888 ? 42.396 8.801 -26.532 1.00 80.25 888 THR A C 1
ATOM 7463 O O . THR A 1 888 ? 41.505 8.918 -25.697 1.00 80.25 888 THR A O 1
ATOM 7466 N N . LEU A 1 889 ? 43.687 8.883 -26.190 1.00 83.38 889 LEU A N 1
ATOM 7467 C CA . LEU A 1 889 ? 44.142 9.176 -24.828 1.00 83.38 889 LEU A CA 1
ATOM 7468 C C . LEU A 1 889 ? 43.765 10.594 -24.401 1.00 83.38 889 LEU A C 1
ATOM 7470 O O . LEU A 1 889 ? 43.399 10.787 -23.251 1.00 83.38 889 LEU A O 1
ATOM 7474 N N . ASN A 1 890 ? 43.809 11.576 -25.299 1.00 79.19 890 ASN A N 1
ATOM 7475 C CA . ASN A 1 890 ? 43.375 12.942 -25.023 1.00 79.19 890 ASN A CA 1
ATOM 7476 C C . ASN A 1 890 ? 41.857 13.019 -24.856 1.00 79.19 890 ASN A C 1
ATOM 7478 O O . ASN A 1 890 ? 41.406 13.710 -23.951 1.00 79.19 890 ASN A O 1
ATOM 7482 N N . HIS A 1 891 ? 41.084 12.277 -25.656 1.00 82.69 891 HIS A N 1
ATOM 7483 C CA . HIS A 1 891 ? 39.643 12.123 -25.452 1.00 82.69 891 HIS A CA 1
ATOM 7484 C C . HIS A 1 891 ? 39.363 11.477 -24.095 1.00 82.69 891 HIS A C 1
ATOM 7486 O O . HIS A 1 891 ? 38.600 12.016 -23.309 1.00 82.69 891 HIS A O 1
ATOM 7492 N N . HIS A 1 892 ? 40.086 10.412 -23.742 1.00 84.94 892 HIS A N 1
ATOM 7493 C CA . HIS A 1 892 ? 39.942 9.758 -22.445 1.00 84.94 892 HIS A CA 1
ATOM 7494 C C . HIS A 1 892 ? 40.378 10.651 -21.272 1.00 84.94 892 HIS A C 1
ATOM 7496 O O . HIS A 1 892 ? 39.752 10.641 -20.219 1.00 84.94 892 HIS A O 1
ATOM 7502 N N . ILE A 1 893 ? 41.426 11.463 -21.433 1.00 82.44 893 ILE A N 1
ATOM 7503 C CA . ILE A 1 893 ? 41.836 12.470 -20.445 1.00 82.44 893 ILE A CA 1
ATOM 7504 C C . ILE A 1 893 ? 40.767 13.559 -20.321 1.00 82.44 893 ILE A C 1
ATOM 7506 O O . ILE A 1 893 ? 40.513 14.018 -19.211 1.00 82.44 893 ILE A O 1
ATOM 7510 N N . GLN A 1 894 ? 40.137 13.964 -21.422 1.00 85.69 894 GLN A N 1
ATOM 7511 C CA . GLN A 1 894 ? 39.059 14.949 -21.432 1.00 85.69 894 GLN A CA 1
ATOM 7512 C C . GLN A 1 894 ? 37.786 14.392 -20.780 1.00 85.69 894 GLN A C 1
ATOM 7514 O O . GLN A 1 894 ? 37.179 15.085 -19.965 1.00 85.69 894 GLN A O 1
ATOM 7519 N N . ASP A 1 895 ? 37.455 13.126 -21.030 1.00 85.69 895 ASP A N 1
ATOM 7520 C CA . ASP A 1 895 ? 36.376 12.401 -20.358 1.00 85.69 895 ASP A CA 1
ATOM 7521 C C . ASP A 1 895 ? 36.664 12.288 -18.860 1.00 85.69 895 ASP A C 1
ATOM 7523 O O . ASP A 1 895 ? 35.840 12.698 -18.047 1.00 85.69 895 ASP A O 1
ATOM 7527 N N . LEU A 1 896 ? 37.875 11.872 -18.472 1.00 84.44 896 LEU A N 1
ATOM 7528 C CA . LEU A 1 896 ? 38.299 11.811 -17.068 1.00 84.44 896 LEU A CA 1
ATOM 7529 C C . LEU A 1 896 ? 38.322 13.192 -16.398 1.00 84.44 896 LEU A C 1
ATOM 7531 O O . LEU A 1 896 ? 38.071 13.300 -15.199 1.00 84.44 896 LEU A O 1
ATOM 7535 N N . GLN A 1 897 ? 38.623 14.262 -17.138 1.00 83.62 897 GLN A N 1
ATOM 7536 C CA . GLN A 1 897 ? 38.520 15.636 -16.645 1.00 83.62 897 GLN A CA 1
ATOM 7537 C C . GLN A 1 897 ? 37.060 16.059 -16.473 1.00 83.62 897 GLN A C 1
ATOM 7539 O O . GLN A 1 897 ? 36.740 16.684 -15.463 1.00 83.62 897 GLN A O 1
ATOM 7544 N N . SER A 1 898 ? 36.177 15.679 -17.399 1.00 83.12 898 SER A N 1
ATOM 7545 C CA . SER A 1 898 ? 34.738 15.925 -17.296 1.00 83.12 898 SER A CA 1
ATOM 7546 C C . SER A 1 898 ? 34.129 15.175 -16.107 1.00 83.12 898 SER A C 1
ATOM 7548 O O . SER A 1 898 ? 33.414 15.775 -15.304 1.00 83.12 898 SER A O 1
ATOM 7550 N N . ASP A 1 899 ? 34.524 13.918 -15.898 1.00 86.19 899 ASP A N 1
ATOM 7551 C CA . ASP A 1 899 ? 34.119 13.095 -14.763 1.00 86.19 899 ASP A CA 1
ATOM 7552 C C . ASP A 1 899 ? 34.700 13.624 -13.454 1.00 86.19 899 ASP A C 1
ATOM 7554 O O . ASP A 1 899 ? 33.997 13.679 -12.449 1.00 86.19 899 ASP A O 1
ATOM 7558 N N . LYS A 1 900 ? 35.951 14.101 -13.445 1.00 88.19 900 LYS A N 1
ATOM 7559 C CA . LYS A 1 900 ? 36.533 14.782 -12.281 1.00 88.19 900 LYS A CA 1
ATOM 7560 C C . LYS A 1 900 ? 35.744 16.041 -11.920 1.00 88.19 900 LYS A C 1
ATOM 7562 O O . LYS A 1 900 ? 35.461 16.249 -10.743 1.00 88.19 900 LYS A O 1
ATOM 7567 N N . SER A 1 901 ? 35.385 16.873 -12.898 1.00 84.62 901 SER A N 1
ATOM 7568 C CA . SER A 1 901 ? 34.565 18.069 -12.673 1.00 84.62 901 SER A CA 1
ATOM 7569 C C . SER A 1 901 ? 33.166 17.710 -12.177 1.00 84.62 901 SER A C 1
ATOM 7571 O O . SER A 1 901 ? 32.667 18.342 -11.245 1.00 84.62 901 SER A O 1
ATOM 7573 N N . ARG A 1 902 ? 32.556 16.658 -12.729 1.00 89.31 902 ARG A N 1
ATOM 7574 C CA . ARG A 1 902 ? 31.257 16.143 -12.289 1.00 89.31 902 ARG A CA 1
ATOM 7575 C C . ARG A 1 902 ? 31.316 15.630 -10.851 1.00 89.31 902 ARG A C 1
ATOM 7577 O O . ARG A 1 902 ? 30.575 16.123 -10.012 1.00 89.31 902 ARG A O 1
ATOM 7584 N N . LEU A 1 903 ? 32.282 14.771 -10.527 1.00 86.31 903 LEU A N 1
ATOM 7585 C CA . LEU A 1 903 ? 32.510 14.263 -9.170 1.00 86.31 903 LEU A CA 1
ATOM 7586 C C . LEU A 1 903 ? 32.837 15.380 -8.170 1.00 86.31 903 LEU A C 1
ATOM 7588 O O . LEU A 1 903 ? 32.439 15.307 -7.012 1.00 86.31 903 LEU A O 1
ATOM 7592 N N . GLN A 1 904 ? 33.540 16.432 -8.594 1.00 88.38 904 GLN A N 1
ATOM 7593 C CA . GLN A 1 904 ? 33.812 17.598 -7.753 1.00 88.38 904 GLN A CA 1
ATOM 7594 C C . GLN A 1 904 ? 32.539 18.415 -7.474 1.00 88.38 904 GLN A C 1
ATOM 7596 O O . GLN A 1 904 ? 32.377 18.939 -6.370 1.00 88.38 904 GLN A O 1
ATOM 7601 N N . THR A 1 905 ? 31.624 18.474 -8.443 1.00 88.00 905 THR A N 1
ATOM 7602 C CA . THR A 1 905 ? 30.305 19.102 -8.291 1.00 88.00 905 THR A CA 1
ATOM 7603 C C . THR A 1 905 ? 29.417 18.270 -7.364 1.00 88.00 905 THR A C 1
ATOM 7605 O O . THR A 1 905 ? 28.827 18.815 -6.431 1.00 88.00 905 THR A O 1
ATOM 7608 N N . ASP A 1 906 ? 29.404 16.947 -7.540 1.00 87.31 906 ASP A N 1
ATOM 7609 C CA . ASP A 1 906 ? 28.678 16.007 -6.680 1.00 87.31 906 ASP A CA 1
ATOM 7610 C C . ASP A 1 906 ? 29.205 16.060 -5.235 1.00 87.31 906 ASP A C 1
ATOM 7612 O O . ASP A 1 906 ? 28.426 16.085 -4.283 1.00 87.31 906 ASP A O 1
ATOM 7616 N N . LEU A 1 907 ? 30.527 16.168 -5.050 1.00 89.06 907 LEU A N 1
ATOM 7617 C CA . LEU A 1 907 ? 31.152 16.335 -3.736 1.00 89.06 907 LEU A CA 1
ATOM 7618 C C . LEU A 1 907 ? 30.764 17.668 -3.078 1.00 89.06 907 LEU A C 1
ATOM 7620 O O . LEU A 1 907 ? 30.476 17.696 -1.880 1.00 89.06 907 LEU A O 1
ATOM 7624 N N . GLN A 1 908 ? 30.720 18.770 -3.833 1.00 90.25 908 GLN A N 1
ATOM 7625 C CA . GLN A 1 908 ? 30.234 20.056 -3.319 1.00 90.25 908 GLN A CA 1
ATOM 7626 C C . GLN A 1 908 ? 28.757 19.985 -2.924 1.00 90.25 908 GLN A C 1
ATOM 7628 O O . GLN A 1 908 ? 28.396 20.450 -1.843 1.00 90.25 908 GLN A O 1
ATOM 7633 N N . GLN A 1 909 ? 27.911 19.359 -3.744 1.00 87.31 909 GLN A N 1
ATOM 7634 C CA . GLN A 1 909 ? 26.497 19.167 -3.420 1.00 87.31 909 GLN A CA 1
ATOM 7635 C C . GLN A 1 909 ? 26.304 18.282 -2.183 1.00 87.31 909 GLN A C 1
ATOM 7637 O O . GLN A 1 909 ? 25.495 18.611 -1.316 1.00 87.31 909 GLN A O 1
ATOM 7642 N N . ALA A 1 910 ? 27.074 17.199 -2.053 1.00 81.69 910 ALA A N 1
ATOM 7643 C CA . ALA A 1 910 ? 27.051 16.344 -0.870 1.00 81.69 910 ALA A CA 1
ATOM 7644 C C . ALA A 1 910 ? 27.499 17.104 0.389 1.00 81.69 910 ALA A C 1
ATOM 7646 O O . ALA A 1 910 ? 26.877 16.966 1.440 1.00 81.69 910 ALA A O 1
ATOM 7647 N N . THR A 1 911 ? 28.520 17.959 0.277 1.00 87.75 911 THR A N 1
ATOM 7648 C CA . THR A 1 911 ? 29.010 18.793 1.389 1.00 87.75 911 THR A CA 1
ATOM 7649 C C . THR A 1 911 ? 27.946 19.799 1.838 1.00 87.75 911 THR A C 1
ATOM 7651 O O . THR A 1 911 ? 27.625 19.857 3.022 1.00 87.75 911 THR A O 1
ATOM 7654 N N . LEU A 1 912 ? 27.309 20.505 0.897 1.00 90.00 912 LEU A N 1
ATOM 7655 C CA . LEU A 1 912 ? 26.199 21.424 1.189 1.00 90.00 912 LEU A CA 1
ATOM 7656 C C . LEU A 1 912 ? 24.998 20.702 1.816 1.00 90.00 912 LEU A C 1
ATOM 7658 O O . LEU A 1 912 ? 24.331 21.237 2.700 1.00 90.00 912 LEU A O 1
ATOM 7662 N N . ARG A 1 913 ? 24.725 19.463 1.392 1.00 89.19 913 ARG A N 1
ATOM 7663 C CA . ARG A 1 913 ? 23.657 18.646 1.975 1.00 89.19 913 ARG A CA 1
ATOM 7664 C C . ARG A 1 913 ? 23.972 18.230 3.410 1.00 89.19 913 ARG A C 1
ATOM 7666 O O . ARG A 1 913 ? 23.076 18.263 4.248 1.00 89.19 913 ARG A O 1
ATOM 7673 N N . ILE A 1 914 ? 25.224 17.884 3.703 1.00 87.44 914 ILE A N 1
ATOM 7674 C CA . ILE A 1 914 ? 25.679 17.592 5.069 1.00 87.44 914 ILE A CA 1
ATOM 7675 C C . ILE A 1 914 ? 25.542 18.837 5.952 1.00 87.44 914 ILE A C 1
ATOM 7677 O O . ILE A 1 914 ? 24.989 18.731 7.043 1.00 87.44 914 ILE A O 1
ATOM 7681 N N . GLU A 1 915 ? 25.962 20.012 5.480 1.00 90.00 915 GLU A N 1
ATOM 7682 C CA . GLU A 1 915 ? 25.805 21.273 6.219 1.00 90.00 915 GLU A CA 1
ATOM 7683 C C . GLU A 1 915 ? 24.325 21.599 6.479 1.00 90.00 915 GLU A C 1
ATOM 7685 O O . GLU A 1 915 ? 23.946 21.911 7.608 1.00 90.00 915 GLU A O 1
ATOM 7690 N N . SER A 1 916 ? 23.455 21.433 5.476 1.00 88.44 916 SER A N 1
ATOM 7691 C CA . SER A 1 916 ? 22.005 21.599 5.645 1.00 88.44 916 SER A CA 1
ATOM 7692 C C . SER A 1 916 ? 21.451 20.655 6.716 1.00 88.44 916 SER A C 1
ATOM 7694 O O . SER A 1 916 ? 20.761 21.106 7.631 1.00 88.44 916 SER A O 1
ATOM 7696 N N . LEU A 1 917 ? 21.799 19.366 6.661 1.00 84.50 917 LEU A N 1
ATOM 7697 C CA . LEU A 1 917 ? 21.364 18.371 7.649 1.00 84.50 917 LEU A CA 1
ATOM 7698 C C . LEU A 1 917 ? 21.921 18.653 9.052 1.00 84.50 917 LEU A C 1
ATOM 7700 O O . LEU A 1 917 ? 21.249 18.379 10.045 1.00 84.50 917 LEU A O 1
ATOM 7704 N N . GLN A 1 918 ? 23.125 19.217 9.163 1.00 87.75 918 GLN A N 1
ATOM 7705 C CA . GLN A 1 918 ? 23.684 19.654 10.443 1.00 87.75 918 GLN A CA 1
ATOM 7706 C C . GLN A 1 918 ? 22.908 20.841 11.019 1.00 87.75 918 GLN A C 1
ATOM 7708 O O . GLN A 1 918 ? 22.597 20.837 12.210 1.00 87.75 918 GLN A O 1
ATOM 7713 N N . THR A 1 919 ? 22.535 21.827 10.195 1.00 88.69 919 THR A N 1
ATOM 7714 C CA . THR A 1 919 ? 21.707 22.953 10.664 1.00 88.69 919 THR A CA 1
ATOM 7715 C C . THR A 1 919 ? 20.308 22.510 11.086 1.00 88.69 919 THR A C 1
ATOM 7717 O O . THR A 1 919 ? 19.769 23.030 12.062 1.00 88.69 919 THR A O 1
ATOM 7720 N N . GLU A 1 920 ? 19.728 21.531 10.393 1.00 86.38 920 GLU A N 1
ATOM 7721 C CA . GLU A 1 920 ? 18.425 20.966 10.735 1.00 86.38 920 GLU A CA 1
ATOM 7722 C C . GLU A 1 920 ? 18.477 20.161 12.037 1.00 86.38 920 GLU A C 1
ATOM 7724 O O . GLU A 1 920 ? 17.647 20.382 12.917 1.00 86.38 920 GLU A O 1
ATOM 7729 N N . ASN A 1 921 ? 19.510 19.333 12.229 1.00 83.38 921 ASN A N 1
ATOM 7730 C CA . ASN A 1 921 ? 19.751 18.651 13.505 1.00 83.38 921 ASN A CA 1
ATOM 7731 C C . ASN A 1 921 ? 19.933 19.639 14.664 1.00 83.38 921 ASN A C 1
ATOM 7733 O O . ASN A 1 921 ? 19.417 19.405 15.753 1.00 83.38 921 ASN A O 1
ATOM 7737 N N . LEU A 1 922 ? 20.628 20.761 14.445 1.00 91.75 922 LEU A N 1
ATOM 7738 C CA . LEU A 1 922 ? 20.819 21.775 15.485 1.00 91.75 922 LEU A CA 1
ATOM 7739 C C . LEU A 1 922 ? 19.489 22.435 15.886 1.00 91.75 922 LEU A C 1
ATOM 7741 O O . LEU A 1 922 ? 19.228 22.625 17.073 1.00 91.75 922 LEU A O 1
ATOM 7745 N N . LYS A 1 923 ? 18.624 22.731 14.906 1.00 89.94 923 LYS A N 1
ATOM 7746 C CA . LYS A 1 923 ? 17.267 23.251 15.147 1.00 89.94 923 LYS A CA 1
ATOM 7747 C C . LYS A 1 923 ? 16.385 22.234 15.869 1.00 89.94 923 LYS A C 1
ATOM 7749 O O . LYS A 1 923 ? 15.668 22.612 16.789 1.00 89.94 923 LYS A O 1
ATOM 7754 N N . GLN A 1 924 ? 16.454 20.956 15.492 1.00 85.56 924 GLN A N 1
ATOM 7755 C CA . GLN A 1 924 ? 15.739 19.889 16.198 1.00 85.56 924 GLN A CA 1
ATOM 7756 C C . GLN A 1 924 ? 16.219 19.751 17.646 1.00 85.56 924 GLN A C 1
ATOM 7758 O O . GLN A 1 924 ? 15.397 19.601 18.545 1.00 85.56 924 GLN A O 1
ATOM 7763 N N . HIS A 1 925 ? 17.525 19.869 17.896 1.00 86.50 925 HIS A N 1
ATOM 7764 C CA . HIS A 1 925 ? 18.062 19.846 19.255 1.00 86.50 925 HIS A CA 1
ATOM 7765 C C . HIS A 1 925 ? 17.543 21.010 20.108 1.00 86.50 925 HIS A C 1
ATOM 7767 O O . HIS A 1 925 ? 17.123 20.782 21.239 1.00 86.50 925 HIS A O 1
ATOM 7773 N N . GLN A 1 926 ? 17.510 22.226 19.552 1.00 89.38 926 GLN A N 1
ATOM 7774 C CA . GLN A 1 926 ? 16.953 23.405 20.226 1.00 89.38 926 GLN A CA 1
ATOM 7775 C C . GLN A 1 926 ? 15.453 23.256 20.510 1.00 89.38 926 GLN A C 1
ATOM 7777 O O . GLN A 1 926 ? 14.992 23.610 21.591 1.00 89.38 926 GLN A O 1
ATOM 7782 N N . LEU A 1 927 ? 14.693 22.695 19.564 1.00 89.12 927 LEU A N 1
ATOM 7783 C CA . LEU A 1 927 ? 13.268 22.433 19.756 1.00 89.12 927 LEU A CA 1
ATOM 7784 C C . LEU A 1 927 ? 13.032 21.390 20.857 1.00 89.12 927 LEU A C 1
ATOM 7786 O O . LEU A 1 927 ? 12.157 21.576 21.697 1.00 89.12 927 LEU A O 1
ATOM 7790 N N . ASN A 1 928 ? 13.832 20.322 20.891 1.00 83.12 928 ASN A N 1
ATOM 7791 C CA . ASN A 1 928 ? 13.744 19.301 21.935 1.00 83.12 928 ASN A CA 1
ATOM 7792 C C . ASN A 1 928 ? 14.074 19.866 23.324 1.00 83.12 928 ASN A C 1
ATOM 7794 O O . ASN A 1 928 ? 13.383 19.547 24.288 1.00 83.12 928 ASN A O 1
ATOM 7798 N N . GLU A 1 929 ? 15.080 20.735 23.424 1.00 91.12 929 GLU A N 1
ATOM 7799 C CA . GLU A 1 929 ? 15.423 21.428 24.672 1.00 91.12 929 GLU A CA 1
ATOM 7800 C C . GLU A 1 929 ? 14.285 22.358 25.130 1.00 91.12 929 GLU A C 1
ATOM 7802 O O . GLU A 1 929 ? 13.950 22.416 26.314 1.00 91.12 929 GLU A O 1
ATOM 7807 N N . GLN A 1 930 ? 13.619 23.036 24.191 1.00 89.56 930 GLN A N 1
ATOM 7808 C CA . GLN A 1 930 ? 12.445 23.854 24.490 1.00 89.56 930 GLN A CA 1
ATOM 7809 C C . GLN A 1 930 ? 11.261 23.005 24.983 1.00 89.56 930 GLN A C 1
ATOM 7811 O O . GLN A 1 930 ? 10.634 23.361 25.978 1.00 89.56 930 GLN A O 1
ATOM 7816 N N . ILE A 1 931 ? 11.007 21.849 24.363 1.00 87.81 931 ILE A N 1
ATOM 7817 C CA . ILE A 1 931 ? 9.963 20.909 24.799 1.00 87.81 931 ILE A CA 1
ATOM 7818 C C . ILE A 1 931 ? 10.264 20.348 26.198 1.00 87.81 931 ILE A C 1
ATOM 7820 O O . ILE A 1 931 ? 9.344 20.209 27.005 1.00 87.81 931 ILE A O 1
ATOM 7824 N N . GLU A 1 932 ? 11.523 20.039 26.529 1.00 86.62 932 GLU A N 1
ATOM 7825 C CA . GLU A 1 932 ? 11.892 19.620 27.891 1.00 86.62 932 GLU A CA 1
ATOM 7826 C C . GLU A 1 932 ? 11.662 20.728 28.925 1.00 86.62 932 GLU A C 1
ATOM 7828 O O . GLU A 1 932 ? 11.156 20.461 30.023 1.00 86.62 932 GLU A O 1
ATOM 7833 N N . ASN A 1 933 ? 11.971 21.977 28.576 1.00 91.31 933 ASN A N 1
ATOM 7834 C CA . ASN A 1 933 ? 11.688 23.124 29.436 1.00 91.31 933 ASN A CA 1
ATOM 7835 C C . ASN A 1 933 ? 10.178 23.314 29.644 1.00 91.31 933 ASN A C 1
ATOM 7837 O O . ASN A 1 933 ? 9.720 23.445 30.779 1.00 91.31 933 ASN A O 1
ATOM 7841 N N . ASP A 1 934 ? 9.375 23.232 28.586 1.00 89.44 934 ASP A N 1
ATOM 7842 C CA . ASP A 1 934 ? 7.918 23.337 28.699 1.00 89.44 934 ASP A CA 1
ATOM 7843 C C . ASP A 1 934 ? 7.333 22.171 29.513 1.00 89.44 934 ASP A C 1
ATOM 7845 O O . ASP A 1 934 ? 6.453 22.363 30.358 1.00 89.44 934 ASP A O 1
ATOM 7849 N N . ARG A 1 935 ? 7.878 20.960 29.339 1.00 89.69 935 ARG A N 1
ATOM 7850 C CA . ARG A 1 935 ? 7.497 19.776 30.117 1.00 89.69 935 ARG A CA 1
ATOM 7851 C C . ARG A 1 935 ? 7.813 19.943 31.601 1.00 89.69 935 ARG A C 1
ATOM 7853 O O . ARG A 1 935 ? 6.981 19.586 32.432 1.00 89.69 935 ARG A O 1
ATOM 7860 N N . THR A 1 936 ? 8.987 20.464 31.953 1.00 90.50 936 THR A N 1
ATOM 7861 C CA . THR A 1 936 ? 9.359 20.694 33.360 1.00 90.50 936 THR A CA 1
ATOM 7862 C C . THR A 1 936 ? 8.508 21.790 34.000 1.00 90.50 936 THR A C 1
ATOM 7864 O O . THR A 1 936 ? 8.066 21.624 35.138 1.00 90.50 936 THR A O 1
ATOM 7867 N N . ILE A 1 937 ? 8.185 22.859 33.265 1.00 91.00 937 ILE A N 1
ATOM 7868 C CA . ILE A 1 937 ? 7.246 23.895 33.720 1.00 91.00 937 ILE A CA 1
ATOM 7869 C C . ILE A 1 937 ? 5.859 23.290 33.976 1.00 91.00 937 ILE A C 1
ATOM 7871 O O . ILE A 1 937 ? 5.297 23.486 35.056 1.00 91.00 937 ILE A O 1
ATOM 7875 N N . ALA A 1 938 ? 5.331 22.502 33.036 1.00 85.50 938 ALA A N 1
ATOM 7876 C CA . ALA A 1 938 ? 4.036 21.841 33.185 1.00 85.50 938 ALA A CA 1
ATOM 7877 C C . ALA A 1 938 ? 4.016 20.856 34.367 1.00 85.50 938 ALA A C 1
ATOM 7879 O O . ALA A 1 938 ? 3.039 20.811 35.118 1.00 85.50 938 ALA A O 1
ATOM 7880 N N . LEU A 1 939 ? 5.106 20.108 34.579 1.00 90.62 939 LEU A N 1
ATOM 7881 C CA . LEU A 1 939 ? 5.247 19.189 35.709 1.00 90.62 939 LEU A CA 1
ATOM 7882 C C . LEU A 1 939 ? 5.194 19.940 37.048 1.00 90.62 939 LEU A C 1
ATOM 7884 O O . LEU A 1 939 ? 4.469 19.532 37.955 1.00 90.62 939 LEU A O 1
ATOM 7888 N N . ASN A 1 940 ? 5.901 21.068 37.146 1.00 91.31 940 ASN A N 1
ATOM 7889 C CA . ASN A 1 940 ? 5.894 21.919 38.336 1.00 91.31 940 ASN A CA 1
ATOM 7890 C C . ASN A 1 940 ? 4.502 22.515 38.599 1.00 91.31 940 ASN A C 1
ATOM 7892 O O . ASN A 1 940 ? 4.047 22.538 39.743 1.00 91.31 940 ASN A O 1
ATOM 7896 N N . SER A 1 941 ? 3.786 22.951 37.556 1.00 87.88 941 SER A N 1
ATOM 7897 C CA . SER A 1 941 ? 2.395 23.401 37.693 1.00 87.88 941 SER A CA 1
ATOM 7898 C C . SER A 1 941 ? 1.474 22.275 38.162 1.00 87.88 941 SER A C 1
ATOM 7900 O O . SER A 1 941 ? 0.654 22.491 39.050 1.00 87.88 941 SER A O 1
ATOM 7902 N N . CYS A 1 942 ? 1.631 21.062 37.627 1.00 85.06 942 CYS A N 1
ATOM 7903 C CA . CYS A 1 942 ? 0.831 19.908 38.030 1.00 85.06 942 CYS A CA 1
ATOM 7904 C C . CYS A 1 942 ? 1.078 19.524 39.499 1.00 85.06 942 CYS A C 1
ATOM 7906 O O . CYS A 1 942 ? 0.124 19.267 40.232 1.00 85.06 942 CYS A O 1
ATOM 7908 N N . GLN A 1 943 ? 2.333 19.562 39.958 1.00 87.44 943 GLN A N 1
ATOM 7909 C CA . GLN A 1 943 ? 2.674 19.362 41.372 1.00 87.44 943 GLN A CA 1
ATOM 7910 C C . GLN A 1 943 ? 2.073 20.451 42.268 1.00 87.44 943 GLN A C 1
ATOM 7912 O O . GLN A 1 943 ? 1.560 20.149 43.344 1.00 87.44 943 GLN A O 1
ATOM 7917 N N . HIS A 1 944 ? 2.076 21.710 41.824 1.00 90.75 944 HIS A N 1
ATOM 7918 C CA . HIS A 1 944 ? 1.435 22.796 42.564 1.00 90.75 944 HIS A CA 1
ATOM 7919 C C . HIS A 1 944 ? -0.088 22.602 42.675 1.00 90.75 944 HIS A C 1
ATOM 7921 O O . HIS A 1 944 ? -0.670 22.793 43.746 1.00 90.75 944 HIS A O 1
ATOM 7927 N N . PHE A 1 945 ? -0.742 22.156 41.597 1.00 88.19 945 PHE A N 1
ATOM 7928 C CA . PHE A 1 945 ? -2.165 21.812 41.626 1.00 88.19 945 PHE A CA 1
ATOM 7929 C C . PHE A 1 945 ? -2.463 20.611 42.532 1.00 88.19 945 PHE A C 1
ATOM 7931 O O . PHE A 1 945 ? -3.457 20.625 43.250 1.00 88.19 945 PHE A O 1
ATOM 7938 N N . GLN A 1 946 ? -1.593 19.600 42.570 1.00 87.00 946 GLN A N 1
ATOM 7939 C CA . GLN A 1 946 ? -1.739 18.487 43.512 1.00 87.00 946 GLN A CA 1
ATOM 7940 C C . GLN A 1 946 ? -1.641 18.953 44.969 1.00 87.00 946 GLN A C 1
ATOM 7942 O O . GLN A 1 946 ? -2.519 18.630 45.762 1.00 87.00 946 GLN A O 1
ATOM 7947 N N . GLN A 1 947 ? -0.646 19.777 45.307 1.00 90.94 947 GLN A N 1
ATOM 7948 C CA . GLN A 1 947 ? -0.481 20.312 46.666 1.00 90.94 947 GLN A CA 1
ATOM 7949 C C . GLN A 1 947 ? -1.670 21.172 47.112 1.00 90.94 947 GLN A C 1
ATOM 7951 O O . GLN A 1 947 ? -2.119 21.081 48.254 1.00 90.94 947 GLN A O 1
ATOM 7956 N N . THR A 1 948 ? -2.204 22.003 46.215 1.00 90.19 948 THR A N 1
ATOM 7957 C CA . THR A 1 948 ? -3.394 22.816 46.514 1.00 90.19 948 THR A CA 1
ATOM 7958 C C . THR A 1 948 ? -4.646 21.955 46.673 1.00 90.19 948 THR A C 1
ATOM 7960 O O . THR A 1 948 ? -5.459 22.223 47.555 1.00 90.19 948 THR A O 1
ATOM 7963 N N . ASN A 1 949 ? -4.787 20.882 45.891 1.00 88.56 949 ASN A N 1
ATOM 7964 C CA . ASN A 1 949 ? -5.899 19.948 46.039 1.00 88.56 949 ASN A CA 1
ATOM 7965 C C . ASN A 1 949 ? -5.807 19.148 47.352 1.00 88.56 949 ASN A C 1
ATOM 7967 O O . ASN A 1 949 ? -6.808 18.985 48.041 1.00 88.56 949 ASN A O 1
ATOM 7971 N N . GLU A 1 950 ? -4.606 18.721 47.757 1.00 90.62 950 GLU A N 1
ATOM 7972 C CA . GLU A 1 950 ? -4.373 18.103 49.071 1.00 90.62 950 GLU A CA 1
ATOM 7973 C C . GLU A 1 950 ? -4.724 19.051 50.227 1.00 90.62 950 GLU A C 1
ATOM 7975 O O . GLU A 1 950 ? -5.328 18.625 51.214 1.00 90.62 950 GLU A O 1
ATOM 7980 N N . GLN A 1 951 ? -4.402 20.344 50.106 1.00 91.75 951 GLN A N 1
ATOM 7981 C CA . GLN A 1 951 ? -4.833 21.353 51.079 1.00 91.75 951 GLN A CA 1
ATOM 7982 C C . GLN A 1 951 ? -6.357 21.488 51.130 1.00 91.75 951 GLN A C 1
ATOM 7984 O O . GLN A 1 951 ? -6.923 21.460 52.219 1.00 91.75 951 GLN A O 1
ATOM 7989 N N . LEU A 1 952 ? -7.031 21.560 49.979 1.00 91.06 952 LEU A N 1
ATOM 7990 C CA . LEU A 1 952 ? -8.494 21.652 49.920 1.00 91.06 952 LEU A CA 1
ATOM 7991 C C . LEU A 1 952 ? -9.188 20.421 50.515 1.00 91.06 952 LEU A C 1
ATOM 7993 O O . LEU A 1 952 ? -10.205 20.565 51.191 1.00 91.06 952 LEU A O 1
ATOM 7997 N N . ILE A 1 953 ? -8.640 19.223 50.303 1.00 91.12 953 ILE A N 1
ATOM 7998 C CA . ILE A 1 953 ? -9.144 17.988 50.919 1.00 91.12 953 ILE A CA 1
ATOM 7999 C C . ILE A 1 953 ? -8.983 18.051 52.442 1.00 91.12 953 ILE A C 1
ATOM 8001 O O . ILE A 1 953 ? -9.926 17.752 53.171 1.00 91.12 953 ILE A O 1
ATOM 8005 N N . ASN A 1 954 ? -7.828 18.504 52.936 1.00 91.06 954 ASN A N 1
ATOM 8006 C CA . ASN A 1 954 ? -7.613 18.690 54.373 1.00 91.06 954 ASN A CA 1
ATOM 8007 C C . ASN A 1 954 ? -8.582 19.714 54.981 1.00 91.06 954 ASN A C 1
ATOM 8009 O O . ASN A 1 954 ? -9.129 19.482 56.061 1.00 91.06 954 ASN A O 1
ATOM 8013 N N . ASP A 1 955 ? -8.818 20.831 54.294 1.00 91.75 955 ASP A N 1
ATOM 8014 C CA . ASP A 1 955 ? -9.772 21.852 54.726 1.00 91.75 955 ASP A CA 1
ATOM 8015 C C . ASP A 1 955 ? -11.209 21.306 54.728 1.00 91.75 955 ASP A C 1
ATOM 8017 O O . ASP A 1 955 ? -11.979 21.578 55.654 1.00 91.75 955 ASP A O 1
ATOM 8021 N N . HIS A 1 956 ? -11.566 20.480 53.739 1.00 91.81 956 HIS A N 1
ATOM 8022 C CA . HIS A 1 956 ? -12.855 19.793 53.688 1.00 91.81 956 HIS A CA 1
ATOM 8023 C C . HIS A 1 956 ? -13.041 18.836 54.872 1.00 91.81 956 HIS A C 1
ATOM 8025 O O . HIS A 1 956 ? -14.059 18.907 55.562 1.00 91.81 956 HIS A O 1
ATOM 8031 N N . ASP A 1 957 ? -12.038 18.011 55.175 1.00 91.31 957 ASP A N 1
ATOM 8032 C CA . ASP A 1 957 ? -12.054 17.100 56.324 1.00 91.31 957 ASP A CA 1
ATOM 8033 C C . ASP A 1 957 ? -12.172 17.855 57.655 1.00 91.31 957 ASP A C 1
ATOM 8035 O O . ASP A 1 957 ? -12.878 17.426 58.575 1.00 91.31 957 ASP A O 1
ATOM 8039 N N . GLN A 1 958 ? -11.494 19.000 57.785 1.00 91.75 958 GLN A N 1
ATOM 8040 C CA . GLN A 1 958 ? -11.623 19.862 58.961 1.00 91.75 958 GLN A CA 1
ATOM 8041 C C . GLN A 1 958 ? -13.030 20.449 59.079 1.00 91.75 958 GLN A C 1
ATOM 8043 O O . GLN A 1 958 ? -13.619 20.410 60.163 1.00 91.75 958 GLN A O 1
ATOM 8048 N N . LEU A 1 959 ? -13.599 20.944 57.978 1.00 92.12 959 LEU A N 1
ATOM 8049 C CA . LEU A 1 959 ? -14.975 21.431 57.946 1.00 92.12 959 LEU A CA 1
ATOM 8050 C C . LEU A 1 959 ? -15.963 20.323 58.312 1.00 92.12 959 LEU A C 1
ATOM 8052 O O . LEU A 1 959 ? -16.862 20.557 59.114 1.00 92.12 959 LEU A O 1
ATOM 8056 N N . GLN A 1 960 ? -15.777 19.104 57.811 1.00 91.38 960 GLN A N 1
ATOM 8057 C CA . GLN A 1 960 ? -16.649 17.972 58.117 1.00 91.38 960 GLN A CA 1
ATOM 8058 C C . GLN A 1 960 ? -16.578 17.564 59.598 1.00 91.38 960 GLN A C 1
ATOM 8060 O O . GLN A 1 960 ? -17.605 17.279 60.222 1.00 91.38 960 GLN A O 1
ATOM 8065 N N . LYS A 1 961 ? -15.390 17.628 60.215 1.00 91.31 961 LYS A N 1
ATOM 8066 C CA . LYS A 1 961 ? -15.230 17.468 61.674 1.00 91.31 961 LYS A CA 1
ATOM 8067 C C . LYS A 1 961 ? -15.944 18.569 62.463 1.00 91.31 961 LYS A C 1
ATOM 8069 O O . LYS A 1 961 ? -16.512 18.298 63.518 1.00 91.31 961 LYS A O 1
ATOM 8074 N N . LEU A 1 962 ? -15.940 19.807 61.969 1.00 91.75 962 LEU A N 1
ATOM 8075 C CA . LEU A 1 962 ? -16.684 20.903 62.596 1.00 91.75 962 LEU A CA 1
ATOM 8076 C C . LEU A 1 962 ? -18.201 20.729 62.437 1.00 91.75 962 LEU A C 1
ATOM 8078 O O . LEU A 1 962 ? -18.924 20.928 63.410 1.00 91.75 962 LEU A O 1
ATOM 8082 N N . TYR A 1 963 ? -18.679 20.306 61.263 1.00 90.00 963 TYR A N 1
ATOM 8083 C CA . TYR A 1 963 ? -20.097 20.027 61.019 1.00 90.00 963 TYR A CA 1
ATOM 8084 C C . TYR A 1 963 ? -20.626 18.914 61.922 1.00 90.00 963 TYR A C 1
ATOM 8086 O O . TYR A 1 963 ? -21.638 19.109 62.586 1.00 90.00 963 TYR A O 1
ATOM 8094 N N . THR A 1 964 ? -19.917 17.790 62.018 1.00 90.75 964 THR A N 1
ATOM 8095 C CA . THR A 1 964 ? -20.302 16.673 62.903 1.00 90.75 964 THR A CA 1
ATOM 8096 C C . THR A 1 964 ? -20.300 17.073 64.378 1.00 90.75 964 THR A C 1
ATOM 8098 O O . THR A 1 964 ? -21.179 16.669 65.138 1.00 90.75 964 THR A O 1
ATOM 8101 N N . LYS A 1 965 ? -19.354 17.923 64.798 1.00 91.94 965 LYS A N 1
ATOM 8102 C CA . LYS A 1 965 ? -19.350 18.479 66.156 1.00 91.94 965 LYS A CA 1
ATOM 8103 C C . LYS A 1 965 ? -20.558 19.384 66.407 1.00 91.94 965 LYS A C 1
ATOM 8105 O O . LYS A 1 965 ? -21.180 19.281 67.460 1.00 91.94 965 LYS A O 1
ATOM 8110 N N . LEU A 1 966 ? -20.902 20.237 65.444 1.00 92.38 966 LEU A N 1
ATOM 8111 C CA . LEU A 1 966 ? -22.062 21.120 65.536 1.00 92.38 966 LEU A CA 1
ATOM 8112 C C . LEU A 1 966 ? -23.375 20.324 65.555 1.00 92.38 966 LEU A C 1
ATOM 8114 O O . LEU A 1 966 ? -24.268 20.638 66.332 1.00 92.38 966 LEU A O 1
ATOM 8118 N N . GLU A 1 967 ? -23.478 19.269 64.748 1.00 90.56 967 GLU A N 1
ATOM 8119 C CA . GLU A 1 967 ? -24.618 18.346 64.733 1.00 90.56 967 GLU A CA 1
ATOM 8120 C C . GLU A 1 967 ? -24.795 17.662 66.096 1.00 90.56 967 GLU A C 1
ATOM 8122 O O . GLU A 1 967 ? -25.893 17.651 66.648 1.00 90.56 967 GLU A O 1
ATOM 8127 N N . HIS A 1 968 ? -23.699 17.223 66.722 1.00 90.69 968 HIS A N 1
ATOM 8128 C CA . HIS A 1 968 ? -23.736 16.682 68.079 1.00 90.69 968 HIS A CA 1
ATOM 8129 C C . HIS A 1 968 ? -24.166 17.720 69.136 1.00 90.69 968 HIS A C 1
ATOM 8131 O O . HIS A 1 968 ? -24.922 17.404 70.060 1.00 90.69 968 HIS A O 1
ATOM 8137 N N . GLU A 1 969 ? -23.721 18.974 69.012 1.00 90.44 969 GLU A N 1
ATOM 8138 C CA . GLU A 1 969 ? -24.178 20.085 69.863 1.00 90.44 969 GLU A CA 1
ATOM 8139 C C . GLU A 1 969 ? -25.677 20.395 69.645 1.00 90.44 969 GLU A C 1
ATOM 8141 O O . GLU A 1 969 ? -26.418 20.658 70.599 1.00 90.44 969 GLU A O 1
ATOM 8146 N N . PHE A 1 970 ? -26.177 20.285 68.412 1.00 91.00 970 PHE A N 1
ATOM 8147 C CA . PHE A 1 970 ? -27.608 20.399 68.116 1.00 91.00 970 PHE A CA 1
ATOM 8148 C C . PHE A 1 970 ? -28.422 19.244 68.716 1.00 91.00 970 PHE A C 1
ATOM 8150 O O . PHE A 1 970 ? -29.435 19.488 69.371 1.00 91.00 970 PHE A O 1
ATOM 8157 N N . ASP A 1 971 ? -27.973 18.000 68.583 1.00 90.94 971 ASP A N 1
ATOM 8158 C CA . ASP A 1 971 ? -28.672 16.845 69.155 1.00 90.94 971 ASP A CA 1
ATOM 8159 C C . ASP A 1 971 ? -28.700 16.890 70.686 1.00 90.94 971 ASP A C 1
ATOM 8161 O O . ASP A 1 971 ? -29.726 16.624 71.318 1.00 90.94 971 ASP A O 1
ATOM 8165 N N . THR A 1 972 ? -27.588 17.281 71.313 1.00 90.62 972 THR A N 1
ATOM 8166 C CA . THR A 1 972 ? -27.525 17.439 72.773 1.00 90.62 972 THR A CA 1
ATOM 8167 C C . THR A 1 972 ? -28.445 18.554 73.266 1.00 90.62 972 THR A C 1
ATOM 8169 O O . THR A 1 972 ? -29.144 18.357 74.264 1.00 90.62 972 THR A O 1
ATOM 8172 N N . THR A 1 973 ? -28.525 19.690 72.567 1.00 89.75 973 THR A N 1
ATOM 8173 C CA . THR A 1 973 ? -29.478 20.758 72.916 1.00 89.75 973 THR A CA 1
ATOM 8174 C C . THR A 1 973 ? -30.933 20.337 72.705 1.00 89.75 973 THR A C 1
ATOM 8176 O O . THR A 1 973 ? -31.770 20.638 73.559 1.00 89.75 973 THR A O 1
ATOM 8179 N N . ILE A 1 974 ? -31.252 19.582 71.646 1.00 91.88 974 ILE A N 1
ATOM 8180 C CA . ILE A 1 974 ? -32.586 18.991 71.438 1.00 91.88 974 ILE A CA 1
ATOM 8181 C C . ILE A 1 974 ? -32.945 18.057 72.595 1.00 91.88 974 ILE A C 1
ATOM 8183 O O . ILE A 1 974 ? -34.031 18.193 73.166 1.00 91.88 974 ILE A O 1
ATOM 8187 N N . ASN A 1 975 ? -32.033 17.165 72.985 1.00 88.88 975 ASN A N 1
ATOM 8188 C CA . ASN A 1 975 ? -32.249 16.230 74.088 1.00 88.88 975 ASN A CA 1
ATOM 8189 C C . ASN A 1 975 ? -32.507 16.971 75.410 1.00 88.88 975 ASN A C 1
ATOM 8191 O O . ASN A 1 975 ? -33.507 16.708 76.082 1.00 88.88 975 ASN A O 1
ATOM 8195 N N . GLN A 1 976 ? -31.708 17.995 75.727 1.00 88.62 976 GLN A N 1
ATOM 8196 C CA . GLN A 1 976 ? -31.940 18.854 76.895 1.00 88.62 976 GLN A CA 1
ATOM 8197 C C . GLN A 1 976 ? -33.314 19.547 76.851 1.00 88.62 976 GLN A C 1
ATOM 8199 O O . GLN A 1 976 ? -34.011 19.622 77.864 1.00 88.62 976 GLN A O 1
ATOM 8204 N N . LEU A 1 977 ? -33.747 20.021 75.679 1.00 87.00 977 LEU A N 1
ATOM 8205 C CA . LEU A 1 977 ? -35.070 20.624 75.483 1.00 87.00 977 LEU A CA 1
ATOM 8206 C C . LEU A 1 977 ? -36.201 19.604 75.679 1.00 87.00 977 LEU A C 1
ATOM 8208 O O . LEU A 1 977 ? -37.256 19.936 76.232 1.00 87.00 977 LEU A O 1
ATOM 8212 N N . THR A 1 978 ? -36.003 18.356 75.245 1.00 87.25 978 THR A N 1
ATOM 8213 C CA . THR A 1 978 ? -36.967 17.275 75.484 1.00 87.25 978 THR A CA 1
ATOM 8214 C C . THR A 1 978 ? -37.058 16.911 76.962 1.00 87.25 978 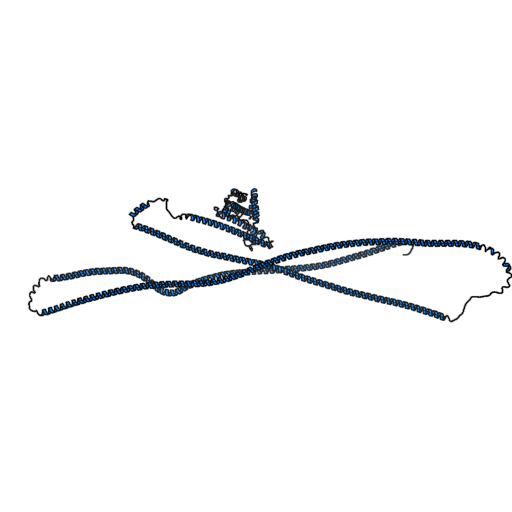THR A C 1
ATOM 8216 O O . THR A 1 978 ? -38.176 16.805 77.471 1.00 87.25 978 THR A O 1
ATOM 8219 N N . ASP A 1 979 ? -35.935 16.853 77.677 1.00 87.25 979 ASP A N 1
ATOM 8220 C CA . ASP A 1 979 ? -35.891 16.613 79.123 1.00 87.25 979 ASP A CA 1
ATOM 8221 C C . ASP A 1 979 ? -36.544 17.751 79.916 1.00 87.25 979 ASP A C 1
ATOM 8223 O O . ASP A 1 979 ? -37.306 17.523 80.859 1.00 87.25 979 ASP A O 1
ATOM 8227 N N . GLN A 1 980 ? -36.341 19.001 79.495 1.00 86.31 980 GLN A N 1
ATOM 8228 C CA . GLN A 1 980 ? -37.061 20.144 80.059 1.00 86.31 980 GLN A CA 1
ATOM 8229 C C . GLN A 1 980 ? -38.571 20.072 79.793 1.00 86.31 980 GLN A C 1
ATOM 8231 O O . GLN A 1 980 ? -39.385 20.455 80.637 1.00 86.31 980 GLN A O 1
ATOM 8236 N N . ARG A 1 981 ? -39.000 19.576 78.626 1.00 87.06 981 ARG A N 1
ATOM 8237 C CA . ARG A 1 981 ? -40.429 19.377 78.328 1.00 87.06 981 ARG A CA 1
ATOM 8238 C C . ARG A 1 981 ? -41.038 18.254 79.165 1.00 87.06 981 ARG A C 1
ATOM 8240 O O . ARG A 1 981 ? -42.188 18.386 79.589 1.00 87.06 981 ARG A O 1
ATOM 8247 N N . THR A 1 982 ? -40.321 17.157 79.405 1.00 86.00 982 THR A N 1
ATOM 8248 C CA . THR A 1 982 ? -40.816 16.047 80.235 1.00 86.00 982 THR A CA 1
ATOM 8249 C C . THR A 1 982 ? -40.914 16.457 81.702 1.00 86.00 982 THR A C 1
ATOM 8251 O O . THR A 1 982 ? -41.962 16.235 82.313 1.00 86.00 982 THR A O 1
ATOM 8254 N N . THR A 1 983 ? -39.908 17.150 82.241 1.00 86.62 983 THR A N 1
ATOM 8255 C CA . THR A 1 983 ? -39.964 17.735 83.594 1.00 86.62 983 THR A CA 1
ATOM 8256 C C . THR A 1 983 ? -41.087 18.760 83.730 1.00 86.62 983 THR A C 1
ATOM 8258 O O . THR A 1 983 ? -41.880 18.657 84.664 1.00 86.62 983 THR A O 1
ATOM 8261 N N . ASN A 1 984 ? -41.271 19.671 82.766 1.00 85.25 984 ASN A N 1
ATOM 8262 C CA . ASN A 1 984 ? -42.420 20.588 82.768 1.00 85.25 984 ASN A CA 1
ATOM 8263 C C . ASN A 1 984 ? -43.769 19.850 82.736 1.00 85.25 984 ASN A C 1
ATOM 8265 O O . ASN A 1 984 ? -44.712 20.248 83.424 1.00 85.25 984 ASN A O 1
ATOM 8269 N N . ARG A 1 985 ? -43.891 18.750 81.979 1.00 84.75 985 ARG A N 1
ATOM 8270 C CA . ARG A 1 985 ? -45.100 17.904 81.995 1.00 84.75 985 ARG A CA 1
ATOM 8271 C C . ARG A 1 985 ? -45.322 17.245 83.357 1.00 84.75 985 ARG A C 1
ATOM 8273 O O . ARG A 1 985 ? -46.474 17.155 83.780 1.00 84.75 985 ARG A O 1
ATOM 8280 N N . MET A 1 986 ? -44.264 16.793 84.033 1.00 83.00 986 MET A N 1
ATOM 8281 C CA . MET A 1 986 ? -44.358 16.233 85.386 1.00 83.00 986 MET A CA 1
ATOM 8282 C C . MET A 1 986 ? -44.787 17.293 86.402 1.00 83.00 986 MET A C 1
ATOM 8284 O O . MET A 1 986 ? -45.781 17.082 87.089 1.00 83.00 986 MET A O 1
ATOM 8288 N N . LEU A 1 987 ? -44.157 18.470 86.395 1.00 81.44 987 LEU A N 1
ATOM 8289 C CA . LEU A 1 987 ? -44.562 19.609 87.225 1.00 81.44 987 LEU A CA 1
ATOM 8290 C C . LEU A 1 987 ? -46.014 20.022 86.954 1.00 81.44 987 LEU A C 1
ATOM 8292 O O . LEU A 1 987 ? -46.778 20.255 87.880 1.00 81.44 987 LEU A O 1
ATOM 8296 N N . THR A 1 988 ? -46.454 20.024 85.692 1.00 83.94 988 THR A N 1
ATOM 8297 C CA . THR A 1 988 ? -47.857 20.310 85.345 1.00 83.94 988 THR A CA 1
ATOM 8298 C C . THR A 1 988 ? -48.814 19.266 85.933 1.00 83.94 988 THR A C 1
ATOM 8300 O O . THR A 1 988 ? -49.912 19.610 86.381 1.00 83.94 988 THR A O 1
ATOM 8303 N N . LYS A 1 989 ? -48.426 17.982 85.940 1.00 82.88 989 LYS A N 1
ATOM 8304 C CA . LYS A 1 989 ? -49.201 16.910 86.586 1.00 82.88 989 LYS A CA 1
ATOM 8305 C C . LYS A 1 989 ? -49.232 17.084 88.104 1.00 82.88 989 LYS A C 1
ATOM 8307 O O . LYS A 1 989 ? -50.307 16.947 88.680 1.00 82.88 989 LYS A O 1
ATOM 8312 N N . GLU A 1 990 ? -48.113 17.433 88.732 1.00 80.12 990 GLU A N 1
ATOM 8313 C CA . GLU A 1 990 ? -48.058 17.731 90.167 1.00 80.12 990 GLU A CA 1
ATOM 8314 C C . GLU A 1 990 ? -48.899 18.954 90.528 1.00 80.12 990 GLU A C 1
ATOM 8316 O O . GLU A 1 990 ? -49.721 18.870 91.433 1.00 80.12 990 GLU A O 1
ATOM 8321 N N . CYS A 1 991 ? -48.810 20.056 89.778 1.00 79.06 991 CYS A N 1
ATOM 8322 C CA . CYS A 1 991 ? -49.667 21.225 89.973 1.00 79.06 991 CYS A CA 1
ATOM 8323 C C . CYS A 1 991 ? -51.154 20.870 89.830 1.00 79.06 991 CYS A C 1
ATOM 8325 O O . CYS A 1 991 ? -51.968 21.332 90.628 1.00 79.06 991 CYS A O 1
ATOM 8327 N N . LYS A 1 992 ? -51.526 20.011 88.867 1.00 79.69 992 LYS A N 1
ATOM 8328 C CA . LYS A 1 992 ? -52.897 19.478 88.760 1.00 79.69 992 LYS A CA 1
ATOM 8329 C C . LYS A 1 992 ? -53.279 18.634 89.974 1.00 79.69 992 LYS A C 1
ATOM 8331 O O . LYS A 1 992 ? -54.396 18.766 90.465 1.00 79.69 992 LYS A O 1
ATOM 8336 N N . TYR A 1 993 ? -52.378 17.788 90.466 1.00 78.75 993 TYR A N 1
ATOM 8337 C CA . TYR A 1 993 ? -52.619 16.950 91.639 1.00 78.75 993 TYR A CA 1
ATOM 8338 C C . TYR A 1 993 ? -52.798 17.793 92.907 1.00 78.75 993 TYR A C 1
ATOM 8340 O O . TYR A 1 993 ? -53.767 17.601 93.639 1.00 78.75 993 TYR A O 1
ATOM 8348 N N . ILE A 1 994 ? -51.936 18.793 93.112 1.00 77.69 994 ILE A N 1
ATOM 8349 C CA . ILE A 1 994 ? -52.041 19.779 94.191 1.00 77.69 994 ILE A CA 1
ATOM 8350 C C . ILE A 1 994 ? -53.352 20.560 94.062 1.00 77.69 994 ILE A C 1
ATOM 8352 O O . ILE A 1 994 ? -54.056 20.707 95.053 1.00 77.69 994 ILE A O 1
ATOM 8356 N N . TRP A 1 995 ? -53.741 21.001 92.862 1.00 76.50 995 TRP A N 1
ATOM 8357 C CA . TRP A 1 995 ? -55.009 21.705 92.635 1.00 76.50 995 TRP A CA 1
ATOM 8358 C C . TRP A 1 995 ? -56.235 20.834 92.961 1.00 76.50 995 TRP A C 1
ATOM 8360 O O . TRP A 1 995 ? -57.167 21.295 93.620 1.00 76.50 995 TRP A O 1
ATOM 8370 N N . ILE A 1 996 ? -56.221 19.552 92.577 1.00 77.06 996 ILE A N 1
ATOM 8371 C CA . ILE A 1 996 ? -57.264 18.577 92.939 1.00 77.06 996 ILE A CA 1
ATOM 8372 C C . ILE A 1 996 ? -57.293 18.353 94.459 1.00 77.06 996 ILE A C 1
ATOM 8374 O O . ILE A 1 996 ? -58.371 18.317 95.056 1.00 77.06 996 ILE A O 1
ATOM 8378 N N . TYR A 1 997 ? -56.129 18.233 95.099 1.00 72.44 997 TYR A N 1
ATOM 8379 C CA . TYR A 1 997 ? -56.007 18.050 96.545 1.00 72.44 997 TYR A CA 1
ATOM 8380 C C . TYR A 1 997 ? -56.501 19.279 97.323 1.00 72.44 997 TYR A C 1
ATOM 8382 O O . TYR A 1 997 ? -57.264 19.142 98.279 1.00 72.44 997 TYR A O 1
ATOM 8390 N N . PHE A 1 998 ? -56.159 20.485 96.864 1.00 69.31 998 PHE A N 1
ATOM 8391 C CA . PHE A 1 998 ? -56.614 21.750 97.440 1.00 69.31 998 PHE A CA 1
ATOM 8392 C C . PHE A 1 998 ? -58.130 21.926 97.286 1.00 69.31 998 PHE A C 1
ATOM 8394 O O . PHE A 1 998 ? -58.801 22.330 98.232 1.00 69.31 998 PHE A O 1
ATOM 8401 N N . ASN A 1 999 ? -58.705 21.544 96.139 1.00 64.75 999 ASN A N 1
ATOM 8402 C CA . ASN A 1 999 ? -60.158 21.536 95.948 1.00 64.75 999 ASN A CA 1
ATOM 8403 C C . ASN A 1 999 ? -60.865 20.489 96.825 1.00 64.75 999 ASN A C 1
ATOM 8405 O O . ASN A 1 999 ? -61.936 20.772 97.358 1.00 64.75 999 ASN A O 1
ATOM 8409 N N . ARG A 1 1000 ? -60.261 19.314 97.056 1.00 63.47 1000 ARG A N 1
ATOM 8410 C CA . ARG A 1 1000 ? -60.769 18.324 98.027 1.00 63.47 1000 ARG A CA 1
ATOM 8411 C C . ARG A 1 1000 ? -60.716 18.829 99.469 1.00 63.47 1000 ARG A C 1
ATOM 8413 O O . ARG A 1 1000 ? -61.647 18.568 100.225 1.00 63.47 1000 ARG A O 1
ATOM 8420 N N . LEU A 1 1001 ? -59.665 19.556 99.847 1.00 58.66 1001 LEU A N 1
ATOM 8421 C CA . LEU A 1 1001 ? -59.567 20.213 101.154 1.00 58.66 1001 LEU A CA 1
ATOM 8422 C C . LEU A 1 1001 ? -60.603 21.333 101.307 1.00 58.66 1001 LEU A C 1
ATOM 8424 O O . LEU A 1 1001 ? -61.213 21.430 102.364 1.00 58.66 1001 LEU A O 1
ATOM 8428 N N . LYS A 1 1002 ? -60.882 22.102 100.246 1.00 56.41 1002 LYS A N 1
ATOM 8429 C CA . LYS A 1 1002 ? -61.947 23.121 100.226 1.00 56.41 1002 LYS A CA 1
ATOM 8430 C C . LYS A 1 1002 ? -63.351 22.521 100.383 1.00 56.41 1002 LYS A C 1
ATOM 8432 O O . LYS A 1 1002 ? -64.190 23.090 101.075 1.00 56.41 1002 LYS A O 1
ATOM 8437 N N . PHE A 1 1003 ? -63.603 21.353 99.788 1.00 53.19 1003 PHE A N 1
ATOM 8438 C CA . PHE A 1 1003 ? -64.859 20.622 99.991 1.00 53.19 1003 PHE A CA 1
ATOM 8439 C C . PHE A 1 1003 ? -64.946 19.991 101.390 1.00 53.19 1003 PHE A C 1
ATOM 8441 O O . PHE A 1 1003 ? -65.998 20.062 102.012 1.00 53.19 1003 PHE A O 1
ATOM 8448 N N . LYS A 1 1004 ? -63.840 19.486 101.958 1.00 52.06 1004 LYS A N 1
ATOM 8449 C CA . LYS A 1 1004 ? -63.816 19.020 103.359 1.00 52.06 1004 LYS A CA 1
ATOM 8450 C C . LYS A 1 1004 ? -63.932 20.150 104.390 1.00 52.06 1004 LYS A C 1
ATOM 8452 O O . LYS A 1 1004 ? -64.491 19.916 105.452 1.00 52.06 1004 LYS A O 1
ATOM 8457 N N . SER A 1 1005 ? -63.478 21.368 104.083 1.00 46.91 1005 SER A N 1
ATOM 8458 C CA . SER A 1 1005 ? -63.660 22.541 104.952 1.00 46.91 1005 SER A CA 1
ATOM 8459 C C . SER A 1 1005 ? -65.050 23.181 104.847 1.00 46.91 1005 SER A C 1
ATOM 8461 O O . SER A 1 1005 ? -65.330 24.130 105.571 1.00 46.91 1005 SER A O 1
ATOM 8463 N N . SER A 1 1006 ? -65.911 22.698 103.944 1.00 48.38 1006 SER A N 1
ATOM 8464 C CA . SER A 1 1006 ? -67.302 23.158 103.822 1.00 48.38 1006 SER A CA 1
ATOM 8465 C C . SER A 1 1006 ? -68.259 22.389 104.748 1.00 48.38 1006 SER A C 1
ATOM 8467 O O . SER A 1 1006 ? -69.297 22.929 105.113 1.00 48.38 1006 SER A O 1
ATOM 8469 N N . ASP A 1 1007 ? -67.876 21.182 105.191 1.00 46.28 1007 ASP A N 1
ATOM 8470 C CA . ASP A 1 1007 ? -68.714 20.285 106.009 1.00 46.28 1007 ASP A CA 1
ATOM 8471 C C . ASP A 1 1007 ? -68.273 20.177 107.485 1.00 46.28 1007 ASP A C 1
ATOM 8473 O O . ASP A 1 1007 ? -68.856 19.417 108.255 1.00 46.28 1007 ASP A O 1
ATOM 8477 N N . SER A 1 1008 ? -67.270 20.947 107.926 1.00 44.06 1008 SER A N 1
ATOM 8478 C CA . SER A 1 1008 ? -66.780 20.919 109.317 1.00 44.06 1008 SER A CA 1
ATOM 8479 C C . SER A 1 1008 ? -66.732 22.300 109.977 1.00 44.06 1008 SER A C 1
ATOM 8481 O O . SER A 1 1008 ? -65.771 22.638 110.669 1.00 44.06 1008 SER A O 1
ATOM 8483 N N . LEU A 1 1009 ? -67.783 23.105 109.797 1.00 46.84 1009 LEU A N 1
ATOM 8484 C CA . LEU A 1 1009 ? -68.040 24.279 110.639 1.00 46.84 1009 LEU A CA 1
ATOM 8485 C C . LEU A 1 1009 ? -68.924 23.878 111.829 1.00 46.84 1009 LEU A C 1
ATOM 8487 O O . LEU A 1 1009 ? -70.042 24.350 112.004 1.00 46.84 1009 LEU A O 1
ATOM 8491 N N . LEU A 1 1010 ? -68.395 22.958 112.637 1.00 49.38 1010 LEU A N 1
ATOM 8492 C CA . LEU A 1 1010 ? -68.827 22.669 114.001 1.00 49.38 1010 LEU A CA 1
ATOM 8493 C C . LEU A 1 1010 ? -67.640 22.029 114.742 1.00 49.38 1010 LEU A C 1
ATOM 8495 O O . LEU A 1 1010 ? -67.237 20.916 114.422 1.00 49.38 1010 LEU A O 1
ATOM 8499 N N . LEU A 1 1011 ? -67.154 22.747 115.763 1.00 40.72 1011 LEU A N 1
ATOM 8500 C CA . LEU A 1 1011 ? -66.278 22.304 116.865 1.00 40.72 1011 LEU A CA 1
ATOM 8501 C C . LEU A 1 1011 ? -64.734 22.462 116.732 1.00 40.72 1011 LEU A C 1
ATOM 8503 O O . LEU A 1 1011 ? -64.027 21.566 116.299 1.00 40.72 1011 LEU A O 1
ATOM 8507 N N . ASN A 1 1012 ? -64.250 23.603 117.252 1.00 44.50 1012 ASN A N 1
ATOM 8508 C CA . ASN A 1 1012 ? -63.170 23.801 118.246 1.00 44.50 1012 ASN A CA 1
ATOM 8509 C C . ASN A 1 1012 ? -61.728 23.231 118.104 1.00 44.50 1012 ASN A C 1
ATOM 8511 O O . ASN A 1 1012 ? -61.526 22.035 117.965 1.00 44.50 1012 ASN A O 1
ATOM 8515 N N . GLN A 1 1013 ? -60.780 24.131 118.456 1.00 39.25 1013 GLN A N 1
ATOM 8516 C CA . GLN A 1 1013 ? -59.508 23.992 119.219 1.00 39.25 1013 GLN A CA 1
ATOM 8517 C C . GLN A 1 1013 ? -58.148 24.250 118.515 1.00 39.25 1013 GLN A C 1
ATOM 8519 O O . GLN A 1 1013 ? -57.703 23.486 117.673 1.00 39.25 1013 GLN A O 1
ATOM 8524 N N . PHE A 1 1014 ? -57.481 25.310 119.016 1.00 38.38 1014 PHE A N 1
ATOM 8525 C CA . PHE A 1 1014 ? -56.034 25.578 119.177 1.00 38.38 1014 PHE A CA 1
ATOM 8526 C C . PHE A 1 1014 ? -55.044 25.317 118.020 1.00 38.38 1014 PHE A C 1
ATOM 8528 O O . PHE A 1 1014 ? -54.452 24.245 117.934 1.00 38.38 1014 PHE A O 1
ATOM 8535 N N . MET A 1 1015 ? -54.726 26.375 117.262 1.00 33.81 1015 MET A N 1
ATOM 8536 C CA . MET A 1 1015 ? -53.422 27.080 117.232 1.00 33.81 1015 MET A CA 1
ATOM 8537 C C . MET A 1 1015 ? -53.495 28.269 116.277 1.00 33.81 1015 MET A C 1
ATOM 8539 O O . MET A 1 1015 ? -53.986 28.076 115.144 1.00 33.81 1015 MET A O 1
#